Protein AF-0000000072253431 (afdb_homodimer)

Sequence (866 aa):
MSSTIKHPRCLRARIWNARYALALILAALGAVYVQLDAEARAHIALNWWSSAGVFLATLVLIPRFSPLFIKAGLYGRDLNKPPTKQEGADATQEQPLVPEALGLVAAAVYLCGLCFFHLFRGPEATPFYNAALASVTFMILLGFADDVLDLRWRDKMILPSVAALPLLAAYTGSTTVIVPQPVRQWFGWLLTKVASFSYGKEWAKLWKLPVVVPRLVDLGWIYKLYMLLLAVFCSNAINIHAGINGLEVGQAIVIGCAVALHNAAHLRGWFALPVADPERLRANHLFSLDLIVPFLATSAALFVHNWYPSAVFVGDTYCYFAGMCLAMAAILGHYSETLLLFFVPQVFNFLYSLPQLLGIIRCPRHRLPRLNPKTRKLEGVPSHMNLLNLVLLLCGPMTERQLCLVLMILQALCCALAYGLRMYVLRSVAWFAMSSTIKHPRCLRARIWNARYALALILAALGAVYVQLDAEARAHIALNWWSSAGVFLATLVLIPRFSPLFIKAGLYGRDLNKPPTKQEGADATQEQPLVPEALGLVAAAVYLCGLCFFHLFRGPEATPFYNAALASVTFMILLGFADDVLDLRWRDKMILPSVAALPLLAAYTGSTTVIVPQPVRQWFGWLLTKVASFSYGKEWAKLWKLPVVVPRLVDLGWIYKLYMLLLAVFCSNAINIHAGINGLEVGQAIVIGCAVALHNAAHLRGWFALPVADPERLRANHLFSLDLIVPFLATSAALFVHNWYPSAVFVGDTYCYFAGMCLAMAAILGHYSETLLLFFVPQVFNFLYSLPQLLGIIRCPRHRLPRLNPKTRKLEGVPSHMNLLNLVLLLCGPMTERQLCLVLMILQALCCALAYGLRMYVLRSVAWFA

Solvent-accessible surface area (backbone atoms only — not comparable to full-atom values): 44733 Å² total; per-residue (Å²): 141,86,64,84,82,61,68,63,71,61,55,58,64,28,48,56,60,35,46,53,52,49,47,51,53,46,52,57,49,50,66,38,49,74,70,44,56,71,68,58,34,53,52,49,49,51,49,50,53,49,16,50,49,31,19,52,48,28,53,57,45,46,72,69,49,38,61,40,30,46,74,51,66,33,54,43,65,66,80,86,50,79,69,60,80,65,89,82,66,88,64,83,52,73,69,66,76,27,28,35,42,50,18,49,53,35,49,50,40,40,51,52,42,49,53,56,54,52,72,78,50,59,76,86,50,42,47,58,53,19,10,47,43,23,22,38,36,39,30,33,38,50,14,45,48,33,66,58,46,61,63,57,70,67,58,67,55,51,51,41,46,54,29,38,43,43,44,59,68,61,53,80,72,79,43,58,42,78,49,52,64,71,55,31,51,49,48,25,50,52,47,49,52,43,32,65,35,89,65,22,42,57,46,33,60,70,65,60,52,65,69,64,56,56,52,69,40,74,45,53,69,56,42,53,50,49,53,39,50,44,33,39,44,35,18,46,33,40,54,68,58,54,78,56,58,34,34,47,51,45,46,49,44,50,44,46,50,51,50,49,44,53,33,33,40,53,66,64,43,76,63,76,57,95,56,97,50,60,68,58,53,45,51,21,29,53,49,25,44,66,53,46,50,33,48,44,27,19,43,41,29,48,35,37,41,18,30,76,83,50,61,40,37,42,47,50,14,29,24,23,32,52,16,30,50,55,30,50,28,23,55,67,33,70,38,50,70,62,50,54,39,46,37,43,68,42,52,50,28,47,63,58,25,38,50,33,76,74,59,77,35,84,59,66,94,69,69,55,60,44,68,36,80,87,78,61,24,33,34,43,38,85,82,32,51,38,53,72,24,48,50,21,63,74,74,40,66,33,37,67,65,54,46,39,50,52,52,41,50,50,46,46,51,45,31,51,49,36,52,51,50,51,51,49,54,51,47,56,48,54,68,69,98,141,85,62,85,84,60,69,63,71,62,55,56,59,27,47,54,57,35,45,52,52,48,47,52,51,46,51,48,48,50,67,34,49,74,66,43,55,72,68,56,34,54,51,50,49,51,49,50,55,50,17,49,50,31,19,53,50,28,52,57,44,45,71,70,48,40,62,39,30,46,74,51,66,33,53,45,64,66,80,84,51,79,69,62,79,66,90,80,65,87,66,83,51,73,69,66,77,28,28,34,42,51,19,48,54,34,50,51,39,40,52,51,42,51,53,57,53,52,73,78,49,60,77,86,51,42,46,57,52,20,12,48,43,23,22,37,36,37,29,32,38,50,14,45,48,32,64,57,46,62,61,58,72,67,58,67,55,51,51,42,47,55,28,37,44,43,44,61,67,60,53,80,72,78,43,59,42,78,50,52,64,70,56,30,50,48,50,25,49,50,48,50,51,44,30,65,36,90,65,22,42,58,46,33,60,70,65,62,52,64,70,63,57,57,53,70,41,75,45,52,68,56,42,53,49,49,53,39,50,45,32,36,45,35,18,49,34,40,54,67,57,56,79,56,58,34,35,46,50,45,47,49,44,49,45,45,49,51,51,49,40,52,34,32,39,53,66,63,44,77,64,75,57,95,56,96,49,61,66,58,54,44,51,22,30,53,49,24,43,66,54,46,51,33,48,44,26,20,43,43,29,47,36,37,41,17,31,75,81,50,62,37,36,42,47,49,14,28,24,23,30,50,17,30,51,55,33,47,28,22,54,67,33,70,39,49,69,59,48,54,40,46,37,45,67,41,52,50,28,48,63,59,26,38,50,33,75,74,60,79,36,83,59,67,95,69,69,55,59,43,69,36,84,87,79,62,24,33,33,43,36,85,82,31,50,38,54,73,23,47,49,22,64,73,74,41,67,35,38,66,66,54,46,39,50,52,52,41,49,50,47,46,51,45,32,51,48,35,53,51,50,51,50,48,54,50,47,56,47,54,69,69,99

Foldseek 3Di:
DPPDVPPVVLLVVLVVLLVVLVVLLCVLLVVLLPQFDPVLNVLSVVLLVLLLVLLVQLLPVLVVCQVVQVVVVQWDADPLDDQDDDDPDPDSPDGDTFGEQSLLSLLVSLLVSLVVSLVPDDPVCNLLSVLLSQLLVQLLVVQVCCSNVVDDPVCLQPSNLVSCVSLLVSFPDFQKDFDFPVRQVVVLVVLVVQCPPPCSVVVCVVVVPDNGDDRIDRPPVVSSVVLSVQLSLLLVLLVLQDAFFLQSLLLLLLLLSLLSNVLSCVSNCVLVDDDPCSPVLNVLSSVLCSLSSSVSSSSSSCSSQRPVVHNHHNGSSNSNSSSNSLSSSCSSSVNSVLSVQLCVLSVVQCVQCVCCVVPVAPADPHLYFDQDPVVSWTAADPSSRGPLSVCCVVVHTGHSNVSSVVVSVVSNVSSVVSVVVVSVRSVVVVVVD/DPPDVPDVVLLVVLVVVLVVLVVLLCVLLVLLLPQFDPVLNVLSVVLLVLLLVLLVQLLPVLVVCQVVQVVVVQWDADPLDDQDDDDPDPDSPDGDTFGEQSLLSLLVSLLVSLVVSLVPDDPVCNLLSVLLSQLLVQLLVVQVCCSNVVDDPVCLQPSNLVSCVSLLVSFPDFQKDFDFPVRQVVVLVVLVVQCPPPCSVVVCVVVVPDNGDDRIDRPPVVSSVVLSVQLSLLLVLLVLQDAFFLQSLLLLSLLLSLLSNVLSCLSNCVLVDDDPCSPVLNVLSSVLCSLSSSVSSSSSSCSSQRPVVHNHHNGSSNSNSSSNSLSSSCSSSVNSVLSVQLCVLSVVQCVQCVCCVVPVAPADPHLYFDADPVVSWTAADPSSRGPLSVCCVVVHTGHSNVSSVVVSVVSNVSSVVSVVVVSVRSVVVVVVD

InterPro domains:
  IPR000715 Glycosyl transferase, family 4 [PF00953] (132-333)
  IPR033895 UDP-GlcNAc-dolichyl-phosphate GlcNAc phosphotransferase [PTHR10571] (26-426)
  IPR033895 UDP-GlcNAc-dolichyl-phosphate GlcNAc phosphotransferase [cd06855] (62-381)

Radius of gyration: 29.68 Å; Cα contacts (8 Å, |Δi|>4): 1264; chains: 2; bounding box: 79×76×97 Å

Organism: Cyanidioschyzon merolae (strain NIES-3377 / 10D) (NCBI:txid280699)

S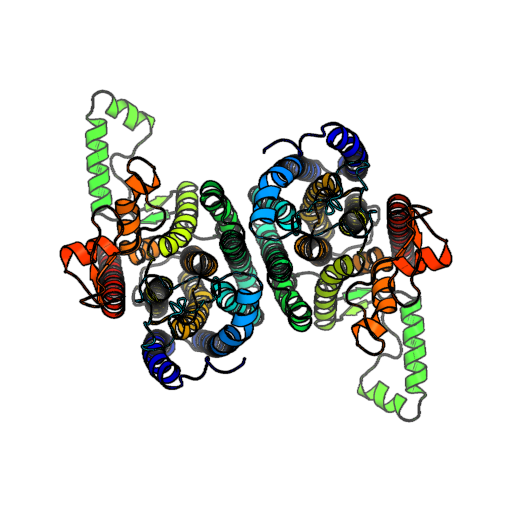econdary structure (DSSP, 8-state):
---TT--THHHHHHHHHHHHHHHHHHHHHHHHHTTS-HHHHHHHHHHHHHHHHHHHHHHHHHHHHHHHHHHTT-EEE-TTS-----SSSSS----PEEE--THHHHHHHHHHHHHHHHTTS-GGGHHHHHHHHHHHHHHHHHHHHHHHH---HHHHHHHHHHHTHHHHHH--S--EEEPPHHHHHHHHHHHHHHHHSTTHHHHHHHTT--SS--SEEE-THHHHHHHHHHHHHHHHHHHHS-SSTTHHHHHHHHHHHHHHHHHHHHHHTTT----S-HHHHHHHHHHHHHHHHHHHHHHHHHHHHHSSSPSS--HHHHHHHHHHHHHHHHHHHT-HHHHHHHTHHHHHHHHHHHHHHTTSS---S--PPEEETTTTEEE--TTS-SHHHHHHHHH--B-HHHHHHHHHHHHHHHHHHHHHHHHHHHHHHHHH-/---TT--THHHHHHHHHHHHHHHHHHHHHHHHHTTS-HHHHHHHHHHHHHHHHHHHHHHHHHHHHHHHHHHTT-EEE-TTS-----SSSSS----PEEE--THHHHHHHHHHHHHHHHTTS-GGGHHHHHHHHHHHHHHHHHHHHHHHH---HHHHHHHHHHHTHHHHHH--S--EEEPPHHHHHHHHHHHHHHHHSTTHHHHHHHTT--SS--SEEE-THHHHHHHHHHHHHHHHHHHHS--STTHHHHHHHHHHHHHHHHHHHHHHTTT----S-HHHHHHHHHHHHHHHHHHHHHHHHHHHHHSSSPSS--HHHHHHHHHHHHHHHHHHHT-HHHHHHHTHHHHHHHHHHHHHHTTSS---S--PPEEETTTTEEE--TTS-SHHHHHHHHH--B-HHHHHHHHHHHHHHHHHHHHHHHHHHHHHHHHH-

Nearest PDB structures (foldseek):
  6bw5-assembly1_B  TM=8.438E-01  e=1.581E-25  Homo sapiens
  5o5e-assembly1_A-2  TM=8.388E-01  e=1.014E-25  Homo sapiens
  6bw6-asse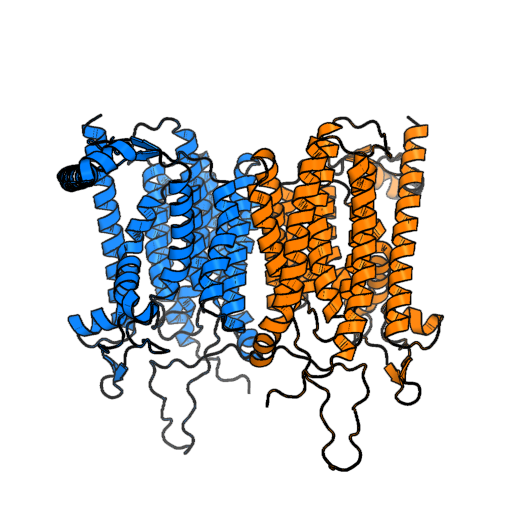mbly1_A  TM=8.463E-01  e=2.815E-25  Homo sapiens
  6bw5-assembly2_C  TM=8.162E-01  e=7.474E-25  Homo sapiens
  6fwz-assembly1_A-2  TM=8.276E-01  e=2.267E-24  Homo sapiens

Structure (mmCIF, N/CA/C/O backbone):
data_AF-0000000072253431-model_v1
#
loop_
_entity.id
_entity.type
_entity.pdbx_description
1 polymer 'UDP-N-acetylglucosamine--dolichyl-phosphate N-acetylglucosaminephosphotransferase'
#
loop_
_atom_site.group_PDB
_atom_site.id
_atom_site.type_symbol
_atom_site.label_atom_id
_atom_site.label_alt_id
_atom_site.label_comp_id
_atom_site.label_asym_id
_atom_site.label_entity_id
_atom_site.label_seq_id
_atom_site.pdbx_PDB_ins_code
_atom_site.Cartn_x
_atom_site.Cartn_y
_atom_site.Cartn_z
_atom_site.occupancy
_atom_site.B_iso_or_equiv
_atom_site.auth_seq_id
_atom_site.auth_comp_id
_atom_site.auth_asym_id
_atom_site.auth_atom_id
_atom_site.pdbx_PDB_model_num
ATOM 1 N N . MET A 1 1 ? -25.594 -13.695 21.172 1 20.53 1 MET A N 1
ATOM 2 C CA . MET A 1 1 ? -25.547 -15.141 20.953 1 20.53 1 MET A CA 1
ATOM 3 C C . MET A 1 1 ? -24.219 -15.547 20.328 1 20.53 1 MET A C 1
ATOM 5 O O . MET A 1 1 ? -23.969 -15.281 19.141 1 20.53 1 MET A O 1
ATOM 9 N N . SER A 1 2 ? -23.109 -15.609 21.125 1 27.05 2 SER A N 1
ATOM 10 C CA . SER A 1 2 ? -21.656 -15.773 21.219 1 27.05 2 SER A CA 1
ATOM 11 C C . SER A 1 2 ? -21.25 -17.188 20.844 1 27.05 2 SER A C 1
ATOM 13 O O . SER A 1 2 ? -20.094 -17.578 21.031 1 27.05 2 SER A O 1
ATOM 15 N N . SER A 1 3 ? -22.25 -18.172 20.688 1 27.58 3 SER A N 1
ATOM 16 C CA . SER A 1 3 ? -21.969 -19.594 20.922 1 27.58 3 SER A CA 1
ATOM 17 C C . SER A 1 3 ? -21.141 -20.188 19.781 1 27.58 3 SER A C 1
ATOM 19 O O . SER A 1 3 ? -20.375 -21.125 20.016 1 27.58 3 SER A O 1
ATOM 21 N N . THR A 1 4 ? -21.469 -20.094 18.531 1 30.2 4 THR A N 1
ATOM 22 C CA . THR A 1 4 ? -21.188 -21.172 17.578 1 30.2 4 THR A CA 1
ATOM 23 C C . THR A 1 4 ? -19.719 -21.141 17.141 1 30.2 4 THR A C 1
ATOM 25 O O . THR A 1 4 ? -19.328 -21.844 16.219 1 30.2 4 THR A O 1
ATOM 28 N N . ILE A 1 5 ? -18.891 -20.219 17.516 1 32.66 5 ILE A N 1
ATOM 29 C CA . ILE A 1 5 ? -17.5 -20.266 17.078 1 32.66 5 ILE A CA 1
ATOM 30 C C . ILE A 1 5 ? -16.766 -21.375 17.828 1 32.66 5 ILE A C 1
ATOM 32 O O . ILE A 1 5 ? -15.531 -21.422 17.812 1 32.66 5 ILE A O 1
ATOM 36 N N . LYS A 1 6 ? -17.469 -22.109 18.734 1 33.31 6 LYS A N 1
ATOM 37 C CA . LYS A 1 6 ? -16.734 -22.859 19.766 1 33.31 6 LYS A CA 1
ATOM 38 C C . LYS A 1 6 ? -16.188 -24.156 19.188 1 33.31 6 LYS A C 1
ATOM 40 O O . LYS A 1 6 ? -15.852 -25.078 19.938 1 33.31 6 LYS A O 1
ATOM 45 N N . HIS A 1 7 ? -16.266 -24.609 17.938 1 32.97 7 HIS A N 1
ATOM 46 C CA . HIS A 1 7 ? -15.852 -26 17.906 1 32.97 7 HIS A CA 1
ATOM 47 C C . HIS A 1 7 ? -14.336 -26.141 17.953 1 32.97 7 HIS A C 1
ATOM 49 O O . HIS A 1 7 ? -13.648 -25.812 16.984 1 32.97 7 HIS A O 1
ATOM 55 N N . PRO A 1 8 ? -13.594 -26.359 19 1 38.25 8 PRO A N 1
ATOM 56 C CA . PRO A 1 8 ? -12.18 -26.609 19.297 1 38.25 8 PRO A CA 1
ATOM 57 C C . PRO A 1 8 ? -11.555 -27.656 18.391 1 38.25 8 PRO A C 1
ATOM 59 O O . PRO A 1 8 ? -10.336 -27.672 18.188 1 38.25 8 PRO A O 1
ATOM 62 N N . ARG A 1 9 ? -12.258 -28.766 18.141 1 39.88 9 ARG A N 1
ATOM 63 C CA . ARG A 1 9 ? -11.68 -29.891 17.406 1 39.88 9 ARG A CA 1
ATOM 64 C C . ARG A 1 9 ? -11.109 -29.438 16.062 1 39.88 9 ARG A C 1
ATOM 66 O O . ARG A 1 9 ? -10.156 -30.047 15.562 1 39.88 9 ARG A O 1
ATOM 73 N N . CYS A 1 10 ? -11.695 -28.484 15.539 1 44.66 10 CYS A N 1
ATOM 74 C CA . CYS A 1 10 ? -11.344 -28.031 14.195 1 44.66 10 CYS A CA 1
ATOM 75 C C . CYS A 1 10 ? -10.016 -27.297 14.195 1 44.66 10 CYS A C 1
ATOM 77 O O . CYS A 1 10 ? -9.219 -27.438 13.258 1 44.66 10 CYS A O 1
ATOM 79 N N . LEU A 1 11 ? -9.672 -26.734 15.344 1 46.16 11 LEU A N 1
ATOM 80 C CA . LEU A 1 11 ? -8.391 -26.047 15.422 1 46.16 11 LEU A CA 1
ATOM 81 C C . LEU A 1 11 ? -7.242 -27.047 15.516 1 46.16 11 LEU A C 1
ATOM 83 O O . LEU A 1 11 ? -6.191 -26.844 14.898 1 46.16 11 LEU A O 1
ATOM 87 N N . ARG A 1 12 ? -7.445 -28.156 16.312 1 43.28 12 ARG A N 1
ATOM 88 C CA . ARG A 1 12 ? -6.375 -29.125 16.531 1 43.28 12 ARG A CA 1
ATOM 89 C C . ARG A 1 12 ? -5.977 -29.781 15.211 1 43.28 12 ARG A C 1
ATOM 91 O O . ARG A 1 12 ? -4.785 -29.969 14.945 1 43.28 12 ARG A O 1
ATOM 98 N N . ALA A 1 13 ? -6.883 -30.297 14.492 1 46.09 13 ALA A N 1
ATOM 99 C CA . ALA A 1 13 ? -6.574 -30.938 13.211 1 46.09 13 ALA A CA 1
ATOM 100 C C . ALA A 1 13 ? -5.93 -29.953 12.242 1 46.09 13 ALA A C 1
ATOM 102 O O . ALA A 1 13 ? -5.047 -30.328 11.469 1 46.09 13 ALA A O 1
ATOM 103 N N . ARG A 1 14 ? -6.195 -28.766 12.359 1 51.44 14 ARG A N 1
ATOM 104 C CA . ARG A 1 14 ? -5.68 -27.703 11.508 1 51.44 14 ARG A CA 1
ATOM 105 C C . ARG A 1 14 ? -4.215 -27.406 11.82 1 51.44 14 ARG A C 1
ATOM 107 O O . ARG A 1 14 ? -3.426 -27.125 10.914 1 51.44 14 ARG A O 1
ATOM 114 N N . ILE A 1 15 ? -3.857 -27.688 13.047 1 49.28 15 ILE A N 1
ATOM 115 C CA . ILE A 1 15 ? -2.48 -27.484 13.484 1 49.28 15 ILE A CA 1
ATOM 116 C C . ILE A 1 15 ? -1.59 -28.578 12.898 1 49.28 15 ILE A C 1
ATOM 118 O O . ILE A 1 15 ? -0.443 -28.328 12.523 1 49.28 15 ILE A O 1
ATOM 122 N N . TRP A 1 16 ? -2.158 -29.734 12.703 1 46.75 16 TRP A N 1
ATOM 123 C CA . TRP A 1 16 ? -1.371 -30.844 12.164 1 46.75 16 TRP A CA 1
ATOM 124 C C . TRP A 1 16 ? -0.908 -30.531 10.742 1 46.75 16 TRP A C 1
ATOM 126 O O . TRP A 1 16 ? 0.245 -30.781 10.391 1 46.75 16 TRP A O 1
ATOM 136 N N . ASN A 1 17 ? -1.67 -30.016 9.977 1 50.41 17 ASN A N 1
ATOM 137 C CA . ASN A 1 17 ? -1.288 -29.672 8.609 1 50.41 17 ASN A CA 1
ATOM 138 C C . ASN A 1 17 ? -0.281 -28.531 8.57 1 50.41 17 ASN A C 1
ATOM 140 O O . ASN A 1 17 ? 0.645 -28.531 7.758 1 50.41 17 ASN A O 1
ATOM 144 N N . ALA A 1 18 ? -0.328 -27.688 9.547 1 52.91 18 ALA A N 1
ATOM 145 C CA . ALA A 1 18 ? 0.642 -26.609 9.672 1 52.91 18 ALA A CA 1
ATOM 146 C C . ALA A 1 18 ? 2.023 -27.141 10.031 1 52.91 18 ALA A C 1
ATOM 148 O O . ALA A 1 18 ? 3.041 -26.609 9.586 1 52.91 18 ALA A O 1
ATOM 149 N N . ARG A 1 19 ? 1.997 -28.266 10.625 1 54.62 19 ARG A N 1
ATOM 150 C CA . ARG A 1 19 ? 3.254 -28.875 11.055 1 54.62 19 ARG A CA 1
ATOM 151 C C . ARG A 1 19 ? 4.055 -29.375 9.859 1 54.62 19 ARG A C 1
ATOM 153 O O . ARG A 1 19 ? 5.277 -29.219 9.812 1 54.62 19 ARG A O 1
ATOM 160 N N . TYR A 1 20 ? 3.297 -29.922 9 1 52.59 20 TYR A N 1
ATOM 161 C CA . TYR A 1 20 ? 4.02 -30.438 7.844 1 52.59 20 TYR A CA 1
ATOM 162 C C . TYR A 1 20 ? 4.566 -29.312 6.984 1 52.59 20 TYR A C 1
ATOM 164 O O . TYR A 1 20 ? 5.699 -29.375 6.5 1 52.59 20 TYR A O 1
ATOM 172 N N . ALA A 1 21 ? 3.748 -28.281 6.887 1 54.81 21 ALA A N 1
ATOM 173 C CA . ALA A 1 21 ? 4.234 -27.141 6.113 1 54.81 21 ALA A CA 1
ATOM 174 C C . ALA A 1 21 ? 5.461 -26.516 6.77 1 54.81 21 ALA A C 1
ATOM 176 O O . ALA A 1 21 ? 6.457 -26.234 6.098 1 54.81 21 ALA A O 1
ATOM 177 N N . LEU A 1 22 ? 5.391 -26.484 8.023 1 57.53 22 LEU A N 1
ATOM 178 C CA . LEU A 1 22 ? 6.504 -25.922 8.789 1 57.53 22 LEU A CA 1
ATOM 179 C C . LEU A 1 22 ? 7.727 -26.828 8.695 1 57.53 22 LEU A C 1
ATOM 181 O O . LEU A 1 22 ? 8.852 -26.344 8.562 1 57.53 22 LEU A O 1
ATOM 185 N N . ALA A 1 23 ? 7.402 -28.062 8.703 1 56.16 23 ALA A N 1
ATOM 186 C CA . ALA A 1 23 ? 8.508 -29.016 8.633 1 56.16 23 ALA A CA 1
ATOM 187 C C . ALA A 1 23 ? 9.219 -28.938 7.285 1 56.16 23 ALA A C 1
ATOM 189 O O . ALA A 1 23 ? 10.445 -29 7.223 1 56.16 23 ALA A O 1
ATOM 190 N N . LEU A 1 24 ? 8.445 -28.766 6.285 1 54.62 24 LEU A N 1
ATOM 191 C CA . LEU A 1 24 ? 9.023 -28.672 4.949 1 54.62 24 LEU A CA 1
ATOM 192 C C . LEU A 1 24 ? 9.836 -27.391 4.801 1 54.62 24 LEU A C 1
ATOM 194 O O . LEU A 1 24 ? 10.922 -27.406 4.223 1 54.62 24 LEU A O 1
ATOM 198 N N . ILE A 1 25 ? 9.32 -26.391 5.363 1 59.69 25 ILE A N 1
ATOM 199 C CA . ILE A 1 25 ? 10.023 -25.109 5.316 1 59.69 25 ILE A CA 1
ATOM 200 C C . ILE A 1 25 ? 11.328 -25.203 6.098 1 59.69 25 ILE A C 1
ATOM 202 O O . ILE A 1 25 ? 12.383 -24.781 5.617 1 59.69 25 ILE A O 1
ATOM 206 N N . LEU A 1 26 ? 11.234 -25.891 7.227 1 60.03 26 LEU A N 1
ATOM 207 C CA . LEU A 1 26 ? 12.398 -26.031 8.094 1 60.03 26 LEU A CA 1
ATOM 208 C C . LEU A 1 26 ? 13.445 -26.953 7.461 1 60.03 26 LEU A C 1
ATOM 210 O O . LEU A 1 26 ? 14.648 -26.688 7.562 1 60.03 26 LEU A O 1
ATOM 214 N N . ALA A 1 27 ? 12.969 -27.953 6.84 1 53.88 27 ALA A N 1
ATOM 215 C CA . ALA A 1 27 ? 13.898 -28.875 6.18 1 53.88 27 ALA A CA 1
ATOM 216 C C . ALA A 1 27 ? 14.633 -28.188 5.031 1 53.88 27 ALA A C 1
ATOM 218 O O . ALA A 1 27 ? 15.844 -28.344 4.883 1 53.88 27 ALA A O 1
ATOM 219 N N . ALA A 1 28 ? 13.914 -27.469 4.289 1 55.34 28 ALA A N 1
ATOM 220 C CA . ALA A 1 28 ? 14.523 -26.75 3.174 1 55.34 28 ALA A CA 1
ATOM 221 C C . ALA A 1 28 ? 15.539 -25.719 3.668 1 55.34 28 ALA A C 1
ATOM 223 O O . ALA A 1 28 ? 16.641 -25.625 3.125 1 55.34 28 ALA A O 1
ATOM 224 N N . LEU A 1 29 ? 15.242 -25.109 4.766 1 60.53 29 LEU A N 1
ATOM 225 C CA . LEU A 1 29 ? 16.094 -24.047 5.312 1 60.53 29 LEU A CA 1
ATOM 226 C C . LEU A 1 29 ? 17.266 -24.641 6.074 1 60.53 29 LEU A C 1
ATOM 228 O O . LEU A 1 29 ? 18.375 -24.094 6.039 1 60.53 29 LEU A O 1
ATOM 232 N N . GLY A 1 30 ? 16.969 -25.781 6.738 1 61.31 30 GLY A N 1
ATOM 233 C CA . GLY A 1 30 ? 18.047 -26.453 7.457 1 61.31 30 GLY A CA 1
ATOM 234 C C . GLY A 1 30 ? 19.172 -26.906 6.555 1 61.31 30 GLY A C 1
ATOM 235 O O . GLY A 1 30 ? 20.344 -26.766 6.902 1 61.31 30 GLY A O 1
ATOM 236 N N . ALA A 1 31 ? 18.844 -27.391 5.48 1 55.41 31 ALA A N 1
ATOM 237 C CA . ALA A 1 31 ? 19.859 -27.875 4.543 1 55.41 31 ALA A CA 1
ATOM 238 C C . ALA A 1 31 ? 20.75 -26.734 4.055 1 55.41 31 ALA A C 1
ATOM 240 O O . ALA A 1 31 ? 21.938 -26.922 3.816 1 55.41 31 ALA A O 1
ATOM 241 N N . VAL A 1 32 ? 20.219 -25.531 4.031 1 58.78 32 VAL A N 1
ATOM 242 C CA . VAL A 1 32 ? 20.953 -24.359 3.57 1 58.78 32 VAL A CA 1
ATOM 243 C C . VAL A 1 32 ? 21.875 -23.844 4.684 1 58.78 32 VAL A C 1
ATOM 245 O O . VAL A 1 32 ? 23 -23.453 4.422 1 58.78 32 VAL A O 1
ATOM 248 N N . TYR A 1 33 ? 21.453 -23.984 5.855 1 62.94 33 TYR A N 1
ATOM 249 C CA . TYR A 1 33 ? 22.094 -23.359 7.008 1 62.94 33 TYR A CA 1
ATOM 250 C C . TYR A 1 33 ? 23.453 -23.984 7.281 1 62.94 33 TYR A C 1
ATOM 252 O O . TYR A 1 33 ? 24.422 -23.281 7.594 1 62.94 33 TYR A O 1
ATOM 260 N N . VAL A 1 34 ? 23.562 -25.219 7.02 1 57.59 34 VAL A N 1
ATOM 261 C CA . VAL A 1 34 ? 24.734 -25.969 7.508 1 57.59 34 VAL A CA 1
ATOM 262 C C . VAL A 1 34 ? 25.953 -25.625 6.664 1 57.59 34 VAL A C 1
ATOM 264 O O . VAL A 1 34 ? 27.078 -25.641 7.16 1 57.59 34 VAL A O 1
ATOM 267 N N . GLN A 1 35 ? 25.859 -25.188 5.523 1 61.16 35 GLN A N 1
ATOM 268 C CA . GLN A 1 35 ? 27.016 -25.047 4.66 1 61.16 35 GLN A CA 1
ATOM 269 C C . GLN A 1 35 ? 27.359 -23.578 4.43 1 61.16 35 GLN A C 1
ATOM 271 O O . GLN A 1 35 ? 28.281 -23.266 3.678 1 61.16 35 GLN A O 1
ATOM 276 N N . LEU A 1 36 ? 26.766 -22.812 5.121 1 72 36 LEU A N 1
ATOM 277 C CA . LEU A 1 36 ? 26.984 -21.391 4.914 1 72 36 LEU A CA 1
ATOM 278 C C . LEU A 1 36 ? 28.047 -20.859 5.883 1 72 36 LEU A C 1
ATOM 280 O O . LEU A 1 36 ? 28.328 -21.484 6.898 1 72 36 LEU A O 1
ATOM 284 N N . ASP A 1 37 ? 28.781 -19.828 5.422 1 75.88 37 ASP A N 1
ATOM 285 C CA . ASP A 1 37 ? 29.734 -19.156 6.305 1 75.88 37 ASP A CA 1
ATOM 286 C C . ASP A 1 37 ? 29.031 -18.516 7.492 1 75.88 37 ASP A C 1
ATOM 288 O O . ASP A 1 37 ? 27.797 -18.469 7.535 1 75.88 37 ASP A O 1
ATOM 292 N N . ALA A 1 38 ? 29.797 -18.078 8.406 1 77.06 38 ALA A N 1
ATOM 293 C CA . ALA A 1 38 ? 29.297 -17.609 9.688 1 77.06 38 ALA A CA 1
ATOM 294 C C . ALA A 1 38 ? 28.391 -16.391 9.508 1 77.06 38 ALA A C 1
ATOM 296 O O . ALA A 1 38 ? 27.359 -16.266 10.164 1 77.06 38 ALA A O 1
ATOM 297 N N . GLU A 1 39 ? 28.734 -15.547 8.625 1 78.06 39 GLU A N 1
ATOM 298 C CA . GLU A 1 39 ? 27.953 -14.328 8.406 1 78.06 39 GLU A CA 1
ATOM 299 C C . GLU A 1 39 ? 26.609 -14.648 7.781 1 78.06 39 GLU A C 1
ATOM 301 O O . GLU A 1 39 ? 25.578 -14.133 8.227 1 78.06 39 GLU A O 1
ATOM 306 N N . ALA A 1 40 ? 26.672 -15.461 6.871 1 80.5 40 ALA A N 1
ATOM 307 C CA . ALA A 1 40 ? 25.438 -15.891 6.211 1 80.5 40 ALA A CA 1
ATOM 308 C C . ALA A 1 40 ? 24.547 -16.688 7.168 1 80.5 40 ALA A C 1
ATOM 310 O O . ALA A 1 40 ? 23.328 -16.562 7.137 1 80.5 40 ALA A O 1
ATOM 311 N N . ARG A 1 41 ? 25.188 -17.359 8.078 1 84.94 41 ARG A N 1
ATOM 312 C CA . ARG A 1 41 ? 24.438 -18.125 9.055 1 84.94 41 ARG A CA 1
ATOM 313 C C . ARG A 1 41 ? 23.703 -17.219 10.031 1 84.94 41 ARG A C 1
ATOM 315 O O . ARG A 1 41 ? 22.547 -17.469 10.375 1 84.94 41 ARG A O 1
ATOM 322 N N . ALA A 1 42 ? 24.422 -16.25 10.469 1 85 42 ALA A N 1
ATOM 323 C CA . ALA A 1 42 ? 23.797 -15.305 11.391 1 85 42 ALA A CA 1
ATOM 324 C C . ALA A 1 42 ? 22.625 -14.586 10.734 1 85 42 ALA A C 1
ATOM 326 O O . ALA A 1 42 ? 21.578 -14.391 11.359 1 85 42 ALA A O 1
ATOM 327 N N . HIS A 1 43 ? 22.844 -14.273 9.516 1 86.75 43 HIS A N 1
ATOM 328 C CA . HIS A 1 43 ? 21.812 -13.609 8.734 1 86.75 43 HIS A CA 1
ATOM 329 C C . HIS A 1 43 ? 20.578 -14.492 8.57 1 86.75 43 HIS A C 1
ATOM 331 O O . HIS A 1 43 ? 19.453 -14.047 8.797 1 86.75 43 HIS A O 1
ATOM 337 N N . ILE A 1 44 ? 20.797 -15.609 8.266 1 86.75 44 ILE A N 1
ATOM 338 C CA . ILE A 1 44 ? 19.719 -16.562 8.023 1 86.75 44 ILE A CA 1
ATOM 339 C C . ILE A 1 44 ? 19.016 -16.891 9.336 1 86.75 44 ILE A C 1
ATOM 341 O O . ILE A 1 44 ? 17.797 -17.031 9.383 1 86.75 44 ILE A O 1
ATOM 345 N N . ALA A 1 45 ? 19.781 -16.984 10.383 1 87.5 45 ALA A N 1
ATOM 346 C CA . ALA A 1 45 ? 19.203 -17.25 11.703 1 87.5 45 ALA A CA 1
ATOM 347 C C . ALA A 1 45 ? 18.25 -16.125 12.125 1 87.5 45 ALA A C 1
ATOM 349 O O . ALA A 1 45 ? 17.172 -16.391 12.648 1 87.5 45 ALA A O 1
ATOM 350 N N . LEU A 1 46 ? 18.672 -14.961 11.906 1 88.88 46 LEU A N 1
ATOM 351 C CA . LEU A 1 46 ? 17.828 -13.812 12.234 1 88.88 46 LEU A CA 1
ATOM 352 C C . LEU A 1 46 ? 16.547 -13.82 11.398 1 88.88 46 LEU A C 1
ATOM 354 O O . LEU A 1 46 ? 15.469 -13.508 11.906 1 88.88 46 LEU A O 1
ATOM 358 N N . ASN A 1 47 ? 16.656 -14.094 10.188 1 91.62 47 ASN A N 1
ATOM 359 C CA . ASN A 1 47 ? 15.5 -14.195 9.305 1 91.62 47 ASN A CA 1
ATOM 360 C C . ASN A 1 47 ? 14.539 -15.281 9.773 1 91.62 47 ASN A C 1
ATOM 362 O O . ASN A 1 47 ? 13.32 -15.078 9.766 1 91.62 47 ASN A O 1
ATOM 366 N N . TRP A 1 48 ? 15.078 -16.359 10.211 1 89.69 48 TRP A N 1
ATOM 367 C CA . TRP A 1 48 ? 14.25 -17.469 10.688 1 89.69 48 TRP A CA 1
ATOM 368 C C . TRP A 1 48 ? 13.5 -17.078 11.961 1 89.69 48 TRP A C 1
ATOM 370 O O . TRP A 1 48 ? 12.312 -17.391 12.109 1 89.69 48 TRP A O 1
ATOM 380 N N . TRP A 1 49 ? 14.188 -16.406 12.812 1 89.19 49 TRP A N 1
ATOM 381 C CA . TRP A 1 49 ? 13.547 -15.977 14.055 1 89.19 49 TRP A CA 1
ATOM 382 C C . TRP A 1 49 ? 12.445 -14.961 13.773 1 89.19 49 TRP A C 1
ATOM 384 O O . TRP A 1 49 ? 11.352 -15.047 14.344 1 89.19 49 TRP A O 1
ATOM 394 N N . SER A 1 50 ? 12.766 -14.07 12.961 1 92.5 50 SER A N 1
ATOM 395 C CA . SER A 1 50 ? 11.766 -13.078 12.578 1 92.5 50 SER A CA 1
ATOM 396 C C . SER A 1 50 ? 10.578 -13.734 11.867 1 92.5 50 SER A C 1
ATOM 398 O O . SER A 1 50 ? 9.43 -13.352 12.094 1 92.5 50 SER A O 1
ATOM 400 N N . SER A 1 51 ? 10.844 -14.672 11.039 1 94.81 51 SER A N 1
ATOM 401 C CA . SER A 1 51 ? 9.789 -15.359 10.297 1 94.81 51 SER A CA 1
ATOM 402 C C . SER A 1 51 ? 8.938 -16.219 11.219 1 94.81 51 SER A C 1
ATOM 404 O O . SER A 1 51 ? 7.738 -16.406 10.984 1 94.81 51 SER A O 1
ATOM 406 N N . ALA A 1 52 ? 9.578 -16.766 12.242 1 92.75 52 ALA A N 1
ATOM 407 C CA . ALA A 1 52 ? 8.797 -17.469 13.258 1 92.75 52 ALA A CA 1
ATOM 408 C C . ALA A 1 52 ? 7.801 -16.531 13.922 1 92.75 52 ALA A C 1
ATOM 410 O O . ALA A 1 52 ? 6.656 -16.906 14.188 1 92.75 52 ALA A O 1
ATOM 411 N N . GLY A 1 53 ? 8.242 -15.344 14.219 1 94.5 53 GLY A N 1
ATOM 412 C CA . GLY A 1 53 ? 7.336 -14.336 14.742 1 94.5 53 GLY A CA 1
ATOM 413 C C . GLY A 1 53 ? 6.215 -13.992 13.781 1 94.5 53 GLY A C 1
ATOM 414 O O . GLY A 1 53 ? 5.059 -13.852 14.195 1 94.5 53 GLY A O 1
ATOM 415 N N . VAL A 1 54 ? 6.551 -13.883 12.547 1 96.56 54 VAL A N 1
ATOM 416 C CA . VAL A 1 54 ? 5.574 -13.594 11.5 1 96.56 54 VAL A CA 1
ATOM 417 C C . VAL A 1 54 ? 4.551 -14.719 11.422 1 96.56 54 VAL A C 1
ATOM 419 O O . VAL A 1 54 ? 3.348 -14.469 11.297 1 96.56 54 VAL A O 1
ATOM 422 N N . PHE A 1 55 ? 5.02 -15.945 11.469 1 95.75 55 PHE A N 1
ATOM 423 C CA . PHE A 1 55 ? 4.133 -17.109 11.453 1 95.75 55 PHE A CA 1
ATOM 424 C C . PHE A 1 55 ? 3.16 -17.062 12.625 1 95.75 55 PHE A C 1
ATOM 426 O O . PHE A 1 55 ? 1.947 -17.172 12.43 1 95.75 55 PHE A O 1
ATOM 433 N N . LEU A 1 56 ? 3.676 -16.859 13.781 1 95.62 56 LEU A N 1
ATOM 434 C CA . LEU A 1 56 ? 2.859 -16.859 14.992 1 95.62 56 LEU A CA 1
ATOM 435 C C . LEU A 1 56 ? 1.876 -15.695 14.984 1 95.62 56 LEU A C 1
ATOM 437 O O . LEU A 1 56 ? 0.705 -15.867 15.328 1 95.62 56 LEU A O 1
ATOM 441 N N . ALA A 1 57 ? 2.328 -14.562 14.586 1 96.38 57 ALA A N 1
ATOM 442 C CA . ALA A 1 57 ? 1.454 -13.398 14.523 1 96.38 57 ALA A CA 1
ATOM 443 C C . ALA A 1 57 ? 0.306 -13.625 13.547 1 96.38 57 ALA A C 1
ATOM 445 O O . ALA A 1 57 ? -0.845 -13.297 13.844 1 96.38 57 ALA A O 1
ATOM 446 N N . THR A 1 58 ? 0.642 -14.164 12.406 1 97.06 58 THR A N 1
ATOM 447 C CA . THR A 1 58 ? -0.385 -14.422 11.398 1 97.06 58 THR A CA 1
ATOM 448 C C . THR A 1 58 ? -1.407 -15.43 11.922 1 97.06 58 THR A C 1
ATOM 450 O O . THR A 1 58 ? -2.613 -15.242 11.742 1 97.06 58 THR A O 1
ATOM 453 N N . LEU A 1 59 ? -0.932 -16.453 12.57 1 94.88 59 LEU A N 1
ATOM 454 C CA . LEU A 1 59 ? -1.789 -17.516 13.109 1 94.88 59 LEU A CA 1
ATOM 455 C C . LEU A 1 59 ? -2.789 -16.938 14.109 1 94.88 59 LEU A C 1
ATOM 457 O O . LEU A 1 59 ? -3.951 -17.344 14.133 1 94.88 59 LEU A O 1
ATOM 461 N N . VAL A 1 60 ? -2.391 -15.969 14.859 1 96.12 60 VAL A N 1
ATOM 462 C CA . VAL A 1 60 ? -3.211 -15.461 15.953 1 96.12 60 VAL A CA 1
ATOM 463 C C . VAL A 1 60 ? -4.078 -14.305 15.453 1 96.12 60 VAL A C 1
ATOM 465 O O . VAL A 1 60 ? -5.223 -14.148 15.883 1 96.12 60 VAL A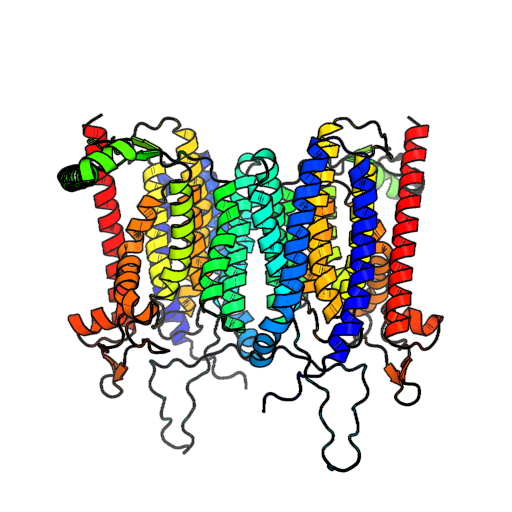 O 1
ATOM 468 N N . LEU A 1 61 ? -3.615 -13.539 14.539 1 96.38 61 LEU A N 1
ATOM 469 C CA . LEU A 1 61 ? -4.301 -12.312 14.148 1 96.38 61 LEU A CA 1
ATOM 470 C C . LEU A 1 61 ? -5.426 -12.609 13.164 1 96.38 61 LEU A C 1
ATOM 472 O O . LEU A 1 61 ? -6.41 -11.867 13.094 1 96.38 61 LEU A O 1
ATOM 476 N N . ILE A 1 62 ? -5.336 -13.656 12.398 1 96.12 62 ILE A N 1
ATOM 477 C CA . ILE A 1 62 ? -6.359 -13.961 11.406 1 96.12 62 ILE A CA 1
ATOM 478 C C . ILE A 1 62 ? -7.707 -14.164 12.102 1 96.12 62 ILE A C 1
ATOM 480 O O . ILE A 1 62 ? -8.688 -13.5 11.766 1 96.12 62 ILE A O 1
ATOM 484 N N . PRO A 1 63 ? -7.824 -15.062 13.102 1 94.81 63 PRO A N 1
ATOM 485 C CA . PRO A 1 63 ? -9.117 -15.195 13.766 1 94.81 63 PRO A CA 1
ATOM 486 C C . PRO A 1 63 ? -9.539 -13.93 14.508 1 94.81 63 PRO A C 1
ATOM 488 O O . PRO A 1 63 ? -10.734 -13.641 14.609 1 94.81 63 PRO A O 1
ATOM 491 N N . ARG A 1 64 ? -8.617 -13.18 14.977 1 94.5 64 ARG A N 1
ATOM 492 C CA . ARG A 1 64 ? -8.922 -11.961 15.719 1 94.5 64 ARG A CA 1
ATOM 493 C C . ARG A 1 64 ? -9.539 -10.906 14.805 1 94.5 64 ARG A C 1
ATOM 495 O O . ARG A 1 64 ? -10.398 -10.133 15.234 1 94.5 64 ARG A O 1
ATOM 502 N N . PHE A 1 65 ? -9.156 -10.852 13.547 1 96.31 65 PHE A N 1
ATOM 503 C CA . PHE A 1 65 ? -9.602 -9.805 12.633 1 96.31 65 PHE A CA 1
ATOM 504 C C . PHE A 1 65 ? -10.781 -10.289 11.797 1 96.31 65 PHE A C 1
ATOM 506 O O . PHE A 1 65 ? -11.469 -9.484 11.156 1 96.31 65 PHE A O 1
ATOM 513 N N . SER A 1 66 ? -11.07 -11.539 11.797 1 95.75 66 SER A N 1
ATOM 514 C CA . SER A 1 66 ? -12.094 -12.141 10.945 1 95.75 66 SER A CA 1
ATOM 515 C C . SER A 1 66 ? -13.453 -11.484 11.164 1 95.75 66 SER A C 1
ATOM 517 O O . SER A 1 66 ? -14.164 -11.195 10.203 1 95.75 66 SER A O 1
ATOM 519 N N . PRO A 1 67 ? -13.859 -11.188 12.414 1 94.62 67 PRO A N 1
ATOM 520 C CA . PRO A 1 67 ? -15.172 -10.57 12.633 1 94.62 67 PRO A CA 1
ATOM 521 C C . PRO A 1 67 ? -15.289 -9.203 11.977 1 94.62 67 PRO A C 1
ATOM 523 O O . PRO A 1 67 ? -16.391 -8.805 11.57 1 94.62 67 PRO A O 1
ATOM 526 N N . LEU A 1 68 ? -14.227 -8.469 11.852 1 95.19 68 LEU A N 1
ATOM 527 C CA . LEU A 1 68 ? -14.25 -7.148 11.227 1 95.19 68 LEU A CA 1
ATOM 528 C C . LEU A 1 68 ? -14.625 -7.258 9.758 1 95.19 68 LEU A C 1
ATOM 530 O O . LEU A 1 68 ? -15.32 -6.383 9.219 1 95.19 68 LEU A O 1
ATOM 534 N N . PHE A 1 69 ? -14.133 -8.289 9.172 1 96.38 69 PHE A N 1
ATOM 535 C CA . PHE A 1 69 ? -14.43 -8.484 7.758 1 96.38 69 PHE A CA 1
ATOM 536 C C . PHE A 1 69 ? -15.898 -8.844 7.555 1 96.38 69 PHE A C 1
ATOM 538 O O . PHE A 1 69 ? -16.531 -8.352 6.621 1 96.38 69 PHE A O 1
ATOM 545 N N . ILE A 1 70 ? -16.438 -9.641 8.383 1 94.19 70 ILE A N 1
ATOM 546 C CA . ILE A 1 70 ? -17.859 -10 8.328 1 94.19 70 ILE A CA 1
ATOM 547 C C . ILE A 1 70 ? -18.703 -8.75 8.531 1 94.19 70 ILE A C 1
ATOM 549 O O . ILE A 1 70 ? -19.672 -8.523 7.789 1 94.19 70 ILE A O 1
ATOM 553 N N . LYS A 1 71 ? -18.344 -7.965 9.445 1 93.5 71 LYS A N 1
ATOM 554 C CA . LYS A 1 71 ? -19.078 -6.73 9.727 1 93.5 71 LYS A CA 1
ATOM 555 C C . LYS A 1 71 ? -19.047 -5.789 8.523 1 93.5 71 LYS A C 1
ATOM 557 O O . LYS A 1 71 ? -20.016 -5.07 8.266 1 93.5 71 LYS A O 1
ATOM 562 N N . ALA A 1 72 ? -18.016 -5.883 7.789 1 94.44 72 ALA A N 1
ATOM 563 C CA . ALA A 1 72 ? -17.828 -5.004 6.637 1 94.44 72 ALA A CA 1
ATOM 564 C C . ALA A 1 72 ? -18.516 -5.566 5.398 1 94.44 72 ALA A C 1
ATOM 566 O O . ALA A 1 72 ? -18.453 -4.969 4.32 1 94.44 72 ALA A O 1
ATOM 567 N N . GLY A 1 73 ? -19.078 -6.742 5.566 1 92.56 73 GLY A N 1
ATOM 568 C CA . GLY A 1 73 ? -19.781 -7.355 4.453 1 92.56 73 GLY A CA 1
ATOM 569 C C . GLY A 1 73 ? -18.875 -8.141 3.529 1 92.56 73 GLY A C 1
ATOM 570 O O . GLY A 1 73 ? -19.25 -8.461 2.402 1 92.56 73 GLY A O 1
ATOM 571 N N . LEU A 1 74 ? -17.703 -8.359 3.951 1 94.12 74 LEU A N 1
ATOM 572 C CA . LEU A 1 74 ? -16.734 -9.133 3.17 1 94.12 74 LEU A CA 1
ATOM 573 C C . LEU A 1 74 ? -16.781 -10.602 3.557 1 94.12 74 LEU A C 1
ATOM 575 O O . LEU A 1 74 ? -15.961 -11.062 4.352 1 94.12 74 LEU A O 1
ATOM 579 N N . TYR A 1 75 ? -17.641 -11.281 2.998 1 90.75 75 TYR A N 1
ATOM 580 C CA . TYR A 1 75 ? -17.797 -12.711 3.262 1 90.75 75 TYR A CA 1
ATOM 581 C C . TYR A 1 75 ? -18.391 -13.422 2.055 1 90.75 75 TYR A C 1
ATOM 583 O O . TYR A 1 75 ? -18.906 -12.773 1.132 1 90.75 75 TYR A O 1
ATOM 591 N N . GLY A 1 76 ? -18.125 -14.695 2.045 1 85.62 76 GLY A N 1
ATOM 592 C CA . GLY A 1 76 ? -18.719 -15.57 1.041 1 85.62 76 GLY A CA 1
ATOM 593 C C . GLY A 1 76 ? -19.234 -16.875 1.614 1 85.62 76 GLY A C 1
ATOM 594 O O . GLY A 1 76 ? -19.188 -17.094 2.828 1 85.62 76 GLY A O 1
ATOM 595 N N . ARG A 1 77 ? -19.891 -17.609 0.741 1 79.44 77 ARG A N 1
ATOM 596 C CA . ARG A 1 77 ? -20.359 -18.938 1.088 1 79.44 77 ARG A CA 1
ATOM 597 C C . ARG A 1 77 ? -19.531 -20.016 0.358 1 79.44 77 ARG A C 1
ATOM 599 O O . ARG A 1 77 ? -19.156 -19.828 -0.801 1 79.44 77 ARG A O 1
ATOM 606 N N . ASP A 1 78 ? -19.234 -21 1.132 1 76.5 78 ASP A N 1
ATOM 607 C CA . ASP A 1 78 ? -18.484 -22.094 0.513 1 76.5 78 ASP A CA 1
ATOM 608 C C . ASP A 1 78 ? -19.391 -22.938 -0.395 1 76.5 78 ASP A C 1
ATOM 610 O O . ASP A 1 78 ? -20.094 -23.812 0.078 1 76.5 78 ASP A O 1
ATOM 614 N N . LEU A 1 79 ? -19.312 -22.797 -1.619 1 69.75 79 LEU A N 1
ATOM 615 C CA . LEU A 1 79 ? -20.234 -23.359 -2.604 1 69.75 79 LEU A CA 1
ATOM 616 C C . LEU A 1 79 ? -19.953 -24.844 -2.826 1 69.75 79 LEU A C 1
ATOM 618 O O . LEU A 1 79 ? -20.781 -25.562 -3.373 1 69.75 79 LEU A O 1
ATOM 622 N N . ASN A 1 80 ? -18.766 -25.281 -2.461 1 70.81 80 ASN A N 1
ATOM 623 C CA . ASN A 1 80 ? -18.391 -26.672 -2.691 1 70.81 80 ASN A CA 1
ATOM 624 C C . ASN A 1 80 ? -18.812 -27.578 -1.531 1 70.81 80 ASN A C 1
ATOM 626 O O . ASN A 1 80 ? -18.391 -28.719 -1.439 1 70.81 80 ASN A O 1
ATOM 630 N N . LYS A 1 81 ? -19.641 -27.047 -0.565 1 68.31 81 LYS A N 1
ATOM 631 C CA . LYS A 1 81 ? -20.125 -27.828 0.563 1 68.31 81 LYS A CA 1
ATOM 632 C C . LYS A 1 81 ? -21.656 -27.891 0.569 1 68.31 81 LYS A C 1
ATOM 634 O O . LYS A 1 81 ? -22.312 -26.922 0.202 1 68.31 81 LYS A O 1
ATOM 639 N N . PRO A 1 82 ? -22.125 -29.219 0.74 1 62.28 82 PRO A N 1
ATOM 640 C CA . PRO A 1 82 ? -23.578 -29.344 0.759 1 62.28 82 PRO A CA 1
ATOM 641 C C . PRO A 1 82 ? -24.219 -28.5 1.86 1 62.28 82 PRO A C 1
ATOM 643 O O . PRO A 1 82 ? -23.578 -28.203 2.875 1 62.28 82 PRO A O 1
ATOM 646 N N . PRO A 1 83 ? -25.453 -28.031 1.521 1 59.81 83 PRO A N 1
ATOM 647 C CA . PRO A 1 83 ? -26.188 -27.359 2.59 1 59.81 83 PRO A CA 1
ATOM 648 C C . PRO A 1 83 ? -26.453 -28.25 3.791 1 59.81 83 PRO A C 1
ATOM 650 O O . PRO A 1 83 ? -26.656 -29.469 3.629 1 59.81 83 PRO A O 1
ATOM 653 N N . THR A 1 84 ? -25.984 -28.188 4.895 1 46.72 84 THR A N 1
ATOM 654 C CA . THR A 1 84 ? -26.25 -29 6.078 1 46.72 84 THR A CA 1
ATOM 655 C C . THR A 1 84 ? -27.734 -28.953 6.438 1 46.72 84 THR A C 1
ATOM 657 O O . THR A 1 84 ? -28.297 -27.875 6.598 1 46.72 84 THR A O 1
ATOM 660 N N . LYS A 1 85 ? -28.594 -30.078 6.062 1 44.31 85 LYS A N 1
ATOM 661 C CA . LYS A 1 85 ? -29.969 -30.219 6.551 1 44.31 85 LYS A CA 1
ATOM 662 C C . LYS A 1 85 ? -29.984 -30.438 8.062 1 44.31 85 LYS A C 1
ATOM 664 O O . LYS A 1 85 ? -29.328 -31.359 8.578 1 44.31 85 LYS A O 1
ATOM 669 N N . GLN A 1 86 ? -30.125 -29.484 8.953 1 37.75 86 GLN A N 1
ATOM 670 C CA . GLN A 1 86 ? -30.547 -30 10.258 1 37.75 86 GLN A CA 1
ATOM 671 C C . GLN A 1 86 ? -31.922 -30.656 10.18 1 37.75 86 GLN A C 1
ATOM 673 O O . GLN A 1 86 ? -32.812 -30.141 9.5 1 37.75 86 GLN A O 1
ATOM 678 N N . GLU A 1 87 ? -32.312 -31.938 10.664 1 36.75 87 GLU A N 1
ATOM 679 C CA . GLU A 1 87 ? -33.531 -32.719 10.68 1 36.75 87 GLU A CA 1
ATOM 680 C C . GLU A 1 87 ? -34.75 -31.844 10.938 1 36.75 87 GLU A C 1
ATOM 682 O O . GLU A 1 87 ? -35.812 -32.031 10.328 1 36.75 87 GLU A O 1
ATOM 687 N N . GLY A 1 88 ? -35.312 -31.438 12.266 1 33.94 88 GLY A N 1
ATOM 688 C CA . GLY A 1 88 ? -36.562 -30.875 12.797 1 33.94 88 GLY A CA 1
ATOM 689 C C . GLY A 1 88 ? -36.875 -29.516 12.203 1 33.94 88 GLY A C 1
ATOM 690 O O . GLY A 1 88 ? -37.969 -28.984 12.438 1 33.94 88 GLY A O 1
ATOM 691 N N . ALA A 1 89 ? -36.094 -28.359 12.688 1 35.94 89 ALA A N 1
ATOM 692 C CA . ALA A 1 89 ? -36.625 -27.047 12.375 1 35.94 89 ALA A CA 1
ATOM 693 C C . ALA A 1 89 ? -36.75 -26.844 10.867 1 35.94 89 ALA A C 1
ATOM 695 O O . ALA A 1 89 ? -35.938 -27.359 10.102 1 35.94 89 ALA A O 1
ATOM 696 N N . ASP A 1 90 ? -37.844 -26.656 10.266 1 36.47 90 ASP A N 1
ATOM 697 C CA . ASP A 1 90 ? -38.25 -26.359 8.891 1 36.47 90 ASP A CA 1
ATOM 698 C C . ASP A 1 90 ? -37.125 -25.656 8.133 1 36.47 90 ASP A C 1
ATOM 700 O O . ASP A 1 90 ? -37.312 -25.25 6.98 1 36.47 90 ASP A O 1
ATOM 704 N N . ALA A 1 91 ? -36.312 -24.703 8.828 1 36.25 91 ALA A N 1
ATOM 705 C CA . ALA A 1 91 ? -35.594 -23.609 8.18 1 36.25 91 ALA A CA 1
ATOM 706 C C . ALA A 1 91 ? -34.344 -24.141 7.461 1 36.25 91 ALA A C 1
ATOM 708 O O . ALA A 1 91 ? -33.594 -24.938 8.023 1 36.25 91 ALA A O 1
ATOM 709 N N . THR A 1 92 ? -34.156 -24.359 6.176 1 38.91 92 THR A N 1
ATOM 710 C CA . THR A 1 92 ? -32.969 -24.391 5.301 1 38.91 92 THR A CA 1
ATOM 711 C C . THR A 1 92 ? -31.781 -23.703 5.961 1 38.91 92 THR A C 1
ATOM 713 O O . THR A 1 92 ? -31.812 -22.5 6.211 1 38.91 92 THR A O 1
ATOM 716 N N . GLN A 1 93 ? -31.109 -24.172 6.918 1 43.31 93 GLN A N 1
ATOM 717 C CA . GLN A 1 93 ? -30.016 -23.469 7.578 1 43.31 93 GLN A CA 1
ATOM 718 C C . GLN A 1 93 ? -28.984 -23 6.566 1 43.31 93 GLN A C 1
ATOM 720 O O . GLN A 1 93 ? -28.5 -23.781 5.75 1 43.31 93 GLN A O 1
ATOM 725 N N . GLU A 1 94 ? -28.781 -21.828 6.168 1 52.56 94 GLU A N 1
ATOM 726 C CA . GLU A 1 94 ? -27.906 -20.984 5.352 1 52.56 94 GLU A CA 1
ATOM 727 C C . GLU A 1 94 ? -26.438 -21.312 5.594 1 52.56 94 GLU A C 1
ATOM 729 O O . GLU A 1 94 ? -26.047 -21.656 6.711 1 52.56 94 GLU A O 1
ATOM 734 N N . GLN A 1 95 ? -25.625 -21.922 4.652 1 63.12 95 GLN A N 1
ATOM 735 C CA . GLN A 1 95 ? -24.188 -22.094 4.711 1 63.12 95 GLN A CA 1
ATOM 736 C C . GLN A 1 95 ? -23.531 -21 5.547 1 63.12 95 GLN A C 1
ATOM 738 O O . GLN A 1 95 ? -23.953 -19.844 5.516 1 63.12 95 GLN A O 1
ATOM 743 N N . PRO A 1 96 ? -22.656 -21.469 6.516 1 72.06 96 PRO A N 1
ATOM 744 C CA . PRO A 1 96 ? -21.969 -20.453 7.328 1 72.06 96 PRO A CA 1
ATOM 745 C C . PRO A 1 96 ? -21.219 -19.422 6.48 1 72.06 96 PRO A C 1
ATOM 747 O O . PRO A 1 96 ? -20.719 -19.75 5.406 1 72.06 96 PRO A O 1
ATOM 750 N N . LEU A 1 97 ? -21.297 -18.234 6.883 1 85.62 97 LEU A N 1
ATOM 751 C CA . LEU A 1 97 ? -20.547 -17.156 6.258 1 85.62 97 LEU A CA 1
ATOM 752 C C . LEU A 1 97 ? -19.062 -17.297 6.543 1 85.62 97 LEU A C 1
ATOM 754 O O . LEU A 1 97 ? -18.656 -17.531 7.684 1 85.62 97 LEU A O 1
ATOM 758 N N . VAL A 1 98 ? -18.312 -17.391 5.488 1 91.81 98 VAL A N 1
ATOM 759 C CA . VAL A 1 98 ? -16.859 -17.453 5.613 1 91.81 98 VAL A CA 1
ATOM 760 C C . VAL A 1 98 ? -16.266 -16.094 5.273 1 91.81 98 VAL A C 1
ATOM 762 O O . VAL A 1 98 ? -16.5 -15.547 4.191 1 91.81 98 VAL A O 1
ATOM 765 N N . PRO A 1 99 ? -15.547 -15.516 6.277 1 94.69 99 PRO A N 1
ATOM 766 C CA . PRO A 1 99 ? -14.938 -14.219 5.969 1 94.69 99 PRO A CA 1
ATOM 767 C C . PRO A 1 99 ? -13.984 -14.281 4.777 1 94.69 99 PRO A C 1
ATOM 769 O O . PRO A 1 99 ? -13.266 -15.273 4.613 1 94.69 99 PRO A O 1
ATOM 772 N N . GLU A 1 100 ? -14.031 -13.25 4.004 1 93.88 100 GLU A N 1
ATOM 773 C CA . GLU A 1 100 ? -13.242 -13.18 2.779 1 93.88 100 GLU A CA 1
ATOM 774 C C . GLU A 1 100 ? -12.188 -12.078 2.861 1 93.88 100 GLU A C 1
ATOM 776 O O . GLU A 1 100 ? -12.305 -11.164 3.684 1 93.88 100 GLU A O 1
ATOM 781 N N . ALA A 1 101 ? -11.156 -12.188 2.111 1 96.44 101 ALA A N 1
ATOM 782 C CA . ALA A 1 101 ? -10.07 -11.227 1.957 1 96.44 101 ALA A CA 1
ATOM 783 C C . ALA A 1 101 ? -9.172 -11.211 3.191 1 96.44 101 ALA A C 1
ATOM 785 O O . ALA A 1 101 ? -8.617 -10.172 3.553 1 96.44 101 ALA A O 1
ATOM 786 N N . LEU A 1 102 ? -9.023 -12.312 3.799 1 96.56 102 LEU A N 1
ATOM 787 C CA . LEU A 1 102 ? -8.172 -12.367 4.984 1 96.56 102 LEU A CA 1
ATOM 788 C C . LEU A 1 102 ? -6.703 -12.438 4.598 1 96.56 102 LEU A C 1
ATOM 790 O O . LEU A 1 102 ? -5.824 -12.336 5.457 1 96.56 102 LEU A O 1
ATOM 794 N N . GLY A 1 103 ? -6.457 -12.57 3.322 1 98.38 103 GLY A N 1
ATOM 795 C CA . GLY A 1 103 ? -5.102 -12.375 2.834 1 98.38 103 GLY A CA 1
ATOM 796 C C . GLY A 1 103 ? -4.5 -11.047 3.264 1 98.38 103 GLY A C 1
ATOM 797 O O . GLY A 1 103 ? -3.277 -10.906 3.334 1 98.38 103 GLY A O 1
ATOM 798 N N . LEU A 1 104 ? -5.363 -10.094 3.564 1 98.62 104 LEU A N 1
ATOM 799 C CA . LEU A 1 104 ? -4.902 -8.781 3.998 1 98.62 104 LEU A CA 1
ATOM 800 C C . LEU A 1 104 ? -4.141 -8.883 5.316 1 98.62 104 LEU A C 1
ATOM 802 O O . LEU A 1 104 ? -3.115 -8.219 5.496 1 98.62 104 LEU A O 1
ATOM 806 N N . VAL A 1 105 ? -4.664 -9.68 6.238 1 98.31 105 VAL A N 1
ATOM 807 C CA . VAL A 1 105 ? -4.023 -9.844 7.539 1 98.31 105 VAL A CA 1
ATOM 808 C C . VAL A 1 105 ? -2.65 -10.484 7.367 1 98.31 105 VAL A C 1
ATOM 810 O O . VAL A 1 105 ? -1.658 -10 7.914 1 98.31 105 VAL A O 1
ATOM 813 N N . ALA A 1 106 ? -2.615 -11.531 6.578 1 98.38 106 ALA A N 1
ATOM 814 C CA . ALA A 1 106 ? -1.351 -12.211 6.297 1 98.38 106 ALA A CA 1
ATOM 815 C C . ALA A 1 106 ? -0.353 -11.258 5.645 1 98.38 106 ALA A C 1
ATOM 817 O O . ALA A 1 106 ? 0.805 -11.18 6.062 1 98.38 106 ALA A O 1
ATOM 818 N N . ALA A 1 107 ? -0.815 -10.547 4.672 1 98.69 107 ALA A N 1
ATOM 819 C CA . ALA A 1 107 ? 0.045 -9.625 3.938 1 98.69 107 ALA A CA 1
ATOM 820 C C . ALA A 1 107 ? 0.55 -8.508 4.848 1 98.69 107 ALA A C 1
ATOM 822 O O . ALA A 1 107 ? 1.71 -8.094 4.75 1 98.69 107 ALA A O 1
ATOM 823 N N . ALA A 1 108 ? -0.304 -7.973 5.699 1 98.31 108 ALA A N 1
ATOM 824 C CA . ALA A 1 108 ? 0.083 -6.906 6.617 1 98.31 108 ALA A CA 1
ATOM 825 C C . ALA A 1 108 ? 1.159 -7.383 7.59 1 98.31 108 ALA A C 1
ATOM 827 O O . ALA A 1 108 ? 2.111 -6.652 7.875 1 98.31 108 ALA A O 1
ATOM 828 N N . VAL A 1 109 ? 0.997 -8.547 8.07 1 98.25 109 VAL A N 1
ATOM 829 C CA . VAL A 1 109 ? 1.987 -9.109 8.984 1 98.25 109 VAL A CA 1
ATOM 830 C C . VAL A 1 109 ? 3.32 -9.281 8.258 1 98.25 109 VAL A C 1
ATOM 832 O O . VAL A 1 109 ? 4.383 -9 8.82 1 98.25 109 VAL A O 1
ATOM 835 N N . TYR A 1 110 ? 3.295 -9.789 7.047 1 98.5 110 TYR A N 1
ATOM 836 C CA . TYR A 1 110 ? 4.492 -9.914 6.223 1 98.5 110 TYR A CA 1
ATOM 837 C C . TYR A 1 110 ? 5.199 -8.57 6.082 1 98.5 110 TYR A C 1
ATOM 839 O O . TYR A 1 110 ? 6.418 -8.484 6.25 1 98.5 110 TYR A O 1
ATOM 847 N N . LEU A 1 111 ? 4.402 -7.504 5.781 1 98.5 111 LEU A N 1
ATOM 848 C CA . LEU A 1 111 ? 4.973 -6.168 5.629 1 98.5 111 LEU A CA 1
ATOM 849 C C . LEU A 1 111 ? 5.66 -5.723 6.914 1 98.5 111 LEU A C 1
ATOM 851 O O . LEU A 1 111 ? 6.773 -5.191 6.875 1 98.5 111 LEU A O 1
ATOM 855 N N . CYS A 1 112 ? 5.016 -5.934 8.023 1 97.5 112 CYS A N 1
ATOM 856 C CA . CYS A 1 112 ? 5.598 -5.57 9.312 1 97.5 112 CYS A CA 1
ATOM 857 C C . CYS A 1 112 ? 6.895 -6.332 9.555 1 97.5 112 CYS A C 1
ATOM 859 O O . CYS A 1 112 ? 7.895 -5.746 9.969 1 97.5 112 CYS A O 1
ATOM 861 N N . GLY A 1 113 ? 6.836 -7.629 9.281 1 96.69 113 GLY A N 1
ATOM 862 C CA . GLY A 1 113 ? 8.031 -8.445 9.445 1 96.69 113 GLY A CA 1
ATOM 863 C C . GLY A 1 113 ? 9.18 -8 8.57 1 96.69 113 GLY A C 1
ATOM 864 O O . GLY A 1 113 ? 10.32 -7.914 9.031 1 96.69 113 GLY A O 1
ATOM 865 N N . LEU A 1 114 ? 8.883 -7.727 7.324 1 96.94 114 LEU A N 1
ATOM 866 C CA . LEU A 1 114 ? 9.922 -7.312 6.387 1 96.94 114 LEU A CA 1
ATOM 867 C C . LEU A 1 114 ? 10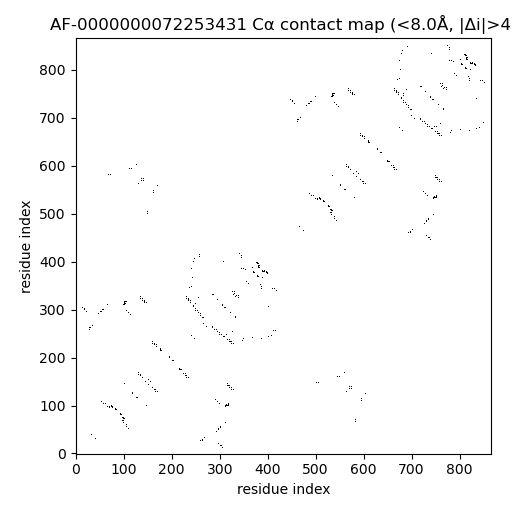.516 -5.969 6.793 1 96.94 114 LEU A C 1
ATOM 869 O O . LEU A 1 114 ? 11.727 -5.773 6.719 1 96.94 114 LEU A O 1
ATOM 873 N N . CYS A 1 115 ? 9.703 -4.992 7.215 1 95.62 115 CYS A N 1
ATOM 874 C CA . CYS A 1 115 ? 10.18 -3.697 7.684 1 95.62 115 CYS A CA 1
ATOM 875 C C . CYS A 1 115 ? 11.07 -3.857 8.914 1 95.62 115 CYS A C 1
ATOM 877 O O . CYS A 1 115 ? 12.094 -3.189 9.031 1 95.62 115 CYS A O 1
ATOM 879 N N . PHE A 1 116 ? 10.664 -4.719 9.758 1 91.56 116 PHE A N 1
ATOM 880 C CA . PHE A 1 116 ? 11.453 -4.953 10.961 1 91.56 116 PHE A CA 1
ATOM 881 C C . PHE A 1 116 ? 12.805 -5.574 10.609 1 91.56 116 PHE A C 1
ATOM 883 O O . PHE A 1 116 ? 13.836 -5.16 11.141 1 91.56 116 PHE A O 1
ATOM 890 N N . PHE A 1 117 ? 12.781 -6.555 9.734 1 91.75 117 PHE A N 1
ATOM 891 C CA . PHE A 1 117 ? 14.023 -7.199 9.312 1 91.75 117 PHE A CA 1
ATOM 892 C C . PHE A 1 117 ? 14.938 -6.199 8.617 1 91.75 117 PHE A C 1
ATOM 894 O O . PHE A 1 117 ? 16.156 -6.277 8.742 1 91.75 117 PHE A O 1
ATOM 901 N N . HIS A 1 118 ? 14.328 -5.324 7.863 1 91.25 118 HIS A N 1
ATOM 902 C CA . HIS A 1 118 ? 15.055 -4.289 7.145 1 91.25 118 HIS A CA 1
ATOM 903 C C . HIS A 1 118 ? 15.906 -3.455 8.094 1 91.25 118 HIS A C 1
ATOM 905 O O . HIS A 1 118 ? 17 -3.004 7.723 1 91.25 118 HIS A O 1
ATOM 911 N N . LEU A 1 119 ? 15.578 -3.287 9.375 1 87.44 119 LEU A N 1
ATOM 912 C CA . LEU A 1 119 ? 16.297 -2.484 10.359 1 87.44 119 LEU A CA 1
ATOM 913 C C . LEU A 1 119 ? 17.641 -3.105 10.688 1 87.44 119 LEU A C 1
ATOM 915 O O . LEU A 1 119 ? 18.547 -2.416 11.164 1 87.44 119 LEU A O 1
ATOM 919 N N . PHE A 1 120 ? 17.781 -4.352 10.414 1 87.75 120 PHE A N 1
ATOM 920 C CA . PHE A 1 120 ? 19 -5.051 10.797 1 87.75 120 PHE A CA 1
ATOM 921 C C . PHE A 1 120 ? 19.906 -5.262 9.586 1 87.75 120 PHE A C 1
ATOM 923 O O . PHE A 1 120 ? 20.922 -5.938 9.688 1 87.75 120 PHE A O 1
ATOM 930 N N . ARG A 1 121 ? 19.484 -4.66 8.562 1 87.56 121 ARG A N 1
ATOM 931 C CA . ARG A 1 121 ? 20.281 -4.824 7.352 1 87.56 121 ARG A CA 1
ATOM 932 C C . ARG A 1 121 ? 21.109 -3.578 7.07 1 87.56 121 ARG A C 1
ATOM 934 O O . ARG A 1 121 ? 20.781 -2.488 7.543 1 87.56 121 ARG A O 1
ATOM 941 N N . GLY A 1 122 ? 22.234 -3.68 6.48 1 82.44 122 GLY A N 1
ATOM 942 C CA . GLY A 1 122 ? 23.125 -2.572 6.168 1 82.44 122 GLY A CA 1
ATOM 943 C C . GLY A 1 122 ? 22.562 -1.644 5.102 1 82.44 122 GLY A C 1
ATOM 944 O O . GLY A 1 122 ? 21.594 -1.983 4.414 1 82.44 122 GLY A O 1
ATOM 945 N N . PRO A 1 123 ? 23.094 -0.492 4.992 1 86.12 123 PRO A N 1
ATOM 946 C CA . PRO A 1 123 ? 22.625 0.527 4.047 1 86.12 123 PRO A CA 1
ATOM 947 C C . PRO A 1 123 ? 22.688 0.055 2.594 1 86.12 123 PRO A C 1
ATOM 949 O O . PRO A 1 123 ? 21.906 0.514 1.761 1 86.12 123 PRO A O 1
ATOM 952 N N . GLU A 1 124 ? 23.531 -0.916 2.352 1 86.88 124 GLU A N 1
ATOM 953 C CA . GLU A 1 124 ? 23.703 -1.386 0.979 1 86.88 124 GLU A CA 1
ATOM 954 C C . GLU A 1 124 ? 22.453 -2.127 0.494 1 86.88 124 GLU A C 1
ATOM 956 O O . GLU A 1 124 ? 22.188 -2.184 -0.708 1 86.88 124 GLU A O 1
ATOM 961 N N . ALA A 1 125 ? 21.672 -2.648 1.415 1 91 125 ALA A N 1
ATOM 962 C CA . ALA A 1 125 ? 20.5 -3.447 1.063 1 91 125 ALA A CA 1
ATOM 963 C C . ALA A 1 125 ? 19.234 -2.582 1.01 1 91 125 ALA A C 1
ATOM 965 O O . ALA A 1 125 ? 18.203 -3.01 0.486 1 91 125 ALA A O 1
ATOM 966 N N . THR A 1 126 ? 19.297 -1.356 1.472 1 92.19 126 THR A N 1
ATOM 967 C CA . THR A 1 126 ? 18.141 -0.496 1.692 1 92.19 126 THR A CA 1
ATOM 968 C C . THR A 1 126 ? 17.406 -0.231 0.382 1 92.19 126 THR A C 1
ATOM 970 O O . THR A 1 126 ? 16.172 -0.342 0.319 1 92.19 126 THR A O 1
ATOM 973 N N . PRO A 1 127 ? 18.172 -0.015 -0.718 1 92.25 127 PRO A N 1
ATOM 974 C CA . PRO A 1 127 ? 17.453 0.252 -1.967 1 92.25 127 PRO A CA 1
ATOM 975 C C . PRO A 1 127 ? 16.625 -0.942 -2.441 1 92.25 127 PRO A C 1
ATOM 977 O O . PRO A 1 127 ? 15.539 -0.766 -2.992 1 92.25 127 PRO A O 1
ATOM 980 N N . PHE A 1 128 ? 17.094 -2.107 -2.174 1 94.62 128 PHE A N 1
ATOM 981 C CA . PHE A 1 128 ? 16.391 -3.311 -2.613 1 94.62 128 PHE A CA 1
ATOM 982 C C . PHE A 1 128 ? 15.18 -3.584 -1.733 1 94.62 128 PHE A C 1
ATOM 984 O O . PHE A 1 128 ? 14.102 -3.928 -2.236 1 94.62 128 PHE A O 1
ATOM 991 N N . TYR A 1 129 ? 15.352 -3.377 -0.436 1 96.38 129 TYR A N 1
ATOM 992 C CA . TYR A 1 129 ? 14.227 -3.545 0.479 1 96.38 129 TYR A CA 1
ATOM 993 C C . TYR A 1 129 ? 13.109 -2.568 0.151 1 96.38 129 TYR A C 1
ATOM 995 O O . TYR A 1 129 ? 11.938 -2.955 0.094 1 96.38 129 TYR A O 1
ATOM 1003 N N . ASN A 1 130 ? 13.484 -1.364 -0.118 1 96.94 130 ASN A N 1
ATOM 1004 C CA . ASN A 1 130 ? 12.477 -0.346 -0.376 1 96.94 130 ASN A CA 1
ATOM 1005 C C . ASN A 1 130 ? 11.766 -0.583 -1.708 1 96.94 130 ASN A C 1
ATOM 1007 O O . ASN A 1 130 ? 10.57 -0.32 -1.835 1 96.94 130 ASN A O 1
ATOM 1011 N N . ALA A 1 131 ? 12.516 -1.039 -2.691 1 97.31 131 ALA A N 1
ATOM 1012 C CA . ALA A 1 131 ? 11.891 -1.393 -3.965 1 97.31 131 ALA A CA 1
ATOM 1013 C C . ALA A 1 131 ? 10.883 -2.525 -3.785 1 97.31 131 ALA A C 1
ATOM 1015 O O . ALA A 1 131 ? 9.766 -2.457 -4.301 1 97.31 131 ALA A O 1
ATOM 1016 N N . ALA A 1 132 ? 11.266 -3.521 -3.053 1 98.25 132 ALA A N 1
ATOM 1017 C CA . ALA A 1 132 ? 10.398 -4.66 -2.777 1 98.25 132 ALA A CA 1
ATOM 1018 C C . ALA A 1 132 ? 9.156 -4.227 -2.002 1 98.25 132 ALA A C 1
ATOM 1020 O O . ALA A 1 132 ? 8.031 -4.586 -2.363 1 98.25 132 ALA A O 1
ATOM 1021 N N . LEU A 1 133 ? 9.375 -3.406 -1.017 1 98.44 133 LEU A N 1
ATOM 1022 C CA . LEU A 1 133 ? 8.281 -2.941 -0.175 1 98.44 133 LEU A CA 1
ATOM 1023 C C . LEU A 1 133 ? 7.301 -2.086 -0.977 1 98.44 133 LEU A C 1
ATOM 1025 O O . LEU A 1 133 ? 6.086 -2.215 -0.822 1 98.44 133 LEU A O 1
ATOM 1029 N N . ALA A 1 134 ? 7.82 -1.261 -1.809 1 98.25 134 ALA A N 1
ATOM 1030 C CA . ALA A 1 134 ? 6.961 -0.411 -2.633 1 98.25 134 ALA A CA 1
ATOM 1031 C C . ALA A 1 134 ? 6.07 -1.249 -3.543 1 98.25 134 ALA A C 1
ATOM 1033 O O . ALA A 1 134 ? 4.855 -1.038 -3.598 1 98.25 134 ALA A O 1
ATOM 1034 N N . SER A 1 135 ? 6.609 -2.229 -4.148 1 98.38 135 SER A N 1
ATOM 1035 C CA . SER A 1 135 ? 5.895 -3.027 -5.137 1 98.38 135 SER A CA 1
ATOM 1036 C C . SER A 1 135 ? 4.879 -3.953 -4.473 1 98.38 135 SER A C 1
ATOM 1038 O O . SER A 1 135 ? 3.727 -4.027 -4.902 1 98.38 135 SER A O 1
ATOM 1040 N N . VAL A 1 136 ? 5.328 -4.605 -3.453 1 98.69 136 VAL A N 1
ATOM 1041 C CA . VAL A 1 136 ? 4.438 -5.586 -2.842 1 98.69 136 VAL A CA 1
ATOM 1042 C C . VAL A 1 136 ? 3.293 -4.867 -2.129 1 98.69 136 VAL A C 1
ATOM 1044 O O . VAL A 1 136 ? 2.154 -5.34 -2.137 1 98.69 136 VAL A O 1
ATOM 1047 N N . THR A 1 137 ? 3.547 -3.746 -1.515 1 98.69 137 THR A N 1
ATOM 1048 C CA . THR A 1 137 ? 2.484 -2.996 -0.852 1 98.69 137 THR A CA 1
ATOM 1049 C C . THR A 1 137 ? 1.469 -2.484 -1.869 1 98.69 137 THR A C 1
ATOM 1051 O O . THR A 1 137 ? 0.264 -2.49 -1.607 1 98.69 137 THR A O 1
ATOM 1054 N N . PHE A 1 138 ? 1.983 -2.016 -2.977 1 98.5 138 PHE A N 1
ATOM 1055 C CA . PHE A 1 138 ? 1.095 -1.564 -4.043 1 98.5 138 PHE A CA 1
ATOM 1056 C C . PHE A 1 138 ? 0.185 -2.697 -4.504 1 98.5 138 PHE A C 1
ATOM 1058 O O . PHE A 1 138 ? -1.015 -2.494 -4.703 1 98.5 138 PHE A O 1
ATOM 1065 N N . MET A 1 139 ? 0.71 -3.852 -4.605 1 98.38 139 MET A N 1
ATOM 1066 C CA . MET A 1 139 ? -0.084 -4.984 -5.07 1 98.38 139 MET A CA 1
ATOM 1067 C C . MET A 1 139 ? -1.08 -5.426 -4.004 1 98.38 139 MET A C 1
ATOM 1069 O O . MET A 1 139 ? -2.184 -5.871 -4.324 1 98.38 139 MET A O 1
ATOM 1073 N N . ILE A 1 140 ? -0.682 -5.383 -2.742 1 98.69 140 ILE A N 1
ATOM 1074 C CA . ILE A 1 140 ? -1.614 -5.668 -1.658 1 98.69 140 ILE A CA 1
ATOM 1075 C C . ILE A 1 140 ? -2.77 -4.672 -1.691 1 98.69 140 ILE A C 1
ATOM 1077 O O . ILE A 1 140 ? -3.934 -5.055 -1.545 1 98.69 140 ILE A O 1
ATOM 1081 N N . LEU A 1 141 ? -2.418 -3.396 -1.927 1 98.56 141 LEU A N 1
ATOM 1082 C CA . LEU A 1 141 ? -3.438 -2.359 -2.049 1 98.56 141 LEU A CA 1
ATOM 1083 C C . LEU A 1 141 ? -4.387 -2.666 -3.201 1 98.56 141 LEU A C 1
ATOM 1085 O O . LEU A 1 141 ? -5.609 -2.582 -3.043 1 98.56 141 LEU A O 1
ATOM 1089 N N . LEU A 1 142 ? -3.83 -3.023 -4.312 1 97.81 142 LEU A N 1
ATOM 1090 C CA . LEU A 1 142 ? -4.648 -3.355 -5.469 1 97.81 142 LEU A CA 1
ATOM 1091 C C . LEU A 1 142 ? -5.551 -4.551 -5.176 1 97.81 142 LEU A C 1
ATOM 1093 O O . LEU A 1 142 ? -6.738 -4.531 -5.496 1 97.81 142 LEU A O 1
ATOM 1097 N N . GLY A 1 143 ? -4.977 -5.602 -4.59 1 97.75 143 GLY A N 1
ATOM 1098 C CA . GLY A 1 143 ? -5.758 -6.777 -4.254 1 97.75 143 GLY A CA 1
ATOM 1099 C C . GLY A 1 143 ? -6.91 -6.48 -3.311 1 97.75 143 GLY A C 1
ATOM 1100 O O . GLY A 1 143 ? -8.031 -6.957 -3.52 1 97.75 143 GLY A O 1
ATOM 1101 N N . PHE A 1 144 ? -6.652 -5.672 -2.324 1 98.44 144 PHE A N 1
ATOM 1102 C CA . PHE A 1 144 ? -7.691 -5.344 -1.356 1 98.44 144 PHE A CA 1
ATOM 1103 C C . PHE A 1 144 ? -8.758 -4.465 -1.991 1 98.44 144 PHE A C 1
ATOM 1105 O O . PHE A 1 144 ? -9.953 -4.648 -1.74 1 98.44 144 PHE A O 1
ATOM 1112 N N . ALA A 1 145 ? -8.336 -3.498 -2.738 1 97.88 145 ALA A N 1
ATOM 1113 C CA . ALA A 1 145 ? -9.297 -2.676 -3.469 1 97.88 145 ALA A CA 1
ATOM 1114 C C . ALA A 1 145 ? -10.18 -3.535 -4.375 1 97.88 145 ALA A C 1
ATOM 1116 O O . ALA A 1 145 ? -11.383 -3.287 -4.496 1 97.88 145 ALA A O 1
ATOM 1117 N N . ASP A 1 146 ? -9.609 -4.539 -4.988 1 96.25 146 ASP A N 1
ATOM 1118 C CA . ASP A 1 146 ? -10.352 -5.445 -5.855 1 96.25 146 ASP A CA 1
ATOM 1119 C C . ASP A 1 146 ? -11.367 -6.266 -5.059 1 96.25 146 ASP A C 1
ATOM 1121 O O . ASP A 1 146 ? -12.508 -6.441 -5.484 1 96.25 146 ASP A O 1
ATOM 1125 N N . ASP A 1 147 ? -10.977 -6.773 -3.922 1 97 147 ASP A N 1
ATOM 1126 C CA . ASP A 1 147 ? -11.875 -7.547 -3.068 1 97 147 ASP A CA 1
ATOM 1127 C C . ASP A 1 147 ? -13.07 -6.707 -2.629 1 97 147 ASP A C 1
ATOM 1129 O O . ASP A 1 147 ? -14.18 -7.227 -2.486 1 97 147 ASP A O 1
ATOM 1133 N N . VAL A 1 148 ? -12.836 -5.418 -2.453 1 97.44 148 VAL A N 1
ATOM 1134 C CA . VAL A 1 148 ? -13.859 -4.551 -1.885 1 97.44 148 VAL A CA 1
ATOM 1135 C C . VAL A 1 148 ? -14.727 -3.971 -3.002 1 97.44 148 VAL A C 1
ATOM 1137 O O . VAL A 1 148 ? -15.953 -3.941 -2.893 1 97.44 148 VAL A O 1
ATOM 1140 N N . LEU A 1 149 ? -14.086 -3.518 -4.125 1 96.38 149 LEU A N 1
ATOM 1141 C CA . LEU A 1 149 ? -14.781 -2.699 -5.117 1 96.38 149 LEU A CA 1
ATOM 1142 C C . LEU A 1 149 ? -15.094 -3.512 -6.367 1 96.38 149 LEU A C 1
ATOM 1144 O O . LEU A 1 149 ? -15.82 -3.049 -7.246 1 96.38 149 LEU A O 1
ATOM 1148 N N . ASP A 1 150 ? -14.523 -4.699 -6.465 1 92.56 150 ASP A N 1
ATOM 1149 C CA . ASP A 1 150 ? -14.719 -5.527 -7.652 1 92.56 150 ASP A CA 1
ATOM 1150 C C . ASP A 1 150 ? -14.328 -4.773 -8.922 1 92.56 150 ASP A C 1
ATOM 1152 O O . ASP A 1 150 ? -15.156 -4.574 -9.812 1 92.56 150 ASP A O 1
ATOM 1156 N N . LEU A 1 151 ? -13.07 -4.5 -8.969 1 92.5 151 LEU A N 1
ATOM 1157 C CA . LEU A 1 151 ? -12.516 -3.68 -10.039 1 92.5 151 LEU A CA 1
ATOM 1158 C C . LEU A 1 151 ? -12.656 -4.383 -11.391 1 92.5 151 LEU A C 1
ATOM 1160 O O . LEU A 1 151 ? -12.773 -5.605 -11.445 1 92.5 151 LEU A O 1
ATOM 1164 N N . ARG A 1 152 ? -12.602 -3.572 -12.414 1 86.62 152 ARG A N 1
ATOM 1165 C CA . ARG A 1 152 ? -12.688 -4.105 -13.773 1 86.62 152 ARG A CA 1
ATOM 1166 C C . ARG A 1 152 ? -11.375 -4.754 -14.188 1 86.62 152 ARG A C 1
ATOM 1168 O O . ARG A 1 152 ? -10.32 -4.457 -13.617 1 86.62 152 ARG A O 1
ATOM 1175 N N . TRP A 1 153 ? -11.414 -5.543 -15.195 1 77.31 153 TRP A N 1
ATOM 1176 C CA . TRP A 1 153 ? -10.273 -6.316 -15.656 1 77.31 153 TRP A CA 1
ATOM 1177 C C . TRP A 1 153 ? -9.148 -5.402 -16.141 1 77.31 153 TRP A C 1
ATOM 1179 O O . TRP A 1 153 ? -7.969 -5.703 -15.953 1 77.31 153 TRP A O 1
ATOM 1189 N N . ARG A 1 154 ? -9.484 -4.316 -16.703 1 81.56 154 ARG A N 1
ATOM 1190 C CA . ARG A 1 154 ? -8.469 -3.402 -17.234 1 81.56 154 ARG A CA 1
ATOM 1191 C C . ARG A 1 154 ? -7.617 -2.834 -16.109 1 81.56 154 ARG A C 1
ATOM 1193 O O . ARG A 1 154 ? -6.398 -2.697 -16.25 1 81.56 154 ARG A O 1
ATOM 1200 N N . ASP A 1 155 ? -8.258 -2.545 -15.016 1 84.62 155 ASP A N 1
ATOM 1201 C CA . ASP A 1 155 ? -7.535 -2.025 -13.859 1 84.62 155 ASP A CA 1
ATOM 1202 C C . ASP A 1 155 ? -6.562 -3.066 -13.305 1 84.62 155 ASP A C 1
ATOM 1204 O O . ASP A 1 155 ? -5.477 -2.723 -12.836 1 84.62 155 ASP A O 1
ATOM 1208 N N . LYS A 1 156 ? -6.836 -4.32 -13.516 1 85.31 156 LYS A N 1
ATOM 1209 C CA . LYS A 1 156 ? -6.062 -5.434 -12.977 1 85.31 156 LYS A CA 1
ATOM 1210 C C . LYS A 1 156 ? -4.855 -5.746 -13.852 1 85.31 156 LYS A C 1
ATOM 1212 O O . LYS A 1 156 ? -3.947 -6.469 -13.438 1 85.31 156 LYS A O 1
ATOM 1217 N N . MET A 1 157 ? -4.855 -5.129 -14.992 1 84.56 157 MET A N 1
ATOM 1218 C CA . MET A 1 157 ? -3.701 -5.297 -15.875 1 84.56 157 MET A CA 1
ATOM 1219 C C . MET A 1 157 ? -2.777 -4.086 -15.797 1 84.56 157 MET A C 1
ATOM 1221 O O . MET A 1 157 ? -1.556 -4.238 -15.734 1 84.56 157 MET A O 1
ATOM 1225 N N . ILE A 1 158 ? -3.297 -2.963 -15.672 1 89.81 158 ILE A N 1
ATOM 1226 C CA . ILE A 1 158 ? -2.52 -1.731 -15.734 1 89.81 158 ILE A CA 1
ATOM 1227 C C . ILE A 1 158 ? -1.816 -1.496 -14.398 1 89.81 158 ILE A C 1
ATOM 1229 O O . ILE A 1 158 ? -0.617 -1.213 -14.359 1 89.81 158 ILE A O 1
ATOM 1233 N N . LEU A 1 159 ? -2.479 -1.665 -13.328 1 92.56 159 LEU A N 1
ATOM 1234 C CA . LEU A 1 159 ? -1.969 -1.261 -12.016 1 92.56 159 LEU A CA 1
ATOM 1235 C C . LEU A 1 159 ? -0.83 -2.172 -11.578 1 92.56 159 LEU A C 1
ATOM 1237 O O . LEU A 1 159 ? 0.16 -1.703 -11.008 1 92.56 159 LEU A O 1
ATOM 1241 N N . PRO A 1 160 ? -0.882 -3.463 -11.945 1 94.12 160 PRO A N 1
ATOM 1242 C CA . PRO A 1 160 ? 0.277 -4.301 -11.633 1 94.12 160 PRO A CA 1
ATOM 1243 C C . PRO A 1 160 ? 1.529 -3.891 -12.398 1 94.12 160 PRO A C 1
ATOM 1245 O O . PRO A 1 160 ? 2.645 -4.027 -11.891 1 94.12 160 PRO A O 1
ATOM 1248 N N . SER A 1 161 ? 1.302 -3.424 -13.586 1 95.44 161 SER A N 1
ATOM 1249 C CA . SER A 1 161 ? 2.436 -2.92 -14.359 1 95.44 161 SER A CA 1
ATOM 1250 C C . SER A 1 161 ? 3.094 -1.735 -13.664 1 95.44 161 SER A C 1
ATOM 1252 O O . SER A 1 161 ? 4.32 -1.655 -13.586 1 95.44 161 SER A O 1
ATOM 1254 N N . VAL A 1 162 ? 2.305 -0.865 -13.133 1 96.25 162 VAL A N 1
ATOM 1255 C CA . VAL A 1 162 ? 2.824 0.292 -12.414 1 96.25 162 VAL A CA 1
ATOM 1256 C C . VAL A 1 162 ? 3.5 -0.165 -11.117 1 96.25 162 VAL A C 1
ATOM 1258 O O . VAL A 1 162 ? 4.57 0.337 -10.758 1 96.25 162 VAL A O 1
ATOM 1261 N N . ALA A 1 163 ? 2.914 -1.145 -10.477 1 96.62 163 ALA A N 1
ATOM 1262 C CA . ALA A 1 163 ? 3.42 -1.66 -9.211 1 96.62 163 ALA A CA 1
ATOM 1263 C C . ALA A 1 163 ? 4.797 -2.293 -9.383 1 96.62 163 ALA A C 1
ATOM 1265 O O . ALA A 1 163 ? 5.566 -2.4 -8.43 1 96.62 163 ALA A O 1
ATOM 1266 N N . ALA A 1 164 ? 5.125 -2.674 -10.609 1 96.94 164 ALA A N 1
ATOM 1267 C CA . ALA A 1 164 ? 6.383 -3.369 -10.867 1 96.94 164 ALA A CA 1
ATOM 1268 C C . ALA A 1 164 ? 7.504 -2.379 -11.164 1 96.94 164 ALA A C 1
ATOM 1270 O O . ALA A 1 164 ? 8.68 -2.746 -11.172 1 96.94 164 ALA A O 1
ATOM 1271 N N . LEU A 1 165 ? 7.219 -1.171 -11.352 1 96.38 165 LEU A N 1
ATOM 1272 C CA . LEU A 1 165 ? 8.195 -0.192 -11.82 1 96.38 165 LEU A CA 1
ATOM 1273 C C . LEU A 1 165 ? 9.273 0.048 -10.766 1 96.38 165 LEU A C 1
ATOM 1275 O O . LEU A 1 165 ? 10.453 0.149 -11.094 1 96.38 165 LEU A O 1
ATOM 1279 N N . PRO A 1 166 ? 8.938 0.132 -9.484 1 96.38 166 PRO A N 1
ATOM 1280 C CA . PRO A 1 166 ? 10 0.297 -8.484 1 96.38 166 PRO A CA 1
ATOM 1281 C C . PRO A 1 166 ? 11.039 -0.822 -8.539 1 96.38 166 PRO A C 1
ATOM 1283 O O . PRO A 1 166 ? 12.227 -0.574 -8.328 1 96.38 166 PRO A O 1
ATOM 1286 N N . LEU A 1 167 ? 10.586 -2.023 -8.844 1 95.75 167 LEU A N 1
ATOM 1287 C CA . LEU A 1 167 ? 11.5 -3.154 -8.969 1 95.75 167 LEU A CA 1
ATOM 1288 C C . LEU A 1 167 ? 12.438 -2.975 -10.156 1 95.75 167 LEU A C 1
ATOM 1290 O O . LEU A 1 167 ? 13.648 -3.193 -10.031 1 95.75 167 LEU A O 1
ATOM 1294 N N . LEU A 1 168 ? 11.852 -2.568 -11.242 1 94.19 168 LEU A N 1
ATOM 1295 C CA . LEU A 1 168 ? 12.641 -2.406 -12.461 1 94.19 168 LEU A CA 1
ATOM 1296 C C . LEU A 1 168 ? 13.656 -1.281 -12.305 1 94.19 168 LEU A C 1
ATOM 1298 O O . LEU A 1 168 ? 14.773 -1.379 -12.812 1 94.19 168 LEU A O 1
ATOM 1302 N N . ALA A 1 169 ? 13.266 -0.26 -11.578 1 92.75 169 ALA A N 1
ATOM 1303 C CA . ALA A 1 169 ? 14.172 0.866 -11.352 1 92.75 169 ALA A CA 1
ATOM 1304 C C . ALA A 1 169 ? 15.344 0.457 -10.469 1 92.75 169 ALA A C 1
ATOM 1306 O O . ALA A 1 169 ? 16.438 0.998 -10.602 1 92.75 169 ALA A O 1
ATOM 1307 N N . ALA A 1 170 ? 15.109 -0.497 -9.625 1 91.94 170 ALA A N 1
ATOM 1308 C CA . ALA A 1 170 ? 16.141 -0.921 -8.68 1 91.94 170 ALA A CA 1
ATOM 1309 C C . ALA A 1 170 ? 16.984 -2.061 -9.258 1 91.94 170 ALA A C 1
ATOM 1311 O O . ALA A 1 170 ? 18 -2.445 -8.68 1 91.94 170 ALA A O 1
ATOM 1312 N N . TYR A 1 171 ? 16.547 -2.615 -10.375 1 90.88 171 TYR A N 1
ATOM 1313 C CA . TYR A 1 171 ? 17.234 -3.762 -10.969 1 90.88 171 TYR A CA 1
ATOM 1314 C C . TYR A 1 171 ? 18.609 -3.375 -11.469 1 90.88 171 TYR A C 1
ATOM 1316 O O . TYR A 1 171 ? 18.75 -2.457 -12.281 1 90.88 171 TYR A O 1
ATOM 1324 N N . THR A 1 172 ? 19.672 -4.031 -11.016 1 83.38 172 THR A N 1
ATOM 1325 C CA . THR A 1 172 ? 21.062 -3.709 -11.359 1 83.38 172 THR A CA 1
ATOM 1326 C C . THR A 1 172 ? 21.703 -4.855 -12.141 1 83.38 172 THR A C 1
ATOM 1328 O O . THR A 1 172 ? 22.891 -4.82 -12.422 1 83.38 172 THR A O 1
ATOM 1331 N N . GLY A 1 173 ? 20.969 -5.891 -12.422 1 82.38 173 GLY A N 1
ATOM 1332 C CA . GLY A 1 173 ? 21.547 -7.051 -13.086 1 82.38 173 GLY A CA 1
ATOM 1333 C C . GLY A 1 173 ? 21.719 -6.859 -14.586 1 82.38 173 GLY A C 1
ATOM 1334 O O . GLY A 1 173 ? 21.312 -5.832 -15.133 1 82.38 173 GLY A O 1
ATOM 1335 N N . SER A 1 174 ? 22.406 -7.812 -15.133 1 81.75 174 SER A N 1
ATOM 1336 C CA . SER A 1 174 ? 22.594 -7.824 -16.578 1 81.75 174 SER A CA 1
ATOM 1337 C C . SER A 1 174 ? 21.297 -8.141 -17.312 1 81.75 174 SER A C 1
ATOM 1339 O O . SER A 1 174 ? 20.406 -8.773 -16.75 1 81.75 174 SER A O 1
ATOM 1341 N N . THR A 1 175 ? 21.172 -7.594 -18.406 1 84.12 175 THR A N 1
ATOM 1342 C CA . THR A 1 175 ? 20.031 -7.914 -19.266 1 84.12 175 THR A CA 1
ATOM 1343 C C . THR A 1 175 ? 20.453 -8.922 -20.344 1 84.12 175 THR A C 1
ATOM 1345 O O . THR A 1 175 ? 19.703 -9.133 -21.312 1 84.12 175 THR A O 1
ATOM 1348 N N . THR A 1 176 ? 21.641 -9.453 -20.094 1 79.12 176 THR A N 1
ATOM 1349 C CA . THR A 1 176 ? 22.125 -10.477 -21 1 79.12 176 THR A CA 1
ATOM 1350 C C . THR A 1 176 ? 21.625 -11.859 -20.594 1 79.12 176 THR A C 1
ATOM 1352 O O . THR A 1 176 ? 21.703 -12.227 -19.422 1 79.12 176 THR A O 1
ATOM 1355 N N . VAL A 1 177 ? 21.031 -12.523 -21.531 1 76.5 177 VAL A N 1
ATOM 1356 C CA . VAL A 1 177 ? 20.469 -13.836 -21.234 1 76.5 177 VAL A CA 1
ATOM 1357 C C . VAL A 1 177 ? 21.25 -14.914 -21.984 1 76.5 177 VAL A C 1
ATOM 1359 O O . VAL A 1 177 ? 21.719 -14.68 -23.094 1 76.5 177 VAL A O 1
ATOM 1362 N N . ILE A 1 178 ? 21.406 -16 -21.391 1 71.69 178 ILE A N 1
ATOM 1363 C CA . ILE A 1 178 ? 21.969 -17.172 -22.047 1 71.69 178 ILE A CA 1
ATOM 1364 C C . ILE A 1 178 ? 20.859 -17.922 -22.781 1 71.69 178 ILE A C 1
ATOM 1366 O O . ILE A 1 178 ? 19.891 -18.359 -22.172 1 71.69 178 ILE A O 1
ATOM 1370 N N . VAL A 1 179 ? 21.016 -18.016 -24.094 1 73.81 179 VAL A N 1
ATOM 1371 C CA . VAL A 1 179 ? 20.031 -18.734 -24.906 1 73.81 179 VAL A CA 1
ATOM 1372 C C . VAL A 1 179 ? 20.422 -20.203 -25.016 1 73.81 179 VAL A C 1
ATOM 1374 O O . VAL A 1 179 ? 21.5 -20.516 -25.531 1 73.81 179 VAL A O 1
ATOM 1377 N N . PRO A 1 180 ? 19.516 -21 -24.516 1 72 180 PRO A N 1
ATOM 1378 C CA . PRO A 1 180 ? 19.828 -22.438 -24.609 1 72 180 PRO A CA 1
ATOM 1379 C C . PRO A 1 180 ? 19.984 -22.922 -26.047 1 72 180 PRO A C 1
ATOM 1381 O O . PRO A 1 180 ? 19.359 -22.359 -26.953 1 72 180 PRO A O 1
ATOM 1384 N N . GLN A 1 181 ? 20.688 -23.984 -26.203 1 72.44 181 GLN A N 1
ATOM 1385 C CA . GLN A 1 181 ? 21.062 -24.5 -27.516 1 72.44 181 GLN A CA 1
ATOM 1386 C C . GLN A 1 181 ? 19.828 -24.891 -28.312 1 72.44 181 GLN A C 1
ATOM 1388 O O . GLN A 1 181 ? 19.703 -24.531 -29.5 1 72.44 181 GLN A O 1
ATOM 1393 N N . PRO A 1 182 ? 18.891 -25.609 -27.719 1 72.62 182 PRO A N 1
ATOM 1394 C CA . PRO A 1 182 ? 17.719 -25.984 -28.516 1 72.62 182 PRO A CA 1
ATOM 1395 C C . PRO A 1 182 ? 16.953 -24.766 -29.016 1 72.62 182 PRO A C 1
ATOM 1397 O O . PRO A 1 182 ? 16.406 -24.781 -30.125 1 72.62 182 PRO A O 1
ATOM 1400 N N . VAL A 1 183 ? 16.938 -23.781 -28.203 1 76.12 183 VAL A N 1
ATOM 1401 C CA . VAL A 1 183 ? 16.234 -22.578 -28.594 1 76.12 183 VAL A CA 1
ATOM 1402 C C . VAL A 1 183 ? 17 -21.859 -29.703 1 76.12 183 VAL A C 1
ATOM 1404 O O . VAL A 1 183 ? 16.391 -21.344 -30.656 1 76.12 183 VAL A O 1
ATOM 1407 N N . ARG A 1 184 ? 18.25 -21.875 -29.531 1 76.44 184 ARG A N 1
ATOM 1408 C CA . ARG A 1 184 ? 19.094 -21.25 -30.562 1 76.44 184 ARG A CA 1
ATOM 1409 C C . ARG A 1 184 ? 18.922 -21.953 -31.906 1 76.44 184 ARG A C 1
ATOM 1411 O O . ARG A 1 184 ? 18.812 -21.281 -32.938 1 76.44 184 ARG A O 1
ATOM 1418 N N . GLN A 1 185 ? 18.875 -23.188 -31.781 1 75.69 185 GLN A N 1
ATOM 1419 C CA . GLN A 1 185 ? 18.719 -23.984 -33 1 75.69 185 GLN A CA 1
ATOM 1420 C C . GLN A 1 185 ? 17.344 -23.75 -33.625 1 75.69 185 GLN A C 1
ATOM 1422 O O . GLN A 1 185 ? 17.25 -23.594 -34.844 1 75.69 185 GLN A O 1
ATOM 1427 N N . TRP A 1 186 ? 16.438 -23.75 -32.75 1 78.31 186 TRP A N 1
ATOM 1428 C CA . TRP A 1 186 ? 15.086 -23.562 -33.281 1 78.31 186 TRP A CA 1
ATOM 1429 C C . TRP A 1 186 ? 14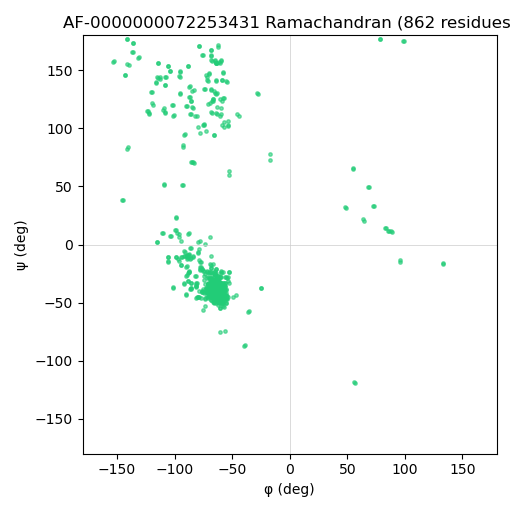.93 -22.172 -33.875 1 78.31 186 TRP A C 1
ATOM 1431 O O . TRP A 1 186 ? 14.352 -22.016 -34.938 1 78.31 186 TRP A O 1
ATOM 1441 N N . PHE A 1 187 ? 15.359 -21.234 -33.219 1 78.06 187 PHE A N 1
ATOM 1442 C CA . PHE A 1 187 ? 15.258 -19.859 -33.719 1 78.06 187 PHE A CA 1
ATOM 1443 C C . PHE A 1 187 ? 16.078 -19.688 -34.969 1 78.06 187 PHE A C 1
ATOM 1445 O O . PHE A 1 187 ? 15.68 -18.969 -35.906 1 78.06 187 PHE A O 1
ATOM 1452 N N . GLY A 1 188 ? 17.25 -20.234 -34.938 1 71.06 188 GLY A N 1
ATOM 1453 C CA . GLY A 1 188 ? 18.047 -20.219 -36.156 1 71.06 188 GLY A CA 1
ATOM 1454 C C . GLY A 1 188 ? 17.328 -20.828 -37.344 1 71.06 188 GLY A C 1
ATOM 1455 O O . GLY A 1 188 ? 17.359 -20.25 -38.438 1 71.06 188 GLY A O 1
ATOM 1456 N N . TRP A 1 189 ? 16.75 -21.891 -37.031 1 74.75 189 TRP A N 1
ATOM 1457 C CA . TRP A 1 189 ? 15.969 -22.562 -38.094 1 74.75 189 TRP A CA 1
ATOM 1458 C C . TRP A 1 189 ? 14.828 -21.672 -38.562 1 74.75 189 TRP A C 1
ATOM 1460 O O . TRP A 1 189 ? 14.602 -21.547 -39.781 1 74.75 189 TRP A O 1
ATOM 1470 N N . LEU A 1 190 ? 14.117 -21.109 -37.656 1 76.69 190 LEU A N 1
ATOM 1471 C CA . LEU A 1 190 ? 12.992 -20.25 -37.969 1 76.69 190 LEU A CA 1
ATOM 1472 C C . LEU A 1 190 ? 13.445 -19.047 -38.812 1 76.69 190 LEU A C 1
ATOM 1474 O O . LEU A 1 190 ? 12.773 -18.672 -39.781 1 76.69 190 LEU A O 1
ATOM 1478 N N . LEU A 1 191 ? 14.492 -18.516 -38.406 1 73 191 LEU A N 1
ATOM 1479 C CA . LEU A 1 191 ? 15.023 -17.359 -39.125 1 73 191 LEU A CA 1
ATOM 1480 C C . LEU A 1 191 ? 15.453 -17.734 -40.531 1 73 191 LEU A C 1
ATOM 1482 O O . LEU A 1 191 ? 15.273 -16.953 -41.469 1 73 191 LEU A O 1
ATOM 1486 N N . THR A 1 192 ? 16.031 -18.844 -40.656 1 71.94 192 THR A N 1
ATOM 1487 C CA . THR A 1 192 ? 16.438 -19.328 -41.969 1 71.94 192 THR A CA 1
ATOM 1488 C C . THR A 1 192 ? 15.211 -19.547 -42.844 1 71.94 192 THR A C 1
ATOM 1490 O O . THR A 1 192 ? 15.242 -19.25 -44.062 1 71.94 192 THR A O 1
ATOM 1493 N N . LYS A 1 193 ? 14.203 -20.047 -42.25 1 75.31 193 LYS A N 1
ATOM 1494 C CA . LYS A 1 193 ? 12.977 -20.297 -43 1 75.31 193 LYS A CA 1
ATOM 1495 C C . LYS A 1 193 ? 12.312 -18.984 -43.406 1 75.31 193 LYS A C 1
ATOM 1497 O O . LYS A 1 193 ? 11.812 -18.859 -44.531 1 75.31 193 LYS A O 1
ATOM 1502 N N . VAL A 1 194 ? 12.273 -18.156 -42.531 1 71.56 194 VAL A N 1
ATOM 1503 C CA . VAL A 1 194 ? 11.68 -16.859 -42.812 1 71.56 194 VAL A CA 1
ATOM 1504 C C . VAL A 1 194 ? 12.484 -16.156 -43.906 1 71.56 194 VAL A C 1
ATOM 1506 O O . VAL A 1 194 ? 11.922 -15.508 -44.781 1 71.56 194 VAL A O 1
ATOM 1509 N N . ALA A 1 195 ? 13.797 -16.266 -43.75 1 65.31 195 ALA A N 1
ATOM 1510 C CA . ALA A 1 195 ? 14.688 -15.648 -44.719 1 65.31 195 ALA A CA 1
ATOM 1511 C C . ALA A 1 195 ? 14.531 -16.297 -46.094 1 65.31 195 ALA A C 1
ATOM 1513 O O . ALA A 1 195 ? 14.852 -15.68 -47.125 1 65.31 195 ALA A O 1
ATOM 1514 N N . SER A 1 196 ? 14.078 -17.562 -46.031 1 64.5 196 SER A N 1
ATOM 1515 C CA . SER A 1 196 ? 13.906 -18.266 -47.281 1 64.5 196 SER A CA 1
ATOM 1516 C C . SER A 1 196 ? 12.656 -17.797 -48 1 64.5 196 SER A C 1
ATOM 1518 O O . SER A 1 196 ? 12.492 -18.062 -49.219 1 64.5 196 SER A O 1
ATOM 1520 N N . PHE A 1 197 ? 11.875 -17.25 -47.156 1 64.81 197 PHE A N 1
ATOM 1521 C CA . PHE A 1 197 ? 10.695 -16.719 -47.844 1 64.81 197 PHE A CA 1
ATOM 1522 C C . PHE A 1 197 ? 11.047 -15.484 -48.656 1 64.81 197 PHE A C 1
ATOM 1524 O O . PHE A 1 197 ? 12.023 -14.789 -48.375 1 64.81 197 PHE A O 1
ATOM 1531 N N . SER A 1 198 ? 10.367 -15.367 -49.844 1 60.28 198 SER A N 1
ATOM 1532 C CA . SER A 1 198 ? 10.688 -14.383 -50.875 1 60.28 198 SER A CA 1
ATOM 1533 C C . SER A 1 198 ? 11.148 -13.07 -50.25 1 60.28 198 SER A C 1
ATOM 1535 O O . SER A 1 198 ? 12.18 -12.516 -50.625 1 60.28 198 SER A O 1
ATOM 1537 N N . TYR A 1 199 ? 10.359 -12.461 -49.406 1 58.62 199 TYR A N 1
ATOM 1538 C CA . TYR A 1 199 ? 10.695 -11.148 -48.844 1 58.62 199 TYR A CA 1
ATOM 1539 C C . TYR A 1 199 ? 11.398 -11.289 -47.5 1 58.62 199 TYR A C 1
ATOM 1541 O O . TYR A 1 199 ? 11.758 -10.289 -46.875 1 58.62 199 TYR A O 1
ATOM 1549 N N . GLY A 1 200 ? 11.633 -12.398 -47.125 1 59.06 200 GLY A N 1
ATOM 1550 C CA . GLY A 1 200 ? 12.188 -12.703 -45.812 1 59.06 200 GLY A CA 1
ATOM 1551 C C . GLY A 1 200 ? 13.641 -12.312 -45.656 1 59.06 200 GLY A C 1
ATOM 1552 O O . GLY A 1 200 ? 14.055 -11.789 -44.625 1 59.06 200 GLY A O 1
ATOM 1553 N N . LYS A 1 201 ? 14.352 -12.609 -46.812 1 61.56 201 LYS A N 1
ATOM 1554 C CA . LYS A 1 201 ? 15.758 -12.242 -46.844 1 61.56 201 LYS A CA 1
ATOM 1555 C C . LYS A 1 201 ? 15.945 -10.742 -46.625 1 61.56 201 LYS A C 1
ATOM 1557 O O . LYS A 1 201 ? 16.828 -10.312 -45.906 1 61.56 201 LYS A O 1
ATOM 1562 N N . GLU A 1 202 ? 15.031 -10.07 -47.312 1 62.16 202 GLU A N 1
ATOM 1563 C CA . GLU A 1 202 ? 15.117 -8.617 -47.219 1 62.16 202 GLU A CA 1
ATOM 1564 C C . GLU A 1 202 ? 14.766 -8.141 -45.812 1 62.16 202 GLU A C 1
ATOM 1566 O O . GLU A 1 202 ? 15.414 -7.234 -45.281 1 62.16 202 GLU A O 1
ATOM 1571 N N . TRP A 1 203 ? 13.805 -8.805 -45.25 1 61.28 203 TRP A N 1
ATOM 1572 C CA . TRP A 1 203 ? 13.391 -8.43 -43.906 1 61.28 203 TRP A CA 1
ATOM 1573 C C . TRP A 1 203 ? 14.453 -8.797 -42.875 1 61.28 203 TRP A C 1
ATOM 1575 O O . TRP A 1 203 ? 14.719 -8.039 -41.938 1 61.28 203 TRP A O 1
ATOM 1585 N N . ALA A 1 204 ? 14.992 -9.93 -43.094 1 60.38 204 ALA A N 1
ATOM 1586 C CA . ALA A 1 204 ? 16.047 -10.383 -42.188 1 60.38 204 ALA A CA 1
ATOM 1587 C C . ALA A 1 204 ? 17.25 -9.438 -42.219 1 60.38 204 ALA A C 1
ATOM 1589 O O . ALA A 1 204 ? 17.859 -9.156 -41.188 1 60.38 204 ALA A O 1
ATOM 1590 N N . LYS A 1 205 ? 17.562 -9.031 -43.438 1 60.56 205 LYS A N 1
ATOM 1591 C CA . LYS A 1 205 ? 18.625 -8.047 -43.625 1 60.56 205 LYS A CA 1
ATOM 1592 C C . LYS A 1 205 ? 18.266 -6.711 -43 1 60.56 205 LYS A C 1
ATOM 1594 O O . LYS A 1 205 ? 19.094 -6.074 -42.344 1 60.56 205 LYS A O 1
ATOM 1599 N N . LEU A 1 206 ? 17.031 -6.453 -43.188 1 59.28 206 LEU A N 1
ATOM 1600 C CA . LEU A 1 206 ? 16.547 -5.156 -42.719 1 59.28 206 LEU A CA 1
ATOM 1601 C C . LEU A 1 206 ? 16.547 -5.098 -41.188 1 59.28 206 LEU A C 1
ATOM 1603 O O . LEU A 1 206 ? 16.906 -4.07 -40.594 1 59.28 206 LEU A O 1
ATOM 1607 N N . TRP A 1 207 ? 16.203 -6.215 -40.688 1 58.5 207 TRP A N 1
ATOM 1608 C CA . TRP A 1 207 ? 16.078 -6.195 -39.219 1 58.5 207 TRP A CA 1
ATOM 1609 C C . TRP A 1 207 ? 17.344 -6.738 -38.562 1 58.5 207 TRP A C 1
ATOM 1611 O O . TRP A 1 207 ? 17.391 -6.926 -37.344 1 58.5 207 TRP A O 1
ATOM 1621 N N . LYS A 1 208 ? 18.422 -6.934 -39.438 1 56.72 208 LYS A N 1
ATOM 1622 C CA . LYS A 1 208 ? 19.719 -7.418 -39 1 56.72 208 LYS A CA 1
ATOM 1623 C C . LYS A 1 208 ? 19.578 -8.648 -38.094 1 56.72 208 LYS A C 1
ATOM 1625 O O . LYS A 1 208 ? 20.172 -8.711 -37.031 1 56.72 208 LYS A O 1
ATOM 1630 N N . LEU A 1 209 ? 18.562 -9.312 -38.469 1 58.25 209 LEU A N 1
ATOM 1631 C CA . LEU A 1 209 ? 18.328 -10.523 -37.688 1 58.25 209 LEU A CA 1
ATOM 1632 C C . LEU A 1 209 ? 19.484 -11.508 -37.875 1 58.25 209 LEU A C 1
ATOM 1634 O O . LEU A 1 209 ? 19.891 -11.805 -39 1 58.25 209 LEU A O 1
ATOM 1638 N N . PRO A 1 210 ? 20.219 -11.727 -36.781 1 56.69 210 PRO A N 1
ATOM 1639 C CA . PRO A 1 210 ? 21.359 -12.641 -36.938 1 56.69 210 PRO A CA 1
ATOM 1640 C C . PRO A 1 210 ? 20.938 -14.039 -37.375 1 56.69 210 PRO A C 1
ATOM 1642 O O . PRO A 1 210 ? 19.906 -14.555 -36.906 1 56.69 210 PRO A O 1
ATOM 1645 N N . VAL A 1 211 ? 21.438 -14.578 -38.406 1 57.28 211 VAL A N 1
ATOM 1646 C CA . VAL A 1 211 ? 21.234 -15.945 -38.906 1 57.28 211 VAL A CA 1
ATOM 1647 C C . VAL A 1 211 ? 21.578 -16.938 -37.781 1 57.28 211 VAL A C 1
ATOM 1649 O O . VAL A 1 211 ? 20.969 -17.984 -37.688 1 57.28 211 VAL A O 1
ATOM 1652 N N . VAL A 1 212 ? 22.547 -16.547 -36.812 1 62.12 212 VAL A N 1
ATOM 1653 C CA . VAL A 1 212 ? 22.953 -17.391 -35.719 1 62.12 212 VAL A CA 1
ATOM 1654 C C . VAL A 1 212 ? 22.688 -16.656 -34.375 1 62.12 212 VAL A C 1
ATOM 1656 O O . VAL A 1 212 ? 23.172 -15.547 -34.188 1 62.12 212 VAL A O 1
ATOM 1659 N N . VAL A 1 213 ? 21.781 -17.188 -33.688 1 67 213 VAL A N 1
ATOM 1660 C CA . VAL A 1 213 ? 21.5 -16.594 -32.375 1 67 213 VAL A CA 1
ATOM 1661 C C . VAL A 1 213 ? 22.688 -16.828 -31.438 1 67 213 VAL A C 1
ATOM 1663 O O . VAL A 1 213 ? 23.078 -17.969 -31.203 1 67 213 VAL A O 1
ATOM 1666 N N . PRO A 1 214 ? 23.281 -15.75 -31.125 1 75.75 214 PRO A N 1
ATOM 1667 C CA . PRO A 1 214 ? 24.406 -15.922 -30.188 1 75.75 214 PRO A CA 1
ATOM 1668 C C . PRO A 1 214 ? 23.969 -16.547 -28.859 1 75.75 214 PRO A C 1
ATOM 1670 O O . PRO A 1 214 ? 22.781 -16.547 -28.531 1 75.75 214 PRO A O 1
ATOM 1673 N N . ARG A 1 215 ? 24.906 -17.078 -28.25 1 74.75 215 ARG A N 1
ATOM 1674 C CA . ARG A 1 215 ? 24.688 -17.703 -26.953 1 74.75 215 ARG A CA 1
ATOM 1675 C C . ARG A 1 215 ? 24.266 -16.672 -25.906 1 74.75 215 ARG A C 1
ATOM 1677 O O . ARG A 1 215 ? 23.406 -16.938 -25.062 1 74.75 215 ARG A O 1
ATOM 1684 N N . LEU A 1 216 ? 24.969 -15.484 -26.016 1 79 216 LEU A N 1
ATOM 1685 C CA . LEU A 1 216 ? 24.656 -14.375 -25.125 1 79 216 LEU A CA 1
ATOM 1686 C C . LEU A 1 216 ? 23.953 -13.242 -25.891 1 79 216 LEU A C 1
ATOM 1688 O O . LEU A 1 216 ? 24.469 -12.773 -26.906 1 79 216 LEU A O 1
ATOM 1692 N N . VAL A 1 217 ? 22.844 -13.039 -25.5 1 80.44 217 VAL A N 1
ATOM 1693 C CA . VAL A 1 217 ? 22.094 -11.977 -26.156 1 80.44 217 VAL A CA 1
ATOM 1694 C C . VAL A 1 217 ? 21.719 -10.898 -25.141 1 80.44 217 VAL A C 1
ATOM 1696 O O . VAL A 1 217 ? 21.125 -11.195 -24.109 1 80.44 217 VAL A O 1
ATOM 1699 N N . ASP A 1 218 ? 22.141 -9.68 -25.375 1 86.12 218 ASP A N 1
ATOM 1700 C CA . ASP A 1 218 ? 21.719 -8.547 -24.547 1 86.12 218 ASP A CA 1
ATOM 1701 C C . ASP A 1 218 ? 20.359 -8.023 -24.984 1 86.12 218 ASP A C 1
ATOM 1703 O O . ASP A 1 218 ? 20.234 -7.371 -26.031 1 86.12 218 ASP A O 1
ATOM 1707 N N . LEU A 1 219 ? 19.453 -8.211 -24.234 1 87.5 219 LEU A N 1
ATOM 1708 C CA . LEU A 1 219 ? 18.078 -7.883 -24.578 1 87.5 219 LEU A CA 1
ATOM 1709 C C . LEU A 1 219 ? 17.75 -6.445 -24.188 1 87.5 219 LEU A C 1
ATOM 1711 O O . LEU A 1 219 ? 16.766 -5.871 -24.688 1 87.5 219 LEU A O 1
ATOM 1715 N N . GLY A 1 220 ? 18.516 -5.848 -23.312 1 90.56 220 GLY A N 1
ATOM 1716 C CA . GLY A 1 220 ? 18.297 -4.469 -22.906 1 90.56 220 GLY A CA 1
ATOM 1717 C C . GLY A 1 220 ? 16.906 -4.219 -22.375 1 90.56 220 GLY A C 1
ATOM 1718 O O . GLY A 1 220 ? 16.453 -4.922 -21.469 1 90.56 220 GLY A O 1
ATOM 1719 N N . TRP A 1 221 ? 16.141 -3.336 -23.062 1 89.06 221 TRP A N 1
ATOM 1720 C CA . TRP A 1 221 ? 14.828 -2.928 -22.578 1 89.06 221 TRP A CA 1
ATOM 1721 C C . TRP A 1 221 ? 13.82 -4.059 -22.734 1 89.06 221 TRP A C 1
ATOM 1723 O O . TRP A 1 221 ? 12.836 -4.129 -21.984 1 89.06 221 TRP A O 1
ATOM 1733 N N . ILE A 1 222 ? 14 -4.961 -23.562 1 92.19 222 ILE A N 1
ATOM 1734 C CA . ILE A 1 222 ? 13.102 -6.098 -23.766 1 92.19 222 ILE A CA 1
ATOM 1735 C C . ILE A 1 222 ? 13.117 -6.992 -22.531 1 92.19 222 ILE A C 1
ATOM 1737 O O . ILE A 1 222 ? 12.086 -7.551 -22.156 1 92.19 222 ILE A O 1
ATOM 1741 N N . TYR A 1 223 ? 14.258 -7.105 -21.938 1 92.38 223 TYR A N 1
ATOM 1742 C CA . TYR A 1 223 ? 14.352 -7.898 -20.719 1 92.38 223 TYR A CA 1
ATOM 1743 C C . TYR A 1 223 ? 13.586 -7.242 -19.578 1 92.38 223 TYR A C 1
ATOM 1745 O O . TYR A 1 223 ? 12.953 -7.93 -18.781 1 92.38 223 TYR A O 1
ATOM 1753 N N . LYS A 1 224 ? 13.633 -5.938 -19.578 1 93.19 224 LYS A N 1
ATOM 1754 C CA . LYS A 1 224 ? 12.867 -5.215 -18.562 1 93.19 224 LYS A CA 1
ATOM 1755 C C . LYS A 1 224 ? 11.367 -5.379 -18.781 1 93.19 224 LYS A C 1
ATOM 1757 O O . LYS A 1 224 ? 10.602 -5.52 -17.828 1 93.19 224 LYS A O 1
ATOM 1762 N N . LEU A 1 225 ? 11.008 -5.359 -20.031 1 95 225 LEU A N 1
ATOM 1763 C CA . LEU A 1 225 ? 9.609 -5.609 -20.359 1 95 225 LEU A CA 1
ATOM 1764 C C . LEU A 1 225 ? 9.195 -7.016 -19.938 1 95 225 LEU A C 1
ATOM 1766 O O . LEU A 1 225 ? 8.102 -7.211 -19.391 1 95 225 LEU A O 1
ATOM 1770 N N . TYR A 1 226 ? 10.047 -7.961 -20.219 1 94.69 226 TYR A N 1
ATOM 1771 C CA . TYR A 1 226 ? 9.797 -9.336 -19.781 1 94.69 226 TYR A CA 1
ATOM 1772 C C . TYR A 1 226 ? 9.586 -9.406 -18.281 1 94.69 226 TYR A C 1
ATOM 1774 O O . TYR A 1 226 ? 8.641 -10.039 -17.812 1 94.69 226 TYR A O 1
ATOM 1782 N N . MET A 1 227 ? 10.477 -8.742 -17.516 1 95.44 227 MET A N 1
ATOM 1783 C CA . MET A 1 227 ? 10.352 -8.766 -16.047 1 95.44 227 MET A CA 1
ATOM 1784 C C . MET A 1 227 ? 9.047 -8.109 -15.609 1 95.44 227 MET A C 1
ATOM 1786 O O . MET A 1 227 ? 8.406 -8.578 -14.664 1 95.44 227 MET A O 1
ATOM 1790 N N . LEU A 1 228 ? 8.711 -7.059 -16.312 1 96.25 228 LEU A N 1
ATOM 1791 C CA . LEU A 1 228 ? 7.445 -6.391 -16.031 1 96.25 228 LEU A CA 1
ATOM 1792 C C . LEU A 1 228 ? 6.27 -7.336 -16.25 1 96.25 228 LEU A C 1
ATOM 1794 O O . LEU A 1 228 ? 5.387 -7.445 -15.398 1 96.25 228 LEU A O 1
ATOM 1798 N N . LEU A 1 229 ? 6.262 -7.992 -17.328 1 96.12 229 LEU A N 1
ATOM 1799 C CA . LEU A 1 229 ? 5.188 -8.914 -17.672 1 96.12 229 LEU A CA 1
ATOM 1800 C C . LEU A 1 229 ? 5.16 -10.102 -16.719 1 96.12 229 LEU A C 1
ATOM 1802 O O . LEU A 1 229 ? 4.09 -10.625 -16.406 1 96.12 229 LEU A O 1
ATOM 1806 N N . LEU A 1 230 ? 6.336 -10.508 -16.344 1 96.19 230 LEU A N 1
ATOM 1807 C CA . LEU A 1 230 ? 6.422 -11.594 -15.367 1 96.19 230 LEU A CA 1
ATOM 1808 C C . LEU A 1 230 ? 5.742 -11.219 -14.062 1 96.19 230 LEU A C 1
ATOM 1810 O O . LEU A 1 230 ? 5.004 -12.016 -13.477 1 96.19 230 LEU A O 1
ATOM 1814 N N . ALA A 1 231 ? 6.004 -10 -13.594 1 96.38 231 ALA A N 1
ATOM 1815 C CA . ALA A 1 231 ? 5.387 -9.523 -12.359 1 96.38 231 ALA A CA 1
ATOM 1816 C C . ALA A 1 231 ? 3.863 -9.5 -12.484 1 96.38 231 ALA A C 1
ATOM 1818 O O . ALA A 1 231 ? 3.156 -9.93 -11.57 1 96.38 231 ALA A O 1
ATOM 1819 N N . VAL A 1 232 ? 3.395 -9.039 -13.594 1 95.44 232 VAL A N 1
ATOM 1820 C CA . VAL A 1 232 ? 1.96 -8.984 -13.852 1 95.44 232 VAL A CA 1
ATOM 1821 C C . VAL A 1 232 ? 1.396 -10.406 -13.914 1 95.44 232 VAL A C 1
ATOM 1823 O O . VAL A 1 232 ? 0.356 -10.695 -13.312 1 95.44 232 VAL A O 1
ATOM 1826 N N . PHE A 1 233 ? 2.078 -11.234 -14.602 1 95.69 233 PHE A N 1
ATOM 1827 C CA . PHE A 1 233 ? 1.638 -12.617 -14.797 1 95.69 233 PHE A CA 1
ATOM 1828 C C . PHE A 1 233 ? 1.552 -13.344 -13.461 1 95.69 233 PHE A C 1
ATOM 1830 O O . PHE A 1 233 ? 0.543 -13.992 -13.164 1 95.69 233 PHE A O 1
ATOM 1837 N N . CYS A 1 234 ? 2.609 -13.273 -12.633 1 96.06 234 CYS A N 1
ATOM 1838 C CA . CYS A 1 234 ? 2.656 -14.016 -11.383 1 96.06 234 CYS A CA 1
ATOM 1839 C C . CYS A 1 234 ? 1.517 -13.602 -10.461 1 96.06 234 CYS A C 1
ATOM 1841 O O . CYS A 1 234 ? 0.909 -14.445 -9.797 1 96.06 234 CYS A O 1
ATOM 1843 N N . SER A 1 235 ? 1.231 -12.336 -10.414 1 92.06 235 SER A N 1
ATOM 1844 C CA . SER A 1 235 ? 0.172 -11.836 -9.547 1 92.06 235 SER A CA 1
ATOM 1845 C C . SER A 1 235 ? -1.194 -12.352 -9.984 1 92.06 235 SER A C 1
ATOM 1847 O O . SER A 1 235 ? -2.025 -12.719 -9.156 1 92.06 235 SER A O 1
ATOM 1849 N N . ASN A 1 236 ? -1.407 -12.508 -11.258 1 92.19 236 ASN A N 1
ATOM 1850 C CA . ASN A 1 236 ? -2.699 -12.945 -11.781 1 92.19 236 ASN A CA 1
ATOM 1851 C C . ASN A 1 236 ? -2.779 -14.461 -11.883 1 92.19 236 ASN A C 1
ATOM 1853 O O . ASN A 1 236 ? -3.869 -15.039 -11.828 1 92.19 236 ASN A O 1
ATOM 1857 N N . ALA A 1 237 ? -1.651 -15.062 -12.039 1 95.31 237 ALA A N 1
ATOM 1858 C CA . ALA A 1 237 ? -1.605 -16.5 -12.273 1 95.31 237 ALA A CA 1
ATOM 1859 C C . ALA A 1 237 ? -2.119 -17.281 -11.062 1 95.31 237 ALA A C 1
ATOM 1861 O O . ALA A 1 237 ? -2.869 -18.25 -11.203 1 95.31 237 ALA A O 1
ATOM 1862 N N . ILE A 1 238 ? -1.73 -16.859 -9.891 1 95.31 238 ILE A N 1
ATOM 1863 C CA . ILE A 1 238 ? -2.189 -17.516 -8.664 1 95.31 238 ILE A CA 1
ATOM 1864 C C . ILE A 1 238 ? -3.695 -17.312 -8.508 1 95.31 238 ILE A C 1
ATOM 1866 O O . ILE A 1 238 ? -4.41 -18.234 -8.094 1 95.31 238 ILE A O 1
ATOM 1870 N N . ASN A 1 239 ? -4.188 -16.172 -8.93 1 91.44 239 ASN A N 1
ATOM 1871 C CA . ASN A 1 239 ? -5.594 -15.812 -8.812 1 91.44 239 ASN A CA 1
ATOM 1872 C C . ASN A 1 239 ? -6.465 -16.625 -9.766 1 91.44 239 ASN A C 1
ATOM 1874 O O . ASN A 1 239 ? -7.613 -16.938 -9.453 1 91.44 239 ASN A O 1
ATOM 1878 N N . ILE A 1 240 ? -5.941 -16.938 -10.898 1 90.44 240 ILE A N 1
ATOM 1879 C CA . ILE A 1 240 ? -6.715 -17.641 -11.914 1 90.44 240 ILE A CA 1
ATOM 1880 C C . ILE A 1 240 ? -6.73 -19.141 -11.602 1 90.44 240 ILE A C 1
ATOM 1882 O O . ILE A 1 240 ? -7.688 -19.844 -11.938 1 90.44 240 ILE A O 1
ATOM 1886 N N . HIS A 1 241 ? -5.68 -19.625 -11.055 1 93.81 241 HIS A N 1
ATOM 1887 C CA . HIS A 1 241 ? -5.617 -21.016 -10.625 1 93.81 241 HIS A CA 1
ATOM 1888 C C . HIS A 1 241 ? -6.195 -21.188 -9.227 1 93.81 241 HIS A C 1
ATOM 1890 O O . HIS A 1 241 ? -5.461 -21.484 -8.281 1 93.81 241 HIS A O 1
ATOM 1896 N N . ALA A 1 242 ? -7.516 -21.062 -9.141 1 91.56 242 ALA A N 1
ATOM 1897 C CA . ALA A 1 242 ? -8.258 -21.016 -7.891 1 91.56 242 ALA A CA 1
ATOM 1898 C C . ALA A 1 242 ? -9.578 -21.781 -8.008 1 91.56 242 ALA A C 1
ATOM 1900 O O . ALA A 1 242 ? -9.875 -22.359 -9.055 1 91.56 242 ALA A O 1
ATOM 1901 N N . GLY A 1 243 ? -10.305 -21.844 -6.828 1 89.75 243 GLY A N 1
ATOM 1902 C CA . GLY A 1 243 ? -11.641 -22.406 -6.906 1 89.75 243 GLY A CA 1
ATOM 1903 C C . GLY A 1 243 ? -11.922 -23.422 -5.816 1 89.75 243 GLY A C 1
ATOM 1904 O O . GLY A 1 243 ? -13.078 -23.797 -5.59 1 89.75 243 GLY A O 1
ATOM 1905 N N . ILE A 1 244 ? -10.906 -23.844 -5.25 1 92.62 244 ILE A N 1
ATOM 1906 C CA . ILE A 1 244 ? -11.117 -24.766 -4.145 1 92.62 244 ILE A CA 1
ATOM 1907 C C . ILE A 1 244 ? -10.297 -24.328 -2.934 1 92.62 244 ILE A C 1
ATOM 1909 O O . ILE A 1 244 ? -9.305 -23.609 -3.078 1 92.62 244 ILE A O 1
ATOM 1913 N N . ASN A 1 245 ? -10.664 -24.812 -1.762 1 93 245 ASN A N 1
ATOM 1914 C CA . ASN A 1 245 ? -10.039 -24.406 -0.514 1 93 245 ASN A CA 1
ATOM 1915 C C . ASN A 1 245 ? -8.578 -24.859 -0.443 1 93 245 ASN A C 1
ATOM 1917 O O . ASN A 1 245 ? -8.281 -26.031 -0.701 1 93 245 ASN A O 1
ATOM 1921 N N . GLY A 1 246 ? -7.719 -23.906 -0.212 1 94.62 246 GLY A N 1
ATOM 1922 C CA . GLY A 1 246 ? -6.332 -24.25 0.073 1 94.62 246 GLY A CA 1
ATOM 1923 C C . GLY A 1 246 ? -5.438 -24.188 -1.149 1 94.62 246 GLY A C 1
ATOM 1924 O O . GLY A 1 246 ? -4.211 -24.141 -1.025 1 94.62 246 GLY A O 1
ATOM 1925 N N . LEU A 1 247 ? -5.992 -24.141 -2.303 1 95.94 247 LEU A N 1
ATOM 1926 C CA . LEU A 1 247 ? -5.195 -24.266 -3.516 1 95.94 247 LEU A CA 1
ATOM 1927 C C . LEU A 1 247 ? -4.344 -23.031 -3.748 1 95.94 247 LEU A C 1
ATOM 1929 O O . LEU A 1 247 ? -3.156 -23.141 -4.062 1 95.94 247 LEU A O 1
ATOM 1933 N N . GLU A 1 248 ? -4.934 -21.859 -3.6 1 97.25 248 GLU A N 1
ATOM 1934 C CA . GLU A 1 248 ? -4.199 -20.609 -3.855 1 97.25 248 GLU A CA 1
ATOM 1935 C C . GLU A 1 248 ? -2.99 -20.484 -2.932 1 97.25 248 GLU A C 1
ATOM 1937 O O . GLU A 1 248 ? -1.879 -20.219 -3.391 1 97.25 248 GLU A O 1
ATOM 1942 N N . VAL A 1 249 ? -3.197 -20.766 -1.697 1 97.44 249 VAL A N 1
ATOM 1943 C CA . VAL A 1 249 ? -2.111 -20.656 -0.729 1 97.44 249 VAL A CA 1
ATOM 1944 C C . VAL A 1 249 ? -1.144 -21.828 -0.904 1 97.44 249 VAL A C 1
ATOM 1946 O O . VAL A 1 249 ? 0.075 -21.641 -0.858 1 97.44 249 VAL A O 1
ATOM 1949 N N . GLY A 1 250 ? -1.717 -22.984 -1.119 1 95.75 250 GLY A N 1
ATOM 1950 C CA . GLY A 1 250 ? -0.901 -24.172 -1.267 1 95.75 250 GLY A CA 1
ATOM 1951 C C . GLY A 1 250 ? 0.054 -24.094 -2.443 1 95.75 250 GLY A C 1
ATOM 1952 O O . GLY A 1 250 ? 1.239 -24.406 -2.307 1 95.75 250 GLY A O 1
ATOM 1953 N N . GLN A 1 251 ? -0.455 -23.75 -3.59 1 96.56 251 GLN A N 1
ATOM 1954 C CA . GLN A 1 251 ? 0.414 -23.656 -4.758 1 96.56 251 GLN A CA 1
ATOM 1955 C C . GLN A 1 251 ? 1.53 -22.641 -4.535 1 96.56 251 GLN A C 1
ATOM 1957 O O . GLN A 1 251 ? 2.666 -22.859 -4.961 1 96.56 251 GLN A O 1
ATOM 1962 N N . ALA A 1 252 ? 1.207 -21.531 -3.887 1 97.44 252 ALA A N 1
ATOM 1963 C CA . ALA A 1 252 ? 2.197 -20.5 -3.605 1 97.44 252 ALA A CA 1
ATOM 1964 C C . ALA A 1 252 ? 3.279 -21.016 -2.662 1 97.44 252 ALA A C 1
ATOM 1966 O O . ALA A 1 252 ? 4.457 -20.688 -2.818 1 97.44 252 ALA A O 1
ATOM 1967 N N . ILE A 1 253 ? 2.883 -21.781 -1.68 1 95.69 253 ILE A N 1
ATOM 1968 C CA . ILE A 1 253 ? 3.834 -22.375 -0.74 1 95.69 253 ILE A CA 1
ATOM 1969 C C . ILE A 1 253 ? 4.781 -23.312 -1.481 1 95.69 253 ILE A C 1
ATOM 1971 O O . ILE A 1 253 ? 5.996 -23.266 -1.274 1 95.69 253 ILE A O 1
ATOM 1975 N N . VAL A 1 254 ? 4.227 -24.109 -2.328 1 95.19 254 VAL A N 1
ATOM 1976 C CA . VAL A 1 254 ? 5.055 -25.047 -3.07 1 95.19 254 VAL A CA 1
ATOM 1977 C C . VAL A 1 254 ? 6.059 -24.297 -3.934 1 95.19 254 VAL A C 1
ATOM 1979 O O . VAL A 1 254 ? 7.254 -24.609 -3.92 1 95.19 254 VAL A O 1
ATOM 1982 N N . ILE A 1 255 ? 5.605 -23.328 -4.633 1 96.56 255 ILE A N 1
ATOM 1983 C CA . ILE A 1 255 ? 6.492 -22.531 -5.469 1 96.56 255 ILE A CA 1
ATOM 1984 C C . ILE A 1 255 ? 7.52 -21.812 -4.594 1 96.56 255 ILE A C 1
ATOM 1986 O O . ILE A 1 255 ? 8.703 -21.766 -4.93 1 96.56 255 ILE A O 1
ATOM 1990 N N . GLY A 1 256 ? 7.051 -21.25 -3.494 1 95.94 256 GLY A N 1
ATOM 1991 C CA . GLY A 1 256 ? 7.957 -20.594 -2.562 1 95.94 256 GLY A CA 1
ATOM 1992 C C . GLY A 1 256 ? 9.047 -21.516 -2.045 1 95.94 256 GLY A C 1
ATOM 1993 O O . GLY A 1 256 ? 10.195 -21.094 -1.892 1 95.94 256 GLY A O 1
ATOM 1994 N N . CYS A 1 257 ? 8.695 -22.703 -1.775 1 93 257 CYS A N 1
ATOM 1995 C CA . CYS A 1 257 ? 9.68 -23.688 -1.337 1 93 257 CYS A CA 1
ATOM 1996 C C . CYS A 1 257 ? 10.688 -23.969 -2.439 1 93 257 CYS A C 1
ATOM 1998 O O . CYS A 1 257 ? 11.883 -24.109 -2.172 1 93 257 CYS A O 1
ATOM 2000 N N . ALA A 1 258 ? 10.195 -24.125 -3.604 1 93.12 258 ALA A N 1
ATOM 2001 C CA . ALA A 1 258 ? 11.102 -24.328 -4.73 1 93.12 258 ALA A CA 1
ATOM 2002 C C . ALA A 1 258 ? 12.078 -23.156 -4.867 1 93.12 258 ALA A C 1
ATOM 2004 O O . ALA A 1 258 ? 13.273 -23.359 -5.113 1 93.12 258 ALA A O 1
ATOM 2005 N N . VAL A 1 259 ? 11.602 -21.938 -4.684 1 93.88 259 VAL A N 1
ATOM 2006 C CA . VAL A 1 259 ? 12.422 -20.734 -4.75 1 93.88 259 VAL A CA 1
ATOM 2007 C C . VAL A 1 259 ? 13.453 -20.75 -3.625 1 93.88 259 VAL A C 1
ATOM 2009 O O . VAL A 1 259 ? 14.625 -20.453 -3.848 1 93.88 259 VAL A O 1
ATOM 2012 N N . ALA A 1 260 ? 12.977 -21.078 -2.449 1 92.12 260 ALA A N 1
ATOM 2013 C CA . ALA A 1 260 ? 13.891 -21.156 -1.312 1 92.12 260 ALA A CA 1
ATOM 2014 C C . ALA A 1 260 ? 14.992 -22.172 -1.57 1 92.12 260 ALA A C 1
ATOM 2016 O O . ALA A 1 260 ? 16.172 -21.922 -1.287 1 92.12 260 ALA A O 1
ATOM 2017 N N . LEU A 1 261 ? 14.641 -23.297 -2.139 1 88.69 261 LEU A N 1
ATOM 2018 C CA . LEU A 1 261 ? 15.617 -24.328 -2.449 1 88.69 261 LEU A CA 1
ATOM 2019 C C . LEU A 1 261 ? 16.578 -23.875 -3.537 1 88.69 261 LEU A C 1
ATOM 2021 O O . LEU A 1 261 ? 17.781 -24.172 -3.477 1 88.69 261 LEU A O 1
ATOM 2025 N N . HIS A 1 262 ? 16.078 -23.219 -4.484 1 88.5 262 HIS A N 1
ATOM 2026 C CA . HIS A 1 262 ? 16.906 -22.656 -5.543 1 88.5 262 HIS A CA 1
ATOM 2027 C C . HIS A 1 262 ? 17.969 -21.719 -4.969 1 88.5 262 HIS A C 1
ATOM 2029 O O . HIS A 1 262 ? 19.141 -21.781 -5.344 1 88.5 262 HIS A O 1
ATOM 2035 N N . ASN A 1 263 ? 17.531 -20.828 -4.125 1 89.62 263 ASN A N 1
ATOM 2036 C CA . ASN A 1 263 ? 18.453 -19.891 -3.49 1 89.62 263 ASN A CA 1
ATOM 2037 C C . ASN A 1 263 ? 19.484 -20.609 -2.627 1 89.62 263 ASN A C 1
ATOM 2039 O O . ASN A 1 263 ? 20.672 -20.281 -2.66 1 89.62 263 ASN A O 1
ATOM 2043 N N . ALA A 1 264 ? 19.031 -21.578 -1.933 1 85 264 ALA A N 1
ATOM 2044 C CA . ALA A 1 264 ? 19.938 -22.359 -1.083 1 85 264 ALA A CA 1
ATOM 2045 C C . ALA A 1 264 ? 20.969 -23.094 -1.917 1 85 264 ALA A C 1
ATOM 2047 O O . ALA A 1 264 ? 22.141 -23.156 -1.541 1 85 264 ALA A O 1
ATOM 2048 N N . ALA A 1 265 ? 20.578 -23.641 -2.967 1 83.62 265 ALA A N 1
ATOM 2049 C CA . ALA A 1 265 ? 21.484 -24.375 -3.846 1 83.62 265 ALA A CA 1
ATOM 2050 C C . ALA A 1 265 ? 22.562 -23.453 -4.398 1 83.62 265 ALA A C 1
ATOM 2052 O O . ALA A 1 265 ? 23.734 -23.859 -4.496 1 83.62 265 ALA A O 1
ATOM 2053 N N . HIS A 1 266 ? 22.234 -22.297 -4.715 1 83.88 266 HIS A N 1
ATOM 2054 C CA . HIS A 1 266 ? 23.203 -21.344 -5.227 1 83.88 266 HIS A CA 1
ATOM 2055 C C . HIS A 1 266 ? 24.156 -20.891 -4.125 1 83.88 266 HIS A C 1
ATOM 2057 O O . HIS A 1 266 ? 25.359 -20.703 -4.371 1 83.88 266 HIS A O 1
ATOM 2063 N N . LEU A 1 267 ? 23.641 -20.703 -3 1 83.75 267 LEU A N 1
ATOM 2064 C CA . LEU A 1 267 ? 24.469 -20.266 -1.884 1 83.75 267 LEU A CA 1
ATOM 2065 C C . LEU A 1 267 ? 25.469 -21.359 -1.489 1 83.75 267 LEU A C 1
ATOM 2067 O O . LEU A 1 267 ? 26.562 -21.062 -1.009 1 83.75 267 LEU A O 1
ATOM 2071 N N . ARG A 1 268 ? 25.125 -22.594 -1.807 1 79.12 268 ARG A N 1
ATOM 2072 C CA . ARG A 1 268 ? 25.984 -23.719 -1.502 1 79.12 268 ARG A CA 1
ATOM 2073 C C . ARG A 1 268 ? 27.031 -23.938 -2.604 1 79.12 268 ARG A C 1
ATOM 2075 O O . ARG A 1 268 ? 28.016 -24.656 -2.406 1 79.12 268 ARG A O 1
ATOM 2082 N N . GLY A 1 269 ? 26.828 -23.297 -3.645 1 74.44 269 GLY A N 1
ATOM 2083 C CA . GLY A 1 269 ? 27.766 -23.438 -4.746 1 74.44 269 GLY A CA 1
ATOM 2084 C C . GLY A 1 269 ? 27.5 -24.656 -5.609 1 74.44 269 GLY A C 1
ATOM 2085 O O . GLY A 1 269 ? 28.406 -25.172 -6.266 1 74.44 269 GLY A O 1
ATOM 2086 N N . TRP A 1 270 ? 26.375 -25.203 -5.445 1 68.19 270 TRP A N 1
ATOM 2087 C CA . TRP A 1 270 ? 26.062 -26.391 -6.242 1 68.19 270 TRP A CA 1
ATOM 2088 C C . TRP A 1 270 ? 26.109 -26.078 -7.73 1 68.19 270 TRP A C 1
ATOM 2090 O O . TRP A 1 270 ? 26.359 -26.953 -8.555 1 68.19 270 TRP A O 1
ATOM 2100 N N . PHE A 1 271 ? 25.906 -24.766 -7.934 1 63.44 271 PHE A N 1
ATOM 2101 C CA . PHE A 1 271 ? 25.922 -24.344 -9.328 1 63.44 271 PHE A CA 1
ATOM 2102 C C . PHE A 1 271 ? 27.172 -23.516 -9.633 1 63.44 271 PHE A C 1
ATOM 2104 O O . PHE A 1 271 ? 27.078 -22.297 -9.773 1 63.44 271 PHE A O 1
ATOM 2111 N N . ALA A 1 272 ? 28.297 -23.984 -9.312 1 56.84 272 ALA A N 1
ATOM 2112 C CA . ALA A 1 272 ? 29.578 -23.297 -9.484 1 56.84 272 ALA A CA 1
ATOM 2113 C C . ALA A 1 272 ? 29.75 -22.828 -10.922 1 56.84 272 ALA A C 1
ATOM 2115 O O . ALA A 1 272 ? 30.156 -23.594 -11.797 1 56.84 272 ALA A O 1
ATOM 2116 N N . LEU A 1 273 ? 28.875 -21.953 -11.32 1 57.47 273 LEU A N 1
ATOM 2117 C CA . LEU A 1 273 ? 29.109 -21.344 -12.633 1 57.47 273 LEU A CA 1
ATOM 2118 C C . LEU A 1 273 ? 30.047 -20.156 -12.516 1 57.47 273 LEU A C 1
ATOM 2120 O O . LEU A 1 273 ? 30.062 -19.469 -11.492 1 57.47 273 LEU A O 1
ATOM 2124 N N . PRO A 1 274 ? 31 -20.219 -13.414 1 59.75 274 PRO A N 1
ATOM 2125 C CA . PRO A 1 274 ? 31.844 -19.016 -13.422 1 59.75 274 PRO A CA 1
ATOM 2126 C C . PRO A 1 274 ? 31.031 -17.734 -13.57 1 59.75 274 PRO A C 1
ATOM 2128 O O . PRO A 1 274 ? 30.25 -17.594 -14.508 1 59.75 274 PRO A O 1
ATOM 2131 N N . VAL A 1 275 ? 30.891 -17.125 -12.5 1 67.62 275 VAL A N 1
ATOM 2132 C CA . VAL A 1 275 ? 30.172 -15.859 -12.562 1 67.62 275 VAL A CA 1
ATOM 2133 C C . VAL A 1 275 ? 31.141 -14.703 -12.359 1 67.62 275 VAL A C 1
ATOM 2135 O O . VAL A 1 275 ? 32.188 -14.867 -11.727 1 67.62 275 VAL A O 1
ATOM 2138 N N . ALA A 1 276 ? 30.922 -13.641 -13.016 1 67.12 276 ALA A N 1
ATOM 2139 C CA . ALA A 1 276 ? 31.781 -12.453 -12.992 1 67.12 276 ALA A CA 1
ATOM 2140 C C . ALA A 1 276 ? 31.891 -11.891 -11.578 1 67.12 276 ALA A C 1
ATOM 2142 O O . ALA A 1 276 ? 32.969 -11.445 -11.172 1 67.12 276 ALA A O 1
ATOM 2143 N N . ASP A 1 277 ? 30.844 -11.992 -10.781 1 81.94 277 ASP A N 1
ATOM 2144 C CA . ASP A 1 277 ? 30.844 -11.414 -9.438 1 81.94 277 ASP A CA 1
ATOM 2145 C C . ASP A 1 277 ? 30.141 -12.344 -8.445 1 81.94 277 ASP A C 1
ATOM 2147 O O . ASP A 1 277 ? 28.969 -12.148 -8.117 1 81.94 277 ASP A O 1
ATOM 2151 N N . PRO A 1 278 ? 30.906 -13.281 -7.969 1 81.19 278 PRO A N 1
ATOM 2152 C CA . PRO A 1 278 ? 30.328 -14.281 -7.07 1 81.19 278 PRO A CA 1
ATOM 2153 C C . PRO A 1 278 ? 29.75 -13.68 -5.797 1 81.19 278 PRO A C 1
ATOM 2155 O O . PRO A 1 278 ? 28.766 -14.188 -5.258 1 81.19 278 PRO A O 1
ATOM 2158 N N . GLU A 1 279 ? 30.375 -12.617 -5.344 1 83.56 279 GLU A N 1
ATOM 2159 C CA . GLU A 1 279 ? 29.906 -11.984 -4.121 1 83.56 279 GLU A CA 1
ATOM 2160 C C . GLU A 1 279 ? 28.531 -11.336 -4.328 1 83.56 279 GLU A C 1
ATOM 2162 O O . GLU A 1 279 ? 27.672 -11.398 -3.457 1 83.56 279 GLU A O 1
ATOM 2167 N N . ARG A 1 280 ? 28.422 -10.75 -5.438 1 85.69 280 ARG A N 1
ATOM 2168 C CA . ARG A 1 280 ? 27.141 -10.117 -5.758 1 85.69 280 ARG A CA 1
ATOM 2169 C C . ARG A 1 280 ? 26.047 -11.164 -5.941 1 85.69 280 ARG A C 1
ATOM 2171 O O . ARG A 1 280 ? 24.906 -10.961 -5.516 1 85.69 280 ARG A O 1
ATOM 2178 N N . LEU A 1 281 ? 26.422 -12.219 -6.574 1 85.75 281 LEU A N 1
ATOM 2179 C CA . LEU A 1 281 ? 25.484 -13.312 -6.762 1 85.75 281 LEU A CA 1
ATOM 2180 C C . LEU A 1 281 ? 25.016 -13.867 -5.422 1 85.75 281 LEU A C 1
ATOM 2182 O O . LEU A 1 281 ? 23.812 -14.117 -5.234 1 85.75 281 LEU A O 1
ATOM 2186 N N . ARG A 1 282 ? 25.906 -14.008 -4.59 1 86.44 282 ARG A N 1
ATOM 2187 C CA . ARG A 1 282 ? 25.594 -14.492 -3.246 1 86.44 282 ARG A CA 1
ATOM 2188 C C . ARG A 1 282 ? 24.672 -13.523 -2.52 1 86.44 282 ARG A C 1
ATOM 2190 O O . ARG A 1 282 ? 23.703 -13.945 -1.896 1 86.44 282 ARG A O 1
ATOM 2197 N N . ALA A 1 283 ? 24.984 -12.273 -2.629 1 89.25 283 ALA A N 1
ATOM 2198 C CA . ALA A 1 283 ? 24.188 -11.242 -1.977 1 89.25 283 ALA A CA 1
ATOM 2199 C C . ALA A 1 283 ? 22.75 -11.234 -2.52 1 89.25 283 ALA A C 1
ATOM 2201 O O . ALA A 1 283 ? 21.797 -11.047 -1.766 1 89.25 283 ALA A O 1
ATOM 2202 N N . ASN A 1 284 ? 22.641 -11.484 -3.793 1 91.5 284 ASN A N 1
ATOM 2203 C CA . ASN A 1 284 ? 21.312 -11.508 -4.426 1 91.5 284 ASN A CA 1
ATOM 2204 C C . ASN A 1 284 ? 20.469 -12.672 -3.918 1 91.5 284 ASN A C 1
ATOM 2206 O O . ASN A 1 284 ? 19.297 -12.492 -3.609 1 91.5 284 ASN A O 1
ATOM 2210 N N . HIS A 1 285 ? 21.062 -13.773 -3.844 1 90.75 285 HIS A N 1
ATOM 2211 C CA . HIS A 1 285 ? 20.344 -14.953 -3.393 1 90.75 285 HIS A CA 1
ATOM 2212 C C . HIS A 1 285 ? 20 -14.859 -1.908 1 90.75 285 HIS A C 1
ATOM 2214 O O . HIS A 1 285 ? 18.938 -15.328 -1.477 1 90.75 285 HIS A O 1
ATOM 2220 N N . LEU A 1 286 ? 20.906 -14.297 -1.146 1 90.88 286 LEU A N 1
ATOM 2221 C CA . LEU A 1 286 ? 20.609 -14.07 0.264 1 90.88 286 LEU A CA 1
ATOM 2222 C C . LEU A 1 286 ? 19.438 -13.109 0.424 1 90.88 286 LEU A C 1
ATOM 2224 O O . LEU A 1 286 ? 18.578 -13.32 1.276 1 90.88 286 LEU A O 1
ATOM 2228 N N . PHE A 1 287 ? 19.422 -12.117 -0.379 1 94.06 287 PHE A N 1
ATOM 2229 C CA . PHE A 1 287 ? 18.328 -11.156 -0.328 1 94.06 287 PHE A CA 1
ATOM 2230 C C . PHE A 1 287 ? 17 -11.812 -0.72 1 94.06 287 PHE A C 1
ATOM 2232 O O . PHE A 1 287 ? 15.969 -11.539 -0.117 1 94.06 287 PHE A O 1
ATOM 2239 N N . SER A 1 288 ? 17.062 -12.609 -1.745 1 95.38 288 SER A N 1
ATOM 2240 C CA . SER A 1 288 ? 15.875 -13.352 -2.143 1 95.38 288 SER A CA 1
ATOM 2241 C C . SER A 1 288 ? 15.32 -14.18 -0.984 1 95.38 288 SER A C 1
ATOM 2243 O O . SER A 1 288 ? 14.109 -14.25 -0.786 1 95.38 288 SER A O 1
ATOM 2245 N N . LEU A 1 289 ? 16.172 -14.742 -0.225 1 93.44 289 LEU A N 1
ATOM 2246 C CA . LEU A 1 289 ? 15.75 -15.516 0.935 1 93.44 289 LEU A CA 1
ATOM 2247 C C . LEU A 1 289 ? 15.133 -14.609 1.994 1 93.44 289 LEU A C 1
ATOM 2249 O O . LEU A 1 289 ? 14.203 -15.016 2.701 1 93.44 289 LEU A O 1
ATOM 2253 N N . ASP A 1 290 ? 15.641 -13.406 2.133 1 95.12 290 ASP A N 1
ATOM 2254 C CA . ASP A 1 290 ? 15.055 -12.445 3.061 1 95.12 290 ASP A CA 1
ATOM 2255 C C . ASP A 1 290 ? 13.578 -12.219 2.76 1 95.12 290 ASP A C 1
ATOM 2257 O O . ASP A 1 290 ? 12.789 -11.953 3.67 1 95.12 290 ASP A O 1
ATOM 2261 N N . LEU A 1 291 ? 13.266 -12.297 1.525 1 97.56 291 LEU A N 1
ATOM 2262 C CA . LEU A 1 291 ? 11.898 -12.023 1.097 1 97.56 291 LEU A CA 1
ATOM 2263 C C . LEU A 1 291 ? 11.031 -13.273 1.203 1 97.56 291 LEU A C 1
ATOM 2265 O O . LEU A 1 291 ? 9.875 -13.195 1.63 1 97.56 291 LEU A O 1
ATOM 2269 N N . ILE A 1 292 ? 11.578 -14.414 0.874 1 96.81 292 ILE A N 1
ATOM 2270 C CA . ILE A 1 292 ? 10.773 -15.602 0.627 1 96.81 292 ILE A CA 1
ATOM 2271 C C . ILE A 1 292 ? 10.5 -16.328 1.945 1 96.81 292 ILE A C 1
ATOM 2273 O O . ILE A 1 292 ? 9.422 -16.891 2.141 1 96.81 292 ILE A O 1
ATOM 2277 N N . VAL A 1 293 ? 11.422 -16.281 2.863 1 94.5 293 VAL A N 1
ATOM 2278 C CA . VAL A 1 293 ? 11.258 -17.047 4.102 1 94.5 293 VAL A CA 1
ATOM 2279 C C . VAL A 1 293 ? 10.094 -16.469 4.906 1 94.5 293 VAL A C 1
ATOM 2281 O O . VAL A 1 293 ? 9.188 -17.219 5.305 1 94.5 293 VAL A O 1
ATOM 2284 N N . PRO A 1 294 ? 10.031 -15.195 5.129 1 96.31 294 PRO A N 1
ATOM 2285 C CA . PRO A 1 294 ? 8.844 -14.688 5.82 1 96.31 294 PRO A CA 1
ATOM 2286 C C . PRO A 1 294 ? 7.562 -14.875 5.012 1 96.31 294 PRO A C 1
ATOM 2288 O O . PRO A 1 294 ? 6.488 -15.055 5.59 1 96.31 294 PRO A O 1
ATOM 2291 N N . PHE A 1 295 ? 7.645 -14.836 3.723 1 97.75 295 PHE A N 1
ATOM 2292 C CA . PHE A 1 295 ? 6.488 -15.117 2.877 1 97.75 295 PHE A CA 1
ATOM 2293 C C . PHE A 1 295 ? 5.961 -16.531 3.127 1 97.75 295 PHE A C 1
ATOM 2295 O O . PHE A 1 295 ? 4.758 -16.719 3.281 1 97.75 295 PHE A O 1
ATOM 2302 N N . LEU A 1 296 ? 6.883 -17.453 3.146 1 96.5 296 LEU A N 1
ATOM 2303 C CA . LEU A 1 296 ? 6.508 -18.828 3.424 1 96.5 296 LEU A CA 1
ATOM 2304 C C . LEU A 1 296 ? 5.906 -18.969 4.82 1 96.5 296 LEU A C 1
ATOM 2306 O O . LEU A 1 296 ? 4.918 -19.672 5.008 1 96.5 296 LEU A O 1
ATOM 2310 N N . ALA A 1 297 ? 6.496 -18.281 5.754 1 94.75 297 ALA A N 1
ATOM 2311 C CA . ALA A 1 297 ? 5.996 -18.328 7.125 1 94.75 297 ALA A CA 1
ATOM 2312 C C . ALA A 1 297 ? 4.562 -17.797 7.207 1 94.75 297 ALA A C 1
ATOM 2314 O O . ALA A 1 297 ? 3.691 -18.453 7.793 1 94.75 297 ALA A O 1
ATOM 2315 N N . THR A 1 298 ? 4.352 -16.688 6.621 1 97.06 298 THR A N 1
ATOM 2316 C CA . THR A 1 298 ? 3.027 -16.078 6.664 1 97.06 298 THR A CA 1
ATOM 2317 C C . THR A 1 298 ? 2.018 -16.922 5.891 1 97.06 298 THR A C 1
ATOM 2319 O O . THR A 1 298 ? 0.877 -17.094 6.328 1 97.06 298 THR A O 1
ATOM 2322 N N . SER A 1 299 ? 2.391 -17.453 4.754 1 97.25 299 SER A N 1
ATOM 2323 C CA . SER A 1 299 ? 1.513 -18.281 3.936 1 97.25 299 SER A CA 1
ATOM 2324 C C . SER A 1 299 ? 1.181 -19.594 4.637 1 97.25 299 SER A C 1
ATOM 2326 O O . SER A 1 299 ? 0.054 -20.078 4.543 1 97.25 299 SER A O 1
ATOM 2328 N N . ALA A 1 300 ? 2.18 -20.141 5.293 1 94.62 300 ALA A N 1
ATOM 2329 C CA . ALA A 1 300 ? 1.933 -21.359 6.043 1 94.62 300 ALA A CA 1
ATOM 2330 C C . ALA A 1 300 ? 0.894 -21.141 7.137 1 94.62 300 ALA A C 1
ATOM 2332 O O . ALA A 1 300 ? -0.002 -21.969 7.332 1 94.62 300 ALA A O 1
ATOM 2333 N N . ALA A 1 301 ? 1.012 -20.078 7.82 1 95.06 301 ALA A N 1
ATOM 2334 C CA . ALA A 1 301 ? 0.04 -19.75 8.859 1 95.06 301 ALA A CA 1
ATOM 2335 C C . ALA A 1 301 ? -1.353 -19.547 8.266 1 95.06 301 ALA A C 1
ATOM 2337 O O . ALA A 1 301 ? -2.344 -20.047 8.82 1 95.06 301 ALA A O 1
ATOM 2338 N N . LEU A 1 302 ? -1.418 -18.812 7.207 1 97 302 LEU A N 1
ATOM 2339 C CA . LEU A 1 302 ? -2.689 -18.609 6.52 1 97 302 LEU A CA 1
ATOM 2340 C C . LEU A 1 302 ? -3.268 -19.938 6.043 1 97 302 LEU A C 1
ATOM 2342 O O . LEU A 1 302 ? -4.484 -20.141 6.082 1 97 302 LEU A O 1
ATOM 2346 N N . PHE A 1 303 ? -2.404 -20.797 5.594 1 95.38 303 PHE A N 1
ATOM 2347 C CA . PHE A 1 303 ? -2.807 -22.109 5.074 1 95.38 303 PHE A CA 1
ATOM 2348 C C . PHE A 1 303 ? -3.504 -22.922 6.156 1 95.38 303 PHE A C 1
ATOM 2350 O O . PHE A 1 303 ? -4.445 -23.672 5.867 1 95.38 303 PHE A O 1
ATOM 2357 N N . VAL A 1 304 ? -3.123 -22.781 7.367 1 92.75 304 VAL A N 1
ATOM 2358 C CA . VAL A 1 304 ? -3.748 -23.469 8.492 1 92.75 304 VAL A CA 1
ATOM 2359 C C . VAL A 1 304 ? -5.23 -23.125 8.555 1 92.75 304 VAL A C 1
ATOM 2361 O O . VAL A 1 304 ? -6.074 -23.984 8.805 1 92.75 304 VAL A O 1
ATOM 2364 N N . HIS A 1 305 ? -5.551 -21.906 8.289 1 93.25 305 HIS A N 1
ATOM 2365 C CA . HIS A 1 305 ? -6.926 -21.438 8.367 1 93.25 305 HIS A CA 1
ATOM 2366 C C . HIS A 1 305 ? -7.668 -21.672 7.059 1 93.25 305 HIS A C 1
ATOM 2368 O O . HIS A 1 305 ? -8.898 -21.734 7.039 1 93.25 305 HIS A O 1
ATOM 2374 N N . ASN A 1 306 ? -6.887 -21.781 6 1 95.06 306 ASN A N 1
ATOM 2375 C CA . ASN A 1 306 ? -7.484 -21.812 4.672 1 95.06 306 ASN A CA 1
ATOM 2376 C C . ASN A 1 306 ? -7.602 -23.234 4.148 1 95.06 306 ASN A C 1
ATOM 2378 O O . ASN A 1 306 ? -8.32 -23.5 3.182 1 95.06 306 ASN A O 1
ATOM 2382 N N . TRP A 1 307 ? -6.992 -24.141 4.82 1 91 307 TRP A N 1
ATOM 2383 C CA . TRP A 1 307 ? -7.082 -25.547 4.422 1 91 307 TRP A CA 1
ATOM 2384 C C . TRP A 1 307 ? -8.516 -26.047 4.531 1 91 307 TRP A C 1
ATOM 2386 O O . TRP A 1 307 ? -9.305 -25.516 5.32 1 91 307 TRP A O 1
ATOM 2396 N N . TYR A 1 308 ? -8.859 -27.094 3.777 1 83.81 308 TYR A N 1
ATOM 2397 C CA . TYR A 1 308 ? -10.195 -27.688 3.717 1 83.81 308 TYR A CA 1
ATOM 2398 C C . TYR A 1 308 ? -10.586 -28.312 5.051 1 83.81 308 TYR A C 1
ATOM 2400 O O . TYR A 1 308 ? -9.836 -29.125 5.602 1 83.81 308 TYR A O 1
ATOM 2408 N N . PRO A 1 309 ? -11.844 -27.969 5.578 1 87.5 309 PRO A N 1
ATOM 2409 C CA . PRO A 1 309 ? -12.75 -26.891 5.164 1 87.5 309 PRO A CA 1
ATOM 2410 C C . PRO A 1 309 ? -12.266 -25.516 5.617 1 87.5 309 PRO A C 1
ATOM 2412 O O . PRO A 1 309 ? -11.883 -25.344 6.777 1 87.5 309 PRO A O 1
ATOM 2415 N N . SER A 1 310 ? -12.305 -24.594 4.734 1 90.88 310 SER A N 1
ATOM 2416 C CA . SER A 1 310 ? -11.688 -23.297 4.973 1 90.88 310 SER A CA 1
ATOM 2417 C C . SER A 1 310 ? -12.438 -22.516 6.051 1 90.88 310 SER A C 1
ATOM 2419 O O . SER A 1 310 ? -13.664 -22.422 6.02 1 90.88 310 SER A O 1
ATOM 2421 N N . ALA A 1 311 ? -11.672 -21.984 6.922 1 92 311 ALA A N 1
ATOM 2422 C CA . ALA A 1 311 ? -12.219 -21.062 7.914 1 92 311 ALA A CA 1
ATOM 2423 C C . ALA A 1 311 ? -12.227 -19.625 7.387 1 92 311 ALA A C 1
ATOM 2425 O O . ALA A 1 311 ? -13.008 -18.797 7.844 1 92 311 ALA A O 1
ATOM 2426 N N . VAL A 1 312 ? -11.359 -19.375 6.469 1 95.25 312 VAL A N 1
ATOM 2427 C CA . VAL A 1 312 ? -11.258 -18.031 5.883 1 95.25 312 VAL A CA 1
ATOM 2428 C C . VAL A 1 312 ? -10.945 -18.141 4.391 1 95.25 312 VAL A C 1
ATOM 2430 O O . VAL A 1 312 ? -10.266 -19.078 3.963 1 95.25 312 VAL A O 1
ATOM 2433 N N . PHE A 1 313 ? -11.453 -17.266 3.637 1 95.94 313 PHE A N 1
ATOM 2434 C CA . PHE A 1 313 ? -11.062 -17.125 2.238 1 95.94 313 PHE A CA 1
ATOM 2435 C C . PHE A 1 313 ? -9.984 -16.062 2.082 1 95.94 313 PHE A C 1
ATOM 2437 O O . PHE A 1 313 ? -10 -15.055 2.779 1 95.94 313 PHE A O 1
ATOM 2444 N N . VAL A 1 314 ? -9.094 -16.266 1.196 1 97.12 314 VAL A N 1
ATOM 2445 C CA . VAL A 1 314 ? -7.871 -15.469 1.148 1 97.12 314 VAL A CA 1
ATOM 2446 C C . VAL A 1 314 ? -8.094 -14.227 0.292 1 97.12 314 VAL A C 1
ATOM 2448 O O . VAL A 1 314 ? -7.473 -13.188 0.521 1 97.12 314 VAL A O 1
ATOM 2451 N N . GLY A 1 315 ? -8.953 -14.289 -0.739 1 96.19 315 GLY A N 1
ATOM 2452 C CA . GLY A 1 315 ? -9.297 -13.164 -1.598 1 96.19 315 GLY A CA 1
ATOM 2453 C C . GLY A 1 315 ? -8.234 -12.875 -2.643 1 96.19 315 GLY A C 1
ATOM 2454 O O . GLY A 1 315 ? -7.172 -13.492 -2.646 1 96.19 315 GLY A O 1
ATOM 2455 N N . ASP A 1 316 ? -8.531 -11.891 -3.494 1 96.31 316 ASP A N 1
ATOM 2456 C CA . ASP A 1 316 ? -7.57 -11.391 -4.469 1 96.31 316 ASP A CA 1
ATOM 2457 C C . ASP A 1 316 ? -6.352 -10.789 -3.779 1 96.31 316 ASP A C 1
ATOM 2459 O O . ASP A 1 316 ? -5.242 -10.828 -4.316 1 96.31 316 ASP A O 1
ATOM 2463 N N . THR A 1 317 ? -6.559 -10.312 -2.598 1 98.25 317 THR A N 1
ATOM 2464 C CA . THR A 1 317 ? -5.496 -9.688 -1.817 1 98.25 317 THR A CA 1
ATOM 2465 C C . THR A 1 317 ? -4.309 -10.633 -1.663 1 98.25 317 THR A C 1
ATOM 2467 O O . THR A 1 317 ? -3.174 -10.266 -1.976 1 98.25 317 THR A O 1
ATOM 2470 N N . TYR A 1 318 ? -4.59 -11.844 -1.255 1 98.5 318 TYR A N 1
ATOM 2471 C CA . TYR A 1 318 ? -3.492 -12.781 -1.061 1 98.5 318 TYR A CA 1
ATOM 2472 C C . TYR A 1 318 ? -2.848 -13.148 -2.391 1 98.5 318 TYR A C 1
ATOM 2474 O O . TYR A 1 318 ? -1.622 -13.258 -2.484 1 98.5 318 TYR A O 1
ATOM 2482 N N . CYS A 1 319 ? -3.676 -13.398 -3.393 1 98.06 319 CYS A N 1
ATOM 2483 C CA . CYS A 1 319 ? -3.154 -13.859 -4.672 1 98.06 319 CYS A CA 1
ATOM 2484 C C . CYS A 1 319 ? -2.217 -12.828 -5.285 1 98.06 319 CYS A C 1
ATOM 2486 O O . CYS A 1 319 ? -1.128 -13.172 -5.75 1 98.06 319 CYS A O 1
ATOM 2488 N N . TYR A 1 320 ? -2.602 -11.555 -5.238 1 98 320 TYR A N 1
ATOM 2489 C CA . TYR A 1 320 ? -1.751 -10.484 -5.75 1 98 320 TYR A CA 1
ATOM 2490 C C . TYR A 1 320 ? -0.492 -10.344 -4.902 1 98 320 TYR A C 1
ATOM 2492 O O . TYR A 1 320 ? 0.605 -10.164 -5.434 1 98 320 TYR A O 1
ATOM 2500 N N . PHE A 1 321 ? -0.656 -10.469 -3.588 1 98.69 321 PHE A N 1
ATOM 2501 C CA . PHE A 1 321 ? 0.454 -10.438 -2.645 1 98.69 321 PHE A CA 1
ATOM 2502 C C . PHE A 1 321 ? 1.44 -11.562 -2.926 1 98.69 321 PHE A C 1
ATOM 2504 O O . PHE A 1 321 ? 2.641 -11.32 -3.064 1 98.69 321 PHE A O 1
ATOM 2511 N N . ALA A 1 322 ? 0.953 -12.75 -3.076 1 98.75 322 ALA A N 1
ATOM 2512 C CA . ALA A 1 322 ? 1.794 -13.93 -3.271 1 98.75 322 ALA A CA 1
ATOM 2513 C C . ALA A 1 322 ? 2.537 -13.859 -4.602 1 98.75 322 ALA A C 1
ATOM 2515 O O . ALA A 1 322 ? 3.752 -14.07 -4.652 1 98.75 322 ALA A O 1
ATOM 2516 N N . GLY A 1 323 ? 1.768 -13.57 -5.609 1 98.44 323 GLY A N 1
ATOM 2517 C CA . GLY A 1 323 ? 2.4 -13.461 -6.914 1 98.44 323 GLY A CA 1
ATOM 2518 C C . GLY A 1 323 ? 3.521 -12.438 -6.949 1 98.44 323 GLY A C 1
ATOM 2519 O O . GLY A 1 323 ? 4.594 -12.703 -7.496 1 98.44 323 GLY A O 1
ATOM 2520 N N . MET A 1 324 ? 3.299 -11.281 -6.336 1 98.44 324 MET A N 1
ATOM 2521 C CA . MET A 1 324 ? 4.312 -10.227 -6.348 1 98.44 324 MET A CA 1
ATOM 2522 C C . MET A 1 324 ? 5.512 -10.625 -5.496 1 98.44 324 MET A C 1
ATOM 2524 O O . MET A 1 324 ? 6.652 -10.305 -5.84 1 98.44 324 MET A O 1
ATOM 2528 N N . CYS A 1 325 ? 5.266 -11.273 -4.367 1 98.69 325 CYS A N 1
ATOM 2529 C CA . CYS A 1 325 ? 6.371 -11.711 -3.521 1 98.69 325 CYS A CA 1
ATOM 2530 C C . CYS A 1 325 ? 7.305 -12.641 -4.285 1 98.69 325 CYS A C 1
ATOM 2532 O O . CYS A 1 325 ? 8.523 -12.492 -4.223 1 98.69 325 CYS A O 1
ATOM 2534 N N . LEU A 1 326 ? 6.738 -13.531 -5.016 1 98.62 326 LEU A N 1
ATOM 2535 C CA . LEU A 1 326 ? 7.543 -14.469 -5.785 1 98.62 326 LEU A CA 1
ATOM 2536 C C . LEU A 1 326 ? 8.258 -13.766 -6.93 1 98.62 326 LEU A C 1
ATOM 2538 O O . LEU A 1 326 ? 9.445 -14 -7.172 1 98.62 326 LEU A O 1
ATOM 2542 N N . ALA A 1 327 ? 7.57 -12.859 -7.543 1 98.5 327 ALA A N 1
ATOM 2543 C CA . ALA A 1 327 ? 8.156 -12.125 -8.664 1 98.5 327 ALA A CA 1
ATOM 2544 C C . ALA A 1 327 ? 9.289 -11.219 -8.188 1 98.5 327 ALA A C 1
ATOM 2546 O O . ALA A 1 327 ? 10.359 -11.18 -8.805 1 98.5 327 ALA A O 1
ATOM 2547 N N . MET A 1 328 ? 9.047 -10.484 -7.102 1 98.38 328 MET A N 1
ATOM 2548 C CA . MET A 1 328 ? 10.07 -9.531 -6.66 1 98.38 328 MET A CA 1
ATOM 2549 C C . MET A 1 328 ? 11.32 -10.266 -6.176 1 98.38 328 MET A C 1
ATOM 2551 O O . MET A 1 328 ? 12.438 -9.781 -6.363 1 98.38 328 MET A O 1
ATOM 2555 N N . ALA A 1 329 ? 11.148 -11.445 -5.543 1 98 329 ALA A N 1
ATOM 2556 C CA . ALA A 1 329 ? 12.297 -12.258 -5.141 1 98 329 ALA A CA 1
ATOM 2557 C C . ALA A 1 329 ? 13.125 -12.68 -6.352 1 98 329 ALA A C 1
ATOM 2559 O O . ALA A 1 329 ? 14.352 -12.602 -6.332 1 98 329 ALA A O 1
ATOM 2560 N N . ALA A 1 330 ? 12.477 -13.086 -7.395 1 97.19 330 ALA A N 1
ATOM 2561 C CA . ALA A 1 330 ? 13.156 -13.578 -8.594 1 97.19 330 ALA A CA 1
ATOM 2562 C C . ALA A 1 330 ? 13.836 -12.438 -9.352 1 97.19 330 ALA A C 1
ATOM 2564 O O . ALA A 1 330 ? 14.953 -12.586 -9.836 1 97.19 330 ALA A O 1
ATOM 2565 N N . ILE A 1 331 ? 13.164 -11.344 -9.438 1 96.44 331 ILE A N 1
ATOM 2566 C CA . ILE A 1 331 ? 13.68 -10.203 -10.195 1 96.44 331 ILE A CA 1
ATOM 2567 C C . ILE A 1 331 ? 14.898 -9.617 -9.484 1 96.44 331 ILE A C 1
ATOM 2569 O O . ILE A 1 331 ? 15.953 -9.422 -10.102 1 96.44 331 ILE A O 1
ATOM 2573 N N . LEU A 1 332 ? 14.812 -9.398 -8.195 1 95.81 332 LEU A N 1
ATOM 2574 C CA . LEU A 1 332 ? 15.922 -8.812 -7.441 1 95.81 332 LEU A CA 1
ATOM 2575 C C . LEU A 1 332 ? 17 -9.852 -7.156 1 95.81 332 LEU A C 1
ATOM 2577 O O . LEU A 1 332 ? 18.156 -9.5 -6.891 1 95.81 332 LEU A O 1
ATOM 2581 N N . GLY A 1 333 ? 16.609 -11.141 -7.207 1 94.44 333 GLY A N 1
ATOM 2582 C CA . GLY A 1 333 ? 17.562 -12.227 -7.074 1 94.44 333 GLY A CA 1
ATOM 2583 C C . GLY A 1 333 ? 18.188 -12.641 -8.391 1 94.44 333 GLY A C 1
ATOM 2584 O O . GLY A 1 333 ? 19.094 -13.477 -8.422 1 94.44 333 GLY A O 1
ATOM 2585 N N . HIS A 1 334 ? 17.75 -12.156 -9.477 1 91.88 334 HIS A N 1
ATOM 2586 C CA . HIS A 1 334 ? 18.281 -12.336 -10.828 1 91.88 334 HIS A CA 1
ATOM 2587 C C . HIS A 1 334 ? 18.094 -13.773 -11.305 1 91.88 334 HIS A C 1
ATOM 2589 O O . HIS A 1 334 ? 19.031 -14.391 -11.82 1 91.88 334 HIS A O 1
ATOM 2595 N N . TYR A 1 335 ? 16.922 -14.289 -11.18 1 90.94 335 TYR A N 1
ATOM 2596 C CA . TYR A 1 335 ? 16.594 -15.609 -11.695 1 90.94 335 TYR A CA 1
ATOM 2597 C C . TYR A 1 335 ? 15.156 -15.656 -12.195 1 90.94 335 TYR A C 1
ATOM 2599 O O . TYR A 1 335 ? 14.453 -16.641 -11.977 1 90.94 335 TYR A O 1
ATOM 2607 N N . SER A 1 336 ? 14.664 -14.625 -12.812 1 93.69 336 SER A N 1
ATOM 2608 C CA . SER A 1 336 ? 13.297 -14.484 -13.297 1 93.69 336 SER A CA 1
ATOM 2609 C C . SER A 1 336 ? 12.93 -15.602 -14.266 1 93.69 336 SER A C 1
ATOM 2611 O O . SER A 1 336 ? 11.781 -16.047 -14.297 1 93.69 336 SER A O 1
ATOM 2613 N N . GLU A 1 337 ? 13.867 -16.078 -15.078 1 89.44 337 GLU A N 1
ATOM 2614 C CA . GLU A 1 337 ? 13.594 -17.172 -16.016 1 89.44 337 GLU A CA 1
ATOM 2615 C C . GLU A 1 337 ? 13.273 -18.469 -15.281 1 89.44 337 GLU A C 1
ATOM 2617 O O . GLU A 1 337 ? 12.383 -19.219 -15.68 1 89.44 337 GLU A O 1
ATOM 2622 N N . THR A 1 338 ? 14.094 -18.703 -14.242 1 91.62 338 THR A N 1
ATOM 2623 C CA . THR A 1 338 ? 13.859 -19.891 -13.438 1 91.62 338 THR A CA 1
ATOM 2624 C C . THR A 1 338 ? 12.484 -19.844 -12.773 1 91.62 338 THR A C 1
ATOM 2626 O O . THR A 1 338 ? 11.789 -20.844 -12.688 1 91.62 338 THR A O 1
ATOM 2629 N N . LEU A 1 339 ? 12.078 -18.703 -12.328 1 96.06 339 LEU A N 1
ATOM 2630 C CA . LEU A 1 339 ? 10.773 -18.562 -11.695 1 96.06 339 LEU A CA 1
ATOM 2631 C C . LEU A 1 339 ? 9.656 -18.922 -12.672 1 96.06 339 LEU A C 1
ATOM 2633 O O . LEU A 1 339 ? 8.688 -19.594 -12.297 1 96.06 339 LEU A O 1
ATOM 2637 N N . LEU A 1 340 ? 9.828 -18.438 -13.875 1 94.88 340 LEU A N 1
ATOM 2638 C CA . LEU A 1 340 ? 8.805 -18.734 -14.875 1 94.88 340 LEU A CA 1
ATOM 2639 C C . LEU A 1 340 ? 8.617 -20.234 -15.023 1 94.88 340 LEU A C 1
ATOM 2641 O O . LEU A 1 340 ? 7.492 -20.719 -15.203 1 94.88 340 LEU A O 1
ATOM 2645 N N . LEU A 1 341 ? 9.688 -20.984 -14.914 1 93.75 341 LEU A N 1
ATOM 2646 C CA . LEU A 1 341 ? 9.609 -22.438 -15.008 1 93.75 341 LEU A CA 1
ATOM 2647 C C . LEU A 1 341 ? 8.859 -23.031 -13.82 1 93.75 341 LEU A C 1
ATOM 2649 O O . LEU A 1 341 ? 8.164 -24.047 -13.953 1 93.75 341 LEU A O 1
ATOM 2653 N N . PHE A 1 342 ? 9.031 -22.406 -12.672 1 97 342 PHE A N 1
ATOM 2654 C CA . PHE A 1 342 ? 8.32 -22.891 -11.492 1 97 342 PHE A CA 1
ATOM 2655 C C . PHE A 1 342 ? 6.824 -22.641 -11.625 1 97 342 PHE A C 1
ATOM 2657 O O . PHE A 1 342 ? 6.027 -23.266 -10.922 1 97 342 PHE A O 1
ATOM 2664 N N . PHE A 1 343 ? 6.438 -21.734 -12.555 1 98 343 PHE A N 1
ATOM 2665 C CA . PHE A 1 343 ? 5.043 -21.375 -12.75 1 98 343 PHE A CA 1
ATOM 2666 C C . PHE A 1 343 ? 4.445 -22.141 -13.938 1 98 343 PHE A C 1
ATOM 2668 O O . PHE A 1 343 ? 3.422 -21.734 -14.484 1 98 343 PHE A O 1
ATOM 2675 N N . VAL A 1 344 ? 4.965 -23.234 -14.32 1 96.38 344 VAL A N 1
ATOM 2676 C CA . VAL A 1 344 ? 4.559 -23.969 -15.508 1 96.38 344 VAL A CA 1
ATOM 2677 C C . VAL A 1 344 ? 3.084 -24.344 -15.406 1 96.38 344 VAL A C 1
ATOM 2679 O O . VAL A 1 344 ? 2.318 -24.156 -16.359 1 96.38 344 VAL A O 1
ATOM 2682 N N . PRO A 1 345 ? 2.582 -24.922 -14.273 1 97.56 345 PRO A N 1
ATOM 2683 C CA . PRO A 1 345 ? 1.151 -25.234 -14.203 1 97.56 345 PRO A CA 1
ATOM 2684 C C . PRO A 1 345 ? 0.277 -24 -14.406 1 97.56 345 PRO A C 1
ATOM 2686 O O . PRO A 1 345 ? -0.766 -24.078 -15.062 1 97.56 345 PRO A O 1
ATOM 2689 N N . GLN A 1 346 ? 0.695 -22.906 -13.883 1 97.81 346 GLN A N 1
ATOM 2690 C CA . GLN A 1 346 ? -0.06 -21.656 -14.016 1 97.81 346 GLN A CA 1
ATOM 2691 C C . GLN A 1 346 ? -0.021 -21.141 -15.445 1 97.81 346 GLN A C 1
ATOM 2693 O O . GLN A 1 346 ? -0.999 -20.562 -15.93 1 97.81 346 GLN A O 1
ATOM 2698 N N . VAL A 1 347 ? 1.145 -21.266 -16.094 1 96.5 347 VAL A N 1
ATOM 2699 C CA . VAL A 1 347 ? 1.252 -20.891 -17.5 1 96.5 347 VAL A CA 1
ATOM 2700 C C . VAL A 1 347 ? 0.285 -21.719 -18.328 1 96.5 347 VAL A C 1
ATOM 2702 O O . VAL A 1 347 ? -0.45 -21.188 -19.156 1 96.5 347 VAL A O 1
ATOM 2705 N N . PHE A 1 348 ? 0.29 -22.984 -18.078 1 96.69 348 PHE A N 1
ATOM 2706 C CA . PHE A 1 348 ? -0.622 -23.875 -18.781 1 96.69 348 PHE A CA 1
ATOM 2707 C C . PHE A 1 348 ? -2.072 -23.5 -18.516 1 96.69 348 PHE A C 1
ATOM 2709 O O . PHE A 1 348 ? -2.883 -23.422 -19.438 1 96.69 348 PHE A O 1
ATOM 2716 N N . ASN A 1 349 ? -2.393 -23.328 -17.266 1 96.81 349 ASN A N 1
ATOM 2717 C CA . ASN A 1 349 ? -3.746 -22.922 -16.891 1 96.81 349 ASN A CA 1
ATOM 2718 C C . ASN A 1 349 ? -4.168 -21.656 -17.609 1 96.81 349 ASN A C 1
ATOM 2720 O O . ASN A 1 349 ? -5.309 -21.531 -18.062 1 96.81 349 ASN A O 1
ATOM 2724 N N . PHE A 1 350 ? -3.256 -20.703 -17.656 1 94.75 350 PHE A N 1
ATOM 2725 C CA . PHE A 1 350 ? -3.523 -19.438 -18.312 1 94.75 350 PHE A CA 1
ATOM 2726 C C . PHE A 1 350 ? -3.791 -19.641 -19.797 1 94.75 350 PHE A C 1
ATOM 2728 O O . PHE A 1 350 ? -4.777 -19.125 -20.344 1 94.75 350 PHE A O 1
ATOM 2735 N N . LEU A 1 351 ? -2.941 -20.375 -20.453 1 95 351 LEU A N 1
ATOM 2736 C CA . LEU A 1 351 ? -3.084 -20.625 -21.875 1 95 351 LEU A CA 1
ATOM 2737 C C . LEU A 1 351 ? -4.375 -21.391 -22.172 1 95 351 LEU A C 1
ATOM 2739 O O . LEU A 1 351 ? -5.07 -21.078 -23.141 1 95 351 LEU A O 1
ATOM 2743 N N . TYR A 1 352 ? -4.676 -22.328 -21.297 1 94.81 352 TYR A N 1
ATOM 2744 C CA . TYR A 1 352 ? -5.898 -23.109 -21.438 1 94.81 352 TYR A CA 1
ATOM 2745 C C . TYR A 1 352 ? -7.129 -22.234 -21.25 1 94.81 352 TYR A C 1
ATOM 2747 O O . TYR A 1 352 ? -8.156 -22.438 -21.906 1 94.81 352 TYR A O 1
ATOM 2755 N N . SER A 1 353 ? -6.996 -21.234 -20.422 1 93.5 353 SER A N 1
ATOM 2756 C CA . SER A 1 353 ? -8.109 -20.359 -20.078 1 93.5 353 SER A CA 1
ATOM 2757 C C . SER A 1 353 ? -8.203 -19.188 -21.062 1 93.5 353 SER A C 1
ATOM 2759 O O . SER A 1 353 ? -9.211 -18.469 -21.094 1 93.5 353 SER A O 1
ATOM 2761 N N . LEU A 1 354 ? -7.234 -18.984 -21.875 1 90.88 354 LEU A N 1
ATOM 2762 C CA . LEU A 1 354 ? -7.047 -17.766 -22.672 1 90.88 354 LEU A CA 1
ATOM 2763 C C . LEU A 1 354 ? -8.242 -17.516 -23.578 1 90.88 354 LEU A C 1
ATOM 2765 O O . LEU A 1 354 ? -8.734 -16.391 -23.672 1 90.88 354 LEU A O 1
ATOM 2769 N N . PRO A 1 355 ? -8.812 -18.516 -24.281 1 91.12 355 PRO A N 1
ATOM 2770 C CA . PRO A 1 355 ? -9.977 -18.266 -25.125 1 91.12 355 PRO A CA 1
ATOM 2771 C C . PRO A 1 355 ? -11.156 -17.688 -24.359 1 91.12 355 PRO A C 1
ATOM 2773 O O . PRO A 1 355 ? -11.906 -16.875 -24.906 1 91.12 355 PRO A O 1
ATOM 2776 N N . GLN A 1 356 ? -11.305 -18.047 -23.172 1 89.62 356 GLN A N 1
ATOM 2777 C CA . GLN A 1 356 ? -12.398 -17.531 -22.344 1 89.62 356 GLN A CA 1
ATOM 2778 C C . GLN A 1 356 ? -12.062 -16.156 -21.766 1 89.62 356 GLN A C 1
ATOM 2780 O O . GLN A 1 356 ? -12.93 -15.281 -21.719 1 89.62 356 GLN A O 1
ATOM 2785 N N . LEU A 1 357 ? -10.844 -16.016 -21.453 1 82.69 357 LEU A N 1
ATOM 2786 C CA . LEU A 1 357 ? -10.422 -14.75 -20.875 1 82.69 357 LEU A CA 1
ATOM 2787 C C . LEU A 1 357 ? -10.453 -13.633 -21.906 1 82.69 357 LEU A C 1
ATOM 2789 O O . LEU A 1 357 ? -10.688 -12.469 -21.562 1 82.69 357 LEU A O 1
ATOM 2793 N N . LEU A 1 358 ? -10.258 -13.977 -23.203 1 84.12 358 LEU A N 1
ATOM 2794 C CA . LEU A 1 358 ? -10.266 -12.992 -24.281 1 84.12 358 LEU A CA 1
ATOM 2795 C C . LEU A 1 358 ? -11.672 -12.797 -24.828 1 84.12 358 LEU A C 1
ATOM 2797 O O . LEU A 1 358 ? -11.898 -11.945 -25.688 1 84.12 358 LEU A O 1
ATOM 2801 N N . GLY A 1 359 ? -12.594 -13.609 -24.422 1 83.81 359 GLY A N 1
ATOM 2802 C CA . GLY A 1 359 ? -13.984 -13.469 -24.828 1 83.81 359 GLY A CA 1
ATOM 2803 C C . GLY A 1 359 ? -14.312 -14.203 -26.109 1 83.81 359 GLY A C 1
ATOM 2804 O O . GLY A 1 359 ? -15.367 -13.977 -26.703 1 83.81 359 GLY A O 1
ATOM 2805 N N . ILE A 1 360 ? -13.414 -15.008 -26.547 1 88.5 360 ILE A N 1
ATOM 2806 C CA . ILE A 1 360 ? -13.68 -15.805 -27.734 1 88.5 360 ILE A CA 1
ATOM 2807 C C . ILE A 1 360 ? -14.742 -16.859 -27.422 1 88.5 360 ILE A C 1
ATOM 2809 O O . ILE A 1 360 ? -15.641 -17.094 -28.234 1 88.5 360 ILE A O 1
ATOM 2813 N N . ILE A 1 361 ? -14.602 -17.422 -26.234 1 89.12 361 ILE A N 1
ATOM 2814 C CA . ILE A 1 361 ? -15.594 -18.328 -25.656 1 89.12 361 ILE A CA 1
ATOM 2815 C C . ILE A 1 361 ? -16.203 -17.688 -24.422 1 89.12 361 ILE A C 1
ATOM 2817 O O . ILE A 1 361 ? -15.531 -16.953 -23.688 1 89.12 361 ILE A O 1
ATOM 2821 N N . ARG A 1 362 ? -17.438 -17.922 -24.25 1 86.69 362 ARG A N 1
ATOM 2822 C CA . ARG A 1 362 ? -18.125 -17.375 -23.094 1 86.69 362 ARG A CA 1
ATOM 2823 C C . ARG A 1 362 ? -17.453 -17.812 -21.797 1 86.69 362 ARG A C 1
ATOM 2825 O O . ARG A 1 362 ? -17.141 -19 -21.609 1 86.69 362 ARG A O 1
ATOM 2832 N N . CYS A 1 363 ? -17.109 -16.859 -20.984 1 82.88 363 CYS A N 1
ATOM 2833 C CA . CYS A 1 363 ? -16.469 -17.125 -19.703 1 82.88 363 CYS A CA 1
ATOM 2834 C C . CYS A 1 363 ? -17.469 -17.031 -18.562 1 82.88 363 CYS A C 1
ATOM 2836 O O . CYS A 1 363 ? -17.969 -15.945 -18.266 1 82.88 363 CYS A O 1
ATOM 2838 N N . PRO A 1 364 ? -17.75 -18.109 -17.969 1 78.5 364 PRO A N 1
ATOM 2839 C CA . PRO A 1 364 ? -18.641 -18.031 -16.812 1 78.5 364 PRO A CA 1
ATOM 2840 C C . PRO A 1 364 ? -18.047 -17.234 -15.656 1 78.5 364 PRO A C 1
ATOM 2842 O O . PRO A 1 364 ? -16.828 -17.078 -15.578 1 78.5 364 PRO A O 1
ATOM 2845 N N . ARG A 1 365 ? -18.875 -16.703 -14.805 1 72.25 365 ARG A N 1
ATOM 2846 C CA . ARG A 1 365 ? -18.438 -15.898 -13.664 1 72.25 365 ARG A CA 1
ATOM 2847 C C . ARG A 1 365 ? -17.578 -16.719 -12.719 1 72.25 365 ARG A C 1
ATOM 2849 O O . ARG A 1 365 ? -16.562 -16.234 -12.195 1 72.25 365 ARG A O 1
ATOM 2856 N N . HIS A 1 366 ? -18.141 -17.953 -12.562 1 76.69 366 HIS A N 1
ATOM 2857 C CA . HIS A 1 366 ? -17.391 -18.875 -11.695 1 76.69 366 HIS A CA 1
ATOM 2858 C C . HIS A 1 366 ? -17.062 -20.172 -12.422 1 76.69 366 HIS A C 1
ATOM 2860 O O . HIS A 1 366 ? -17.953 -20.875 -12.906 1 76.69 366 HIS A O 1
ATOM 2866 N N . ARG A 1 367 ? -15.852 -20.406 -12.625 1 86.25 367 ARG A N 1
ATOM 2867 C CA . ARG A 1 367 ? -15.414 -21.609 -13.328 1 86.25 367 ARG A CA 1
ATOM 2868 C C . ARG A 1 367 ? -15.094 -22.734 -12.344 1 86.25 367 ARG A C 1
ATOM 2870 O O . ARG A 1 367 ? -14.039 -23.359 -12.422 1 86.25 367 ARG A O 1
ATOM 2877 N N . LEU A 1 368 ? -16.062 -22.969 -11.477 1 89.38 368 LEU A N 1
ATOM 2878 C CA . LEU A 1 368 ? -15.914 -23.969 -10.438 1 89.38 368 LEU A CA 1
ATOM 2879 C C . LEU A 1 368 ? -16.359 -25.344 -10.945 1 89.38 368 LEU A C 1
ATOM 2881 O O . LEU A 1 368 ? -17.141 -25.438 -11.891 1 89.38 368 LEU A O 1
ATOM 2885 N N . PRO A 1 369 ? -15.805 -26.406 -10.367 1 93.06 369 PRO A N 1
ATOM 2886 C CA . PRO A 1 369 ? -16.359 -27.734 -10.641 1 93.06 369 PRO A CA 1
ATOM 2887 C C . PRO A 1 369 ? -17.75 -27.922 -10.039 1 93.06 369 PRO A C 1
ATOM 2889 O O . PRO A 1 369 ? -18.234 -27.078 -9.281 1 93.06 369 PRO A O 1
ATOM 2892 N N . ARG A 1 370 ? -18.359 -28.953 -10.469 1 91.56 370 ARG A N 1
ATOM 2893 C CA . ARG A 1 370 ? -19.703 -29.25 -9.969 1 91.56 370 ARG A CA 1
ATOM 2894 C C . ARG A 1 370 ? -19.641 -30.25 -8.812 1 91.56 370 ARG A C 1
ATOM 2896 O O . ARG A 1 370 ? -18.984 -31.297 -8.922 1 91.56 370 ARG A O 1
ATOM 2903 N N . LEU A 1 371 ? -20.312 -29.891 -7.777 1 90.69 371 LEU A N 1
ATOM 2904 C CA . LEU A 1 371 ? -20.406 -30.797 -6.637 1 90.69 371 LEU A CA 1
ATOM 2905 C C . LEU A 1 371 ? -21.547 -31.766 -6.816 1 90.69 371 LEU A C 1
ATOM 2907 O O . LEU A 1 371 ? -22.688 -31.359 -7.059 1 90.69 371 LEU A O 1
ATOM 2911 N N . ASN A 1 372 ? -21.266 -33 -6.762 1 91.75 372 ASN A N 1
ATOM 2912 C CA . ASN A 1 372 ? -22.297 -34.031 -6.715 1 91.75 372 ASN A CA 1
ATOM 2913 C C . ASN A 1 372 ? -22.766 -34.281 -5.289 1 91.75 372 ASN A C 1
ATOM 2915 O O . ASN A 1 372 ? -22.031 -34.844 -4.48 1 91.75 372 ASN A O 1
ATOM 2919 N N . PRO A 1 373 ? -23.922 -33.938 -5.039 1 87.44 373 PRO A N 1
ATOM 2920 C CA . PRO A 1 373 ? -24.391 -34.062 -3.658 1 87.44 373 PRO A CA 1
ATOM 2921 C C . PRO A 1 373 ? -24.453 -35.531 -3.191 1 87.44 373 PRO A C 1
ATOM 2923 O O . PRO A 1 373 ? -24.359 -35.781 -1.992 1 87.44 373 PRO A O 1
ATOM 2926 N N . LYS A 1 374 ? -24.594 -36.469 -4.059 1 88.75 374 LYS A N 1
ATOM 2927 C CA . LYS A 1 374 ? -24.719 -37.875 -3.695 1 88.75 374 LYS A CA 1
ATOM 2928 C C . LYS A 1 374 ? -23.359 -38.469 -3.326 1 88.75 374 LYS A C 1
ATOM 2930 O O . LYS A 1 374 ? -23.219 -39.125 -2.303 1 88.75 374 LYS A O 1
ATOM 2935 N N . THR A 1 375 ? -22.391 -38.188 -4.121 1 91.38 375 THR A N 1
ATOM 2936 C CA . THR A 1 375 ? -21.078 -38.781 -3.908 1 91.38 375 THR A CA 1
ATOM 2937 C C . THR A 1 375 ? -20.188 -37.844 -3.082 1 91.38 375 THR A C 1
ATOM 2939 O O . THR A 1 375 ? -19.156 -38.25 -2.568 1 91.38 375 THR A O 1
ATOM 2942 N N . ARG A 1 376 ? -20.625 -36.562 -3.035 1 88.56 376 ARG A N 1
ATOM 2943 C CA . ARG A 1 376 ? -19.859 -35.5 -2.357 1 88.56 376 ARG A CA 1
ATOM 2944 C C . ARG A 1 376 ? -18.516 -35.281 -3.037 1 88.56 376 ARG A C 1
ATOM 2946 O O . ARG A 1 376 ? -17.531 -34.938 -2.377 1 88.56 376 ARG A O 1
ATOM 2953 N N . LYS A 1 377 ? -18.453 -35.688 -4.262 1 94.19 377 LYS A N 1
ATOM 2954 C CA . LYS A 1 377 ? -17.25 -35.5 -5.059 1 94.19 377 LYS A CA 1
ATOM 2955 C C . LYS A 1 377 ? -17.453 -34.375 -6.09 1 94.19 377 LYS A C 1
ATOM 2957 O O . LYS A 1 377 ? -18.578 -34.062 -6.449 1 94.19 377 LYS A O 1
ATOM 2962 N N . LEU A 1 378 ? -16.375 -33.781 -6.461 1 95.12 378 LEU A N 1
ATOM 2963 C CA . LEU A 1 378 ? -16.375 -32.75 -7.5 1 95.12 378 LEU A CA 1
ATOM 2964 C C . LEU A 1 378 ? -16.234 -33.375 -8.883 1 95.12 378 LEU A C 1
ATOM 2966 O O . LEU A 1 378 ? -15.438 -34.312 -9.062 1 95.12 378 LEU A O 1
ATOM 2970 N N . GLU A 1 379 ? -17.047 -32.875 -9.766 1 96.25 379 GLU A N 1
ATOM 2971 C CA . GLU A 1 379 ? -17.016 -33.344 -11.148 1 96.25 379 GLU A CA 1
ATOM 2972 C C . GLU A 1 379 ? -16.609 -32.219 -12.094 1 96.25 379 GLU A C 1
ATOM 2974 O O . GLU A 1 379 ? -17 -31.062 -11.898 1 96.25 379 GLU A O 1
ATOM 2979 N N . GLY A 1 380 ? -15.789 -32.562 -13.055 1 95.31 380 GLY A N 1
ATOM 2980 C CA . GLY A 1 380 ? -15.305 -31.562 -14 1 95.31 380 GLY A CA 1
ATOM 2981 C C . GLY A 1 380 ? -16.375 -31.078 -14.953 1 95.31 380 GLY A C 1
ATOM 2982 O O . GLY A 1 380 ? -17.234 -31.859 -15.383 1 95.31 380 GLY A O 1
ATOM 2983 N N . VAL A 1 381 ? -16.328 -29.828 -15.211 1 94.62 381 VAL A N 1
ATOM 2984 C CA . VAL A 1 381 ? -17.203 -29.203 -16.188 1 94.62 381 VAL A CA 1
ATOM 2985 C C . VAL A 1 381 ? -16.422 -28.812 -17.438 1 94.62 381 VAL A C 1
ATOM 2987 O O . VAL A 1 381 ? -15.602 -27.875 -17.391 1 94.62 381 VAL A O 1
ATOM 2990 N N . PRO A 1 382 ? -16.641 -29.391 -18.531 1 92.12 382 PRO A N 1
ATOM 2991 C CA . PRO A 1 382 ? -15.836 -29.172 -19.719 1 92.12 382 PRO A CA 1
ATOM 2992 C C . PRO A 1 382 ? -15.844 -27.719 -20.188 1 92.12 382 PRO A C 1
ATOM 2994 O O . PRO A 1 382 ? -14.852 -27.234 -20.75 1 92.12 382 PRO A O 1
ATOM 2997 N N . SER A 1 383 ? -16.891 -27 -19.906 1 92.12 383 SER A N 1
ATOM 2998 C CA . SER A 1 383 ? -17 -25.625 -20.375 1 92.12 383 SER A CA 1
ATOM 2999 C C . SER A 1 383 ? -16.156 -24.688 -19.516 1 92.12 383 SER A C 1
ATOM 3001 O O . SER A 1 383 ? -15.938 -23.531 -19.891 1 92.12 383 SER A O 1
ATOM 3003 N N . HIS A 1 384 ? -15.758 -25.172 -18.406 1 93.56 384 HIS A N 1
ATOM 3004 C CA . HIS A 1 384 ? -14.875 -24.391 -17.547 1 93.56 384 HIS A CA 1
ATOM 3005 C C . HIS A 1 384 ? -13.406 -24.688 -17.859 1 93.56 384 HIS A C 1
ATOM 3007 O O . HIS A 1 384 ? -12.828 -25.625 -17.297 1 93.56 384 HIS A O 1
ATOM 3013 N N . MET A 1 385 ? -12.836 -23.938 -18.641 1 93.31 385 MET A N 1
ATOM 3014 C CA . MET A 1 385 ? -11.508 -24.203 -19.203 1 93.31 385 MET A CA 1
ATOM 3015 C C . MET A 1 385 ? -10.414 -23.75 -18.25 1 93.31 385 MET A C 1
ATOM 3017 O O . MET A 1 385 ? -9.672 -22.812 -18.547 1 93.31 385 MET A O 1
ATOM 3021 N N . ASN A 1 386 ? -10.219 -24.422 -17.172 1 94.75 386 ASN A N 1
ATOM 3022 C CA . ASN A 1 386 ? -9.109 -24.219 -16.266 1 94.75 386 ASN A CA 1
ATOM 3023 C C . ASN A 1 386 ? -8.508 -25.531 -15.805 1 94.75 386 ASN A C 1
ATOM 3025 O O . ASN A 1 386 ? -9.062 -26.609 -16.078 1 94.75 386 ASN A O 1
ATOM 3029 N N . LEU A 1 387 ? -7.434 -25.484 -15.273 1 96.25 387 LEU A N 1
ATOM 3030 C CA . LEU A 1 387 ? -6.641 -26.672 -14.93 1 96.25 387 LEU A CA 1
ATOM 3031 C C . LEU A 1 387 ? -7.383 -27.547 -13.93 1 96.25 387 LEU A C 1
ATOM 3033 O O . LEU A 1 387 ? -7.305 -28.781 -14 1 96.25 387 LEU A O 1
ATOM 3037 N N . LEU A 1 388 ? -8.117 -26.953 -12.992 1 95.25 388 LEU A N 1
ATOM 3038 C CA . LEU A 1 388 ? -8.891 -27.672 -11.992 1 95.25 388 LEU A CA 1
ATOM 3039 C C . LEU A 1 388 ? -9.883 -28.625 -12.648 1 95.25 388 LEU A C 1
ATOM 3041 O O . LEU A 1 388 ? -9.914 -29.812 -12.328 1 95.25 388 LEU A O 1
ATOM 3045 N N . ASN A 1 389 ? -10.688 -28.141 -13.516 1 96 389 ASN A N 1
ATOM 3046 C CA . ASN A 1 389 ? -11.688 -28.938 -14.227 1 96 389 ASN A CA 1
ATOM 3047 C C . ASN A 1 389 ? -11.031 -29.938 -15.156 1 96 389 ASN A C 1
ATOM 3049 O O . ASN A 1 389 ? -11.531 -31.062 -15.312 1 96 389 ASN A O 1
ATOM 3053 N N . LEU A 1 390 ? -9.945 -29.562 -15.773 1 96.88 390 LEU A N 1
ATOM 3054 C CA . LEU A 1 390 ? -9.25 -30.469 -16.672 1 96.88 390 LEU A CA 1
ATOM 3055 C C . LEU A 1 390 ? -8.758 -31.703 -15.938 1 96.88 390 LEU A C 1
ATOM 3057 O O . LEU A 1 390 ? -8.875 -32.812 -16.438 1 96.88 390 LEU A O 1
ATOM 3061 N N . VAL A 1 391 ? -8.211 -31.547 -14.789 1 97.19 391 VAL A N 1
ATOM 3062 C CA . VAL A 1 391 ? -7.715 -32.656 -13.984 1 97.19 391 VAL A CA 1
ATOM 3063 C C . VAL A 1 391 ? -8.867 -33.594 -13.617 1 97.19 391 VAL A C 1
ATOM 3065 O O . VAL A 1 391 ? -8.727 -34.812 -13.664 1 97.19 391 VAL A O 1
ATOM 3068 N N . LEU A 1 392 ? -10.023 -33 -13.266 1 97 392 LEU A N 1
ATOM 3069 C CA . LEU A 1 392 ? -11.203 -33.812 -12.922 1 97 392 LEU A CA 1
ATOM 3070 C C . LEU A 1 392 ? -11.719 -34.562 -14.141 1 97 392 LEU A C 1
ATOM 3072 O O . LEU A 1 392 ? -12.172 -35.719 -14.016 1 97 392 LEU A O 1
ATOM 3076 N N . LEU A 1 393 ? -11.625 -33.969 -15.273 1 96.88 393 LEU A N 1
ATOM 3077 C CA . LEU A 1 393 ? -12.078 -34.594 -16.5 1 96.88 393 LEU A CA 1
ATOM 3078 C C . LEU A 1 393 ? -11.156 -35.75 -16.906 1 96.88 393 LEU A C 1
ATOM 3080 O O . LEU A 1 393 ? -11.617 -36.75 -17.438 1 96.88 393 LEU A O 1
ATOM 3084 N N . LEU A 1 394 ? -9.898 -35.625 -16.641 1 96.81 394 LEU A N 1
ATOM 3085 C CA . LEU A 1 394 ? -8.906 -36.625 -17.031 1 96.81 394 LEU A CA 1
ATOM 3086 C C . LEU A 1 394 ? -8.812 -37.719 -15.992 1 96.81 394 LEU A C 1
ATOM 3088 O O . LEU A 1 394 ? -8.633 -38.906 -16.344 1 96.81 394 LEU A O 1
ATOM 3092 N N . CYS A 1 395 ? -8.922 -37.375 -14.703 1 96.94 395 CYS A N 1
ATOM 3093 C CA . CYS A 1 395 ? -8.633 -38.312 -13.641 1 96.94 395 CYS A CA 1
ATOM 3094 C C . CYS A 1 395 ? -9.922 -38.812 -12.984 1 96.94 395 CYS A C 1
ATOM 3096 O O . CYS A 1 395 ? -9.906 -39.781 -12.227 1 96.94 395 CYS A O 1
ATOM 3098 N N . GLY A 1 396 ? -11.055 -38.156 -13.219 1 96.06 396 GLY A N 1
ATOM 3099 C CA . GLY A 1 396 ? -12.32 -38.531 -12.617 1 96.06 396 GLY A CA 1
ATOM 3100 C C . GLY A 1 396 ? -12.68 -37.719 -11.398 1 96.06 396 GLY A C 1
ATOM 3101 O O . GLY A 1 396 ? -11.891 -36.875 -10.945 1 96.06 396 GLY A O 1
ATOM 3102 N N . PRO A 1 397 ? -13.836 -37.938 -10.883 1 96.62 397 PRO A N 1
ATOM 3103 C CA . PRO A 1 397 ? -14.32 -37.156 -9.727 1 96.62 397 PRO A CA 1
ATOM 3104 C C . PRO A 1 397 ? -13.469 -37.375 -8.477 1 96.62 397 PRO A C 1
ATOM 3106 O O . PRO A 1 397 ? -13.008 -38.5 -8.234 1 96.62 397 PRO A O 1
ATO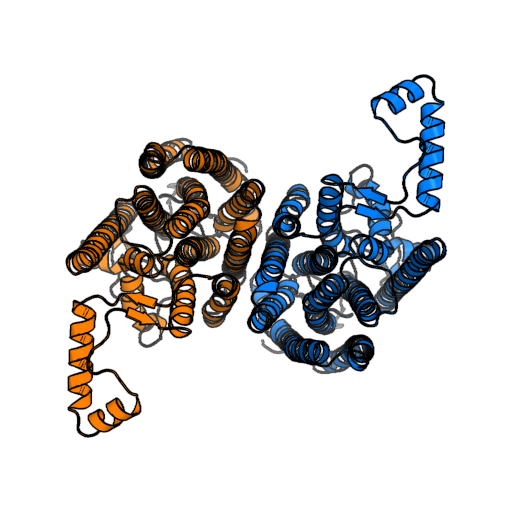M 3109 N N . MET A 1 398 ? -13.242 -36.375 -7.75 1 96.25 398 MET A N 1
ATOM 3110 C CA . MET A 1 398 ? -12.453 -36.375 -6.527 1 96.25 398 MET A CA 1
ATOM 3111 C C . MET A 1 398 ? -13.094 -35.5 -5.457 1 96.25 398 MET A C 1
ATOM 3113 O O . MET A 1 398 ? -13.891 -34.625 -5.773 1 96.25 398 MET A O 1
ATOM 3117 N N . THR A 1 399 ? -12.781 -35.844 -4.211 1 93.81 399 THR A N 1
ATOM 3118 C CA . THR A 1 399 ? -13.141 -34.906 -3.158 1 93.81 399 THR A CA 1
ATOM 3119 C C . THR A 1 399 ? -12.32 -33.625 -3.279 1 93.81 399 THR A C 1
ATOM 3121 O O . THR A 1 399 ? -11.273 -33.594 -3.928 1 93.81 399 THR A O 1
ATOM 3124 N N . GLU A 1 400 ? -12.797 -32.625 -2.74 1 93 400 GLU A N 1
ATOM 3125 C CA . GLU A 1 400 ? -12.102 -31.328 -2.781 1 93 400 GLU A CA 1
ATOM 3126 C C . GLU A 1 400 ? -10.688 -31.453 -2.223 1 93 400 GLU A C 1
ATOM 3128 O O . GLU A 1 400 ? -9.734 -30.922 -2.801 1 93 400 GLU A O 1
ATOM 3133 N N . ARG A 1 401 ? -10.562 -32.094 -1.128 1 91.69 401 ARG A N 1
ATOM 3134 C CA . ARG A 1 401 ? -9.266 -32.312 -0.489 1 91.69 401 ARG A CA 1
ATOM 3135 C C . ARG A 1 401 ? -8.32 -33.062 -1.404 1 91.69 401 ARG A C 1
ATOM 3137 O O . ARG A 1 401 ? -7.148 -32.719 -1.533 1 91.69 401 ARG A O 1
ATOM 3144 N N . GLN A 1 402 ? -8.805 -34.125 -1.998 1 94 402 GLN A N 1
ATOM 3145 C CA . GLN A 1 402 ? -8 -34.938 -2.9 1 94 402 GLN A CA 1
ATOM 3146 C C . GLN A 1 402 ? -7.539 -34.125 -4.113 1 94 402 GLN A C 1
ATOM 3148 O O . GLN A 1 402 ? -6.383 -34.219 -4.523 1 94 402 GLN A O 1
ATOM 3153 N N . LEU A 1 403 ? -8.469 -33.438 -4.633 1 95.44 403 LEU A N 1
ATOM 3154 C CA . LEU A 1 403 ? -8.148 -32.625 -5.797 1 95.44 403 LEU A CA 1
ATOM 3155 C C . LEU A 1 403 ? -7.062 -31.609 -5.465 1 95.44 403 LEU A C 1
ATOM 3157 O O . LEU A 1 403 ? -6.129 -31.406 -6.25 1 95.44 403 LEU A O 1
ATOM 3161 N N . CYS A 1 404 ? -7.203 -30.953 -4.348 1 94.62 404 CYS A N 1
ATOM 3162 C CA . CYS A 1 404 ? -6.211 -29.969 -3.904 1 94.62 404 CYS A CA 1
ATOM 3163 C C . CYS A 1 404 ? -4.832 -30.609 -3.795 1 94.62 404 CYS A C 1
ATOM 3165 O O . CYS A 1 404 ? -3.842 -30.047 -4.258 1 94.62 404 CYS A O 1
ATOM 3167 N N . LEU A 1 405 ? -4.75 -31.766 -3.23 1 93.94 405 LEU A N 1
ATOM 3168 C CA . LEU A 1 405 ? -3.486 -32.469 -3.059 1 93.94 405 LEU A CA 1
ATOM 3169 C C . LEU A 1 405 ? -2.889 -32.875 -4.41 1 93.94 405 LEU A C 1
ATOM 3171 O O . LEU A 1 405 ? -1.679 -32.75 -4.613 1 93.94 405 LEU A O 1
ATOM 3175 N N . VAL A 1 406 ? -3.727 -33.344 -5.277 1 96.06 406 VAL A N 1
ATOM 3176 C CA . VAL A 1 406 ? -3.268 -33.75 -6.602 1 96.06 406 VAL A CA 1
ATOM 3177 C C . VAL A 1 406 ? -2.662 -32.562 -7.324 1 96.06 406 VAL A C 1
ATOM 3179 O O . VAL A 1 406 ? -1.598 -32.656 -7.938 1 96.06 406 VAL A O 1
ATOM 3182 N N . LEU A 1 407 ? -3.281 -31.469 -7.23 1 96.69 407 LEU A N 1
ATOM 3183 C CA . LEU A 1 407 ? -2.809 -30.266 -7.91 1 96.69 407 LEU A CA 1
ATOM 3184 C C . LEU A 1 407 ? -1.521 -29.766 -7.277 1 96.69 407 LEU A C 1
ATOM 3186 O O . LEU A 1 407 ? -0.63 -29.266 -7.977 1 96.69 407 LEU A O 1
ATOM 3190 N N . MET A 1 408 ? -1.379 -29.859 -5.977 1 95.06 408 MET A N 1
ATOM 3191 C CA . MET A 1 408 ? -0.157 -29.438 -5.297 1 95.06 408 MET A CA 1
ATOM 3192 C C . MET A 1 408 ? 1.004 -30.359 -5.648 1 95.06 408 MET A C 1
ATOM 3194 O O . MET A 1 408 ? 2.141 -29.906 -5.797 1 95.06 408 MET A O 1
ATOM 3198 N N . ILE A 1 409 ? 0.68 -31.625 -5.738 1 95.25 409 ILE A N 1
ATOM 3199 C CA . ILE A 1 409 ? 1.698 -32.594 -6.145 1 95.25 409 ILE A CA 1
ATOM 3200 C C . ILE A 1 409 ? 2.143 -32.312 -7.574 1 95.25 409 ILE A C 1
ATOM 3202 O O . ILE A 1 409 ? 3.336 -32.344 -7.883 1 95.25 409 ILE A O 1
ATOM 3206 N N . LEU A 1 410 ? 1.158 -32.031 -8.391 1 96.69 410 LEU A N 1
ATOM 3207 C CA . LEU A 1 410 ? 1.49 -31.656 -9.758 1 96.69 410 LEU A CA 1
ATOM 3208 C C . LEU A 1 410 ? 2.402 -30.438 -9.773 1 96.69 410 LEU A C 1
ATOM 3210 O O . LEU A 1 410 ? 3.381 -30.391 -10.523 1 96.69 410 LEU A O 1
ATOM 3214 N N . GLN A 1 411 ? 2.115 -29.406 -8.969 1 96.75 411 GLN A N 1
ATOM 3215 C CA . GLN A 1 411 ? 2.945 -28.203 -8.836 1 96.75 411 GLN A CA 1
ATOM 3216 C C . GLN A 1 411 ? 4.359 -28.562 -8.391 1 96.75 411 GLN A C 1
ATOM 3218 O O . GLN A 1 411 ? 5.336 -28.062 -8.938 1 96.75 411 GLN A O 1
ATOM 3223 N N . ALA A 1 412 ? 4.473 -29.469 -7.43 1 95 412 ALA A N 1
ATOM 3224 C CA . ALA A 1 412 ? 5.77 -29.875 -6.902 1 95 412 ALA A CA 1
ATOM 3225 C C . ALA A 1 412 ? 6.586 -30.609 -7.961 1 95 412 ALA A C 1
ATOM 3227 O O . ALA A 1 412 ? 7.789 -30.391 -8.094 1 95 412 ALA A O 1
ATOM 3228 N N . LEU A 1 413 ? 5.945 -31.469 -8.688 1 95.94 413 LEU A N 1
ATOM 3229 C CA . LEU A 1 413 ? 6.617 -32.219 -9.734 1 95.94 413 LEU A CA 1
ATOM 3230 C C . LEU A 1 413 ? 7.117 -31.297 -10.836 1 95.94 413 LEU A C 1
ATOM 3232 O O . LEU A 1 413 ? 8.234 -31.469 -11.336 1 95.94 413 LEU A O 1
ATOM 3236 N N . CYS A 1 414 ? 6.281 -30.391 -11.172 1 96.12 414 CYS A N 1
ATOM 3237 C CA . CYS A 1 414 ? 6.691 -29.453 -12.203 1 96.12 414 CYS A CA 1
ATOM 3238 C C . CYS A 1 414 ? 7.867 -28.609 -11.727 1 96.12 414 CYS A C 1
ATOM 3240 O O . CYS A 1 414 ? 8.773 -28.297 -12.508 1 96.12 414 CYS A O 1
ATOM 3242 N N . CYS A 1 415 ? 7.863 -28.156 -10.484 1 95 415 CYS A N 1
ATOM 3243 C CA . CYS A 1 415 ? 8.992 -27.406 -9.93 1 95 415 CYS A CA 1
ATOM 3244 C C . CYS A 1 415 ? 10.258 -28.234 -9.945 1 95 415 CYS A C 1
ATOM 3246 O O . CYS A 1 415 ? 11.336 -27.734 -10.289 1 95 415 CYS A O 1
ATOM 3248 N N . ALA A 1 416 ? 10.125 -29.531 -9.625 1 92.06 416 ALA A N 1
ATOM 3249 C CA . ALA A 1 416 ? 11.273 -30.438 -9.633 1 92.06 416 ALA A CA 1
ATOM 3250 C C . ALA A 1 416 ? 11.82 -30.625 -11.039 1 92.06 416 ALA A C 1
ATOM 3252 O O . ALA A 1 416 ? 13.039 -30.594 -11.25 1 92.06 416 ALA A O 1
ATOM 3253 N N . LEU A 1 417 ? 10.945 -30.797 -11.945 1 91.56 417 LEU A N 1
ATOM 3254 C CA . LEU A 1 417 ? 11.352 -30.953 -13.336 1 91.56 417 LEU A CA 1
ATOM 3255 C C . LEU A 1 417 ? 12.023 -29.703 -13.867 1 91.56 417 LEU A C 1
ATOM 3257 O O . LEU A 1 417 ? 13 -29.781 -14.609 1 91.56 417 LEU A O 1
ATOM 3261 N N . ALA A 1 418 ? 11.43 -28.578 -13.477 1 88.69 418 ALA A N 1
ATOM 3262 C CA . ALA A 1 418 ? 12.008 -27.297 -13.883 1 88.69 418 ALA A CA 1
ATOM 3263 C C . ALA A 1 418 ? 13.43 -27.141 -13.359 1 88.69 418 ALA A C 1
ATOM 3265 O O . ALA A 1 418 ? 14.32 -26.688 -14.078 1 88.69 418 ALA A O 1
ATOM 3266 N N . TYR A 1 419 ? 13.602 -27.469 -12.18 1 82.94 419 TYR A N 1
ATOM 3267 C CA . TYR A 1 419 ? 14.922 -27.391 -11.57 1 82.94 419 TYR A CA 1
ATOM 3268 C C . TYR A 1 419 ? 15.906 -28.328 -12.258 1 82.94 419 TYR A C 1
ATOM 3270 O O . TYR A 1 419 ? 17.062 -27.984 -12.484 1 82.94 419 TYR A O 1
ATOM 3278 N N . GLY A 1 420 ? 15.484 -29.562 -12.602 1 80.69 420 GLY A N 1
ATOM 3279 C CA . GLY A 1 420 ? 16.297 -30.516 -13.344 1 80.69 420 GLY A CA 1
ATOM 3280 C C . GLY A 1 420 ? 16.688 -30.016 -14.727 1 80.69 420 GLY A C 1
ATOM 3281 O O . GLY A 1 420 ? 17.844 -30.141 -15.141 1 80.69 420 GLY A O 1
ATOM 3282 N N . LEU A 1 421 ? 15.703 -29.438 -15.328 1 80.5 421 LEU A N 1
ATOM 3283 C CA . LEU A 1 421 ? 15.961 -28.891 -16.656 1 80.5 421 LEU A CA 1
ATOM 3284 C C . LEU A 1 421 ? 16.969 -27.75 -16.594 1 80.5 421 LEU A C 1
ATOM 3286 O O . LEU A 1 421 ? 17.828 -27.625 -17.453 1 80.5 421 LEU A O 1
ATOM 3290 N N . ARG A 1 422 ? 16.875 -26.875 -15.633 1 77.88 422 ARG A N 1
ATOM 3291 C CA . ARG A 1 422 ? 17.812 -25.75 -15.461 1 77.88 422 ARG A CA 1
ATOM 3292 C C . ARG A 1 422 ? 19.234 -26.266 -15.219 1 77.88 422 ARG A C 1
ATOM 3294 O O . ARG A 1 422 ? 20.188 -25.734 -15.797 1 77.88 422 ARG A O 1
ATOM 3301 N N . MET A 1 423 ? 19.328 -27.25 -14.43 1 73.44 423 MET A N 1
ATOM 3302 C CA . MET A 1 423 ? 20.641 -27.812 -14.141 1 73.44 423 MET A CA 1
ATOM 3303 C C . MET A 1 423 ? 21.234 -28.484 -15.375 1 73.44 423 MET A C 1
ATOM 3305 O O . MET A 1 423 ? 22.453 -28.406 -15.609 1 73.44 423 MET A O 1
ATOM 3309 N N . TYR A 1 424 ? 20.359 -29.031 -16.078 1 71.44 424 TYR A N 1
ATOM 3310 C CA . TYR A 1 424 ? 20.812 -29.688 -17.312 1 71.44 424 TYR A CA 1
ATOM 3311 C C . TYR A 1 424 ? 21.328 -28.656 -18.312 1 71.44 424 TYR A C 1
ATOM 3313 O O . TYR A 1 424 ? 22.391 -28.844 -18.922 1 71.44 424 TYR A O 1
ATOM 3321 N N . VAL A 1 425 ? 20.578 -27.625 -18.438 1 68.06 425 VAL A N 1
ATOM 3322 C CA . VAL A 1 425 ? 20.953 -26.594 -19.391 1 68.06 425 VAL A CA 1
ATOM 3323 C C . VAL A 1 425 ? 22.25 -25.906 -18.938 1 68.06 425 VAL A C 1
ATOM 3325 O O . VAL A 1 425 ? 23.141 -25.656 -19.734 1 68.06 425 VAL A O 1
ATOM 3328 N N . LEU A 1 426 ? 22.375 -25.609 -17.688 1 65 426 LEU A N 1
ATOM 3329 C CA . LEU A 1 426 ? 23.562 -24.953 -17.156 1 65 426 LEU A CA 1
ATOM 3330 C C . LEU A 1 426 ? 24.797 -25.859 -17.281 1 65 426 LEU A C 1
ATOM 3332 O O . LEU A 1 426 ? 25.875 -25.375 -17.625 1 65 426 LEU A O 1
ATOM 3336 N N . ARG A 1 427 ? 24.609 -27.094 -17.047 1 62 427 ARG A N 1
ATOM 3337 C CA . ARG A 1 427 ? 25.703 -28.031 -17.156 1 62 427 ARG A CA 1
ATOM 3338 C C . ARG A 1 427 ? 26.109 -28.219 -18.625 1 62 427 ARG A C 1
ATOM 3340 O O . ARG A 1 427 ? 27.297 -28.406 -18.922 1 62 427 ARG A O 1
ATOM 3347 N N . SER A 1 428 ? 25.109 -28.203 -19.328 1 57.41 428 SER A N 1
ATOM 3348 C CA . SER A 1 428 ? 25.422 -28.344 -20.75 1 57.41 428 SER A CA 1
ATOM 3349 C C . SER A 1 428 ? 26.203 -27.141 -21.266 1 57.41 428 SER A C 1
ATOM 3351 O O . SER A 1 428 ? 27 -27.266 -22.203 1 57.41 428 SER A O 1
ATOM 3353 N N . VAL A 1 429 ? 25.953 -26.031 -20.594 1 52.75 429 VAL A N 1
ATOM 3354 C CA . VAL A 1 429 ? 26.672 -24.828 -20.969 1 52.75 429 VAL A CA 1
ATOM 3355 C C . VAL A 1 429 ? 28.078 -24.844 -20.344 1 52.75 429 VAL A C 1
ATOM 3357 O O . VAL A 1 429 ? 29.047 -24.422 -20.984 1 52.75 429 VAL A O 1
ATOM 3360 N N . ALA A 1 430 ? 28.188 -25.203 -19.062 1 45.75 430 ALA A N 1
ATOM 3361 C CA . ALA A 1 430 ? 29.5 -25.312 -18.422 1 45.75 430 ALA A CA 1
ATOM 3362 C C . ALA A 1 430 ? 30.391 -26.312 -19.172 1 45.75 430 ALA A C 1
ATOM 3364 O O . ALA A 1 430 ? 31.594 -26.125 -19.25 1 45.75 430 ALA A O 1
ATOM 3365 N N . TRP A 1 431 ? 29.797 -27.359 -19.578 1 38.38 431 TRP A N 1
ATOM 3366 C CA . TRP A 1 431 ? 30.594 -28.312 -20.328 1 38.38 431 TRP A CA 1
ATOM 3367 C C . TRP A 1 431 ? 31.125 -27.688 -21.609 1 38.38 431 TRP A C 1
ATOM 3369 O O . TRP A 1 431 ? 32.188 -28.094 -22.094 1 38.38 431 TRP A O 1
ATOM 3379 N N . PHE A 1 432 ? 30.422 -26.859 -22.078 1 35.28 432 PHE A N 1
ATOM 3380 C CA . PHE A 1 432 ? 30.969 -26.297 -23.312 1 35.28 432 PHE A CA 1
ATOM 3381 C C . PHE A 1 432 ? 31.812 -25.062 -23.031 1 35.28 432 PHE A C 1
ATOM 3383 O O . PHE A 1 432 ? 32.344 -24.453 -23.953 1 35.28 432 PHE A O 1
ATOM 3390 N N . ALA A 1 433 ? 31.906 -24.531 -21.828 1 32.75 433 ALA A N 1
ATOM 3391 C CA . ALA A 1 433 ? 32.969 -23.562 -21.609 1 32.75 433 ALA A CA 1
ATOM 3392 C C . ALA A 1 433 ? 34.312 -24.266 -21.281 1 32.75 433 ALA A C 1
ATOM 3394 O O . ALA A 1 433 ? 34.312 -25.312 -20.641 1 32.75 433 ALA A O 1
ATOM 3395 N N . MET B 1 1 ? -32.375 4.223 -13.617 1 21.45 1 MET B N 1
ATOM 3396 C CA . MET B 1 1 ? -32.719 5.457 -12.922 1 21.45 1 MET B CA 1
ATOM 3397 C C . MET B 1 1 ? -31.516 6.371 -12.781 1 21.45 1 MET B C 1
ATOM 3399 O O . MET B 1 1 ? -30.734 6.227 -11.844 1 21.45 1 MET B O 1
ATOM 3403 N N . SER B 1 2 ? -30.953 6.875 -13.914 1 27.61 2 SER B N 1
ATOM 3404 C CA . SER B 1 2 ? -29.859 7.633 -14.508 1 27.61 2 SER B CA 1
ATOM 3405 C C . SER B 1 2 ? -29.891 9.094 -14.07 1 27.61 2 SER B C 1
ATOM 3407 O O . SER B 1 2 ? -29.094 9.906 -14.539 1 27.61 2 SER B O 1
ATOM 3409 N N . SER B 1 3 ? -31.062 9.633 -13.5 1 28.53 3 SER B N 1
ATOM 3410 C CA . SER B 1 3 ? -31.438 11.023 -13.68 1 28.53 3 SER B CA 1
ATOM 3411 C C . SER B 1 3 ? -30.578 11.945 -12.812 1 28.53 3 SER B C 1
ATOM 3413 O O . SER B 1 3 ? -30.297 13.086 -13.195 1 28.53 3 SER B O 1
ATOM 3415 N N . THR B 1 4 ? -30.484 11.812 -11.5 1 30.64 4 THR B N 1
ATOM 3416 C CA . THR B 1 4 ? -30.328 12.961 -10.625 1 30.64 4 THR B CA 1
ATOM 3417 C C . THR B 1 4 ? -28.875 13.461 -10.641 1 30.64 4 THR B C 1
ATOM 3419 O O . THR B 1 4 ? -28.484 14.273 -9.805 1 30.64 4 THR B O 1
ATOM 3422 N N . ILE B 1 5 ? -27.969 12.938 -11.391 1 33.69 5 ILE B N 1
ATOM 3423 C CA . ILE B 1 5 ? -26.641 13.531 -11.43 1 33.69 5 ILE B CA 1
ATOM 3424 C C . ILE B 1 5 ? -26.703 14.891 -12.133 1 33.69 5 ILE B C 1
ATOM 3426 O O . ILE B 1 5 ? -25.734 15.297 -12.797 1 33.69 5 ILE B O 1
ATOM 3430 N N . LYS B 1 6 ? -27.938 15.438 -12.508 1 33.09 6 LYS B N 1
ATOM 3431 C CA . LYS B 1 6 ? -28.078 16.422 -13.586 1 33.09 6 LYS B CA 1
ATOM 3432 C C . LYS B 1 6 ? -27.641 17.797 -13.117 1 33.09 6 LYS B C 1
ATOM 3434 O O . LYS B 1 6 ? -27.891 18.797 -13.805 1 33.09 6 LYS B O 1
ATOM 3439 N N . HIS B 1 7 ? -27.453 18.203 -11.805 1 35.09 7 HIS B N 1
ATOM 3440 C CA . HIS B 1 7 ? -27.5 19.656 -11.797 1 35.09 7 HIS B CA 1
ATOM 3441 C C . HIS B 1 7 ? -26.172 20.266 -12.266 1 35.09 7 HIS B C 1
ATOM 3443 O O . HIS B 1 7 ? -25.141 20.094 -11.609 1 35.09 7 HIS B O 1
ATOM 3449 N N . PRO B 1 8 ? -25.891 20.766 -13.453 1 40.22 8 PRO B N 1
ATOM 3450 C CA . PRO B 1 8 ? -24.781 21.406 -14.133 1 40.22 8 PRO B CA 1
ATOM 3451 C C . PRO B 1 8 ? -24.172 22.562 -13.32 1 40.22 8 PRO B C 1
ATOM 3453 O O . PRO B 1 8 ? -23.016 22.922 -13.523 1 40.22 8 PRO B O 1
ATOM 3456 N N . ARG B 1 9 ? -25.062 23.391 -12.766 1 39.59 9 ARG B N 1
ATOM 3457 C CA . ARG B 1 9 ? -24.594 24.594 -12.07 1 39.59 9 ARG B CA 1
ATOM 3458 C C . ARG B 1 9 ? -23.547 24.234 -11.023 1 39.59 9 ARG B C 1
ATOM 3460 O O . ARG B 1 9 ? -22.656 25.047 -10.727 1 39.59 9 ARG B O 1
ATOM 3467 N N . CYS B 1 10 ? -23.625 23.141 -10.422 1 45.81 10 CYS B N 1
ATOM 3468 C CA . CYS B 1 10 ? -22.797 22.719 -9.312 1 45.81 10 CYS B CA 1
ATOM 3469 C C . CYS B 1 10 ? -21.375 22.406 -9.781 1 45.81 10 CYS B C 1
ATOM 3471 O O . CYS B 1 10 ? -20.406 22.719 -9.086 1 45.81 10 CYS B O 1
ATOM 3473 N N . LEU B 1 11 ? -21.266 21.984 -11.062 1 47.94 11 LEU B N 1
ATOM 3474 C CA . LEU B 1 11 ? -19.938 21.688 -11.586 1 47.94 11 LEU B CA 1
ATOM 3475 C C . LEU B 1 11 ? -19.172 22.969 -11.883 1 47.94 11 LEU B C 1
ATOM 3477 O O . LEU B 1 11 ? -17.969 23.062 -11.609 1 47.94 11 LEU B O 1
ATOM 3481 N N . ARG B 1 12 ? -19.906 24.031 -12.422 1 45.22 12 ARG B N 1
ATOM 3482 C CA . ARG B 1 12 ? -19.25 25.281 -12.797 1 45.22 12 ARG B CA 1
ATOM 3483 C C . ARG B 1 12 ? -18.656 25.969 -11.578 1 45.22 12 ARG B C 1
ATOM 3485 O O . ARG B 1 12 ? -17.531 26.469 -11.641 1 45.22 12 ARG B O 1
ATOM 3492 N N . ALA B 1 13 ? -19.391 26.125 -10.594 1 48.47 13 ALA B N 1
ATOM 3493 C CA . ALA B 1 13 ? -18.891 26.797 -9.391 1 48.47 13 ALA B CA 1
ATOM 3494 C C . ALA B 1 13 ? -17.734 26.016 -8.773 1 48.47 13 ALA B C 1
ATOM 3496 O O . ALA B 1 13 ? -16.797 26.594 -8.258 1 48.47 13 ALA B O 1
ATOM 3497 N N . ARG B 1 14 ? -17.766 24.781 -8.945 1 53.06 14 ARG B N 1
ATOM 3498 C CA . ARG B 1 14 ? -16.734 23.891 -8.438 1 53.06 14 ARG B CA 1
ATOM 3499 C C . ARG B 1 14 ? -15.414 24.094 -9.188 1 53.06 14 ARG B C 1
ATOM 3501 O O . ARG B 1 14 ? -14.344 24.078 -8.586 1 53.06 14 ARG B O 1
ATOM 3508 N N . ILE B 1 15 ? -15.602 24.453 -10.391 1 52.09 15 ILE B N 1
ATOM 3509 C CA . ILE B 1 15 ? -14.445 24.703 -11.25 1 52.09 15 ILE B CA 1
ATOM 3510 C C . ILE B 1 15 ? -13.781 26.016 -10.859 1 52.09 15 ILE B C 1
ATOM 3512 O O . ILE B 1 15 ? -12.547 26.109 -10.836 1 52.09 15 ILE B O 1
ATOM 3516 N N . TRP B 1 16 ? -14.57 26.938 -10.445 1 48.81 16 TRP B N 1
ATOM 3517 C CA . TRP B 1 16 ? -14.016 28.234 -10.062 1 48.81 16 TRP B CA 1
ATOM 3518 C C . TRP B 1 16 ? -13.109 28.094 -8.844 1 48.81 16 TRP B C 1
ATOM 3520 O O . TRP B 1 16 ? -12.016 28.672 -8.805 1 48.81 16 TRP B O 1
ATOM 3530 N N . ASN B 1 17 ? -13.477 27.406 -7.906 1 53.56 17 ASN B N 1
ATOM 3531 C CA . ASN B 1 17 ? -12.656 27.234 -6.707 1 53.56 17 ASN B CA 1
ATOM 3532 C C . ASN B 1 17 ? -11.406 26.422 -6.996 1 53.56 17 ASN B C 1
ATOM 3534 O O . ASN B 1 17 ? -10.328 26.719 -6.469 1 53.56 17 ASN B O 1
ATOM 3538 N N . ALA B 1 18 ? -11.5 25.547 -7.918 1 56.22 18 ALA B N 1
ATOM 3539 C CA . ALA B 1 18 ? -10.336 24.797 -8.352 1 56.22 18 ALA B CA 1
ATOM 3540 C C . ALA B 1 18 ? -9.328 25.688 -9.07 1 56.22 18 ALA B C 1
ATOM 3542 O O . ALA B 1 18 ? -8.117 25.484 -8.961 1 56.22 18 ALA B O 1
ATOM 3543 N N . ARG B 1 19 ? -9.875 26.734 -9.555 1 56.72 19 ARG B N 1
ATOM 3544 C CA . ARG B 1 19 ? -9.023 27.656 -10.289 1 56.72 19 ARG B CA 1
ATOM 3545 C C . ARG B 1 19 ? -8.102 28.422 -9.336 1 56.72 19 ARG B C 1
ATOM 3547 O O . ARG B 1 19 ? -6.93 28.641 -9.648 1 56.72 19 ARG B O 1
ATOM 3554 N N . TYR B 1 20 ? -8.703 28.703 -8.242 1 55.09 20 TYR B N 1
ATOM 3555 C CA . TYR B 1 20 ? -7.867 29.438 -7.305 1 55.09 20 TYR B CA 1
ATOM 3556 C C . TYR B 1 20 ? -6.77 28.547 -6.738 1 55.09 20 TYR B C 1
ATOM 3558 O O . TYR B 1 20 ? -5.621 28.969 -6.609 1 55.09 20 TYR B O 1
ATOM 3566 N N . ALA B 1 21 ? -7.176 27.344 -6.449 1 57.25 21 ALA B N 1
ATOM 3567 C CA . ALA B 1 21 ? -6.164 26.422 -5.957 1 57.25 21 ALA B CA 1
ATOM 3568 C C . ALA B 1 21 ? -5.078 26.188 -7.004 1 57.25 21 ALA B C 1
ATOM 3570 O O . ALA B 1 21 ? -3.887 26.203 -6.684 1 57.25 21 ALA B O 1
ATOM 3571 N N . LEU B 1 22 ? -5.504 26.125 -8.172 1 60.72 22 LEU B N 1
ATOM 3572 C CA . LEU B 1 22 ? -4.566 25.922 -9.273 1 60.72 22 LEU B CA 1
ATOM 3573 C C . LEU B 1 22 ? -3.684 27.156 -9.469 1 60.72 22 LEU B C 1
ATOM 3575 O O . LEU B 1 22 ? -2.48 27.031 -9.711 1 60.72 22 LEU B O 1
ATOM 3579 N N . ALA B 1 23 ? -4.328 28.234 -9.297 1 58.75 23 ALA B N 1
ATOM 3580 C CA . ALA B 1 23 ? -3.568 29.469 -9.453 1 58.75 23 ALA B CA 1
ATOM 3581 C C . ALA B 1 23 ? -2.496 29.594 -8.375 1 58.75 23 ALA B C 1
ATOM 3583 O O . ALA B 1 23 ? -1.369 30 -8.656 1 58.75 23 ALA B O 1
ATOM 3584 N N . LEU B 1 24 ? -2.861 29.219 -7.207 1 56.38 24 LEU B N 1
ATOM 3585 C CA . LEU B 1 24 ? -1.905 29.281 -6.105 1 56.38 24 LEU B CA 1
ATOM 3586 C C . LEU B 1 24 ? -0.757 28.297 -6.328 1 56.38 24 LEU B C 1
ATOM 3588 O O . LEU B 1 24 ? 0.406 28.625 -6.094 1 56.38 24 LEU B O 1
ATOM 3592 N N . ILE B 1 25 ? -1.125 27.234 -6.793 1 62.59 25 ILE B N 1
ATOM 3593 C CA . ILE B 1 25 ? -0.122 26.203 -7.078 1 62.59 25 ILE B CA 1
ATOM 3594 C C . ILE B 1 25 ? 0.805 26.688 -8.188 1 62.59 25 ILE B C 1
ATOM 3596 O O . ILE B 1 25 ? 2.029 26.609 -8.07 1 62.59 25 ILE B O 1
ATOM 3600 N N . LEU B 1 26 ? 0.185 27.266 -9.18 1 62.19 26 LEU B N 1
ATOM 3601 C CA . LEU B 1 26 ? 0.954 27.75 -10.328 1 62.19 26 LEU B CA 1
ATOM 3602 C C . LEU B 1 26 ? 1.839 28.922 -9.938 1 62.19 26 LEU B C 1
ATOM 3604 O O . LEU B 1 26 ? 2.975 29.031 -10.406 1 62.19 26 LEU B O 1
ATOM 3608 N N . ALA B 1 27 ? 1.278 29.766 -9.164 1 56.47 27 ALA B N 1
ATOM 3609 C CA . ALA B 1 27 ? 2.066 30.906 -8.703 1 56.47 27 ALA B CA 1
ATOM 3610 C C . ALA B 1 27 ? 3.27 30.438 -7.883 1 56.47 27 ALA B C 1
ATOM 3612 O O . ALA B 1 27 ? 4.383 30.938 -8.07 1 56.47 27 ALA B O 1
ATOM 3613 N N . ALA B 1 28 ? 3.029 29.578 -7.066 1 57.91 28 ALA B N 1
ATOM 3614 C CA . ALA B 1 28 ? 4.117 29.047 -6.25 1 57.91 28 ALA B CA 1
ATOM 3615 C C . ALA B 1 28 ? 5.176 28.359 -7.117 1 57.91 28 ALA B C 1
ATOM 3617 O O . ALA B 1 28 ? 6.375 28.609 -6.945 1 57.91 28 ALA B O 1
ATOM 3618 N N . LEU B 1 29 ? 4.738 27.703 -8.125 1 63.19 29 LEU B N 1
ATOM 3619 C CA . LEU B 1 29 ? 5.633 26.953 -9.008 1 63.19 29 LEU B 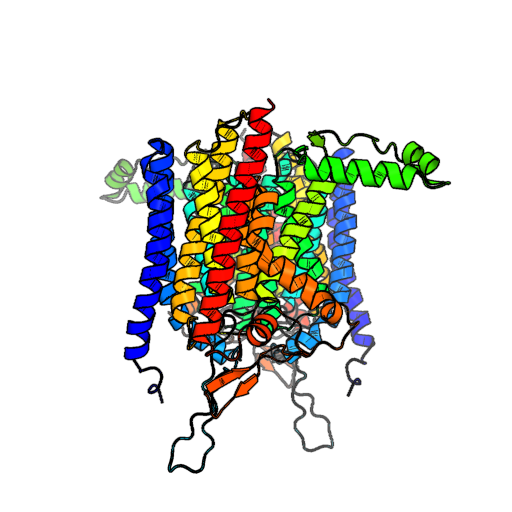CA 1
ATOM 3620 C C . LEU B 1 29 ? 6.332 27.891 -9.984 1 63.19 29 LEU B C 1
ATOM 3622 O O . LEU B 1 29 ? 7.512 27.703 -10.297 1 63.19 29 LEU B O 1
ATOM 3626 N N . GLY B 1 30 ? 5.543 28.844 -10.445 1 62.34 30 GLY B N 1
ATOM 3627 C CA . GLY B 1 30 ? 6.117 29.828 -11.352 1 62.34 30 GLY B CA 1
ATOM 3628 C C . GLY B 1 30 ? 7.266 30.609 -10.742 1 62.34 30 GLY B C 1
ATOM 3629 O O . GLY B 1 30 ? 8.289 30.828 -11.391 1 62.34 30 GLY B O 1
ATOM 3630 N N . ALA B 1 31 ? 7.141 30.969 -9.586 1 56.81 31 ALA B N 1
ATOM 3631 C CA . ALA B 1 31 ? 8.18 31.719 -8.891 1 56.81 31 ALA B CA 1
ATOM 3632 C C . ALA B 1 31 ? 9.461 30.891 -8.758 1 56.81 31 ALA B C 1
ATOM 3634 O O . ALA B 1 31 ? 10.562 31.422 -8.828 1 56.81 31 ALA B O 1
ATOM 3635 N N . VAL B 1 32 ? 9.297 29.625 -8.688 1 59.56 32 VAL B N 1
ATOM 3636 C CA . VAL B 1 32 ? 10.414 28.688 -8.562 1 59.56 32 VAL B CA 1
ATOM 3637 C C . VAL B 1 32 ? 11.125 28.547 -9.906 1 59.56 32 VAL B C 1
ATOM 3639 O O . VAL B 1 32 ? 12.359 28.562 -9.977 1 59.56 32 VAL B O 1
ATOM 3642 N N . TYR B 1 33 ? 10.398 28.5 -10.914 1 63.5 33 TYR B N 1
ATOM 3643 C CA . TYR B 1 33 ? 10.867 28.125 -12.25 1 63.5 33 TYR B CA 1
ATOM 3644 C C . TYR B 1 33 ? 11.828 29.172 -12.805 1 63.5 33 TYR B C 1
ATOM 3646 O O . TYR B 1 33 ? 12.844 28.828 -13.414 1 63.5 33 TYR B O 1
ATOM 3654 N N . VAL B 1 34 ? 11.617 30.375 -12.492 1 57.84 34 VAL B N 1
ATOM 3655 C CA . VAL B 1 34 ? 12.312 31.469 -13.18 1 57.84 34 VAL B CA 1
ATOM 3656 C C . VAL B 1 34 ? 13.758 31.531 -12.703 1 57.84 34 VAL B C 1
ATOM 3658 O O . VAL B 1 34 ? 14.648 31.938 -13.453 1 57.84 34 VAL B O 1
ATOM 3661 N N . GLN B 1 35 ? 14.102 31.062 -11.617 1 59.94 35 GLN B N 1
ATOM 3662 C CA . GLN B 1 35 ? 15.438 31.312 -11.086 1 59.94 35 GLN B CA 1
ATOM 3663 C C . GLN B 1 35 ? 16.281 30.047 -11.086 1 59.94 35 GLN B C 1
ATOM 3665 O O . GLN B 1 35 ? 17.422 30.047 -10.625 1 59.94 35 GLN B O 1
ATOM 3670 N N . LEU B 1 36 ? 15.797 29.125 -11.672 1 70.25 36 LEU B N 1
ATOM 3671 C CA . LEU B 1 36 ? 16.5 27.844 -11.656 1 70.25 36 LEU B CA 1
ATOM 3672 C C . LEU B 1 36 ? 17.375 27.688 -12.898 1 70.25 36 LEU B C 1
ATOM 3674 O O . LEU B 1 36 ? 17.172 28.375 -13.898 1 70.25 36 LEU B O 1
ATOM 3678 N N . ASP B 1 37 ? 18.5 26.969 -12.711 1 74.31 37 ASP B N 1
ATOM 3679 C CA . ASP B 1 37 ? 19.328 26.641 -13.859 1 74.31 37 ASP B CA 1
ATOM 3680 C C . ASP B 1 37 ? 18.578 25.766 -14.852 1 74.31 37 ASP B C 1
ATOM 3682 O O . ASP B 1 37 ? 17.453 25.328 -14.57 1 74.31 37 ASP B O 1
ATOM 3686 N N . ALA B 1 38 ? 19.188 25.578 -15.969 1 75.56 38 ALA B N 1
ATOM 3687 C CA . ALA B 1 38 ? 18.531 24.938 -17.094 1 75.56 38 ALA B CA 1
ATOM 3688 C C . ALA B 1 38 ? 18.125 23.5 -16.75 1 75.56 38 ALA B C 1
ATOM 3690 O O . ALA B 1 38 ? 17.047 23.047 -17.109 1 75.56 38 ALA B O 1
ATOM 3691 N N . GLU B 1 39 ? 18.938 22.844 -16.031 1 76.38 39 GLU B N 1
ATOM 3692 C CA . GLU B 1 39 ? 18.656 21.453 -15.68 1 76.38 39 GLU B CA 1
ATOM 3693 C C . GLU B 1 39 ? 17.5 21.344 -14.695 1 76.38 39 GLU B C 1
ATOM 3695 O O . GLU B 1 39 ? 16.594 20.531 -14.867 1 76.38 39 GLU B O 1
ATOM 3700 N N . ALA B 1 40 ? 17.562 22.188 -13.812 1 79.25 40 ALA B N 1
ATOM 3701 C CA . ALA B 1 40 ? 16.484 22.234 -12.828 1 79.25 40 ALA B CA 1
ATOM 3702 C C . ALA B 1 40 ? 15.172 22.672 -13.469 1 79.25 40 ALA B C 1
ATOM 3704 O O . ALA B 1 40 ? 14.102 22.172 -13.109 1 79.25 40 ALA B O 1
ATOM 3705 N N . ARG B 1 41 ? 15.312 23.453 -14.484 1 84.19 41 ARG B N 1
ATOM 3706 C CA . ARG B 1 41 ? 14.117 23.938 -15.172 1 84.19 41 ARG B CA 1
ATOM 3707 C C . ARG B 1 41 ? 13.461 22.812 -15.969 1 84.19 41 ARG B C 1
ATOM 3709 O O . ARG B 1 41 ? 12.234 22.672 -15.977 1 84.19 41 ARG B O 1
ATOM 3716 N N . ALA B 1 42 ? 14.297 22.078 -16.625 1 84 42 ALA B N 1
ATOM 3717 C CA . ALA B 1 42 ? 13.758 20.953 -17.391 1 84 42 ALA B CA 1
ATOM 3718 C C . ALA B 1 42 ? 13.094 19.938 -16.469 1 84 42 ALA B C 1
ATOM 3720 O O . ALA B 1 42 ? 12.031 19.406 -16.797 1 84 42 ALA B O 1
ATOM 3721 N N . HIS B 1 43 ? 13.711 19.766 -15.375 1 86.06 43 HIS B N 1
ATOM 3722 C CA . HIS B 1 43 ? 13.18 18.844 -14.375 1 86.06 43 HIS B CA 1
ATOM 3723 C C . HIS B 1 43 ? 11.828 19.328 -13.852 1 86.06 43 HIS B C 1
ATOM 3725 O O . HIS B 1 43 ? 10.875 18.547 -13.781 1 86.06 43 HIS B O 1
ATOM 3731 N N . ILE B 1 44 ? 11.773 20.469 -13.555 1 86.56 44 ILE B N 1
ATOM 3732 C CA . ILE B 1 44 ? 10.562 21.047 -12.984 1 86.56 44 ILE B CA 1
ATOM 3733 C C . ILE B 1 44 ? 9.461 21.094 -14.047 1 86.56 44 ILE B C 1
ATOM 3735 O O . ILE B 1 44 ? 8.297 20.844 -13.75 1 86.56 44 ILE B O 1
ATOM 3739 N N . ALA B 1 45 ? 9.844 21.375 -15.25 1 87.19 45 ALA B N 1
ATOM 3740 C CA . ALA B 1 45 ? 8.875 21.391 -16.344 1 87.19 45 ALA B CA 1
ATOM 3741 C C . ALA B 1 45 ? 8.25 20.016 -16.547 1 87.19 45 ALA B C 1
ATOM 3743 O O . ALA B 1 45 ? 7.039 19.906 -16.75 1 87.19 45 ALA B O 1
ATOM 3744 N N . LEU B 1 46 ? 9.047 19.047 -16.5 1 88.44 46 LEU B N 1
ATOM 3745 C CA . LEU B 1 46 ? 8.547 17.672 -16.641 1 88.44 46 LEU B CA 1
ATOM 3746 C C . LEU B 1 46 ? 7.613 17.312 -15.492 1 88.44 46 LEU B C 1
ATOM 3748 O O . LEU B 1 46 ? 6.594 16.656 -15.695 1 88.44 46 LEU B O 1
ATOM 3752 N N . ASN B 1 47 ? 7.961 17.672 -14.352 1 91.56 47 ASN B N 1
ATOM 3753 C CA . ASN B 1 47 ? 7.117 17.453 -13.188 1 91.56 47 ASN B CA 1
ATOM 3754 C C . ASN B 1 47 ? 5.77 18.156 -13.32 1 91.56 47 ASN B C 1
ATOM 3756 O O . ASN B 1 47 ? 4.73 17.578 -12.992 1 91.56 47 ASN B O 1
ATOM 3760 N N . TRP B 1 48 ? 5.805 19.328 -13.852 1 89.62 48 TRP B N 1
ATOM 3761 C CA . TRP B 1 48 ? 4.574 20.094 -14.031 1 89.62 48 TRP B CA 1
ATOM 3762 C C . TRP B 1 48 ? 3.672 19.438 -15.062 1 89.62 48 TRP B C 1
ATOM 3764 O O . TRP B 1 48 ? 2.455 19.359 -14.883 1 89.62 48 TRP B O 1
ATOM 3774 N N . TRP B 1 49 ? 4.273 18.969 -16.109 1 89.06 49 TRP B N 1
ATOM 3775 C CA . TRP B 1 49 ? 3.496 18.297 -17.141 1 89.06 49 TRP B CA 1
ATOM 3776 C C . TRP B 1 49 ? 2.887 17 -16.609 1 89.06 49 TRP B C 1
ATOM 3778 O O . TRP B 1 49 ? 1.713 16.719 -16.859 1 89.06 49 TRP B O 1
ATOM 3788 N N . SER B 1 50 ? 3.68 16.297 -15.961 1 92.5 50 SER B N 1
ATOM 3789 C CA . SER B 1 50 ? 3.188 15.055 -15.367 1 92.5 50 SER B CA 1
ATOM 3790 C C . SER B 1 50 ? 2.096 15.336 -14.344 1 92.5 50 SER B C 1
ATOM 3792 O O . SER B 1 50 ? 1.105 14.602 -14.266 1 92.5 50 SER B O 1
ATOM 3794 N N . SER B 1 51 ? 2.262 16.344 -13.578 1 95 51 SER B N 1
ATOM 3795 C CA . SER B 1 51 ? 1.288 16.703 -12.547 1 95 51 SER B CA 1
ATOM 3796 C C . SER B 1 51 ? -0.009 17.203 -13.164 1 95 51 SER B C 1
ATOM 3798 O O . SER B 1 51 ? -1.089 17.016 -12.602 1 95 51 SER B O 1
ATOM 3800 N N . ALA B 1 52 ? 0.122 17.875 -14.289 1 92.75 52 ALA B N 1
ATOM 3801 C CA . ALA B 1 52 ? -1.083 18.25 -15.023 1 92.75 52 ALA B CA 1
ATOM 3802 C C . ALA B 1 52 ? -1.881 17.016 -15.438 1 92.75 52 ALA B C 1
ATOM 3804 O O . ALA B 1 52 ? -3.111 17.016 -15.359 1 92.75 52 ALA B O 1
ATOM 3805 N N . GLY B 1 53 ? -1.176 16.016 -15.891 1 94.44 53 GLY B N 1
ATOM 3806 C CA . GLY B 1 53 ? -1.824 14.75 -16.188 1 94.44 53 GLY B CA 1
ATOM 3807 C C . GLY B 1 53 ? -2.479 14.109 -14.984 1 94.44 53 GLY B C 1
ATOM 3808 O O . GLY B 1 53 ? -3.598 13.602 -15.07 1 94.44 53 GLY B O 1
ATOM 3809 N N . VAL B 1 54 ? -1.808 14.18 -13.891 1 96.62 54 VAL B N 1
ATOM 3810 C CA . VAL B 1 54 ? -2.318 13.641 -12.633 1 96.62 54 VAL B CA 1
ATOM 3811 C C . VAL B 1 54 ? -3.588 14.391 -12.234 1 96.62 54 VAL B C 1
ATOM 3813 O O . VAL B 1 54 ? -4.566 13.773 -11.805 1 96.62 54 VAL B O 1
ATOM 3816 N N . PHE B 1 55 ? -3.559 15.695 -12.359 1 95.69 55 PHE B N 1
ATOM 3817 C CA . PHE B 1 55 ? -4.727 16.516 -12.055 1 95.69 55 PHE B CA 1
ATOM 3818 C C . PHE B 1 55 ? -5.914 16.109 -12.914 1 95.69 55 PHE B C 1
ATOM 3820 O O . PHE B 1 55 ? -7 15.844 -12.406 1 95.69 55 PHE B O 1
ATOM 3827 N N . LEU B 1 56 ? -5.699 16.031 -14.18 1 95.56 56 LEU B N 1
ATOM 3828 C CA . LEU B 1 56 ? -6.77 15.719 -15.125 1 95.56 56 LEU B CA 1
ATOM 3829 C C . LEU B 1 56 ? -7.293 14.305 -14.898 1 95.56 56 LEU B C 1
ATOM 3831 O O . LEU B 1 56 ? -8.508 14.078 -14.906 1 95.56 56 LEU B O 1
ATOM 3835 N N . ALA B 1 57 ? -6.414 13.391 -14.688 1 96.38 57 ALA B N 1
ATOM 3836 C CA . ALA B 1 57 ? -6.824 12.008 -14.438 1 96.38 57 ALA B CA 1
ATOM 3837 C C . ALA B 1 57 ? -7.676 11.906 -13.18 1 96.38 57 ALA B C 1
ATOM 3839 O O . ALA B 1 57 ? -8.695 11.219 -13.164 1 96.38 57 ALA B O 1
ATOM 3840 N N . THR B 1 58 ? -7.23 12.578 -12.148 1 97.12 58 THR B N 1
ATOM 3841 C CA . THR B 1 58 ? -7.977 12.539 -10.898 1 97.12 58 THR B CA 1
ATOM 3842 C C . THR B 1 58 ? -9.367 13.148 -11.078 1 97.12 58 THR B C 1
ATOM 3844 O O . THR B 1 58 ? -10.359 12.594 -10.594 1 97.12 58 THR B O 1
ATOM 3847 N N . LEU B 1 59 ? -9.43 14.242 -11.789 1 95 59 LEU B N 1
ATOM 3848 C CA . LEU B 1 59 ? -10.688 14.945 -12.031 1 95 59 LEU B CA 1
ATOM 3849 C C . LEU B 1 59 ? -11.688 14.047 -12.75 1 95 59 LEU B C 1
ATOM 3851 O O . LEU B 1 59 ? -12.883 14.062 -12.445 1 95 59 LEU B O 1
ATOM 3855 N N . VAL B 1 60 ? -11.219 13.211 -13.617 1 96.12 60 VAL B N 1
ATOM 3856 C CA . VAL B 1 60 ? -12.094 12.422 -14.477 1 96.12 60 VAL B CA 1
ATOM 3857 C C . VAL B 1 60 ? -12.391 11.078 -13.805 1 96.12 60 VAL B C 1
ATOM 3859 O O . VAL B 1 60 ? -13.5 10.547 -13.922 1 96.12 60 VAL B O 1
ATOM 3862 N N . LEU B 1 61 ? -11.492 10.531 -13.094 1 96.38 61 LEU B N 1
ATOM 3863 C CA . LEU B 1 61 ? -11.625 9.172 -12.586 1 96.38 61 LEU B CA 1
ATOM 3864 C C . LEU B 1 61 ? -12.477 9.148 -11.32 1 96.38 61 LEU B C 1
ATOM 3866 O O . LEU B 1 61 ? -13.117 8.133 -11.023 1 96.38 61 LEU B O 1
ATOM 3870 N N . ILE B 1 62 ? -12.516 10.203 -10.57 1 96.25 62 ILE B N 1
ATOM 3871 C CA . ILE B 1 62 ? -13.273 10.219 -9.328 1 96.25 62 ILE B CA 1
ATOM 3872 C C . ILE B 1 62 ? -14.75 9.953 -9.617 1 96.25 62 ILE B C 1
ATOM 3874 O O . ILE B 1 62 ? -15.344 9.023 -9.07 1 96.25 62 ILE B O 1
ATOM 3878 N N . PRO B 1 63 ? -15.406 10.719 -10.516 1 94.81 63 PRO B N 1
ATOM 3879 C CA . PRO B 1 63 ? -16.812 10.406 -10.805 1 94.81 63 PRO B CA 1
ATOM 3880 C C . PRO B 1 63 ? -16.984 9.039 -11.453 1 94.81 63 PRO B C 1
ATOM 3882 O O . PRO B 1 63 ? -18.016 8.383 -11.242 1 94.81 63 PRO B O 1
ATOM 3885 N N . ARG B 1 64 ? -16.031 8.594 -12.195 1 94.38 64 ARG B N 1
ATOM 3886 C CA . ARG B 1 64 ? -16.125 7.309 -12.875 1 94.38 64 ARG B CA 1
ATOM 3887 C C . ARG B 1 64 ? -16.109 6.156 -11.875 1 94.38 64 ARG B C 1
ATOM 3889 O O . ARG B 1 64 ? -16.766 5.137 -12.094 1 94.38 64 ARG B O 1
ATOM 3896 N N . PHE B 1 65 ? -15.406 6.277 -10.781 1 96.25 65 PHE B N 1
ATOM 3897 C CA . PHE B 1 65 ? -15.242 5.188 -9.82 1 96.25 65 PHE B CA 1
ATOM 3898 C C . PHE B 1 65 ? -16.25 5.309 -8.688 1 96.25 65 PHE B C 1
ATOM 3900 O O . PHE B 1 65 ? -16.438 4.363 -7.918 1 96.25 65 PHE B O 1
ATOM 3907 N N . SER B 1 66 ? -16.891 6.414 -8.547 1 95.88 66 SER B N 1
ATOM 3908 C CA . SER B 1 66 ? -17.781 6.707 -7.43 1 95.88 66 SER B CA 1
ATOM 3909 C C . SER B 1 66 ? -18.875 5.645 -7.301 1 95.88 66 SER B C 1
ATOM 3911 O O . SER B 1 66 ? -19.172 5.188 -6.199 1 95.88 66 SER B O 1
ATOM 3913 N N . PRO B 1 67 ? -19.484 5.164 -8.398 1 94.56 67 PRO B N 1
ATOM 3914 C CA . PRO B 1 67 ? -20.547 4.156 -8.281 1 94.56 67 PRO B CA 1
ATOM 3915 C C . PRO B 1 67 ? -20.047 2.846 -7.676 1 94.56 67 PRO B C 1
ATOM 3917 O O . PRO B 1 67 ? -20.812 2.145 -7 1 94.56 67 PRO B O 1
ATOM 3920 N N . LEU B 1 68 ? -18.812 2.496 -7.883 1 95.19 68 LEU B N 1
ATOM 3921 C CA . LEU B 1 68 ? -18.25 1.271 -7.328 1 95.19 68 LEU B CA 1
ATOM 3922 C C . LEU B 1 68 ? -18.234 1.321 -5.805 1 95.19 68 LEU B C 1
ATOM 3924 O O . LEU B 1 68 ? -18.438 0.301 -5.145 1 95.19 68 LEU B O 1
ATOM 3928 N N . PHE B 1 69 ? -17.969 2.479 -5.328 1 96.31 69 PHE B N 1
ATOM 3929 C CA . PHE B 1 69 ? -17.906 2.641 -3.881 1 96.31 69 PHE B CA 1
ATOM 3930 C C . PHE B 1 69 ? -19.312 2.521 -3.275 1 96.31 69 PHE B C 1
ATOM 3932 O O . PHE B 1 69 ? -19.484 1.897 -2.229 1 96.31 69 PHE B O 1
ATOM 3939 N N . ILE B 1 70 ? -20.266 3.072 -3.895 1 94.12 70 ILE B N 1
ATOM 3940 C CA . ILE B 1 70 ? -21.641 2.969 -3.445 1 94.12 70 ILE B CA 1
ATOM 3941 C C . ILE B 1 70 ? -22.094 1.507 -3.467 1 94.12 70 ILE B C 1
ATOM 3943 O O . ILE B 1 70 ? -22.688 1.019 -2.508 1 94.12 70 ILE B O 1
ATOM 3947 N N . LYS B 1 71 ? -21.75 0.833 -4.473 1 93.5 71 LYS B N 1
ATOM 3948 C CA . LYS B 1 71 ? -22.094 -0.579 -4.602 1 93.5 71 LYS B CA 1
ATOM 3949 C C . LYS B 1 71 ? -21.453 -1.408 -3.496 1 93.5 71 LYS B C 1
ATOM 3951 O O . LYS B 1 71 ? -22.047 -2.381 -3.02 1 93.5 71 LYS B O 1
ATOM 3956 N N . ALA B 1 72 ? -20.359 -0.957 -3.059 1 94.5 72 ALA B N 1
ATOM 3957 C CA . ALA B 1 72 ? -19.609 -1.685 -2.041 1 94.5 72 ALA B CA 1
ATOM 3958 C C . ALA B 1 72 ? -20.078 -1.317 -0.638 1 94.5 72 ALA B C 1
ATOM 3960 O O . ALA B 1 72 ? -19.547 -1.815 0.356 1 94.5 72 ALA B O 1
ATOM 3961 N N . GLY B 1 73 ? -21 -0.381 -0.604 1 92.62 73 GLY B N 1
ATOM 3962 C CA . GLY B 1 73 ? -21.531 0.024 0.686 1 92.62 73 GLY B CA 1
ATOM 3963 C C . GLY B 1 73 ? -20.703 1.1 1.364 1 92.62 73 GLY B C 1
ATOM 3964 O O . GLY B 1 73 ? -20.844 1.334 2.566 1 92.62 73 GLY B O 1
ATOM 3965 N N . LEU B 1 74 ? -19.812 1.659 0.653 1 94.19 74 LEU B N 1
ATOM 3966 C CA . LEU B 1 74 ? -18.984 2.729 1.184 1 94.19 74 LEU B CA 1
ATOM 3967 C C . LEU B 1 74 ? -19.594 4.094 0.886 1 94.19 74 LEU B C 1
ATOM 3969 O O . LEU B 1 74 ? -19.188 4.762 -0.074 1 94.19 74 LEU B O 1
ATOM 3973 N N . TYR B 1 75 ? -20.422 4.496 1.686 1 90.88 75 TYR B N 1
ATOM 3974 C CA . TYR B 1 75 ? -21.094 5.781 1.539 1 90.88 75 TYR B CA 1
ATOM 3975 C C . TYR B 1 75 ? -21.547 6.324 2.893 1 90.88 75 TYR B C 1
ATOM 3977 O O . TYR B 1 75 ? -21.547 5.598 3.889 1 90.88 75 TYR B O 1
ATOM 3985 N N . GLY B 1 76 ? -21.703 7.625 2.885 1 85.69 76 GLY B N 1
ATOM 3986 C CA . GLY B 1 76 ? -22.25 8.305 4.051 1 85.69 76 GLY B CA 1
ATOM 3987 C C . GLY B 1 76 ? -23.281 9.359 3.699 1 85.69 76 GLY B C 1
ATOM 3988 O O . GLY B 1 76 ? -23.641 9.516 2.531 1 85.69 76 GLY B O 1
ATOM 3989 N N . ARG B 1 77 ? -23.875 9.883 4.758 1 79.25 77 ARG B N 1
ATOM 3990 C CA . ARG B 1 77 ? -24.797 10.992 4.613 1 79.25 77 ARG B CA 1
ATOM 3991 C C . ARG B 1 77 ? -24.203 12.289 5.137 1 79.25 77 ARG B C 1
ATOM 3993 O O . ARG B 1 77 ? -23.469 12.289 6.133 1 79.25 77 ARG B O 1
ATOM 4000 N N . ASP B 1 78 ? -24.453 13.297 4.352 1 76.56 78 ASP B N 1
ATOM 4001 C CA . ASP B 1 78 ? -23.953 14.594 4.789 1 76.56 78 ASP B CA 1
ATOM 4002 C C . ASP B 1 78 ? -24.781 15.156 5.941 1 76.56 78 ASP B C 1
ATOM 4004 O O . ASP B 1 78 ? -25.844 15.75 5.719 1 76.56 78 ASP B O 1
ATOM 4008 N N . LEU B 1 79 ? -24.359 15.109 7.09 1 69.75 79 LEU B N 1
ATOM 4009 C CA . LEU B 1 79 ? -25.094 15.398 8.312 1 69.75 79 LEU B CA 1
ATOM 4010 C C . LEU B 1 79 ? -25.25 16.906 8.516 1 69.75 79 LEU B C 1
ATOM 4012 O O . LEU B 1 79 ? -26.078 17.359 9.305 1 69.75 79 LEU B O 1
ATOM 4016 N N . ASN B 1 80 ? -24.422 17.656 7.859 1 70.81 80 ASN B N 1
ATOM 4017 C CA . ASN B 1 80 ? -24.453 19.109 8.039 1 70.81 80 ASN B CA 1
ATOM 4018 C C . ASN B 1 80 ? -25.438 19.766 7.082 1 70.81 80 ASN B C 1
ATOM 4020 O O . ASN B 1 80 ? -25.422 21 6.926 1 70.81 80 ASN B O 1
ATOM 4024 N N . LYS B 1 81 ? -26.266 18.969 6.363 1 68.44 81 LYS B N 1
ATOM 4025 C CA . LYS B 1 81 ? -27.281 19.5 5.445 1 68.44 81 LYS B CA 1
ATOM 4026 C C . LYS B 1 81 ? -28.688 19.078 5.859 1 68.44 81 LYS B C 1
ATOM 4028 O O . LYS B 1 81 ? -28.875 17.953 6.344 1 68.44 81 LYS B O 1
ATOM 4033 N N . PRO B 1 82 ? -29.578 20.188 5.887 1 62.25 82 PRO B N 1
ATOM 4034 C CA . PRO B 1 82 ? -30.953 19.828 6.277 1 62.25 82 PRO B CA 1
ATOM 4035 C C . PRO B 1 82 ? -31.562 18.781 5.355 1 62.25 82 PRO B C 1
ATOM 4037 O O . PRO B 1 82 ? -31.172 18.656 4.195 1 62.25 82 PRO B O 1
ATOM 4040 N N . PRO B 1 83 ? -32.438 17.969 6.004 1 59.59 83 PRO B N 1
ATOM 4041 C CA . PRO B 1 83 ? -33.188 17.047 5.148 1 59.59 83 PRO B CA 1
ATOM 4042 C C . PRO B 1 83 ? -34.031 17.766 4.105 1 59.59 83 PRO B C 1
ATOM 4044 O O . PRO B 1 83 ? -34.562 18.844 4.375 1 59.59 83 PRO B O 1
ATOM 4047 N N . THR B 1 84 ? -33.875 17.766 2.932 1 46.72 84 THR B N 1
ATOM 4048 C CA . THR B 1 84 ? -34.719 18.406 1.907 1 46.72 84 THR B CA 1
ATOM 4049 C C . THR B 1 84 ? -36.156 17.875 1.974 1 46.72 84 THR B C 1
ATOM 4051 O O . THR B 1 84 ? -36.375 16.672 1.933 1 46.72 84 THR B O 1
ATOM 4054 N N . LYS B 1 85 ? -37.156 18.734 2.605 1 42.78 85 LYS B N 1
ATOM 4055 C CA . LYS B 1 85 ? -38.594 18.422 2.539 1 42.78 85 LYS B CA 1
ATOM 4056 C C . LYS B 1 85 ? -39.094 18.516 1.106 1 42.78 85 LYS B C 1
ATOM 4058 O O . LYS B 1 85 ? -38.938 19.547 0.449 1 42.78 85 LYS B O 1
ATOM 4063 N N . GLN B 1 86 ? -39.188 17.562 0.283 1 37.03 86 GLN B N 1
ATOM 4064 C CA . GLN B 1 86 ? -40.094 17.844 -0.825 1 37.03 86 GLN B CA 1
ATOM 4065 C C . GLN B 1 86 ? -41.5 18.031 -0.329 1 37.03 86 GLN B C 1
ATOM 4067 O O . GLN B 1 86 ? -41.969 17.297 0.542 1 37.03 86 GLN B O 1
ATOM 4072 N N . GLU B 1 87 ? -42.375 19.125 -0.636 1 36.75 87 GLU B N 1
ATOM 4073 C CA . GLU B 1 87 ? -43.719 19.5 -0.26 1 36.75 87 GLU B CA 1
ATOM 4074 C C . GLU B 1 87 ? -44.625 18.281 -0.203 1 36.75 87 GLU B C 1
ATOM 4076 O O . GLU B 1 87 ? -45.5 18.172 0.678 1 36.75 87 GLU B O 1
ATOM 4081 N N . GLY B 1 88 ? -45.406 17.656 -1.312 1 33.34 88 GLY B N 1
ATOM 4082 C CA . GLY B 1 88 ? -46.469 16.703 -1.504 1 33.34 88 GLY B CA 1
ATOM 4083 C C . GLY B 1 88 ? -46.188 15.352 -0.897 1 33.34 88 GLY B C 1
ATOM 4084 O O . GLY B 1 88 ? -47.094 14.516 -0.774 1 33.34 88 GLY B O 1
ATOM 4085 N N . ALA B 1 89 ? -45.219 14.5 -1.591 1 33.94 89 ALA B N 1
ATOM 4086 C CA . ALA B 1 89 ? -45.25 13.094 -1.204 1 33.94 89 ALA B CA 1
ATOM 4087 C C . ALA B 1 89 ? -44.875 12.922 0.267 1 33.94 89 ALA B C 1
ATOM 4089 O O . ALA B 1 89 ? -44.031 13.664 0.794 1 33.94 89 ALA B O 1
ATOM 4090 N N . ASP B 1 90 ? -45.656 12.414 1.182 1 33.78 90 ASP B N 1
ATOM 4091 C CA . ASP B 1 90 ? -45.5 12 2.574 1 33.78 90 ASP B CA 1
ATOM 4092 C C . ASP B 1 90 ? -44.062 11.625 2.902 1 33.78 90 ASP B C 1
ATOM 4094 O O . ASP B 1 90 ? -43.781 11.219 4.023 1 33.78 90 ASP B O 1
ATOM 4098 N N . ALA B 1 91 ? -43.281 10.93 1.908 1 35.28 91 ALA B N 1
ATOM 4099 C CA . ALA B 1 91 ? -42.094 10.156 2.246 1 35.28 91 ALA B CA 1
ATOM 4100 C C . ALA B 1 91 ? -40.906 11.062 2.607 1 35.28 91 ALA B C 1
ATOM 4102 O O . ALA B 1 91 ? -40.594 12.008 1.876 1 35.28 91 ALA B O 1
ATOM 4103 N N . THR B 1 92 ? -40.5 11.398 3.775 1 37.53 92 THR B N 1
ATOM 4104 C CA . THR B 1 92 ? -39.25 11.891 4.301 1 37.53 92 THR B CA 1
ATOM 4105 C C . THR B 1 92 ? -38.125 11.633 3.312 1 37.53 92 THR B C 1
ATOM 4107 O O . THR B 1 92 ? -37.781 10.477 3.041 1 37.53 92 THR B O 1
ATOM 4110 N N . GLN B 1 93 ? -37.875 12.281 2.268 1 43.28 93 GLN B N 1
ATOM 4111 C CA . GLN B 1 93 ? -36.844 11.969 1.288 1 43.28 93 GLN B CA 1
ATOM 4112 C C . GLN B 1 93 ? -35.469 11.914 1.943 1 43.28 93 GLN B C 1
ATOM 4114 O O . GLN B 1 93 ? -35.062 12.852 2.635 1 43.28 93 GLN B O 1
ATOM 4119 N N . GLU B 1 94 ? -34.812 10.867 2.199 1 52.25 94 GLU B N 1
ATOM 4120 C CA . GLU B 1 94 ? -33.531 10.391 2.711 1 52.25 94 GLU B CA 1
ATOM 4121 C C . GLU B 1 94 ? -32.344 11.148 2.082 1 52.25 94 GLU B C 1
ATOM 4123 O O . GLU B 1 94 ? -32.406 11.547 0.917 1 52.25 94 GLU B O 1
ATOM 4128 N N . GLN B 1 95 ? -31.531 11.992 2.773 1 62.03 95 GLN B N 1
ATOM 4129 C CA . GLN B 1 95 ? -30.281 12.617 2.334 1 62.03 95 GLN B CA 1
ATOM 4130 C C . GLN B 1 95 ? -29.578 11.75 1.295 1 62.03 95 GLN B C 1
ATOM 4132 O O . GLN B 1 95 ? -29.594 10.523 1.381 1 62.03 95 GLN B O 1
ATOM 4137 N N . PRO B 1 96 ? -29.172 12.422 0.15 1 71.62 96 PRO B N 1
ATOM 4138 C CA . PRO B 1 96 ? -28.453 11.648 -0.869 1 71.62 96 PRO B CA 1
ATOM 4139 C C . PRO B 1 96 ? -27.219 10.938 -0.311 1 71.62 96 PRO B C 1
ATOM 4141 O O . PRO B 1 96 ? -26.562 11.445 0.608 1 71.62 96 PRO B O 1
ATOM 4144 N N . LEU B 1 97 ? -27 9.773 -0.744 1 85.38 97 LEU B N 1
ATOM 4145 C CA . LEU B 1 97 ? -25.812 9.008 -0.396 1 85.38 97 LEU B CA 1
ATOM 4146 C C . LEU B 1 97 ? -24.578 9.594 -1.067 1 85.38 97 LEU B C 1
ATOM 4148 O O . LEU B 1 97 ? -24.609 9.914 -2.26 1 85.38 97 LEU B O 1
ATOM 4152 N N . VAL B 1 98 ? -23.641 9.977 -0.254 1 91.75 98 VAL B N 1
ATOM 4153 C CA . VAL B 1 98 ? -22.375 10.477 -0.762 1 91.75 98 VAL B CA 1
ATOM 4154 C C . VAL B 1 98 ? -21.312 9.391 -0.658 1 91.75 98 VAL B C 1
ATOM 4156 O O . VAL B 1 98 ? -21.062 8.852 0.424 1 91.75 98 VAL B O 1
ATOM 4159 N N . PRO B 1 99 ? -20.75 9.023 -1.839 1 94.69 99 PRO B N 1
ATOM 4160 C CA . PRO B 1 99 ? -19.703 8 -1.761 1 94.69 99 PRO B CA 1
ATOM 4161 C C . PRO B 1 99 ? -18.531 8.414 -0.871 1 94.69 99 PRO B C 1
ATOM 4163 O O . PRO B 1 99 ? -18.141 9.586 -0.864 1 94.69 99 PRO B O 1
ATOM 4166 N N . GLU B 1 100 ? -18.031 7.453 -0.157 1 93.81 100 GLU B N 1
ATOM 4167 C CA . GLU B 1 100 ? -16.969 7.691 0.806 1 93.81 100 GLU B CA 1
ATOM 4168 C C . GLU B 1 100 ? -15.688 6.977 0.394 1 93.81 100 GLU B C 1
ATOM 4170 O O . GLU B 1 100 ? -15.719 6.043 -0.409 1 93.81 100 GLU B O 1
ATOM 4175 N N . ALA B 1 101 ? -14.586 7.441 0.849 1 96.44 101 ALA B N 1
ATOM 4176 C CA . ALA B 1 101 ? -13.25 6.883 0.66 1 96.44 101 ALA B CA 1
ATOM 4177 C C . ALA B 1 101 ? -12.758 7.098 -0.77 1 96.44 101 ALA B C 1
ATOM 4179 O O . ALA B 1 101 ? -12.031 6.262 -1.315 1 96.44 101 ALA B O 1
ATOM 4180 N N . LEU B 1 102 ? -13.133 8.164 -1.348 1 96.56 102 LEU B N 1
ATOM 4181 C CA . LEU B 1 102 ? -12.695 8.43 -2.715 1 96.56 102 LEU B CA 1
ATOM 4182 C C . LEU B 1 102 ? -11.273 8.969 -2.736 1 96.56 102 LEU B C 1
ATOM 4184 O O . LEU B 1 102 ? -10.672 9.109 -3.805 1 96.56 102 LEU B O 1
ATOM 4188 N N . GLY B 1 103 ? -10.758 9.234 -1.567 1 98.44 103 GLY B N 1
ATOM 4189 C CA . GLY B 1 103 ? -9.328 9.492 -1.472 1 98.44 103 GLY B CA 1
ATOM 4190 C C . GLY B 1 103 ? -8.477 8.406 -2.104 1 98.44 103 GLY B C 1
ATOM 4191 O O . GLY B 1 103 ? -7.34 8.656 -2.506 1 98.44 103 GLY B O 1
ATOM 4192 N N . LEU B 1 104 ? -9.039 7.215 -2.205 1 98.69 104 LEU B N 1
ATOM 4193 C CA . LEU B 1 104 ? -8.32 6.098 -2.805 1 98.69 104 LEU B CA 1
ATOM 4194 C C . LEU B 1 104 ? -8.016 6.371 -4.273 1 98.69 104 LEU B C 1
ATOM 4196 O O . LEU B 1 104 ? -6.922 6.062 -4.75 1 98.69 104 LEU B O 1
ATOM 4200 N N . VAL B 1 105 ? -8.992 6.926 -4.988 1 98.31 105 VAL B N 1
ATOM 4201 C CA . VAL B 1 105 ? -8.812 7.219 -6.406 1 98.31 105 VAL B CA 1
ATOM 4202 C C . VAL B 1 105 ? -7.715 8.266 -6.578 1 98.31 105 VAL B C 1
ATOM 4204 O O . VAL B 1 105 ? -6.809 8.102 -7.398 1 98.31 105 VAL B O 1
ATOM 4207 N N . ALA B 1 106 ? -7.797 9.312 -5.781 1 98.44 106 ALA B N 1
ATOM 4208 C CA . ALA B 1 106 ? -6.785 10.359 -5.82 1 98.44 106 ALA B CA 1
ATOM 4209 C C . ALA B 1 106 ? -5.402 9.805 -5.504 1 98.44 106 ALA B C 1
ATOM 4211 O O . ALA B 1 106 ? -4.434 10.078 -6.219 1 98.44 106 ALA B O 1
ATOM 4212 N N . ALA B 1 107 ? -5.332 9.031 -4.473 1 98.69 107 ALA B N 1
ATOM 4213 C CA . ALA B 1 107 ? -4.062 8.453 -4.039 1 98.69 107 ALA B CA 1
ATOM 4214 C C . ALA B 1 107 ? -3.494 7.512 -5.098 1 98.69 107 ALA B C 1
ATOM 4216 O O . ALA B 1 107 ? -2.285 7.496 -5.336 1 98.69 107 ALA B O 1
ATOM 4217 N N . ALA B 1 108 ? -4.336 6.711 -5.719 1 98.31 108 ALA B N 1
ATOM 4218 C CA . ALA B 1 108 ? -3.895 5.781 -6.754 1 98.31 108 ALA B CA 1
ATOM 4219 C C . ALA B 1 108 ? -3.326 6.527 -7.957 1 98.31 108 ALA B C 1
ATOM 4221 O O . ALA B 1 108 ? -2.305 6.125 -8.516 1 98.31 108 ALA B O 1
ATOM 4222 N N . VAL B 1 109 ? -3.969 7.566 -8.328 1 98.19 109 VAL B N 1
ATOM 4223 C CA . VAL B 1 109 ? -3.488 8.367 -9.445 1 98.19 109 VAL B CA 1
ATOM 4224 C C . VAL B 1 109 ? -2.139 8.984 -9.102 1 98.19 109 VAL B C 1
ATOM 4226 O O . VAL B 1 109 ? -1.234 9.031 -9.938 1 98.19 109 VAL B O 1
ATOM 4229 N N . TYR B 1 110 ? -1.991 9.5 -7.898 1 98.5 110 TYR B N 1
ATOM 4230 C CA . TYR B 1 110 ? -0.72 10.039 -7.422 1 98.5 110 TYR B CA 1
ATOM 4231 C C . TYR B 1 110 ? 0.386 8.992 -7.535 1 98.5 110 TYR B C 1
ATOM 4233 O O . TYR B 1 110 ? 1.479 9.289 -8.023 1 98.5 110 TYR B O 1
ATOM 4241 N N . LEU B 1 111 ? 0.076 7.75 -7.082 1 98.5 111 LEU B N 1
ATOM 4242 C CA . LEU B 1 111 ? 1.059 6.672 -7.148 1 98.5 111 LEU B CA 1
ATOM 4243 C C . LEU B 1 111 ? 1.478 6.41 -8.594 1 98.5 111 LEU B C 1
ATOM 4245 O O . LEU B 1 111 ? 2.668 6.258 -8.875 1 98.5 111 LEU B O 1
ATOM 4249 N N . CYS B 1 112 ? 0.523 6.352 -9.477 1 97.38 112 CYS B N 1
ATOM 4250 C CA . CYS B 1 112 ? 0.821 6.133 -10.883 1 97.38 112 CYS B CA 1
ATOM 4251 C C . CYS B 1 112 ? 1.691 7.258 -11.438 1 97.38 112 CYS B C 1
ATOM 4253 O O . CYS B 1 112 ? 2.68 7 -12.133 1 97.38 112 CYS B O 1
ATOM 4255 N N . GLY B 1 113 ? 1.306 8.477 -11.109 1 96.56 113 GLY B N 1
ATOM 4256 C CA . GLY B 1 113 ? 2.086 9.625 -11.547 1 96.56 113 GLY B CA 1
ATOM 4257 C C . GLY B 1 113 ? 3.514 9.609 -11.031 1 96.56 113 GLY B C 1
ATOM 4258 O O . GLY B 1 113 ? 4.453 9.875 -11.789 1 96.56 113 GLY B O 1
ATOM 4259 N N . LEU B 1 114 ? 3.664 9.305 -9.773 1 96.88 114 LEU B N 1
ATOM 4260 C CA . LEU B 1 114 ? 4.992 9.281 -9.172 1 96.88 114 LEU B CA 1
ATOM 4261 C C . LEU B 1 114 ? 5.848 8.172 -9.773 1 96.88 114 LEU B C 1
ATOM 4263 O O . LEU B 1 114 ? 7.035 8.375 -10.047 1 96.88 114 LEU B O 1
ATOM 4267 N N . CYS B 1 115 ? 5.301 6.98 -10 1 95.56 115 CYS B N 1
ATOM 4268 C CA . CYS B 1 115 ? 6.02 5.879 -10.633 1 95.56 115 CYS B CA 1
ATOM 4269 C C . CYS B 1 115 ? 6.449 6.25 -12.047 1 95.56 115 CYS B C 1
ATOM 4271 O O . CYS B 1 115 ? 7.566 5.941 -12.469 1 95.56 115 CYS B O 1
ATOM 4273 N N . PHE B 1 116 ? 5.582 6.902 -12.727 1 91.38 116 PHE B N 1
ATOM 4274 C CA . PHE B 1 116 ? 5.902 7.316 -14.086 1 91.38 116 PHE B CA 1
ATOM 4275 C C . PHE B 1 116 ? 7.023 8.352 -14.086 1 91.38 116 PHE B C 1
ATOM 4277 O O . PHE B 1 116 ? 7.957 8.258 -14.883 1 91.38 116 PHE B O 1
ATOM 4284 N N . PHE B 1 117 ? 6.938 9.305 -13.203 1 91.56 117 PHE B N 1
ATOM 4285 C CA . PHE B 1 117 ? 7.969 10.328 -13.109 1 91.56 117 PHE B CA 1
ATOM 4286 C C . PHE B 1 117 ? 9.305 9.719 -12.719 1 91.56 117 PHE B C 1
ATOM 4288 O O . PHE B 1 117 ? 10.359 10.172 -13.164 1 91.56 117 PHE B O 1
ATOM 4295 N N . HIS B 1 118 ? 9.227 8.734 -11.859 1 91.31 118 HIS B N 1
ATOM 4296 C CA . HIS B 1 118 ? 10.414 8.023 -11.406 1 91.31 118 HIS B CA 1
ATOM 4297 C C . HIS B 1 118 ? 11.211 7.453 -12.578 1 91.31 118 HIS B C 1
ATOM 4299 O O . HIS B 1 118 ? 12.438 7.387 -12.523 1 91.31 118 HIS B O 1
ATOM 4305 N N . LEU B 1 119 ? 10.617 7.121 -13.727 1 87.12 119 LEU B N 1
ATOM 4306 C CA . LEU B 1 119 ? 11.266 6.535 -14.898 1 87.12 119 LEU B CA 1
ATOM 4307 C C . LEU B 1 119 ? 12.211 7.535 -15.555 1 87.12 119 LEU B C 1
ATOM 4309 O O . LEU B 1 119 ? 13.125 7.145 -16.281 1 87.12 119 LEU B O 1
ATOM 4313 N N . PHE B 1 120 ? 12.008 8.781 -15.273 1 87.38 120 PHE B N 1
ATOM 4314 C CA . PHE B 1 120 ? 12.797 9.805 -15.938 1 87.38 120 PHE B CA 1
ATOM 4315 C C . PHE B 1 120 ? 13.883 10.344 -15.008 1 87.38 120 PHE B C 1
ATOM 4317 O O . PHE B 1 120 ? 14.586 11.297 -15.352 1 87.38 120 PHE B O 1
ATOM 4324 N N . ARG B 1 121 ? 13.961 9.688 -13.938 1 87.38 121 ARG B N 1
ATOM 4325 C CA . ARG B 1 121 ? 14.961 10.148 -12.977 1 87.38 121 ARG B CA 1
ATOM 4326 C C . ARG B 1 121 ? 16.188 9.242 -12.984 1 87.38 121 ARG B C 1
ATOM 4328 O O . ARG B 1 121 ? 16.109 8.086 -13.406 1 87.38 121 ARG B O 1
ATOM 4335 N N . GLY B 1 122 ? 17.328 9.727 -12.711 1 82.44 122 GLY B N 1
ATOM 4336 C CA . GLY B 1 122 ? 18.578 8.969 -12.703 1 82.44 122 GLY B CA 1
ATOM 4337 C C . GLY B 1 122 ? 18.641 7.957 -11.57 1 82.44 122 GLY B C 1
ATOM 4338 O O . GLY B 1 122 ? 17.844 8.008 -10.641 1 82.44 122 GLY B O 1
ATOM 4339 N N . PRO B 1 123 ? 19.5 7.031 -11.664 1 85.94 123 PRO B N 1
ATOM 4340 C CA . PRO B 1 123 ? 19.656 5.957 -10.68 1 85.94 123 PRO B CA 1
ATOM 4341 C C . PRO B 1 123 ? 19.953 6.48 -9.273 1 85.94 123 PRO B C 1
ATOM 4343 O O . PRO B 1 123 ? 19.609 5.836 -8.281 1 85.94 123 PRO B O 1
ATOM 4346 N N . GLU B 1 124 ? 20.484 7.676 -9.219 1 86.75 124 GLU B N 1
ATOM 4347 C CA . GLU B 1 124 ? 20.859 8.234 -7.926 1 86.75 124 GLU B CA 1
ATOM 4348 C C . GLU B 1 124 ? 19.625 8.562 -7.09 1 86.75 124 GLU B C 1
ATOM 4350 O O . GLU B 1 124 ? 19.688 8.578 -5.859 1 86.75 124 GLU B O 1
ATOM 4355 N N . ALA B 1 125 ? 18.5 8.773 -7.734 1 90.88 125 ALA B N 1
ATOM 4356 C CA . ALA B 1 125 ? 17.281 9.18 -7.043 1 90.88 125 ALA B CA 1
ATOM 4357 C C . ALA B 1 125 ? 16.406 7.973 -6.695 1 90.88 125 ALA B C 1
ATOM 4359 O O . ALA B 1 125 ? 15.477 8.078 -5.895 1 90.88 125 ALA B O 1
ATOM 4360 N N . THR B 1 126 ? 16.719 6.812 -7.215 1 92.19 126 THR B N 1
ATOM 4361 C CA . THR B 1 126 ? 15.875 5.625 -7.156 1 92.19 126 THR B CA 1
ATOM 4362 C C . THR B 1 126 ? 15.641 5.195 -5.711 1 92.19 126 THR B C 1
ATOM 4364 O O . THR B 1 126 ? 14.508 4.922 -5.32 1 92.19 126 THR B O 1
ATOM 4367 N N . PRO B 1 127 ? 16.703 5.27 -4.871 1 92.19 127 PRO B N 1
ATOM 4368 C CA . PRO B 1 127 ? 16.469 4.844 -3.488 1 92.19 127 PRO B CA 1
ATOM 4369 C C . PRO B 1 127 ? 15.477 5.742 -2.758 1 92.19 127 PRO B C 1
ATOM 4371 O O . PRO B 1 127 ? 14.68 5.258 -1.944 1 92.19 127 PRO B O 1
ATOM 4374 N N . PHE B 1 128 ? 15.453 6.977 -3.082 1 94.56 128 PHE B N 1
ATOM 4375 C CA . PHE B 1 128 ? 14.562 7.922 -2.418 1 94.56 128 PHE B CA 1
ATOM 4376 C C . PHE B 1 128 ? 13.133 7.762 -2.924 1 94.56 128 PHE B C 1
ATOM 4378 O O . PHE B 1 128 ? 12.18 7.773 -2.137 1 94.56 128 PHE B O 1
ATOM 4385 N N . TYR B 1 129 ? 13.008 7.562 -4.223 1 96.38 129 TYR B N 1
ATOM 4386 C CA . TYR B 1 129 ? 11.688 7.332 -4.793 1 96.38 129 TYR B CA 1
ATOM 4387 C C . TYR B 1 129 ? 11.062 6.066 -4.219 1 96.38 129 TYR B C 1
ATOM 4389 O O . TYR B 1 129 ? 9.891 6.062 -3.834 1 96.38 129 TYR B O 1
ATOM 4397 N N . ASN B 1 130 ? 11.859 5.055 -4.117 1 96.94 130 ASN B N 1
ATOM 4398 C CA . ASN B 1 130 ? 11.328 3.781 -3.643 1 96.94 130 ASN B CA 1
ATOM 4399 C C . ASN B 1 130 ? 10.969 3.842 -2.16 1 96.94 130 ASN B C 1
ATOM 4401 O O . ASN B 1 130 ? 9.992 3.225 -1.729 1 96.94 130 ASN B O 1
ATOM 4405 N N . ALA B 1 131 ? 11.773 4.551 -1.395 1 97.31 131 ALA B N 1
ATOM 4406 C CA . ALA B 1 131 ? 11.438 4.746 0.013 1 97.31 131 ALA B CA 1
ATOM 4407 C C . ALA B 1 131 ? 10.109 5.492 0.162 1 97.31 131 ALA B C 1
ATOM 4409 O O . ALA B 1 131 ? 9.258 5.102 0.956 1 97.31 131 ALA B O 1
ATOM 4410 N N . ALA B 1 132 ? 9.961 6.531 -0.602 1 98.25 132 ALA B N 1
ATOM 4411 C CA . ALA B 1 132 ? 8.734 7.324 -0.58 1 98.25 132 ALA B CA 1
ATOM 4412 C C . ALA B 1 132 ? 7.527 6.488 -1.009 1 98.25 132 ALA B C 1
ATOM 4414 O O . ALA B 1 132 ? 6.492 6.496 -0.343 1 98.25 132 ALA B O 1
ATOM 4415 N N . LEU B 1 133 ? 7.715 5.738 -2.047 1 98.44 133 LEU B N 1
ATOM 4416 C CA . LEU B 1 133 ? 6.637 4.914 -2.58 1 98.44 133 LEU B CA 1
ATOM 4417 C C . LEU B 1 133 ? 6.234 3.832 -1.584 1 98.44 133 LEU B C 1
ATOM 4419 O O . LEU B 1 133 ? 5.043 3.566 -1.397 1 98.44 133 LEU B O 1
ATOM 4423 N N . ALA B 1 134 ? 7.191 3.24 -0.962 1 98.25 134 ALA B N 1
ATOM 4424 C CA . ALA B 1 134 ? 6.898 2.201 0.022 1 98.25 134 ALA B CA 1
ATOM 4425 C C . ALA B 1 134 ? 6.07 2.756 1.176 1 98.25 134 ALA B C 1
ATOM 4427 O O . ALA B 1 134 ? 5.047 2.178 1.548 1 98.25 134 ALA B O 1
ATOM 4428 N N . SER B 1 135 ? 6.414 3.881 1.658 1 98.38 135 SER B N 1
ATOM 4429 C CA . SER B 1 135 ? 5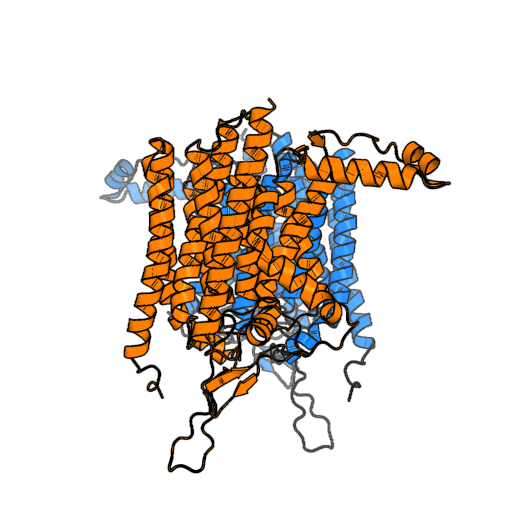.773 4.457 2.838 1 98.38 135 SER B CA 1
ATOM 4430 C C . SER B 1 135 ? 4.383 4.984 2.512 1 98.38 135 SER B C 1
ATOM 4432 O O . SER B 1 135 ? 3.424 4.715 3.24 1 98.38 135 SER B O 1
ATOM 4434 N N . VAL B 1 136 ? 4.312 5.695 1.434 1 98.69 136 VAL B N 1
ATOM 4435 C CA . VAL B 1 136 ? 3.029 6.316 1.129 1 98.69 136 VAL B CA 1
ATOM 4436 C C . VAL B 1 136 ? 2.023 5.242 0.717 1 98.69 136 VAL B C 1
ATOM 4438 O O . VAL B 1 136 ? 0.839 5.332 1.053 1 98.69 136 VAL B O 1
ATOM 4441 N N . THR B 1 137 ? 2.443 4.234 0.015 1 98.69 137 THR B N 1
ATOM 4442 C CA . THR B 1 137 ? 1.535 3.158 -0.37 1 98.69 137 THR B CA 1
ATOM 4443 C C . THR B 1 137 ? 1.044 2.398 0.859 1 98.69 137 THR B C 1
ATOM 4445 O O . THR B 1 137 ? -0.124 2.012 0.931 1 98.69 137 THR B O 1
ATOM 4448 N N . PHE B 1 138 ? 1.956 2.164 1.758 1 98.5 138 PHE B N 1
ATOM 4449 C CA . PHE B 1 138 ? 1.574 1.504 3.002 1 98.5 138 PHE B CA 1
ATOM 4450 C C . PHE B 1 138 ? 0.514 2.312 3.74 1 98.5 138 PHE B C 1
ATOM 4452 O O . PHE B 1 138 ? -0.46 1.752 4.246 1 98.5 138 PHE B O 1
ATOM 4459 N N . MET B 1 139 ? 0.66 3.572 3.752 1 98.38 139 MET B N 1
ATOM 4460 C CA . MET B 1 139 ? -0.294 4.418 4.465 1 98.38 139 MET B CA 1
ATOM 4461 C C . MET B 1 139 ? -1.627 4.477 3.725 1 98.38 139 MET B C 1
ATOM 4463 O O . MET B 1 139 ? -2.686 4.562 4.352 1 98.38 139 MET B O 1
ATOM 4467 N N . ILE B 1 140 ? -1.592 4.508 2.398 1 98.69 140 ILE B N 1
ATOM 4468 C CA . ILE B 1 140 ? -2.824 4.438 1.619 1 98.69 140 ILE B CA 1
ATOM 4469 C C . ILE B 1 140 ? -3.549 3.129 1.918 1 98.69 140 ILE B C 1
ATOM 4471 O O . ILE B 1 140 ? -4.77 3.117 2.107 1 98.69 140 ILE B O 1
ATOM 4475 N N . LEU B 1 141 ? -2.771 2.041 1.997 1 98.62 141 LEU B N 1
ATOM 4476 C CA . LEU B 1 141 ? -3.338 0.743 2.344 1 98.62 141 LEU B CA 1
ATOM 4477 C C . LEU B 1 141 ? -3.99 0.785 3.723 1 98.62 141 LEU B C 1
ATOM 4479 O O . LEU B 1 141 ? -5.113 0.312 3.896 1 98.62 141 LEU B O 1
ATOM 4483 N N . LEU B 1 142 ? -3.297 1.349 4.652 1 97.88 142 LEU B N 1
ATOM 4484 C CA . LEU B 1 142 ? -3.838 1.459 6 1 97.88 142 LEU B CA 1
ATOM 4485 C C . LEU B 1 142 ? -5.113 2.293 6.008 1 97.88 142 LEU B C 1
ATOM 4487 O O . LEU B 1 142 ? -6.105 1.913 6.641 1 97.88 142 LEU B O 1
ATOM 4491 N N . GLY B 1 143 ? -5.07 3.443 5.344 1 97.75 143 GLY B N 1
ATOM 4492 C CA . GLY B 1 143 ? -6.246 4.297 5.281 1 97.75 143 GLY B CA 1
ATOM 4493 C C . GLY B 1 143 ? -7.453 3.609 4.672 1 97.75 143 GLY B C 1
ATOM 4494 O O . GLY B 1 143 ? -8.562 3.717 5.199 1 97.75 143 GLY B O 1
ATOM 4495 N N . PHE B 1 144 ? -7.234 2.887 3.609 1 98.44 144 PHE B N 1
ATOM 4496 C CA . PHE B 1 144 ? -8.336 2.203 2.943 1 98.44 144 PHE B CA 1
ATOM 4497 C C . PHE B 1 144 ? -8.859 1.06 3.801 1 98.44 144 PHE B C 1
ATOM 4499 O O . PHE B 1 144 ? -10.07 0.849 3.889 1 98.44 144 PHE B O 1
ATOM 4506 N N . ALA B 1 145 ? -7.973 0.304 4.371 1 97.94 145 ALA B N 1
ATOM 4507 C CA . ALA B 1 145 ? -8.391 -0.746 5.297 1 97.94 145 ALA B CA 1
ATOM 4508 C C . ALA B 1 145 ? -9.219 -0.169 6.441 1 97.94 145 ALA B C 1
ATOM 4510 O O . ALA B 1 145 ? -10.211 -0.774 6.871 1 97.94 145 ALA B O 1
ATOM 4511 N N . ASP B 1 146 ? -8.852 0.986 6.922 1 96.25 146 ASP B N 1
ATOM 4512 C CA . ASP B 1 146 ? -9.586 1.651 7.996 1 96.25 146 ASP B CA 1
ATOM 4513 C C . ASP B 1 146 ? -10.977 2.076 7.531 1 96.25 146 ASP B C 1
ATOM 4515 O O . ASP B 1 146 ? -11.953 1.903 8.258 1 96.25 146 ASP B O 1
ATOM 4519 N N . ASP B 1 147 ? -11.086 2.621 6.359 1 97 147 ASP B N 1
ATOM 4520 C CA . ASP B 1 147 ? -12.375 3.035 5.812 1 97 147 ASP B CA 1
ATOM 4521 C C . ASP B 1 147 ? -13.32 1.845 5.676 1 97 147 ASP B C 1
ATOM 4523 O O . ASP B 1 147 ? -14.531 1.984 5.859 1 97 147 ASP B O 1
ATOM 4527 N N . VAL B 1 148 ? -12.75 0.688 5.387 1 97.38 148 VAL B N 1
ATOM 4528 C CA . VAL B 1 148 ? -13.562 -0.482 5.074 1 97.38 148 VAL B CA 1
ATOM 4529 C C . VAL B 1 148 ? -13.867 -1.255 6.355 1 97.38 148 VAL B C 1
ATOM 4531 O O . VAL B 1 148 ? -15.008 -1.677 6.578 1 97.38 148 VAL B O 1
ATOM 4534 N N . LEU B 1 149 ? -12.844 -1.426 7.246 1 96.5 149 LEU B N 1
ATOM 4535 C CA . LEU B 1 149 ? -12.945 -2.375 8.352 1 96.5 149 LEU B CA 1
ATOM 4536 C C . LEU B 1 149 ? -13.148 -1.648 9.68 1 96.5 149 LEU B C 1
ATOM 4538 O O . LEU B 1 149 ? -13.422 -2.279 10.703 1 96.5 149 LEU B O 1
ATOM 4542 N N . ASP B 1 150 ? -12.977 -0.34 9.648 1 92.69 150 ASP B N 1
ATOM 4543 C CA . ASP B 1 150 ? -13.094 0.433 10.883 1 92.69 150 ASP B CA 1
ATOM 4544 C C . ASP B 1 150 ? -12.156 -0.108 11.961 1 92.69 150 ASP B C 1
ATOM 4546 O O . ASP B 1 150 ? -12.609 -0.521 13.031 1 92.69 150 ASP B O 1
ATOM 4550 N N . LEU B 1 151 ? -10.914 0.032 11.664 1 92.88 151 LEU B N 1
ATOM 4551 C CA . LEU B 1 151 ? -9.867 -0.524 12.508 1 92.88 151 LEU B CA 1
ATOM 4552 C C . LEU B 1 151 ? -9.852 0.157 13.875 1 92.88 151 LEU B C 1
ATOM 4554 O O . LEU B 1 151 ? -10.32 1.288 14.016 1 92.88 151 LEU B O 1
ATOM 4558 N N . ARG B 1 152 ? -9.281 -0.562 14.82 1 87.06 152 ARG B N 1
ATOM 4559 C CA . ARG B 1 152 ? -9.164 -0.025 16.172 1 87.06 152 ARG B CA 1
ATOM 4560 C C . ARG B 1 152 ? -8.062 1.026 16.25 1 87.06 152 ARG B C 1
ATOM 4562 O O . ARG B 1 152 ? -7.156 1.046 15.406 1 87.06 152 ARG B O 1
ATOM 4569 N N . TRP B 1 153 ? -8.062 1.822 17.266 1 78 153 TRP B N 1
ATOM 4570 C CA . TRP B 1 153 ? -7.137 2.939 17.422 1 78 153 TRP B CA 1
ATOM 4571 C C . TRP B 1 153 ? -5.699 2.445 17.547 1 78 153 TRP B C 1
ATOM 4573 O O . TRP B 1 153 ? -4.77 3.094 17.047 1 78 153 TRP B O 1
ATOM 4583 N N . ARG B 1 154 ? -5.488 1.34 18.141 1 82.31 154 ARG B N 1
ATOM 4584 C CA . ARG B 1 154 ? -4.141 0.813 18.328 1 82.31 154 ARG B CA 1
ATOM 4585 C C . ARG B 1 154 ? -3.49 0.5 16.984 1 82.31 154 ARG B C 1
ATOM 4587 O O . ARG B 1 154 ? -2.303 0.768 16.781 1 82.31 154 ARG B O 1
ATOM 4594 N N . ASP B 1 155 ? -4.273 -0.033 16.078 1 85.19 155 ASP B N 1
ATOM 4595 C CA . ASP B 1 155 ? -3.762 -0.337 14.75 1 85.19 155 ASP B CA 1
ATOM 4596 C C . ASP B 1 155 ? -3.355 0.938 14.016 1 85.19 155 ASP B C 1
ATOM 4598 O O . ASP B 1 155 ? -2.387 0.938 13.258 1 85.19 155 ASP B O 1
ATOM 4602 N N . LYS B 1 156 ? -3.959 2.049 14.352 1 85.62 156 LYS B N 1
ATOM 4603 C CA . LYS B 1 156 ? -3.754 3.324 13.672 1 85.62 156 LYS B CA 1
ATOM 4604 C C . LYS B 1 156 ? -2.52 4.043 14.219 1 85.62 156 LYS B C 1
ATOM 4606 O O . LYS B 1 156 ? -2.031 4.996 13.602 1 85.62 156 LYS B O 1
ATOM 4611 N N . MET B 1 157 ? -2.012 3.518 15.281 1 85.06 157 MET B N 1
ATOM 4612 C CA . MET B 1 157 ? -0.777 4.078 15.82 1 85.06 157 MET B CA 1
ATOM 4613 C C . MET B 1 157 ? 0.424 3.221 15.445 1 85.06 157 MET B C 1
ATOM 4615 O O . MET B 1 157 ? 1.473 3.744 15.062 1 85.06 157 MET B O 1
ATOM 4619 N N . ILE B 1 158 ? 0.282 1.981 15.422 1 90.06 158 ILE B N 1
ATOM 4620 C CA . ILE B 1 158 ? 1.394 1.06 15.219 1 90.06 158 ILE B CA 1
ATOM 4621 C C . ILE B 1 158 ? 1.748 1 13.734 1 90.06 158 ILE B C 1
ATOM 4623 O O . ILE B 1 158 ? 2.92 1.105 13.359 1 90.06 158 ILE B O 1
ATOM 4627 N N . LEU B 1 159 ? 0.796 0.901 12.891 1 92.75 159 LEU B N 1
ATOM 4628 C CA . LEU B 1 159 ? 1.038 0.621 11.477 1 92.75 159 LEU B CA 1
ATOM 4629 C C . LEU B 1 159 ? 1.668 1.824 10.781 1 92.75 159 LEU B C 1
ATOM 4631 O O . LEU B 1 159 ? 2.562 1.668 9.953 1 92.75 159 LEU B O 1
ATOM 4635 N N . PRO B 1 160 ? 1.305 3.045 11.219 1 94.31 160 PRO B N 1
ATOM 4636 C CA . PRO B 1 160 ? 2.01 4.191 10.641 1 94.31 160 PRO B CA 1
ATOM 4637 C C . PRO B 1 160 ? 3.488 4.23 11.031 1 94.31 160 PRO B C 1
ATOM 4639 O O . PRO B 1 160 ? 4.324 4.691 10.242 1 94.31 160 PRO B O 1
ATOM 4642 N N . SER B 1 161 ? 3.752 3.771 12.211 1 95.5 161 SER B N 1
ATOM 4643 C CA . SER B 1 161 ? 5.148 3.684 12.625 1 95.5 161 SER B CA 1
ATOM 4644 C C . SER B 1 161 ? 5.934 2.736 11.719 1 95.5 161 SER B C 1
ATOM 4646 O O . SER B 1 161 ? 7.059 3.041 11.32 1 95.5 161 SER B O 1
ATOM 4648 N N . VAL B 1 162 ? 5.344 1.639 11.391 1 96.44 162 VAL B N 1
ATOM 4649 C CA . VAL B 1 162 ? 5.988 0.673 10.508 1 96.44 162 VAL B CA 1
ATOM 4650 C C . VAL B 1 162 ? 6.109 1.262 9.102 1 96.44 162 VAL B C 1
ATOM 4652 O O . VAL B 1 162 ? 7.141 1.104 8.445 1 96.44 162 VAL B O 1
ATOM 4655 N N . ALA B 1 163 ? 5.094 1.972 8.688 1 96.75 163 ALA B N 1
ATOM 4656 C CA . ALA B 1 163 ? 5.051 2.564 7.352 1 96.75 163 ALA B CA 1
ATOM 4657 C C . ALA B 1 163 ? 6.152 3.605 7.18 1 96.75 163 ALA B C 1
ATOM 4659 O O . ALA B 1 163 ? 6.559 3.908 6.055 1 96.75 163 ALA B O 1
ATOM 4660 N N . ALA B 1 164 ? 6.664 4.133 8.289 1 96.94 164 ALA B N 1
ATOM 4661 C CA . ALA B 1 164 ? 7.66 5.199 8.227 1 96.94 164 ALA B CA 1
ATOM 4662 C C . ALA B 1 164 ? 9.07 4.625 8.172 1 96.94 164 ALA B C 1
ATOM 4664 O O . ALA B 1 164 ? 10.031 5.344 7.871 1 96.94 164 ALA B O 1
ATOM 4665 N N . LEU B 1 165 ? 9.242 3.393 8.367 1 96.44 165 LEU B N 1
ATOM 4666 C CA . LEU B 1 165 ? 10.562 2.793 8.508 1 96.44 165 LEU B CA 1
ATOM 4667 C C . LEU B 1 165 ? 11.336 2.857 7.199 1 96.44 165 LEU B C 1
ATOM 4669 O O . LEU B 1 165 ? 12.539 3.145 7.191 1 96.44 165 LEU B O 1
ATOM 4673 N N . PRO B 1 166 ? 10.719 2.617 6.047 1 96.44 166 PRO B N 1
ATOM 4674 C CA . PRO B 1 166 ? 11.469 2.752 4.793 1 96.44 166 PRO B CA 1
ATOM 4675 C C . PRO B 1 166 ? 12.07 4.141 4.617 1 96.44 166 PRO B C 1
ATOM 4677 O O . PRO B 1 166 ? 13.18 4.273 4.086 1 96.44 166 PRO B O 1
ATOM 4680 N N . LEU B 1 167 ? 11.375 5.16 5.09 1 95.81 167 LEU B N 1
ATOM 4681 C CA . LEU B 1 167 ? 11.883 6.527 5.012 1 95.81 167 LEU B CA 1
ATOM 4682 C C . LEU B 1 167 ? 13.109 6.703 5.895 1 95.81 167 LEU B C 1
ATOM 4684 O O . LEU B 1 167 ? 14.109 7.285 5.465 1 95.81 167 LEU B O 1
ATOM 4688 N N . LEU B 1 168 ? 12.992 6.184 7.07 1 94.25 168 LEU B N 1
ATOM 4689 C CA . LEU B 1 168 ? 14.086 6.332 8.023 1 94.25 168 LEU B CA 1
ATOM 4690 C C . LEU B 1 168 ? 15.32 5.578 7.551 1 94.25 168 LEU B C 1
ATOM 4692 O O . LEU B 1 168 ? 16.453 6.043 7.734 1 94.25 168 LEU B O 1
ATOM 4696 N N . ALA B 1 169 ? 15.102 4.449 6.914 1 92.94 169 ALA B N 1
ATOM 4697 C CA . ALA B 1 169 ? 16.203 3.656 6.398 1 92.94 169 ALA B CA 1
ATOM 4698 C C . ALA B 1 169 ? 16.906 4.375 5.25 1 92.94 169 ALA B C 1
ATOM 4700 O O . ALA B 1 169 ? 18.109 4.215 5.051 1 92.94 169 ALA B O 1
ATOM 4701 N N . ALA B 1 170 ? 16.172 5.172 4.543 1 92.06 170 ALA B N 1
ATOM 4702 C CA . ALA B 1 170 ? 16.719 5.855 3.375 1 92.06 170 ALA B CA 1
ATOM 4703 C C . ALA B 1 170 ? 17.281 7.227 3.756 1 92.06 170 ALA B C 1
ATOM 4705 O O . ALA B 1 170 ? 17.938 7.883 2.943 1 92.06 170 ALA B O 1
ATOM 4706 N N . TYR B 1 171 ? 17.016 7.66 4.977 1 90.81 171 TYR B N 1
ATOM 4707 C CA . TYR B 1 171 ? 17.438 8.992 5.406 1 90.81 171 TYR B CA 1
ATOM 4708 C C . TYR B 1 171 ? 18.953 9.078 5.504 1 90.81 171 TYR B C 1
ATOM 4710 O O . TYR B 1 171 ? 19.578 8.289 6.211 1 90.81 171 TYR B O 1
ATOM 4718 N N . THR B 1 172 ? 19.594 10.008 4.809 1 82.94 172 THR B N 1
ATOM 4719 C CA . THR B 1 172 ? 21.047 10.156 4.758 1 82.94 172 THR B CA 1
ATOM 4720 C C . THR B 1 172 ? 21.469 11.477 5.383 1 82.94 172 THR B C 1
ATOM 4722 O O . THR B 1 172 ? 22.656 11.828 5.348 1 82.94 172 THR B O 1
ATOM 4725 N N . GLY B 1 173 ? 20.562 12.242 5.895 1 82 173 GLY B N 1
ATOM 4726 C CA . GLY B 1 173 ? 20.891 13.555 6.43 1 82 173 GLY B CA 1
ATOM 4727 C C . GLY B 1 173 ? 21.516 13.484 7.816 1 82 173 GLY B C 1
ATOM 4728 O O . GLY B 1 173 ? 21.625 12.406 8.406 1 82 173 GLY B O 1
ATOM 4729 N N . SER B 1 174 ? 21.984 14.641 8.203 1 81.31 174 SER B N 1
ATOM 4730 C CA . SER B 1 174 ? 22.547 14.781 9.539 1 81.31 174 SER B CA 1
ATOM 4731 C C . SER B 1 174 ? 21.453 14.703 10.609 1 81.31 174 SER B C 1
ATOM 4733 O O . SER B 1 174 ? 20.297 15 10.336 1 81.31 174 SER B O 1
ATOM 4735 N N . THR B 1 175 ? 21.812 14.18 11.672 1 83.62 175 THR B N 1
ATOM 4736 C CA . THR B 1 175 ? 20.906 14.164 12.812 1 83.62 175 THR B CA 1
ATOM 4737 C C . THR B 1 175 ? 21.25 15.297 13.789 1 83.62 175 THR B C 1
ATOM 4739 O O . THR B 1 175 ? 20.766 15.312 14.922 1 83.62 175 THR B O 1
ATOM 4742 N N . THR B 1 176 ? 22.094 16.172 13.25 1 78.12 176 THR B N 1
ATOM 4743 C CA . THR B 1 176 ? 22.469 17.344 14.047 1 78.12 176 THR B CA 1
ATOM 4744 C C . THR B 1 176 ? 21.469 18.469 13.844 1 78.12 176 THR B C 1
ATOM 4746 O O . THR B 1 176 ? 21.109 18.797 12.711 1 78.12 176 THR B O 1
ATOM 4749 N N . VAL B 1 177 ? 20.969 18.953 14.93 1 76 177 VAL B N 1
ATOM 4750 C CA . VAL B 1 177 ? 19.969 20.016 14.867 1 76 177 VAL B CA 1
ATOM 4751 C C . VAL B 1 177 ? 20.531 21.312 15.422 1 76 177 VAL B C 1
ATOM 4753 O O . VAL B 1 177 ? 21.344 21.281 16.344 1 76 177 VAL B O 1
ATOM 4756 N N . ILE B 1 178 ? 20.188 22.359 14.844 1 70.88 178 ILE B N 1
ATOM 4757 C CA . ILE B 1 178 ? 20.5 23.672 15.375 1 70.88 178 ILE B CA 1
ATOM 4758 C C . ILE B 1 178 ? 19.453 24.078 16.406 1 70.88 178 ILE B C 1
ATOM 4760 O O . ILE B 1 178 ? 18.266 24.172 16.109 1 70.88 178 ILE B O 1
ATOM 4764 N N . VAL B 1 179 ? 19.906 24.266 17.641 1 73 179 VAL B N 1
ATOM 4765 C CA . VAL B 1 179 ? 19 24.672 18.703 1 73 179 VAL B CA 1
ATOM 4766 C C . VAL B 1 179 ? 18.922 26.188 18.781 1 73 179 VAL B C 1
ATOM 4768 O O . VAL B 1 179 ? 19.938 26.859 18.984 1 73 179 VAL B O 1
ATOM 4771 N N . PRO B 1 180 ? 17.703 26.641 18.578 1 71.19 180 PRO B N 1
ATOM 4772 C CA . PRO B 1 180 ? 17.562 28.094 18.641 1 71.19 180 PRO B CA 1
ATOM 4773 C C . PRO B 1 180 ? 17.938 28.672 20 1 71.19 180 PRO B C 1
ATOM 4775 O O . PRO B 1 180 ? 17.797 27.984 21.031 1 71.19 180 PRO B O 1
ATOM 4778 N N . GLN B 1 181 ? 18.281 29.922 20 1 71.81 181 GLN B N 1
ATOM 4779 C CA . GLN B 1 181 ? 18.812 30.578 21.172 1 71.81 181 GLN B CA 1
ATOM 4780 C C . GLN B 1 181 ? 17.781 30.609 22.312 1 71.81 181 GLN B C 1
ATOM 4782 O O . GLN B 1 181 ? 18.109 30.281 23.453 1 71.81 181 GLN B O 1
ATOM 4787 N N . PRO B 1 182 ? 16.547 30.969 22.016 1 71.94 182 PRO B N 1
ATOM 4788 C CA . PRO B 1 182 ? 15.586 31 23.125 1 71.94 182 PRO B CA 1
ATOM 4789 C C . PRO B 1 182 ? 15.398 29.625 23.766 1 71.94 182 PRO B C 1
ATOM 4791 O O . PRO B 1 182 ? 15.211 29.516 24.984 1 71.94 182 PRO B O 1
ATOM 4794 N N . VAL B 1 183 ? 15.484 28.641 22.938 1 75.81 183 VAL B N 1
ATOM 4795 C CA . VAL B 1 183 ? 15.328 27.297 23.469 1 75.81 183 VAL B CA 1
ATOM 4796 C C . VAL B 1 183 ? 16.547 26.906 24.297 1 75.81 183 VAL B C 1
ATOM 4798 O O . VAL B 1 183 ? 16.422 26.281 25.344 1 75.81 183 VAL B O 1
ATOM 4801 N N . ARG B 1 184 ? 17.625 27.312 23.781 1 75.81 184 ARG B N 1
ATOM 4802 C CA . ARG B 1 184 ? 18.875 27.047 24.516 1 75.81 184 ARG B CA 1
ATOM 4803 C C . ARG B 1 184 ? 18.859 27.703 25.875 1 75.81 184 ARG B C 1
ATOM 4805 O O . ARG B 1 184 ? 19.266 27.094 26.875 1 75.81 184 ARG B O 1
ATOM 4812 N N . GLN B 1 185 ? 18.391 28.859 25.828 1 75.06 185 GLN B N 1
ATOM 4813 C CA . GLN B 1 185 ? 18.328 29.625 27.078 1 75.06 185 GLN B CA 1
ATOM 4814 C C . GLN B 1 185 ? 17.344 29 28.062 1 75.06 185 GLN B C 1
ATOM 4816 O O . GLN B 1 185 ? 17.641 28.875 29.25 1 75.06 185 GLN B O 1
ATOM 4821 N N . TRP B 1 186 ? 16.266 28.672 27.453 1 78 186 TRP B N 1
ATOM 4822 C CA . TRP B 1 186 ? 15.234 28.078 28.312 1 78 186 TRP B CA 1
ATOM 4823 C C . TRP B 1 186 ? 15.688 26.734 28.875 1 78 186 TRP B C 1
ATOM 4825 O O . TRP B 1 186 ? 15.508 26.469 30.062 1 78 186 TRP B O 1
ATOM 4835 N N . PHE B 1 187 ? 16.203 25.969 28.062 1 77.75 187 PHE B N 1
ATOM 4836 C CA . PHE B 1 187 ? 16.672 24.672 28.516 1 77.75 187 PHE B CA 1
ATOM 4837 C C . PHE B 1 187 ? 17.812 24.812 29.5 1 77.75 187 PHE B C 1
ATOM 4839 O O . PHE B 1 187 ? 17.922 24.047 30.469 1 77.75 187 PHE B O 1
ATOM 4846 N N . GLY B 1 188 ? 18.703 25.703 29.188 1 70.12 188 GLY B N 1
ATOM 4847 C CA . GLY B 1 188 ? 19.766 26 30.125 1 70.12 188 GLY B CA 1
ATOM 4848 C C . GLY B 1 188 ? 19.25 26.406 31.5 1 70.12 188 GLY B C 1
ATOM 4849 O O . GLY B 1 188 ? 19.734 25.922 32.531 1 70.12 188 GLY B O 1
ATOM 4850 N N . TRP B 1 189 ? 18.281 27.219 31.391 1 74.25 189 TRP B N 1
ATOM 4851 C CA . TRP B 1 189 ? 17.656 27.656 32.625 1 74.25 189 TRP B CA 1
ATOM 4852 C C . TRP B 1 189 ? 17.016 26.469 33.375 1 74.25 189 TRP B C 1
ATOM 4854 O O . TRP B 1 189 ? 17.188 26.328 34.594 1 74.25 189 TRP B O 1
ATOM 4864 N N . LEU B 1 190 ? 16.297 25.672 32.656 1 76.38 190 LEU B N 1
ATOM 4865 C CA . LEU B 1 190 ? 15.633 24.516 33.25 1 76.38 190 LEU B CA 1
ATOM 4866 C C . LEU B 1 190 ? 16.656 23.562 33.875 1 76.38 190 LEU B C 1
ATOM 4868 O O . LEU B 1 190 ? 16.422 23.031 34.969 1 76.38 190 LEU B O 1
ATOM 4872 N N . LEU B 1 191 ? 17.656 23.375 33.188 1 72.62 191 LEU B N 1
ATOM 4873 C CA . LEU B 1 191 ? 18.703 22.469 33.656 1 72.62 191 LEU B CA 1
ATOM 4874 C C . LEU B 1 191 ? 19.359 23.016 34.938 1 72.62 191 LEU B C 1
ATOM 4876 O O . LEU B 1 191 ? 19.688 22.266 35.844 1 72.62 191 LEU B O 1
ATOM 4880 N N . THR B 1 192 ? 19.562 24.266 34.938 1 71.62 192 THR B N 1
ATOM 4881 C CA . THR B 1 192 ? 20.125 24.906 36.125 1 71.62 192 THR B CA 1
ATOM 4882 C C . THR B 1 192 ? 19.188 24.781 37.312 1 71.62 192 THR B C 1
ATOM 4884 O O . THR B 1 192 ? 19.625 24.562 38.438 1 71.62 192 THR B O 1
ATOM 4887 N N . LYS B 1 193 ? 17.953 24.906 37 1 75 193 LYS B N 1
ATOM 4888 C CA . LYS B 1 193 ? 16.969 24.781 38.062 1 75 193 LYS B CA 1
ATOM 4889 C C . LYS B 1 193 ? 16.875 23.359 38.594 1 75 193 LYS B C 1
ATOM 4891 O O . LYS B 1 193 ? 16.766 23.125 39.781 1 75 193 LYS B O 1
ATOM 4896 N N . VAL B 1 194 ? 16.859 22.531 37.719 1 71.31 194 VAL B N 1
ATOM 4897 C CA . VAL B 1 194 ? 16.797 21.125 38.094 1 71.31 194 VAL B CA 1
ATOM 4898 C C . VAL B 1 194 ? 18.047 20.75 38.906 1 71.31 194 VAL B C 1
ATOM 4900 O O . VAL B 1 194 ? 17.969 20 39.875 1 71.31 194 VAL B O 1
ATOM 4903 N N . ALA B 1 195 ? 19.156 21.266 38.375 1 65 195 ALA B N 1
ATOM 4904 C CA . ALA B 1 195 ? 20.422 21 39.062 1 65 195 ALA B CA 1
ATOM 4905 C C . ALA B 1 195 ? 20.453 21.625 40.438 1 65 195 ALA B C 1
ATOM 4907 O O . ALA B 1 195 ? 21.203 21.188 41.312 1 65 195 ALA B O 1
ATOM 4908 N N . SER B 1 196 ? 19.625 22.688 40.562 1 64.31 196 SER B N 1
ATOM 4909 C CA . SER B 1 196 ? 19.578 23.375 41.844 1 64.31 196 SER B CA 1
ATOM 4910 C C . SER B 1 196 ? 18.781 22.578 42.875 1 64.31 196 SER B C 1
ATOM 4912 O O . SER B 1 196 ? 18.875 22.828 44.062 1 64.31 196 SER B O 1
ATOM 4914 N N . PHE B 1 197 ? 18.016 21.766 42.25 1 64.62 197 PHE B N 1
ATOM 4915 C CA . PHE B 1 197 ? 17.281 20.938 43.219 1 64.62 197 PHE B CA 1
ATOM 4916 C C . PHE B 1 197 ? 18.219 19.922 43.844 1 64.62 197 PHE B C 1
ATOM 4918 O O . PHE B 1 197 ? 19.25 19.562 43.281 1 64.62 197 PHE B O 1
ATOM 4925 N N . SER B 1 198 ? 17.922 19.641 45.156 1 60.09 198 SER B N 1
ATOM 4926 C CA . SER B 1 198 ? 18.797 18.859 46.031 1 60.09 198 SER B CA 1
ATOM 4927 C C . SER B 1 198 ? 19.484 17.75 45.25 1 60.09 198 SER B C 1
ATOM 4929 O O . SER B 1 198 ? 20.703 17.578 45.375 1 60.09 198 SER B O 1
ATOM 4931 N N . TYR B 1 199 ? 18.734 16.875 44.625 1 58.59 199 TYR B N 1
ATOM 4932 C CA . TYR B 1 199 ? 19.344 15.727 43.969 1 58.59 199 TYR B CA 1
ATOM 4933 C C . TYR B 1 199 ? 19.562 16.016 42.469 1 58.59 199 TYR B C 1
ATOM 4935 O O . TYR B 1 199 ? 20.062 15.156 41.75 1 58.59 199 TYR B O 1
ATOM 4943 N N . GLY B 1 200 ? 19.328 17.125 42.094 1 58.94 200 GLY B N 1
ATOM 4944 C CA . GLY B 1 200 ? 19.391 17.531 40.688 1 58.94 200 GLY B CA 1
ATOM 4945 C C . GLY B 1 200 ? 20.797 17.609 40.156 1 58.94 200 GLY B C 1
ATOM 4946 O O . GLY B 1 200 ? 21.062 17.188 39.031 1 58.94 200 GLY B O 1
ATOM 4947 N N . LYS B 1 201 ? 21.625 18.172 41.094 1 61.53 201 LYS B N 1
ATOM 4948 C CA . LYS B 1 201 ? 23.047 18.281 40.719 1 61.53 201 LYS B CA 1
ATOM 4949 C C . LYS B 1 201 ? 23.641 16.906 40.406 1 61.53 201 LYS B C 1
ATOM 4951 O O . LYS B 1 201 ? 24.391 16.75 39.438 1 61.53 201 LYS B O 1
ATOM 4956 N N . GLU B 1 202 ? 23.234 16.016 41.281 1 61.94 202 GLU B N 1
ATOM 4957 C CA . GLU B 1 202 ? 23.75 14.656 41.125 1 61.94 202 GLU B CA 1
ATOM 4958 C C . GLU B 1 202 ? 23.203 14.023 39.844 1 61.94 202 GLU B C 1
ATOM 4960 O O . GLU B 1 202 ? 23.953 13.344 39.125 1 61.94 202 GLU B O 1
ATOM 4965 N N . TRP B 1 203 ? 21.969 14.312 39.594 1 61.16 203 TRP B N 1
ATOM 4966 C CA . TRP B 1 203 ? 21.359 13.758 38.375 1 61.16 203 TRP B CA 1
ATOM 4967 C C . TRP B 1 203 ? 21.922 14.398 37.125 1 61.16 203 TRP B C 1
ATOM 4969 O O . TRP B 1 203 ? 22.172 13.711 36.125 1 61.16 203 TRP B O 1
ATOM 4979 N N . ALA B 1 204 ? 22.094 15.648 37.219 1 60.28 204 ALA B N 1
ATOM 4980 C CA . ALA B 1 204 ? 22.672 16.375 36.094 1 60.28 204 ALA B CA 1
ATOM 4981 C C . ALA B 1 204 ? 24.078 15.867 35.75 1 60.28 204 ALA B C 1
ATOM 4983 O O . ALA B 1 204 ? 24.453 15.742 34.594 1 60.28 204 ALA B O 1
ATOM 4984 N N . LYS B 1 205 ? 24.828 15.656 36.844 1 60.94 205 LYS B N 1
ATOM 4985 C CA . LYS B 1 205 ? 26.172 15.07 36.688 1 60.94 205 LYS B CA 1
ATOM 4986 C C . LYS B 1 205 ? 26.094 13.656 36.125 1 60.94 205 LYS B C 1
ATOM 4988 O O . LYS B 1 205 ? 26.891 13.289 35.25 1 60.94 205 LYS B O 1
ATOM 4993 N N . LEU B 1 206 ? 25.125 13.016 36.625 1 59 206 LEU B N 1
ATOM 4994 C CA . LEU B 1 206 ? 24.984 11.617 36.25 1 59 206 LEU B CA 1
ATOM 4995 C C . LEU B 1 206 ? 24.594 11.484 34.781 1 59 206 LEU B C 1
ATOM 4997 O O . LEU B 1 206 ? 25.109 10.602 34.094 1 59 206 LEU B O 1
ATOM 5001 N N . TRP B 1 207 ? 23.766 12.398 34.438 1 58.66 207 TRP B N 1
ATOM 5002 C CA . TRP B 1 207 ? 23.281 12.273 33.062 1 58.66 207 TRP B CA 1
ATOM 5003 C C . TRP B 1 207 ? 24.078 13.156 32.094 1 58.66 207 TRP B C 1
ATOM 5005 O O . TRP B 1 207 ? 23.734 13.297 30.938 1 58.66 207 TRP B O 1
ATOM 5015 N N . LYS B 1 208 ? 25.219 13.742 32.656 1 56.56 208 LYS B N 1
ATOM 5016 C CA . LYS B 1 208 ? 26.125 14.594 31.906 1 56.56 208 LYS B CA 1
ATOM 5017 C C . LYS B 1 208 ? 25.359 15.672 31.141 1 56.56 208 LYS B C 1
ATOM 5019 O O . LYS B 1 208 ? 25.609 15.875 29.953 1 56.56 208 LYS B O 1
ATOM 5024 N N . LEU B 1 209 ? 24.328 15.977 31.797 1 58.41 209 LEU B N 1
ATOM 5025 C CA . LEU B 1 209 ? 23.516 17.016 31.156 1 58.41 209 LEU B CA 1
ATOM 5026 C C . LEU B 1 209 ? 24.297 18.312 31.047 1 58.41 209 LEU B C 1
ATOM 5028 O O . LEU B 1 209 ? 24.891 18.781 32.031 1 58.41 209 LEU B O 1
ATOM 5032 N N . PRO B 1 210 ? 24.625 18.703 29.828 1 56.38 210 PRO B N 1
ATOM 5033 C CA . PRO B 1 210 ? 25.406 19.938 29.688 1 56.38 210 PRO B CA 1
ATOM 5034 C C . PRO B 1 210 ? 24.703 21.156 30.281 1 56.38 210 PRO B C 1
ATOM 5036 O O . PRO B 1 210 ? 23.484 21.281 30.141 1 56.38 210 PRO B O 1
ATOM 5039 N N . VAL B 1 211 ? 25.25 21.875 31.172 1 57.06 211 VAL B N 1
ATOM 5040 C CA . VAL B 1 211 ? 24.766 23.125 31.734 1 57.06 211 VAL B CA 1
ATOM 5041 C C . VAL B 1 211 ? 24.469 24.109 30.609 1 57.06 211 VAL B C 1
ATOM 5043 O O . VAL B 1 211 ? 23.547 24.922 30.703 1 57.06 211 VAL B O 1
ATOM 5046 N N . VAL B 1 212 ? 25.203 23.984 29.406 1 61.97 212 VAL B N 1
ATOM 5047 C CA . VAL B 1 212 ? 25 24.859 28.25 1 61.97 212 VAL B CA 1
ATOM 5048 C C . VAL B 1 212 ? 24.625 24.016 27.031 1 61.97 212 VAL B C 1
ATOM 5050 O O . VAL B 1 212 ? 25.359 23.094 26.656 1 61.97 212 VAL B O 1
ATOM 5053 N N . VAL B 1 213 ? 23.453 24.203 26.625 1 66.69 213 VAL B N 1
ATOM 5054 C CA . VAL B 1 213 ? 23.031 23.484 25.422 1 66.69 213 VAL B CA 1
ATOM 5055 C C . VAL B 1 213 ? 23.781 24.016 24.203 1 66.69 213 VAL B C 1
ATOM 5057 O O . VAL B 1 213 ? 23.719 25.219 23.906 1 66.69 213 VAL B O 1
ATOM 5060 N N . PRO B 1 214 ? 24.562 23.156 23.703 1 75.25 214 PRO B N 1
ATOM 5061 C CA . PRO B 1 214 ? 25.281 23.625 22.5 1 75.25 214 PRO B CA 1
ATOM 5062 C C . PRO B 1 214 ? 24.344 24.016 21.375 1 75.25 214 PRO B C 1
ATOM 5064 O O . PRO B 1 214 ? 23.172 23.641 21.375 1 75.25 214 PRO B O 1
ATOM 5067 N N . ARG B 1 215 ? 24.875 24.797 20.547 1 74 215 ARG B N 1
ATOM 5068 C CA . ARG B 1 215 ? 24.125 25.266 19.375 1 74 215 ARG B CA 1
ATOM 5069 C C . ARG B 1 215 ? 23.797 24.094 18.453 1 74 215 ARG B C 1
ATOM 5071 O O . ARG B 1 215 ? 22.688 24.047 17.891 1 74 215 ARG B O 1
ATOM 5078 N N . LEU B 1 216 ? 24.828 23.188 18.328 1 78.19 216 LEU B N 1
ATOM 5079 C CA . LEU B 1 216 ? 24.656 22 17.5 1 78.19 216 LEU B CA 1
ATOM 5080 C C . LEU B 1 216 ? 24.578 20.734 18.375 1 78.19 216 LEU B C 1
ATOM 5082 O O . LEU B 1 216 ? 25.453 20.5 19.188 1 78.19 216 LEU B O 1
ATOM 5086 N N . VAL B 1 217 ? 23.516 20.188 18.297 1 80 217 VAL B N 1
ATOM 5087 C CA . VAL B 1 217 ? 23.344 18.969 19.094 1 80 217 VAL B CA 1
ATOM 5088 C C . VAL B 1 217 ? 23.062 17.781 18.172 1 80 217 VAL B C 1
ATOM 5090 O O . VAL B 1 217 ? 22.156 17.828 17.344 1 80 217 VAL B O 1
ATOM 5093 N N . ASP B 1 218 ? 23.906 16.781 18.219 1 85.88 218 ASP B N 1
ATOM 5094 C CA . ASP B 1 218 ? 23.656 15.531 17.484 1 85.88 218 ASP B CA 1
ATOM 5095 C C . ASP B 1 218 ? 22.688 14.625 18.25 1 85.88 218 ASP B C 1
ATOM 5097 O O . ASP B 1 218 ? 23.062 14.016 19.266 1 85.88 218 ASP B O 1
ATOM 5101 N N . LEU B 1 219 ? 21.609 14.484 17.766 1 87.19 219 LEU B N 1
ATOM 5102 C CA . LEU B 1 219 ? 20.547 13.758 18.469 1 87.19 219 LEU B CA 1
ATOM 5103 C C . LEU B 1 219 ? 20.594 12.273 18.125 1 87.19 219 LEU B C 1
ATOM 5105 O O . LEU B 1 219 ? 20.016 11.453 18.828 1 87.19 219 LEU B O 1
ATOM 5109 N N . GLY B 1 220 ? 21.25 11.922 17.031 1 90.38 220 GLY B N 1
ATOM 5110 C CA . GLY B 1 220 ? 21.375 10.523 16.656 1 90.38 220 GLY B CA 1
ATOM 5111 C C . GLY B 1 220 ? 20.047 9.828 16.5 1 90.38 220 GLY B C 1
ATOM 5112 O O . GLY B 1 220 ? 19.172 10.297 15.766 1 90.38 220 GLY B O 1
ATOM 5113 N N . TRP B 1 221 ? 19.828 8.781 17.328 1 88.88 221 TRP B N 1
ATOM 5114 C CA . TRP B 1 221 ? 18.625 7.961 17.203 1 88.88 221 TRP B CA 1
ATOM 5115 C C . TRP B 1 221 ? 17.391 8.719 17.672 1 88.88 221 TRP B C 1
ATOM 5117 O O . TRP B 1 221 ? 16.281 8.445 17.219 1 88.88 221 TRP B O 1
ATOM 5127 N N . ILE B 1 222 ? 17.484 9.672 18.469 1 92.06 222 ILE B N 1
ATOM 5128 C CA . ILE B 1 222 ? 16.359 10.469 18.953 1 92.06 222 ILE B CA 1
ATOM 5129 C C . ILE B 1 222 ? 15.766 11.266 17.797 1 92.06 222 ILE B C 1
ATOM 5131 O O . ILE B 1 222 ? 14.547 11.461 17.75 1 92.06 222 ILE B O 1
ATOM 5135 N N . TYR B 1 223 ? 16.609 11.719 16.922 1 92.19 223 TYR B N 1
ATOM 5136 C CA . TYR B 1 223 ? 16.125 12.438 15.758 1 92.19 223 TYR B CA 1
ATOM 5137 C C . TYR B 1 223 ? 15.32 11.523 14.844 1 92.19 223 TYR B C 1
ATOM 5139 O O . TYR B 1 223 ? 14.312 11.938 14.266 1 92.19 223 TYR B O 1
ATOM 5147 N N . LYS B 1 224 ? 15.789 10.305 14.766 1 93.12 224 LYS B N 1
ATOM 5148 C CA . LYS B 1 224 ? 15.047 9.328 13.969 1 93.12 224 LYS B CA 1
ATOM 5149 C C . LYS B 1 224 ? 13.688 9.023 14.594 1 93.12 224 LYS B C 1
ATOM 5151 O O . LYS B 1 224 ? 12.695 8.875 13.883 1 93.12 224 LYS B O 1
ATOM 5156 N N . LEU B 1 225 ? 13.703 8.945 15.883 1 95.06 225 LEU B N 1
ATOM 5157 C CA . LEU B 1 225 ? 12.438 8.766 16.594 1 95.06 225 LEU B CA 1
ATOM 5158 C C . LEU B 1 225 ? 11.508 9.945 16.359 1 95.06 225 LEU B C 1
ATOM 5160 O O . LEU B 1 225 ? 10.305 9.766 16.141 1 95.06 225 LEU B O 1
ATOM 5164 N N . TYR B 1 226 ? 12.055 11.125 16.422 1 94.56 226 TYR B N 1
ATOM 5165 C CA . TYR B 1 226 ? 11.281 12.328 16.141 1 94.56 226 TYR B CA 1
ATOM 5166 C C . TYR B 1 226 ? 10.664 12.258 14.75 1 94.56 226 TYR B C 1
ATOM 5168 O O . TYR B 1 226 ? 9.477 12.539 14.578 1 94.56 226 TYR B O 1
ATOM 5176 N N . MET B 1 227 ? 11.477 11.867 13.75 1 95.38 227 MET B N 1
ATOM 5177 C CA . MET B 1 227 ? 10.969 11.781 12.383 1 95.38 227 MET B CA 1
ATOM 5178 C C . MET B 1 227 ? 9.867 10.734 12.273 1 95.38 227 MET B C 1
ATOM 5180 O O . MET B 1 227 ? 8.883 10.938 11.562 1 95.38 227 MET B O 1
ATOM 5184 N N . LEU B 1 228 ? 10.078 9.664 12.992 1 96.25 228 LEU B N 1
ATOM 5185 C CA . LEU B 1 228 ? 9.055 8.617 13.031 1 96.25 228 LEU B CA 1
ATOM 5186 C C . LEU B 1 228 ? 7.75 9.156 13.609 1 96.25 228 LEU B C 1
ATOM 5188 O O . LEU B 1 228 ? 6.68 8.945 13.031 1 96.25 228 LEU B O 1
ATOM 5192 N N . LEU B 1 229 ? 7.824 9.82 14.672 1 96.12 229 LEU B N 1
ATOM 5193 C CA . LEU B 1 229 ? 6.652 10.375 15.336 1 96.12 229 LEU B CA 1
ATOM 5194 C C . LEU B 1 229 ? 5.992 11.445 14.477 1 96.12 229 LEU B C 1
ATOM 5196 O O . LEU B 1 229 ? 4.77 11.594 14.484 1 96.12 229 LEU B O 1
ATOM 5200 N N . LEU B 1 230 ? 6.832 12.188 13.812 1 96.12 230 LEU B N 1
ATOM 5201 C CA . LEU B 1 230 ? 6.309 13.203 12.906 1 96.12 230 LEU B CA 1
ATOM 5202 C C . LEU B 1 230 ? 5.457 12.57 11.812 1 96.12 230 LEU B C 1
ATOM 5204 O O . LEU B 1 230 ? 4.379 13.078 11.484 1 96.12 230 LEU B O 1
ATOM 5208 N N . ALA B 1 231 ? 5.957 11.477 11.242 1 96.44 231 ALA B N 1
ATOM 5209 C CA . ALA B 1 231 ? 5.207 10.781 10.203 1 96.44 231 ALA B CA 1
ATOM 5210 C C . ALA B 1 231 ? 3.863 10.289 10.727 1 96.44 231 ALA B C 1
ATOM 5212 O O . ALA B 1 231 ? 2.838 10.43 10.055 1 96.44 231 ALA B O 1
ATOM 5213 N N . VAL B 1 232 ? 3.879 9.75 11.898 1 95.5 232 VAL B N 1
ATOM 5214 C CA . VAL B 1 232 ? 2.658 9.266 12.531 1 95.5 232 VAL B CA 1
ATOM 5215 C C . VAL B 1 232 ? 1.715 10.43 12.805 1 95.5 232 VAL B C 1
ATOM 5217 O O . VAL B 1 232 ? 0.517 10.352 12.523 1 95.5 232 VAL B O 1
ATOM 5220 N N . PHE B 1 233 ? 2.254 11.469 13.32 1 95.69 233 PHE B N 1
ATOM 5221 C CA . PHE B 1 233 ? 1.474 12.648 13.688 1 95.69 233 PHE B CA 1
ATOM 5222 C C . PHE B 1 233 ? 0.807 13.258 12.461 1 95.69 233 PHE B C 1
ATOM 5224 O O . PHE B 1 233 ? -0.394 13.531 12.469 1 95.69 233 PHE B O 1
ATOM 5231 N N . CYS B 1 234 ? 1.564 13.477 11.383 1 96.06 234 CYS B N 1
ATOM 5232 C CA . CYS B 1 234 ? 1.037 14.141 10.195 1 96.06 234 CYS B CA 1
ATOM 5233 C C . CYS B 1 234 ? -0.121 13.352 9.594 1 96.06 234 CYS B C 1
ATOM 5235 O O . CYS B 1 234 ? -1.115 13.938 9.156 1 96.06 234 CYS B O 1
ATOM 5237 N N . SER B 1 235 ? 0.005 12.062 9.578 1 92 235 SER B N 1
ATOM 5238 C CA . SER B 1 235 ? -1.041 11.211 9.008 1 92 235 SER B CA 1
ATOM 5239 C C . SER B 1 235 ? -2.326 11.297 9.82 1 92 235 SER B C 1
ATOM 5241 O O . SER B 1 235 ? -3.422 11.359 9.266 1 92 235 SER B O 1
ATOM 5243 N N . ASN B 1 236 ? -2.213 11.422 11.109 1 92.31 236 ASN B N 1
ATOM 5244 C CA . ASN B 1 236 ? -3.383 11.445 11.977 1 92.31 236 ASN B CA 1
ATOM 5245 C C . ASN B 1 236 ? -3.908 12.867 12.172 1 92.31 236 ASN B C 1
ATOM 5247 O O . ASN B 1 236 ? -5.094 13.062 12.438 1 92.31 236 ASN B O 1
ATOM 5251 N N . ALA B 1 237 ? -3.037 13.805 12.039 1 95.31 237 ALA B N 1
ATOM 5252 C CA . ALA B 1 237 ? -3.385 15.195 12.32 1 95.31 237 ALA B CA 1
ATOM 5253 C C . ALA B 1 237 ? -4.422 15.711 11.328 1 95.31 237 ALA B C 1
ATOM 5255 O O . ALA B 1 237 ? -5.367 16.406 11.711 1 95.31 237 ALA B O 1
ATOM 5256 N N . ILE B 1 238 ? -4.25 15.383 10.078 1 95.31 238 ILE B N 1
ATOM 5257 C CA . ILE B 1 238 ? -5.199 15.797 9.055 1 95.31 238 ILE B CA 1
ATOM 5258 C C . ILE B 1 238 ? -6.547 15.125 9.297 1 95.31 238 ILE B C 1
ATOM 5260 O O . ILE B 1 238 ? -7.598 15.75 9.133 1 95.31 238 ILE B O 1
ATOM 5264 N N . ASN B 1 239 ? -6.523 13.906 9.781 1 91.44 239 ASN B N 1
ATOM 5265 C CA . ASN B 1 239 ? -7.723 13.117 10.031 1 91.44 239 ASN B CA 1
ATOM 5266 C C . ASN B 1 239 ? -8.516 13.656 11.219 1 91.44 239 ASN B C 1
ATOM 5268 O O . ASN B 1 239 ? -9.742 13.57 11.242 1 91.44 239 ASN B O 1
ATOM 5272 N N . ILE B 1 240 ? -7.84 14.172 12.18 1 90.38 240 ILE B N 1
ATOM 5273 C CA . ILE B 1 240 ? -8.492 14.648 13.398 1 90.38 240 ILE B CA 1
ATOM 5274 C C . ILE B 1 240 ? -9.062 16.047 13.164 1 90.38 240 ILE B C 1
ATOM 5276 O O . ILE B 1 240 ? -10.07 16.422 13.773 1 90.38 240 ILE B O 1
ATOM 5280 N N . HIS B 1 241 ? -8.406 16.812 12.375 1 93.81 241 HIS B N 1
ATOM 5281 C CA . HIS B 1 241 ? -8.898 18.125 12.008 1 93.81 241 HIS B CA 1
ATOM 5282 C C . HIS B 1 241 ? -9.859 18.047 10.82 1 93.81 241 HIS B C 1
ATOM 5284 O O . HIS B 1 241 ? -9.531 18.5 9.719 1 93.81 241 HIS B O 1
ATOM 5290 N N . ALA B 1 242 ? -11.047 17.5 11.086 1 91.62 242 ALA B N 1
ATOM 5291 C CA . ALA B 1 242 ? -12.047 17.172 10.078 1 91.62 242 ALA B CA 1
ATOM 5292 C C . ALA B 1 242 ? -13.453 17.484 10.578 1 91.62 242 ALA B C 1
ATOM 5294 O O . ALA B 1 242 ? -13.625 17.984 11.695 1 91.62 242 ALA B O 1
ATOM 5295 N N . GLY B 1 243 ? -14.445 17.266 9.633 1 89.69 243 GLY B N 1
ATOM 5296 C CA . GLY B 1 243 ? -15.82 17.391 10.094 1 89.69 243 GLY B CA 1
ATOM 5297 C C . GLY B 1 243 ? -16.688 18.219 9.164 1 89.69 243 GLY B C 1
ATOM 5298 O O . GLY B 1 243 ? -17.922 18.203 9.273 1 89.69 243 GLY B O 1
ATOM 5299 N N . ILE B 1 244 ? -16.047 18.891 8.359 1 92.56 244 ILE B N 1
ATOM 5300 C CA . ILE B 1 244 ? -16.828 19.656 7.395 1 92.56 244 ILE B CA 1
ATOM 5301 C C . ILE B 1 244 ? -16.266 19.438 5.992 1 92.56 244 ILE B C 1
ATOM 5303 O O . ILE B 1 244 ? -15.102 19.078 5.828 1 92.56 244 ILE B O 1
ATOM 5307 N N . ASN B 1 245 ? -17.094 19.734 4.992 1 92.88 245 ASN B N 1
ATOM 5308 C CA . ASN B 1 245 ? -16.719 19.484 3.602 1 92.88 245 ASN B CA 1
ATOM 5309 C C . ASN B 1 245 ? -15.555 20.375 3.164 1 92.88 245 ASN B C 1
ATOM 5311 O O . ASN B 1 245 ? -15.578 21.594 3.385 1 92.88 245 ASN B O 1
ATOM 5315 N N . GLY B 1 246 ? -14.531 19.75 2.67 1 94.56 246 GLY B N 1
ATOM 5316 C CA . GLY B 1 246 ? -13.453 20.484 2.037 1 94.56 246 GLY B CA 1
ATOM 5317 C C . GLY B 1 246 ? -12.289 20.766 2.969 1 94.56 246 GLY B C 1
ATOM 5318 O O . GLY B 1 246 ? -11.195 21.109 2.52 1 94.56 246 GLY B O 1
ATOM 5319 N N . LEU B 1 247 ? -12.461 20.594 4.219 1 95.94 247 LEU B N 1
ATOM 5320 C CA . LEU B 1 247 ? -11.453 21.031 5.18 1 95.94 247 LEU B CA 1
ATOM 5321 C C . LEU B 1 247 ? -10.219 20.141 5.121 1 95.94 247 LEU B C 1
ATOM 5323 O O . LEU B 1 247 ? -9.086 20.625 5.109 1 95.94 247 LEU B O 1
ATOM 5327 N N . GLU B 1 248 ? -10.43 18.828 5.086 1 97.25 248 GLU B N 1
ATOM 5328 C CA . GLU B 1 248 ? -9.305 17.891 5.082 1 97.25 248 GLU B CA 1
ATOM 5329 C C . GLU B 1 248 ? -8.414 18.109 3.863 1 97.25 248 GLU B C 1
ATOM 5331 O O . GLU B 1 248 ? -7.191 18.219 3.992 1 97.25 248 GLU B O 1
ATOM 5336 N N . VAL B 1 249 ? -9.016 18.25 2.744 1 97.5 249 VAL B N 1
ATOM 5337 C CA . VAL B 1 249 ? -8.258 18.453 1.516 1 97.5 249 VAL B CA 1
ATOM 5338 C C . VAL B 1 249 ? -7.699 19.875 1.476 1 97.5 249 VAL B C 1
ATOM 5340 O O . VAL B 1 249 ? -6.547 20.078 1.091 1 97.5 249 VAL B O 1
ATOM 5343 N N . GLY B 1 250 ? -8.523 20.797 1.888 1 95.88 250 GLY B N 1
ATOM 5344 C CA . GLY B 1 250 ? -8.117 22.203 1.864 1 95.88 250 GLY B CA 1
ATOM 5345 C C . GLY B 1 250 ? -6.91 22.484 2.738 1 95.88 250 GLY B C 1
ATOM 5346 O O . GLY B 1 250 ? -5.965 23.141 2.303 1 95.88 250 GLY B O 1
ATOM 5347 N N . GLN B 1 251 ? -6.953 22.031 3.959 1 96.62 251 GLN B N 1
ATOM 5348 C CA . GLN B 1 251 ? -5.816 22.281 4.848 1 96.62 251 GLN B CA 1
ATOM 5349 C C . GLN B 1 251 ? -4.543 21.656 4.285 1 96.62 251 GLN B C 1
ATOM 5351 O O . GLN B 1 251 ? -3.459 22.234 4.402 1 96.62 251 GLN B O 1
ATOM 5356 N N . ALA B 1 252 ? -4.664 20.469 3.695 1 97.62 252 ALA B N 1
ATOM 5357 C CA . ALA B 1 252 ? -3.514 19.797 3.111 1 97.62 252 ALA B CA 1
ATOM 5358 C C . ALA B 1 252 ? -2.945 20.578 1.937 1 97.62 252 ALA B C 1
ATOM 5360 O O . ALA B 1 252 ? -1.727 20.641 1.755 1 97.62 252 ALA B O 1
ATOM 5361 N N . ILE B 1 253 ? -3.812 21.141 1.128 1 95.94 253 ILE B N 1
ATOM 5362 C CA . ILE B 1 253 ? -3.383 21.953 -0.005 1 95.94 253 ILE B CA 1
ATOM 5363 C C . ILE B 1 253 ? -2.615 23.172 0.496 1 95.94 253 ILE B C 1
ATOM 5365 O O . ILE B 1 253 ? -1.553 23.516 -0.033 1 95.94 253 ILE B O 1
ATOM 5369 N N . VAL B 1 254 ? -3.139 23.797 1.504 1 95.38 254 VAL B N 1
ATOM 5370 C CA . VAL B 1 254 ? -2.484 24.984 2.039 1 95.38 254 VAL B CA 1
ATOM 5371 C C . VAL B 1 254 ? -1.097 24.625 2.564 1 95.38 254 VAL B C 1
ATOM 5373 O O . VAL B 1 254 ? -0.111 25.297 2.246 1 95.38 254 VAL B O 1
ATOM 5376 N N . ILE B 1 255 ? -1.025 23.594 3.318 1 96.88 255 ILE B N 1
ATOM 5377 C CA . ILE B 1 255 ? 0.26 23.141 3.85 1 96.88 255 ILE B CA 1
ATOM 5378 C C . ILE B 1 255 ? 1.185 22.75 2.701 1 96.88 255 ILE B C 1
ATOM 5380 O O . ILE B 1 255 ? 2.369 23.094 2.703 1 96.88 255 ILE B O 1
ATOM 5384 N N . GLY B 1 256 ? 0.643 22.031 1.737 1 96.38 256 GLY B N 1
ATOM 5385 C CA . GLY B 1 256 ? 1.422 21.641 0.569 1 96.38 256 GLY B CA 1
ATOM 5386 C C . GLY B 1 256 ? 1.985 22.844 -0.182 1 96.38 256 GLY B C 1
ATOM 5387 O O . GLY B 1 256 ? 3.121 22.797 -0.658 1 96.38 256 GLY B O 1
ATOM 5388 N N . CYS B 1 257 ? 1.216 23.859 -0.31 1 93.12 257 CYS B N 1
ATOM 5389 C CA . CYS B 1 257 ? 1.683 25.078 -0.952 1 93.12 257 CYS B CA 1
ATOM 5390 C C . CYS B 1 257 ? 2.809 25.719 -0.15 1 93.12 257 CYS B C 1
ATOM 5392 O O . CYS B 1 257 ? 3.783 26.203 -0.722 1 93.12 257 CYS B O 1
ATOM 5394 N N . ALA B 1 258 ? 2.631 25.75 1.116 1 93.56 258 ALA B N 1
ATOM 5395 C CA . ALA B 1 258 ? 3.695 26.281 1.966 1 93.56 258 ALA B CA 1
ATOM 5396 C C . ALA B 1 258 ? 4.988 25.484 1.782 1 93.56 258 ALA B C 1
ATOM 5398 O O . ALA B 1 258 ? 6.074 26.078 1.708 1 93.56 258 ALA B O 1
ATOM 5399 N N . VAL B 1 259 ? 4.887 24.188 1.689 1 94.25 259 VAL B N 1
ATOM 5400 C CA . VAL B 1 259 ? 6.031 23.312 1.478 1 94.25 259 VAL B CA 1
ATOM 5401 C C . VAL B 1 259 ? 6.664 23.594 0.118 1 94.25 259 VAL B C 1
ATOM 5403 O O . VAL B 1 259 ? 7.887 23.688 0.002 1 94.25 259 VAL B O 1
ATOM 5406 N N . ALA B 1 260 ? 5.809 23.703 -0.883 1 92.31 260 ALA B N 1
ATOM 5407 C CA . ALA B 1 260 ? 6.309 24.016 -2.217 1 92.31 260 ALA B CA 1
ATOM 5408 C C . ALA B 1 260 ? 7.062 25.344 -2.219 1 92.31 260 ALA B C 1
ATOM 5410 O O . ALA B 1 260 ? 8.133 25.453 -2.818 1 92.31 260 ALA B O 1
ATOM 5411 N N . LEU B 1 261 ? 6.543 26.312 -1.525 1 89.06 261 LEU B N 1
ATOM 5412 C CA . LEU B 1 261 ? 7.184 27.625 -1.443 1 89.06 261 LEU B CA 1
ATOM 5413 C C . LEU B 1 261 ? 8.492 27.547 -0.673 1 89.06 261 LEU B C 1
ATOM 5415 O O . LEU B 1 261 ? 9.477 28.203 -1.033 1 89.06 261 LEU B O 1
ATOM 5419 N N . HIS B 1 262 ? 8.508 26.797 0.351 1 88.81 262 HIS B N 1
ATOM 5420 C CA . HIS B 1 262 ? 9.734 26.578 1.117 1 88.81 262 HIS B CA 1
ATOM 5421 C C . HIS B 1 262 ? 10.836 25.984 0.243 1 88.81 262 HIS B C 1
ATOM 5423 O O . HIS B 1 262 ? 11.977 26.438 0.287 1 88.81 262 HIS B O 1
ATOM 5429 N N . ASN B 1 263 ? 10.492 24.969 -0.487 1 89.44 263 ASN B N 1
ATOM 5430 C CA . ASN B 1 263 ? 11.453 24.344 -1.387 1 89.44 263 ASN B CA 1
ATOM 5431 C C . ASN B 1 263 ? 11.938 25.312 -2.461 1 89.44 263 ASN B C 1
ATOM 5433 O O . ASN B 1 263 ? 13.133 25.359 -2.764 1 89.44 263 ASN B O 1
ATOM 5437 N N . ALA B 1 264 ? 11.031 26.062 -2.957 1 84.94 264 ALA B N 1
ATOM 5438 C CA . ALA B 1 264 ? 11.375 27.047 -3.98 1 84.94 264 ALA B CA 1
ATOM 5439 C C . ALA B 1 264 ? 12.32 28.109 -3.424 1 84.94 264 ALA B C 1
ATOM 5441 O O . ALA B 1 264 ? 13.266 28.516 -4.098 1 84.94 264 ALA B O 1
ATOM 5442 N N . ALA B 1 265 ? 12.07 28.547 -2.275 1 83.69 265 ALA B N 1
ATOM 5443 C CA . ALA B 1 265 ? 12.906 29.562 -1.641 1 83.69 265 ALA B CA 1
ATOM 5444 C C . ALA B 1 265 ? 14.328 29.062 -1.444 1 83.69 265 ALA B C 1
ATOM 5446 O O . ALA B 1 265 ? 15.289 29.797 -1.641 1 83.69 265 ALA B O 1
ATOM 5447 N N . HIS B 1 266 ? 14.469 27.859 -1.105 1 83.69 266 HIS B N 1
ATOM 5448 C CA . HIS B 1 266 ? 15.797 27.281 -0.919 1 83.69 266 HIS B CA 1
ATOM 5449 C C . HIS B 1 266 ? 16.516 27.109 -2.254 1 83.69 266 HIS B C 1
ATOM 5451 O O . HIS B 1 266 ? 17.719 27.312 -2.346 1 83.69 266 HIS B O 1
ATOM 5457 N N . LEU B 1 267 ? 15.805 26.719 -3.203 1 83.19 267 LEU B N 1
ATOM 5458 C CA . LEU B 1 267 ? 16.391 26.531 -4.523 1 83.19 267 LEU B CA 1
ATOM 5459 C C . LEU B 1 267 ? 16.844 27.859 -5.113 1 83.19 267 LEU B C 1
ATOM 5461 O O . LEU B 1 267 ? 17.797 27.906 -5.887 1 83.19 267 LEU B O 1
ATOM 5465 N N . ARG B 1 268 ? 16.25 28.938 -4.648 1 78.69 268 ARG B N 1
ATOM 5466 C CA . ARG B 1 268 ? 16.594 30.281 -5.117 1 78.69 268 ARG B CA 1
ATOM 5467 C C . ARG B 1 268 ? 17.766 30.844 -4.324 1 78.69 268 ARG B C 1
ATOM 5469 O O . ARG B 1 268 ? 18.375 31.828 -4.746 1 78.69 268 ARG B O 1
ATOM 5476 N N . GLY B 1 269 ? 18.062 30.219 -3.297 1 73.94 269 GLY B N 1
ATOM 5477 C CA . GLY B 1 269 ? 19.172 30.688 -2.482 1 73.94 269 GLY B CA 1
ATOM 5478 C C . GLY B 1 269 ? 18.781 31.797 -1.52 1 73.94 269 GLY B C 1
ATOM 5479 O O . GLY B 1 269 ? 19.609 32.594 -1.109 1 73.94 269 GLY B O 1
ATOM 5480 N N . TRP B 1 270 ? 17.531 31.938 -1.364 1 67.19 270 TRP B N 1
ATOM 5481 C CA . TRP B 1 270 ? 17.078 33 -0.461 1 67.19 270 TRP B CA 1
ATOM 5482 C C . TRP B 1 270 ? 17.625 32.781 0.943 1 67.19 270 TRP B C 1
ATOM 5484 O O . TRP B 1 270 ? 17.812 33.75 1.693 1 67.19 270 TRP B O 1
ATOM 5494 N N . PHE B 1 271 ? 17.906 31.469 1.129 1 62.72 271 PHE B N 1
ATOM 5495 C CA . PHE B 1 271 ? 18.438 31.156 2.449 1 62.72 271 PHE B CA 1
ATOM 5496 C C . PHE B 1 271 ? 19.906 30.781 2.367 1 62.72 271 PHE B C 1
ATOM 5498 O O . PHE B 1 271 ? 20.266 29.609 2.465 1 62.72 271 PHE B O 1
ATOM 5505 N N . ALA B 1 272 ? 20.672 31.578 1.766 1 56.31 272 ALA B N 1
ATOM 5506 C CA . ALA B 1 272 ? 22.094 31.359 1.548 1 56.31 272 ALA B CA 1
ATOM 5507 C C . ALA B 1 272 ? 22.812 31.031 2.857 1 56.31 272 ALA B C 1
ATOM 5509 O O . ALA B 1 272 ? 23.234 31.922 3.588 1 56.31 272 ALA B O 1
ATOM 5510 N N . LEU B 1 273 ? 22.375 29.969 3.453 1 56.94 273 LEU B N 1
ATOM 5511 C CA . LEU B 1 273 ? 23.141 29.531 4.617 1 56.94 273 LEU B CA 1
ATOM 5512 C C . LEU B 1 273 ? 24.344 28.688 4.195 1 56.94 273 LEU B C 1
ATOM 5514 O O . LEU B 1 273 ? 24.281 28 3.178 1 56.94 273 LEU B O 1
ATOM 5518 N N . PRO B 1 274 ? 25.438 29.094 4.82 1 59.28 274 PRO B N 1
ATOM 5519 C CA . PRO B 1 274 ? 26.578 28.219 4.547 1 59.28 274 PRO B CA 1
ATOM 5520 C C . PRO B 1 274 ? 26.297 26.75 4.84 1 59.28 274 PRO B C 1
ATOM 5522 O O . PRO B 1 274 ? 25.859 26.406 5.945 1 59.28 274 PRO B O 1
ATOM 5525 N N . VAL B 1 275 ? 26.062 26.094 3.812 1 66.44 275 VAL B N 1
ATOM 5526 C CA . VAL B 1 275 ? 25.828 24.672 4 1 66.44 275 VAL B CA 1
ATOM 5527 C C . VAL B 1 275 ? 27.031 23.875 3.49 1 66.44 275 VAL B C 1
ATOM 5529 O O . VAL B 1 275 ? 27.75 24.328 2.605 1 66.44 275 VAL B O 1
ATOM 5532 N N . ALA B 1 276 ? 27.328 22.828 4.148 1 66.56 276 ALA B N 1
ATOM 5533 C CA . ALA B 1 276 ? 28.469 21.969 3.842 1 66.56 276 ALA B CA 1
ATOM 5534 C C . ALA B 1 276 ? 28.375 21.406 2.424 1 66.56 276 ALA B C 1
ATOM 5536 O O . ALA B 1 276 ? 29.391 21.312 1.722 1 66.56 276 ALA B O 1
ATOM 5537 N N . ASP B 1 277 ? 27.188 21.141 1.933 1 81.06 277 ASP B N 1
ATOM 5538 C CA . ASP B 1 277 ? 27 20.531 0.618 1 81.06 277 ASP B CA 1
ATOM 5539 C C . ASP B 1 277 ? 25.797 21.141 -0.108 1 81.06 277 ASP B C 1
ATOM 5541 O O . ASP B 1 277 ? 24.719 20.562 -0.115 1 81.06 277 ASP B O 1
ATOM 5545 N N . PRO B 1 278 ? 26.078 22.25 -0.704 1 80.06 278 PRO B N 1
ATOM 5546 C CA . PRO B 1 278 ? 24.984 22.969 -1.369 1 80.06 278 PRO B CA 1
ATOM 5547 C C . PRO B 1 278 ? 24.312 22.156 -2.467 1 80.06 278 PRO B C 1
ATOM 5549 O O . PRO B 1 278 ? 23.109 22.297 -2.695 1 80.06 278 PRO B O 1
ATOM 5552 N N . GLU B 1 279 ? 25.094 21.328 -3.121 1 82.81 279 GLU B N 1
ATOM 5553 C CA . GLU B 1 279 ? 24.531 20.516 -4.199 1 82.81 279 GLU B CA 1
ATOM 5554 C C . GLU B 1 279 ? 23.562 19.469 -3.66 1 82.81 279 GLU B C 1
ATOM 5556 O O . GLU B 1 279 ? 22.516 19.219 -4.262 1 82.81 279 GLU B O 1
ATOM 5561 N N . ARG B 1 280 ? 23.938 18.938 -2.598 1 85.12 280 ARG B N 1
ATOM 5562 C CA . ARG B 1 280 ? 23.062 17.953 -1.974 1 85.12 280 ARG B CA 1
ATOM 5563 C C . ARG B 1 280 ? 21.781 18.594 -1.458 1 85.12 280 ARG B C 1
ATOM 5565 O O . ARG B 1 280 ? 20.688 18.016 -1.572 1 85.12 280 ARG B O 1
ATOM 5572 N N . LEU B 1 281 ? 21.953 19.734 -0.894 1 85 281 LEU B N 1
ATOM 5573 C CA . LEU B 1 281 ? 20.797 20.484 -0.408 1 85 281 LEU B CA 1
ATOM 5574 C C . LEU B 1 281 ? 19.828 20.797 -1.548 1 85 281 LEU B C 1
ATOM 5576 O O . LEU B 1 281 ? 18.609 20.641 -1.397 1 85 281 LEU B O 1
ATOM 5580 N N . ARG B 1 282 ? 20.391 21.172 -2.576 1 85.56 282 ARG B N 1
ATOM 5581 C CA . ARG B 1 282 ? 19.594 21.484 -3.762 1 85.56 282 ARG B CA 1
ATOM 5582 C C . ARG B 1 282 ? 18.859 20.234 -4.254 1 85.56 282 ARG B C 1
ATOM 5584 O O . ARG B 1 282 ? 17.672 20.297 -4.578 1 85.56 282 ARG B O 1
ATOM 5591 N N . ALA B 1 283 ? 19.562 19.141 -4.301 1 88.69 283 ALA B N 1
ATOM 5592 C CA . ALA B 1 283 ? 18.984 17.891 -4.762 1 88.69 283 ALA B CA 1
ATOM 5593 C C . ALA B 1 283 ? 17.844 17.453 -3.855 1 88.69 283 ALA B C 1
ATOM 5595 O O . ALA B 1 283 ? 16.828 16.938 -4.332 1 88.69 283 ALA B O 1
ATOM 5596 N N . ASN B 1 284 ? 18 17.703 -2.59 1 91.12 284 ASN B N 1
ATOM 5597 C CA . ASN B 1 284 ? 16.969 17.344 -1.627 1 91.12 284 ASN B CA 1
ATOM 5598 C C . ASN B 1 284 ? 15.688 18.156 -1.835 1 91.12 284 ASN B C 1
ATOM 5600 O O . ASN B 1 284 ? 14.586 17.594 -1.825 1 91.12 284 ASN B O 1
ATOM 5604 N N . HIS B 1 285 ? 15.859 19.391 -2.016 1 90.56 285 HIS B N 1
ATOM 5605 C CA . HIS B 1 285 ? 14.703 20.25 -2.201 1 90.56 285 HIS B CA 1
ATOM 5606 C C . HIS B 1 285 ? 14.023 19.984 -3.541 1 90.56 285 HIS B C 1
ATOM 5608 O O . HIS B 1 285 ? 12.797 20.078 -3.652 1 90.56 285 HIS B O 1
ATOM 5614 N N . LEU B 1 286 ? 14.82 19.719 -4.543 1 90.62 286 LEU B N 1
ATOM 5615 C CA . LEU B 1 286 ? 14.25 19.344 -5.832 1 90.62 286 LEU B CA 1
ATOM 5616 C C . LEU B 1 286 ? 13.438 18.047 -5.711 1 90.62 286 LEU B C 1
ATOM 5618 O O . LEU B 1 286 ? 12.359 17.938 -6.293 1 90.62 286 LEU B O 1
ATOM 5622 N N . PHE B 1 287 ? 13.953 17.141 -4.984 1 93.94 287 PHE B N 1
ATOM 5623 C CA . PHE B 1 287 ? 13.25 15.883 -4.785 1 93.94 287 PHE B CA 1
ATOM 5624 C C . PHE B 1 287 ? 11.945 16.109 -4.023 1 93.94 287 PHE B C 1
ATOM 5626 O O . PHE B 1 287 ? 10.922 15.492 -4.34 1 93.94 287 PHE B O 1
ATOM 5633 N N . SER B 1 288 ? 12.023 16.922 -3.023 1 95.44 288 SER B N 1
ATOM 5634 C CA . SER B 1 288 ? 10.812 17.266 -2.289 1 95.44 288 SER B CA 1
ATOM 5635 C C . SER B 1 288 ? 9.734 17.828 -3.221 1 95.44 288 SER B C 1
ATOM 5637 O O . SER B 1 288 ? 8.555 17.5 -3.082 1 95.44 288 SER B O 1
ATOM 5639 N N . LEU B 1 289 ? 10.133 18.594 -4.156 1 93.5 289 LEU B N 1
ATOM 5640 C CA . LEU B 1 289 ? 9.18 19.141 -5.121 1 93.5 289 LEU B CA 1
ATOM 5641 C C . LEU B 1 289 ? 8.625 18.047 -6.02 1 93.5 289 LEU B C 1
ATOM 5643 O O . LEU B 1 289 ? 7.469 18.094 -6.434 1 93.5 289 LEU B O 1
ATOM 5647 N N . ASP B 1 290 ? 9.438 17.047 -6.336 1 95.19 290 ASP B N 1
ATOM 5648 C CA . ASP B 1 290 ? 8.969 15.906 -7.117 1 95.19 290 ASP B CA 1
ATOM 5649 C C . ASP B 1 290 ? 7.766 15.242 -6.445 1 95.19 290 ASP B C 1
ATOM 5651 O O . ASP B 1 290 ? 6.891 14.703 -7.121 1 95.19 290 ASP B O 1
ATOM 5655 N N . LEU B 1 291 ? 7.789 15.281 -5.176 1 97.75 291 LEU B N 1
ATOM 5656 C CA . LEU B 1 291 ? 6.746 14.602 -4.414 1 97.75 291 LEU B CA 1
ATOM 5657 C C . LEU B 1 291 ? 5.531 15.508 -4.227 1 97.75 291 LEU B C 1
ATOM 5659 O O . LEU B 1 291 ? 4.395 15.047 -4.336 1 97.75 291 LEU B O 1
ATOM 5663 N N . ILE B 1 292 ? 5.766 16.781 -4 1 97.12 292 ILE B N 1
ATOM 5664 C CA . ILE B 1 292 ? 4.719 17.656 -3.494 1 97.12 292 ILE B CA 1
ATOM 5665 C C . ILE B 1 292 ? 3.891 18.203 -4.656 1 97.12 292 ILE B C 1
ATOM 5667 O O . ILE B 1 292 ? 2.678 18.391 -4.531 1 97.12 292 ILE B O 1
ATOM 5671 N N . VAL B 1 293 ? 4.488 18.422 -5.789 1 94.69 293 VAL B N 1
ATOM 5672 C CA . VAL B 1 293 ? 3.771 19.031 -6.906 1 94.69 293 VAL B CA 1
ATOM 5673 C C . VAL B 1 293 ? 2.668 18.094 -7.383 1 94.69 293 VAL B C 1
ATOM 5675 O O . VAL B 1 293 ? 1.506 18.5 -7.488 1 94.69 293 VAL B O 1
ATOM 5678 N N . PRO B 1 294 ? 2.951 16.844 -7.641 1 96.44 294 PRO B N 1
ATOM 5679 C CA . PRO B 1 294 ? 1.845 15.961 -8.008 1 96.44 294 PRO B CA 1
ATOM 5680 C C . PRO B 1 294 ? 0.835 15.773 -6.879 1 96.44 294 PRO B C 1
ATOM 5682 O O . PRO B 1 294 ? -0.355 15.578 -7.133 1 96.44 294 PRO B O 1
ATOM 5685 N N . PHE B 1 295 ? 1.272 15.82 -5.66 1 97.94 295 PHE B N 1
ATOM 5686 C CA . PHE B 1 295 ? 0.361 15.758 -4.523 1 97.94 295 PHE B CA 1
ATOM 5687 C C . PHE B 1 295 ? -0.628 16.922 -4.559 1 97.94 295 PHE B C 1
ATOM 5689 O O . PHE B 1 295 ? -1.831 16.719 -4.375 1 97.94 295 PHE B O 1
ATOM 5696 N N . LEU B 1 296 ? -0.085 18.094 -4.785 1 96.44 296 LEU B N 1
ATOM 5697 C CA . LEU B 1 296 ? -0.936 19.281 -4.887 1 96.44 296 LEU B CA 1
ATOM 5698 C C . LEU B 1 296 ? -1.899 19.156 -6.062 1 96.44 296 LEU B C 1
ATOM 5700 O O . LEU B 1 296 ? -3.074 19.5 -5.949 1 96.44 296 LEU B O 1
ATOM 5704 N N . ALA B 1 297 ? -1.403 18.641 -7.152 1 94.88 297 ALA B N 1
ATOM 5705 C CA . ALA B 1 297 ? -2.244 18.469 -8.336 1 94.88 297 ALA B CA 1
ATOM 5706 C C . ALA B 1 297 ? -3.4 17.516 -8.047 1 94.88 297 ALA B C 1
ATOM 5708 O O . ALA B 1 297 ? -4.555 17.828 -8.352 1 94.88 297 ALA B O 1
ATOM 5709 N N . THR B 1 298 ? -3.092 16.422 -7.477 1 97.19 298 THR B N 1
ATOM 5710 C CA . THR B 1 298 ? -4.113 15.422 -7.188 1 97.19 298 THR B CA 1
ATOM 5711 C C . THR B 1 298 ? -5.09 15.938 -6.137 1 97.19 298 THR B C 1
ATOM 5713 O O . THR B 1 298 ? -6.297 15.719 -6.242 1 97.19 298 THR B O 1
ATOM 5716 N N . SER B 1 299 ? -4.609 16.594 -5.125 1 97.31 299 SER B N 1
ATOM 5717 C CA . SER B 1 299 ? -5.449 17.141 -4.062 1 97.31 299 SER B CA 1
ATOM 5718 C C . SER B 1 299 ? -6.355 18.25 -4.59 1 97.31 299 SER B C 1
ATOM 5720 O O . SER B 1 299 ? -7.512 18.359 -4.176 1 97.31 299 SER B O 1
ATOM 5722 N N . ALA B 1 300 ? -5.797 19.062 -5.465 1 94.44 300 ALA B N 1
ATOM 5723 C CA . ALA B 1 300 ? -6.613 20.109 -6.066 1 94.44 300 ALA B CA 1
ATOM 5724 C C . ALA B 1 300 ? -7.781 19.516 -6.852 1 94.44 300 ALA B C 1
ATOM 5726 O O . ALA B 1 300 ? -8.914 20.016 -6.758 1 94.44 300 ALA B O 1
ATOM 5727 N N . ALA B 1 301 ? -7.512 18.516 -7.59 1 95.25 301 ALA B N 1
ATOM 5728 C CA . ALA B 1 301 ? -8.578 17.859 -8.344 1 95.25 301 ALA B CA 1
ATOM 5729 C C . ALA B 1 301 ? -9.617 17.25 -7.41 1 95.25 301 ALA B C 1
ATOM 5731 O O . ALA B 1 301 ? -10.82 17.375 -7.652 1 95.25 301 ALA B O 1
ATOM 5732 N N . LEU B 1 302 ? -9.172 16.578 -6.395 1 97.06 302 LEU B N 1
ATOM 5733 C CA . LEU B 1 302 ? -10.078 16.016 -5.402 1 97.06 302 LEU B CA 1
ATOM 5734 C C . LEU B 1 302 ? -10.898 17.109 -4.73 1 97.06 302 LEU B C 1
ATOM 5736 O O . LEU B 1 302 ? -12.078 16.906 -4.43 1 97.06 302 LEU B O 1
ATOM 5740 N N . PHE B 1 303 ? -10.258 18.219 -4.496 1 95.38 303 PHE B N 1
ATOM 5741 C CA . PHE B 1 303 ? -10.898 19.344 -3.834 1 95.38 303 PHE B CA 1
ATOM 5742 C C . PHE B 1 303 ? -12.078 19.844 -4.648 1 95.38 303 PHE B C 1
ATOM 5744 O O . PHE B 1 303 ? -13.094 20.266 -4.09 1 95.38 303 PHE B O 1
ATOM 5751 N N . VAL B 1 304 ? -12.016 19.797 -5.926 1 92.69 304 VAL B N 1
ATOM 5752 C CA . VAL B 1 304 ? -13.109 20.203 -6.809 1 92.69 304 VAL B CA 1
ATOM 5753 C C . VAL B 1 304 ? -14.359 19.406 -6.488 1 92.69 304 VAL B C 1
ATOM 5755 O O . VAL B 1 304 ? -15.469 19.938 -6.457 1 92.69 304 VAL B O 1
ATOM 5758 N N . HIS B 1 305 ? -14.211 18.156 -6.188 1 93.44 305 HIS B N 1
ATOM 5759 C CA . HIS B 1 305 ? -15.336 17.266 -5.918 1 93.44 305 HIS B CA 1
ATOM 5760 C C . HIS B 1 305 ? -15.734 17.312 -4.445 1 93.44 305 HIS B C 1
ATOM 5762 O O . HIS B 1 305 ? -16.875 17 -4.094 1 93.44 305 HIS B O 1
ATOM 5768 N N . ASN B 1 306 ? -14.773 17.703 -3.631 1 94.88 306 ASN B N 1
ATOM 5769 C CA . ASN B 1 306 ? -14.969 17.609 -2.189 1 94.88 306 ASN B CA 1
ATOM 5770 C C . ASN B 1 306 ? -15.383 18.938 -1.589 1 94.88 306 ASN B C 1
ATOM 5772 O O . ASN B 1 306 ? -15.867 19 -0.455 1 94.88 306 ASN B O 1
ATOM 5776 N N . TRP B 1 307 ? -15.289 19.953 -2.361 1 90.94 307 TRP B N 1
ATOM 5777 C CA . TRP B 1 307 ? -15.703 21.266 -1.893 1 90.94 307 TRP B CA 1
ATOM 5778 C C . TRP B 1 307 ? -17.203 21.297 -1.59 1 90.94 307 TRP B C 1
ATOM 5780 O O . TRP B 1 307 ? -17.969 20.5 -2.146 1 90.94 307 TRP B O 1
ATOM 5790 N N . TYR B 1 308 ? -17.641 22.219 -0.724 1 83.81 308 TYR B N 1
ATOM 5791 C CA . TYR B 1 308 ? -19.016 22.359 -0.28 1 83.81 308 TYR B CA 1
ATOM 5792 C C . TYR B 1 308 ? -19.922 22.766 -1.435 1 83.81 308 TYR B C 1
ATOM 5794 O O . TYR B 1 308 ? -19.656 23.75 -2.125 1 83.81 308 TYR B O 1
ATOM 5802 N N . PRO B 1 309 ? -21.109 22.047 -1.609 1 87.31 309 PRO B N 1
ATOM 5803 C CA . PRO B 1 309 ? -21.484 20.75 -1.018 1 87.31 309 PRO B CA 1
ATOM 5804 C C . PRO B 1 309 ? -20.734 19.578 -1.646 1 87.31 309 PRO B C 1
ATOM 5806 O O . PRO B 1 309 ? -20.641 19.484 -2.873 1 87.31 309 PRO B O 1
ATOM 5809 N N . SER B 1 310 ? -20.25 18.734 -0.827 1 90.75 310 SER B N 1
ATOM 5810 C CA . SER B 1 310 ? -19.344 17.672 -1.282 1 90.75 310 SER B CA 1
ATOM 5811 C C . SER B 1 310 ? -20.062 16.656 -2.154 1 90.75 310 SER B C 1
ATOM 5813 O O . SER B 1 310 ? -21.141 16.188 -1.798 1 90.75 310 SER B O 1
ATOM 5815 N N . ALA B 1 311 ? -19.438 16.359 -3.23 1 92.12 311 ALA B N 1
ATOM 5816 C CA . ALA B 1 311 ? -19.906 15.266 -4.074 1 92.12 311 ALA B CA 1
ATOM 5817 C C . ALA B 1 311 ? -19.312 13.93 -3.631 1 92.12 311 ALA B C 1
ATOM 5819 O O . ALA B 1 311 ? -19.891 12.875 -3.895 1 92.12 311 ALA B O 1
ATOM 5820 N N . VAL B 1 312 ? -18.203 13.992 -2.98 1 95.31 312 VAL B N 1
ATOM 5821 C CA . VAL B 1 312 ? -17.531 12.789 -2.504 1 95.31 312 VAL B CA 1
ATOM 5822 C C . VAL B 1 312 ? -16.891 13.062 -1.151 1 95.31 312 VAL B C 1
ATOM 5824 O O . VAL B 1 312 ? -16.438 14.188 -0.883 1 95.31 312 VAL B O 1
ATOM 5827 N N . PHE B 1 313 ? -16.859 12.102 -0.326 1 96 313 PHE B N 1
ATOM 5828 C CA . PHE B 1 313 ? -16.078 12.156 0.908 1 96 313 PHE B CA 1
ATOM 5829 C C . PHE B 1 313 ? -14.719 11.492 0.726 1 96 313 PHE B C 1
ATOM 5831 O O . PHE B 1 313 ? -14.602 10.5 0.006 1 96 313 PHE B O 1
ATOM 5838 N N . VAL B 1 314 ? -13.742 12 1.346 1 97.12 314 VAL B N 1
ATOM 5839 C CA . VAL B 1 314 ? -12.367 11.633 1.029 1 97.12 314 VAL B CA 1
ATOM 5840 C C . VAL B 1 314 ? -11.953 10.422 1.86 1 97.12 314 VAL B C 1
ATOM 5842 O O . VAL B 1 314 ? -11.117 9.625 1.429 1 97.12 314 VAL B O 1
ATOM 5845 N N . GLY B 1 315 ? -12.484 10.258 3.08 1 96.25 315 GLY B N 1
ATOM 5846 C CA . GLY B 1 315 ? -12.211 9.117 3.949 1 96.25 315 GLY B CA 1
ATOM 5847 C C . GLY B 1 315 ? -10.875 9.219 4.656 1 96.25 315 GLY B C 1
ATOM 5848 O O . GLY B 1 315 ? -10.102 10.148 4.41 1 96.25 315 GLY B O 1
ATOM 5849 N N . ASP B 1 316 ? -10.602 8.234 5.508 1 96.38 316 ASP B N 1
ATOM 5850 C CA . ASP B 1 316 ? -9.305 8.109 6.172 1 96.38 316 ASP B CA 1
ATOM 5851 C C . ASP B 1 316 ? -8.188 7.891 5.156 1 96.38 316 ASP B C 1
ATOM 5853 O O . ASP B 1 316 ? -7.047 8.297 5.383 1 96.38 316 ASP B O 1
ATOM 5857 N N . THR B 1 317 ? -8.539 7.324 4.059 1 98.25 317 THR B N 1
ATOM 5858 C CA . THR B 1 317 ? -7.582 7.031 2.996 1 98.25 317 THR B CA 1
ATOM 5859 C C . THR B 1 317 ? -6.844 8.297 2.572 1 98.25 317 THR B C 1
ATOM 5861 O O . THR B 1 317 ? -5.609 8.32 2.551 1 98.25 317 THR B O 1
ATOM 5864 N N . TYR B 1 318 ? -7.59 9.344 2.301 1 98.5 318 TYR B N 1
ATOM 5865 C CA . TYR B 1 318 ? -6.941 10.57 1.86 1 98.5 318 TYR B CA 1
ATOM 5866 C C . TYR B 1 318 ? -6.109 11.18 2.984 1 98.5 318 TYR B C 1
ATOM 5868 O O . TYR B 1 318 ? -5.004 11.672 2.75 1 98.5 318 TYR B O 1
ATOM 5876 N N . CYS B 1 319 ? -6.672 11.195 4.184 1 98 319 CYS B N 1
ATOM 5877 C CA . CYS B 1 319 ? -5.996 11.852 5.297 1 98 319 CYS B CA 1
ATOM 5878 C C . CYS B 1 319 ? -4.652 11.195 5.586 1 98 319 CYS B C 1
ATOM 5880 O O . CYS B 1 319 ? -3.645 11.883 5.758 1 98 319 CYS B O 1
ATOM 5882 N N . TYR B 1 320 ? -4.617 9.867 5.582 1 98.06 320 TYR B N 1
ATOM 5883 C CA . TYR B 1 320 ? -3.367 9.141 5.793 1 98.06 320 TYR B CA 1
ATOM 5884 C C . TYR B 1 320 ? -2.406 9.359 4.633 1 98.06 320 TYR B C 1
ATOM 5886 O O . TYR B 1 320 ? -1.206 9.555 4.84 1 98.06 320 TYR B O 1
ATOM 5894 N N . PHE B 1 321 ? -2.953 9.383 3.426 1 98.69 321 PHE B N 1
ATOM 5895 C CA . PHE B 1 321 ? -2.186 9.656 2.217 1 98.69 321 PHE B CA 1
ATOM 5896 C C . PHE B 1 321 ? -1.566 11.047 2.271 1 98.69 321 PHE B C 1
ATOM 5898 O O . PHE B 1 321 ? -0.36 11.203 2.074 1 98.69 321 PHE B O 1
ATOM 5905 N N . ALA B 1 322 ? -2.342 12.039 2.598 1 98.75 322 ALA B N 1
ATOM 5906 C CA . ALA B 1 322 ? -1.894 13.422 2.613 1 98.75 322 ALA B CA 1
ATOM 5907 C C . ALA B 1 322 ? -0.834 13.648 3.689 1 98.75 322 ALA B C 1
ATOM 5909 O O . ALA B 1 322 ? 0.22 14.227 3.42 1 98.75 322 ALA B O 1
ATOM 5910 N N . GLY B 1 323 ? -1.176 13.172 4.859 1 98.44 323 GLY B N 1
ATOM 5911 C CA . GLY B 1 323 ? -0.214 13.32 5.938 1 98.44 323 GLY B CA 1
ATOM 5912 C C . GLY B 1 323 ? 1.137 12.711 5.625 1 98.44 323 GLY B C 1
ATOM 5913 O O . GLY B 1 323 ? 2.176 13.32 5.875 1 98.44 323 GLY B O 1
ATOM 5914 N N . MET B 1 324 ? 1.134 11.516 5.043 1 98.44 324 MET B N 1
ATOM 5915 C CA . MET B 1 324 ? 2.391 10.836 4.738 1 98.44 324 MET B CA 1
ATOM 5916 C C . MET B 1 324 ? 3.131 11.547 3.611 1 98.44 324 MET B C 1
ATOM 5918 O O . MET B 1 324 ? 4.359 11.625 3.621 1 98.44 324 MET B O 1
ATOM 5922 N N . CYS B 1 325 ? 2.408 12.047 2.619 1 98.69 325 CYS B N 1
ATOM 5923 C CA . CYS B 1 325 ? 3.047 12.773 1.528 1 98.69 325 CYS B CA 1
ATOM 5924 C C . CYS B 1 325 ? 3.814 13.977 2.055 1 98.69 325 CYS B C 1
ATOM 5926 O O . CYS B 1 325 ? 4.957 14.219 1.657 1 98.69 325 CYS B O 1
ATOM 5928 N N . LEU B 1 326 ? 3.209 14.68 2.945 1 98.69 326 LEU B N 1
ATOM 5929 C CA . LEU B 1 326 ? 3.855 15.859 3.512 1 98.69 326 LEU B CA 1
ATOM 5930 C C . LEU B 1 326 ? 5.039 15.461 4.391 1 98.69 326 LEU B C 1
ATOM 5932 O O . LEU B 1 326 ? 6.105 16.078 4.312 1 98.69 326 LEU B O 1
ATOM 5936 N N . ALA B 1 327 ? 4.855 14.414 5.125 1 98.5 327 ALA B N 1
ATOM 5937 C CA . ALA B 1 327 ? 5.922 13.945 6.012 1 98.5 327 ALA B CA 1
ATOM 5938 C C . ALA B 1 327 ? 7.113 13.43 5.211 1 98.5 327 ALA B C 1
ATOM 5940 O O . ALA B 1 327 ? 8.258 13.758 5.516 1 98.5 327 ALA B O 1
ATOM 5941 N N . MET B 1 328 ? 6.828 12.609 4.195 1 98.38 328 MET B N 1
ATOM 5942 C CA . MET B 1 328 ? 7.938 12.016 3.455 1 98.38 328 MET B CA 1
ATOM 5943 C C . MET B 1 328 ? 8.711 13.078 2.686 1 98.38 328 MET B C 1
ATOM 5945 O O . MET B 1 328 ? 9.93 12.984 2.545 1 98.38 328 MET B O 1
ATOM 5949 N N . ALA B 1 329 ? 8.023 14.117 2.18 1 98.12 329 ALA B N 1
ATOM 5950 C CA . ALA B 1 329 ? 8.703 15.227 1.517 1 98.12 329 ALA B CA 1
ATOM 5951 C C . ALA B 1 329 ? 9.641 15.945 2.479 1 98.12 329 ALA B C 1
ATOM 5953 O O . ALA B 1 329 ? 10.781 16.25 2.125 1 98.12 329 ALA B O 1
ATOM 5954 N N . ALA B 1 330 ? 9.211 16.172 3.662 1 97.19 330 ALA B N 1
ATOM 5955 C CA . ALA B 1 330 ? 9.992 16.906 4.652 1 97.19 330 ALA B CA 1
ATOM 5956 C C . ALA B 1 330 ? 11.172 16.078 5.148 1 97.19 330 ALA B C 1
ATOM 5958 O O . ALA B 1 330 ? 12.273 16.594 5.316 1 97.19 330 ALA B O 1
ATOM 5959 N N . ILE B 1 331 ? 10.945 14.828 5.367 1 96.38 331 ILE B N 1
ATOM 5960 C CA . ILE B 1 331 ? 11.969 13.945 5.906 1 96.38 331 ILE B CA 1
ATOM 5961 C C . ILE B 1 331 ? 13.078 13.742 4.867 1 96.38 331 ILE B C 1
ATOM 5963 O O . ILE B 1 331 ? 14.258 13.922 5.168 1 96.38 331 ILE B O 1
ATOM 5967 N N . LEU B 1 332 ? 12.719 13.453 3.646 1 95.75 332 LEU B N 1
ATOM 5968 C CA . LEU B 1 332 ? 13.703 13.211 2.6 1 95.75 332 LEU B CA 1
ATOM 5969 C C . LEU B 1 332 ? 14.281 14.523 2.082 1 95.75 332 LEU B C 1
ATOM 5971 O O . LEU B 1 332 ? 15.375 14.539 1.503 1 95.75 332 LEU B O 1
ATOM 5975 N N . GLY B 1 333 ? 13.531 15.625 2.295 1 94.38 333 GLY B N 1
ATOM 5976 C CA . GLY B 1 333 ? 14.023 16.953 1.956 1 94.38 333 GLY B CA 1
ATOM 5977 C C . GLY B 1 333 ? 14.82 17.594 3.074 1 94.38 333 GLY B C 1
ATOM 5978 O O . GLY B 1 333 ? 15.383 18.672 2.898 1 94.38 333 GLY B O 1
ATOM 5979 N N . HIS B 1 334 ? 14.859 17.047 4.219 1 91.69 334 HIS B N 1
ATOM 5980 C CA . HIS B 1 334 ? 15.648 17.438 5.379 1 91.69 334 HIS B CA 1
ATOM 5981 C C . HIS B 1 334 ? 15.148 18.766 5.957 1 91.69 334 HIS B C 1
ATOM 5983 O O . HIS B 1 334 ? 15.945 19.672 6.227 1 91.69 334 HIS B O 1
ATOM 5989 N N . TYR B 1 335 ? 13.891 18.875 6.164 1 90.88 335 TYR B N 1
ATOM 5990 C CA . TYR B 1 335 ? 13.312 20.047 6.805 1 90.88 335 TYR B CA 1
ATOM 5991 C C . TYR B 1 335 ? 12.125 19.656 7.676 1 90.88 335 TYR B C 1
ATOM 5993 O O . TYR B 1 335 ? 11.109 20.359 7.699 1 90.88 335 TYR B O 1
ATOM 6001 N N . SER B 1 336 ? 12.172 18.562 8.359 1 93.62 336 SER B N 1
ATOM 6002 C CA . SER B 1 336 ? 11.102 18.016 9.188 1 93.62 336 SER B CA 1
ATOM 6003 C C . SER B 1 336 ? 10.672 19 10.266 1 93.62 336 SER B C 1
ATOM 6005 O O . SER B 1 336 ? 9.5 19.062 10.625 1 93.62 336 SER B O 1
ATOM 6007 N N . GLU B 1 337 ? 11.586 19.797 10.82 1 89.19 337 GLU B N 1
ATOM 6008 C CA . GLU B 1 337 ? 11.242 20.781 11.844 1 89.19 337 GLU B CA 1
ATOM 6009 C C . GLU B 1 337 ? 10.352 21.875 11.281 1 89.19 337 GLU B C 1
ATOM 6011 O O . GLU B 1 337 ? 9.406 22.312 11.945 1 89.19 337 GLU B O 1
ATOM 6016 N N . THR B 1 338 ? 10.742 22.297 10.07 1 91.5 338 THR B N 1
ATOM 6017 C CA . THR B 1 338 ? 9.93 23.328 9.414 1 91.5 338 THR B CA 1
ATOM 6018 C C . THR B 1 338 ? 8.523 22.812 9.141 1 91.5 338 THR B C 1
ATOM 6020 O O . THR B 1 338 ? 7.547 23.547 9.297 1 91.5 338 THR B O 1
ATOM 6023 N N . LEU B 1 339 ? 8.391 21.578 8.766 1 96.06 339 LEU B N 1
ATOM 6024 C CA . LEU B 1 339 ? 7.078 21.016 8.508 1 96.06 339 LEU B CA 1
ATOM 6025 C C . LEU B 1 339 ? 6.211 21.047 9.766 1 96.06 339 LEU B C 1
ATOM 6027 O O . LEU B 1 339 ? 5.016 21.359 9.688 1 96.06 339 LEU B O 1
ATOM 6031 N N . LEU B 1 340 ? 6.84 20.688 10.859 1 94.81 340 LEU B N 1
ATOM 6032 C CA . LEU B 1 340 ? 6.086 20.703 12.109 1 94.81 340 LEU B CA 1
ATOM 6033 C C . LEU B 1 340 ? 5.48 22.078 12.375 1 94.81 340 LEU B C 1
ATOM 6035 O O . LEU B 1 340 ? 4.355 22.172 12.859 1 94.81 340 LEU B O 1
ATOM 6039 N N . LEU B 1 341 ? 6.184 23.125 12.008 1 93.56 341 LEU B N 1
ATOM 6040 C CA . LEU B 1 341 ? 5.684 24.484 12.188 1 93.56 341 LEU B CA 1
ATOM 6041 C C . LEU B 1 341 ? 4.5 24.75 11.266 1 93.56 341 LEU B C 1
ATOM 6043 O O . LEU B 1 341 ? 3.582 25.484 11.625 1 93.56 341 LEU B O 1
ATOM 6047 N N . PHE B 1 342 ? 4.547 24.156 10.086 1 97 342 PHE B N 1
ATOM 6048 C CA . PHE B 1 342 ? 3.436 24.344 9.164 1 97 342 PHE B CA 1
ATOM 6049 C C . PHE B 1 342 ? 2.182 23.641 9.68 1 97 342 PHE B C 1
ATOM 6051 O O . PHE B 1 342 ? 1.071 23.953 9.242 1 97 342 PHE B O 1
ATOM 6058 N N . PHE B 1 343 ? 2.361 22.703 10.641 1 98 343 PHE B N 1
ATOM 6059 C CA . PHE B 1 343 ? 1.257 21.938 11.195 1 98 343 PHE B CA 1
ATOM 6060 C C . PHE B 1 343 ? 0.794 22.516 12.523 1 98 343 PHE B C 1
ATOM 6062 O O . PHE B 1 343 ? 0.135 21.844 13.312 1 98 343 PHE B O 1
ATOM 6069 N N . VAL B 1 344 ? 1.024 23.75 12.797 1 96.25 344 VAL B N 1
ATOM 6070 C CA . VAL B 1 344 ? 0.743 24.375 14.086 1 96.25 344 VAL B CA 1
ATOM 6071 C C . VAL B 1 344 ? -0.748 24.25 14.398 1 96.25 344 VAL B C 1
ATOM 6073 O O . VAL B 1 344 ? -1.128 23.875 15.508 1 96.25 344 VAL B O 1
ATOM 6076 N N . PRO B 1 345 ? -1.692 24.609 13.469 1 97.56 345 PRO B N 1
ATOM 6077 C CA . PRO B 1 345 ? -3.109 24.438 13.805 1 97.56 345 PRO B CA 1
ATOM 6078 C C . PRO B 1 345 ? -3.457 23 14.18 1 97.56 345 PRO B C 1
ATOM 6080 O O . PRO B 1 345 ? -4.254 22.766 15.094 1 97.56 345 PRO B O 1
ATOM 6083 N N . GLN B 1 346 ? -2.875 22.062 13.516 1 97.81 346 GLN B N 1
ATOM 6084 C CA . GLN B 1 346 ? -3.135 20.656 13.797 1 97.81 346 GLN B CA 1
ATOM 6085 C C . GLN B 1 346 ? -2.551 20.234 15.141 1 97.81 346 GLN B C 1
ATOM 6087 O O . GLN B 1 346 ? -3.131 19.406 15.852 1 97.81 346 GLN B O 1
ATOM 6092 N N . VAL B 1 347 ? -1.354 20.766 15.445 1 96.44 347 VAL B N 1
ATOM 6093 C CA . VAL B 1 347 ? -0.761 20.5 16.75 1 96.44 347 VAL B CA 1
ATOM 6094 C C . VAL B 1 347 ? -1.684 21.031 17.859 1 96.44 347 VAL B C 1
ATOM 6096 O O . VAL B 1 347 ? -1.961 20.328 18.828 1 96.44 347 VAL B O 1
ATOM 6099 N N . PHE B 1 348 ? -2.146 22.219 17.656 1 96.62 348 PHE B N 1
ATOM 6100 C CA . PHE B 1 348 ? -3.07 22.812 18.625 1 96.62 348 PHE B CA 1
ATOM 6101 C C . PHE B 1 348 ? -4.34 21.969 18.734 1 96.62 348 PHE B C 1
ATOM 6103 O O . PHE B 1 348 ? -4.812 21.703 19.844 1 96.62 348 PHE B O 1
ATOM 6110 N N . ASN B 1 349 ? -4.918 21.656 17.625 1 96.81 349 ASN B N 1
ATOM 6111 C CA . ASN B 1 349 ? -6.121 20.828 17.609 1 96.81 349 ASN B CA 1
ATOM 6112 C C . ASN B 1 349 ? -5.91 19.531 18.375 1 96.81 349 ASN B C 1
ATOM 6114 O O . ASN B 1 349 ? -6.789 19.078 19.109 1 96.81 349 ASN B O 1
ATOM 6118 N N . PHE B 1 350 ? -4.766 18.922 18.109 1 94.75 350 PHE B N 1
ATOM 6119 C CA . PHE B 1 350 ? -4.43 17.656 18.766 1 94.75 350 PHE B CA 1
ATOM 6120 C C . PHE B 1 350 ? -4.344 17.844 20.281 1 94.75 350 PHE B C 1
ATOM 6122 O O . PHE B 1 350 ? -4.934 17.062 21.031 1 94.75 350 PHE B O 1
ATOM 6129 N N . LEU B 1 351 ? -3.629 18.828 20.703 1 95 351 LEU B N 1
ATOM 6130 C CA . LEU B 1 351 ? -3.455 19.094 22.125 1 95 351 LEU B CA 1
ATOM 6131 C C . LEU B 1 351 ? -4.793 19.422 22.781 1 95 351 LEU B C 1
ATOM 6133 O O . LEU B 1 351 ? -5.07 18.969 23.891 1 95 351 LEU B O 1
ATOM 6137 N N . TYR B 1 352 ? -5.594 20.172 22.062 1 94.75 352 TYR B N 1
ATOM 6138 C CA . TYR B 1 352 ? -6.914 20.531 22.562 1 94.75 352 TYR B CA 1
ATOM 6139 C C . TYR B 1 352 ? -7.809 19.312 22.672 1 94.75 352 TYR B C 1
ATOM 6141 O O . TYR B 1 352 ? -8.633 19.219 23.594 1 94.75 352 TYR B O 1
ATOM 6149 N N . SER B 1 353 ? -7.605 18.359 21.812 1 93.44 353 SER B N 1
ATOM 6150 C CA . SER B 1 353 ? -8.43 17.156 21.75 1 93.44 353 SER B CA 1
ATOM 6151 C C . SER B 1 353 ? -7.883 16.062 22.672 1 93.44 353 SER B C 1
ATOM 6153 O O . SER B 1 353 ? -8.562 15.07 22.938 1 93.44 353 SER B O 1
ATOM 6155 N N . LEU B 1 354 ? -6.703 16.219 23.172 1 90.94 354 LEU B N 1
ATOM 6156 C CA . LEU B 1 354 ? -5.938 15.172 23.844 1 90.94 354 LEU B CA 1
ATOM 6157 C C . LEU B 1 354 ? -6.707 14.594 25.016 1 90.94 354 LEU B C 1
ATOM 6159 O O . LEU B 1 354 ? -6.762 13.375 25.203 1 90.94 354 LEU B O 1
ATOM 6163 N N . PRO B 1 355 ? -7.352 15.398 25.875 1 91.19 355 PRO B N 1
ATOM 6164 C CA . PRO B 1 355 ? -8.102 14.836 27 1 91.19 355 PRO B CA 1
ATOM 6165 C C . PRO B 1 355 ? -9.195 13.875 26.562 1 91.19 355 PRO B C 1
ATOM 6167 O O . PRO B 1 355 ? -9.484 12.898 27.266 1 91.19 355 PRO B O 1
ATOM 6170 N N . GLN B 1 356 ? -9.766 14.109 25.469 1 89.56 356 GLN B N 1
ATOM 6171 C CA . GLN B 1 356 ? -10.828 13.25 24.938 1 89.56 356 GLN B CA 1
ATOM 6172 C C . GLN B 1 356 ? -10.242 12.023 24.25 1 89.56 356 GLN B C 1
ATOM 6174 O O . GLN B 1 356 ? -10.766 10.914 24.391 1 89.56 356 GLN B O 1
ATOM 6179 N N . LEU B 1 357 ? -9.164 12.25 23.625 1 82.81 357 LEU B N 1
ATOM 6180 C CA . LEU B 1 357 ? -8.531 11.156 22.891 1 82.81 357 LEU B CA 1
ATOM 6181 C C . LEU B 1 357 ? -7.926 10.141 23.859 1 82.81 357 LEU B C 1
ATOM 6183 O O . LEU B 1 357 ? -7.871 8.945 23.547 1 82.81 357 LEU B O 1
ATOM 6187 N N . LEU B 1 358 ? -7.523 10.602 25.062 1 84.44 358 LEU B N 1
ATOM 6188 C CA . LEU B 1 358 ? -6.934 9.727 26.078 1 84.44 358 LEU B CA 1
ATOM 6189 C C . LEU B 1 358 ? -8.008 9.117 26.969 1 84.44 358 LEU B C 1
ATOM 6191 O O . LEU B 1 358 ? -7.715 8.281 27.828 1 84.44 358 LEU B O 1
ATOM 6195 N N . GLY B 1 359 ? -9.203 9.57 26.844 1 83.88 359 GLY B N 1
ATOM 6196 C CA . GLY B 1 359 ? -10.32 9.023 27.594 1 83.88 359 GLY B CA 1
ATOM 6197 C C . GLY B 1 359 ? -10.508 9.672 28.953 1 83.88 359 GLY B C 1
ATOM 6198 O O . GLY B 1 359 ? -11.234 9.156 29.797 1 83.88 359 GLY B O 1
ATOM 6199 N N . ILE B 1 360 ? -9.828 10.75 29.172 1 88.56 360 ILE B N 1
ATOM 6200 C CA . ILE B 1 360 ? -10 11.477 30.422 1 88.56 360 ILE B CA 1
ATOM 6201 C C . ILE B 1 360 ? -11.383 12.125 30.453 1 88.56 360 ILE B C 1
ATOM 6203 O O . ILE B 1 360 ? -12.055 12.117 31.484 1 88.56 360 ILE B O 1
ATOM 6207 N N . ILE B 1 361 ? -11.75 12.641 29.266 1 89.19 361 ILE B N 1
ATOM 6208 C CA . ILE B 1 361 ? -13.086 13.164 29.016 1 89.19 361 ILE B CA 1
ATOM 6209 C C . ILE B 1 361 ? -13.781 12.305 27.969 1 89.19 361 ILE B C 1
ATOM 6211 O O . ILE B 1 361 ? -13.133 11.789 27.047 1 89.19 361 ILE B O 1
ATOM 6215 N N . ARG B 1 362 ? -15.031 12.148 28.141 1 86.69 362 ARG B N 1
ATOM 6216 C CA . ARG B 1 362 ? -15.797 11.359 27.188 1 86.69 362 ARG B CA 1
ATOM 6217 C C . ARG B 1 362 ? -15.664 11.922 25.781 1 86.69 362 ARG B C 1
ATOM 6219 O O . ARG B 1 362 ? -15.805 13.125 25.578 1 86.69 362 ARG B O 1
ATOM 6226 N N . CYS B 1 363 ? -15.273 11.086 24.875 1 83.06 363 CYS B N 1
ATOM 6227 C CA . CYS B 1 363 ? -15.109 11.477 23.484 1 83.06 363 CYS B CA 1
ATOM 6228 C C . CYS B 1 363 ? -16.297 11.008 22.641 1 83.06 363 CYS B C 1
ATOM 6230 O O . CYS B 1 363 ? -16.5 9.812 22.453 1 83.06 363 CYS B O 1
ATOM 6232 N N . PRO B 1 364 ? -17.062 11.922 22.203 1 78.5 364 PRO B N 1
ATOM 6233 C CA . PRO B 1 364 ? -18.156 11.508 21.328 1 78.5 364 PRO B CA 1
ATOM 6234 C C . PRO B 1 364 ? -17.672 10.883 20.016 1 78.5 364 PRO B C 1
ATOM 6236 O O . PRO B 1 364 ? -16.531 11.117 19.609 1 78.5 364 PRO B O 1
ATOM 6239 N N . ARG B 1 365 ? -18.484 10.078 19.391 1 72.19 365 ARG B N 1
ATOM 6240 C CA . ARG B 1 365 ? -18.141 9.406 18.156 1 72.19 365 ARG B CA 1
ATOM 6241 C C . ARG B 1 365 ? -17.859 10.414 17.047 1 72.19 365 ARG B C 1
ATOM 6243 O O . ARG B 1 365 ? -16.938 10.242 16.25 1 72.19 365 ARG B O 1
ATOM 6250 N N . HIS B 1 366 ? -18.812 11.391 17.094 1 76.75 366 HIS B N 1
ATOM 6251 C CA . HIS B 1 366 ? -18.656 12.445 16.109 1 76.75 366 HIS B CA 1
ATOM 6252 C C . HIS B 1 366 ? -18.562 13.82 16.766 1 76.75 366 HIS B C 1
ATOM 6254 O O . HIS B 1 366 ? -19.484 14.227 17.484 1 76.75 366 HIS B O 1
ATOM 6260 N N . ARG B 1 367 ? -17.5 14.438 16.656 1 86.31 367 ARG B N 1
ATOM 6261 C CA . ARG B 1 367 ? -17.281 15.75 17.25 1 86.31 367 ARG B CA 1
ATOM 6262 C C . ARG B 1 367 ? -17.609 16.859 16.266 1 86.31 367 ARG B C 1
ATOM 6264 O O . ARG B 1 367 ? -16.812 17.797 16.094 1 86.31 367 ARG B O 1
ATOM 6271 N N . LEU B 1 368 ? -18.797 16.75 15.711 1 89.38 368 LEU B N 1
ATOM 6272 C CA . LEU B 1 368 ? -19.266 17.703 14.711 1 89.38 368 LEU B CA 1
ATOM 6273 C C . LEU B 1 368 ? -19.953 18.891 15.367 1 89.38 368 LEU B C 1
ATOM 6275 O O . LEU B 1 368 ? -20.438 18.781 16.5 1 89.38 368 LEU B O 1
ATOM 6279 N N . PRO B 1 369 ? -19.938 20.031 14.703 1 93 369 PRO B N 1
ATOM 6280 C CA . PRO B 1 369 ? -20.781 21.125 15.172 1 93 369 PRO B CA 1
ATOM 6281 C C . PRO B 1 369 ? -22.281 20.844 14.984 1 93 369 PRO B C 1
ATOM 6283 O O . PRO B 1 369 ? -22.641 19.844 14.359 1 93 369 PRO B O 1
ATOM 6286 N N . ARG B 1 370 ? -23.047 21.641 15.602 1 91.5 370 ARG B N 1
ATOM 6287 C CA . ARG B 1 370 ? -24.5 21.484 15.5 1 91.5 370 ARG B CA 1
ATOM 6288 C C . ARG B 1 370 ? -25.078 22.391 14.422 1 91.5 370 ARG B C 1
ATOM 6290 O O . ARG B 1 370 ? -24.781 23.594 14.391 1 91.5 370 ARG B O 1
ATOM 6297 N N . LEU B 1 371 ? -25.844 21.797 13.602 1 90.62 371 LEU B N 1
ATOM 6298 C CA . LEU B 1 371 ? -26.531 22.562 12.57 1 90.62 371 LEU B CA 1
ATOM 6299 C C . LEU B 1 371 ? -27.844 23.141 13.094 1 90.62 371 LEU B C 1
ATOM 6301 O O . LEU B 1 371 ? -28.672 22.406 13.617 1 90.62 371 LEU B O 1
ATOM 6305 N N . ASN B 1 372 ? -27.969 24.391 13 1 91.62 372 ASN B N 1
ATOM 6306 C CA . ASN B 1 372 ? -29.25 25.047 13.281 1 91.62 372 ASN B CA 1
ATOM 6307 C C . ASN B 1 372 ? -30.141 25.078 12.047 1 91.62 372 ASN B C 1
ATOM 6309 O O . ASN B 1 372 ? -29.859 25.812 11.094 1 91.62 372 ASN B O 1
ATOM 6313 N N . PRO B 1 373 ? -31.156 24.375 12.102 1 87.38 373 PRO B N 1
ATOM 6314 C CA . PRO B 1 373 ? -32 24.297 10.914 1 87.38 373 PRO B CA 1
ATOM 6315 C C . PRO B 1 373 ? -32.656 25.625 10.539 1 87.38 373 PRO B C 1
ATOM 6317 O O . PRO B 1 373 ? -32.969 25.859 9.367 1 87.38 373 PRO B O 1
ATOM 6320 N N . LYS B 1 374 ? -32.812 26.531 11.461 1 88.62 374 LYS B N 1
ATOM 6321 C CA . LYS B 1 374 ? -33.469 27.812 11.203 1 88.62 374 LYS B CA 1
ATOM 6322 C C . LYS B 1 374 ? -32.5 28.781 10.508 1 88.62 374 LYS B C 1
ATOM 6324 O O . LYS B 1 374 ? -32.875 29.406 9.516 1 88.62 374 LYS B O 1
ATOM 6329 N N . THR B 1 375 ? -31.328 28.844 11 1 91.25 375 THR B N 1
ATOM 6330 C CA . THR B 1 375 ? -30.375 29.797 10.469 1 91.25 375 THR B CA 1
ATOM 6331 C C . THR B 1 375 ? -29.5 29.156 9.398 1 91.25 375 THR B C 1
ATOM 6333 O O . THR B 1 375 ? -28.828 29.859 8.641 1 91.25 375 THR B O 1
ATOM 6336 N N . ARG B 1 376 ? -29.5 27.797 9.414 1 88.38 376 ARG B N 1
ATOM 6337 C CA . ARG B 1 376 ? -28.672 27.016 8.516 1 88.38 376 ARG B CA 1
ATOM 6338 C C . ARG B 1 376 ? -27.188 27.25 8.797 1 88.38 376 ARG B C 1
ATOM 6340 O O . ARG B 1 376 ? -26.359 27.203 7.883 1 88.38 376 ARG B O 1
ATOM 6347 N N . LYS B 1 377 ? -26.938 27.719 9.969 1 94.06 377 LYS B N 1
ATOM 6348 C CA . LYS B 1 377 ? -25.562 27.938 10.398 1 94.06 377 LYS B CA 1
ATOM 6349 C C . LYS B 1 377 ? -25.125 26.875 11.391 1 94.06 377 LYS B C 1
ATOM 6351 O O . LYS B 1 377 ? -25.969 26.234 12.031 1 94.06 377 LYS B O 1
ATOM 6356 N N . LEU B 1 378 ? -23.844 26.656 11.422 1 95.06 378 LEU B N 1
ATOM 6357 C CA . LEU B 1 378 ? -23.25 25.734 12.383 1 95.06 378 LEU B CA 1
ATOM 6358 C C . LEU B 1 378 ? -22.938 26.438 13.695 1 95.06 378 LEU B C 1
ATOM 6360 O O . LEU B 1 378 ? -22.469 27.578 13.703 1 95.06 378 LEU B O 1
ATOM 6364 N N . GLU B 1 379 ? -23.281 25.75 14.75 1 96.19 379 GLU B N 1
ATOM 6365 C CA . GLU B 1 379 ? -23.031 26.266 16.094 1 96.19 379 GLU B CA 1
ATOM 6366 C C . GLU B 1 379 ? -22.047 25.359 16.844 1 96.19 379 GLU B C 1
ATOM 6368 O O . GLU B 1 379 ? -22.094 24.141 16.719 1 96.19 379 GLU B O 1
ATOM 6373 N N . GLY B 1 380 ? -21.172 26 17.562 1 95.25 380 GLY B N 1
ATOM 6374 C CA . GLY B 1 380 ? -20.156 25.25 18.297 1 95.25 380 GLY B CA 1
ATOM 6375 C C . GLY B 1 380 ? -20.719 24.5 19.484 1 95.25 380 GLY B C 1
ATOM 6376 O O . GLY B 1 380 ? -21.625 24.984 20.172 1 95.25 380 GLY B O 1
ATOM 6377 N N . VAL B 1 381 ? -20.188 23.328 19.656 1 94.62 381 VAL B N 1
ATOM 6378 C CA . VAL B 1 381 ? -20.531 22.516 20.812 1 94.62 381 VAL B CA 1
ATOM 6379 C C . VAL B 1 381 ? -19.359 22.453 21.781 1 94.62 381 VAL B C 1
ATOM 6381 O O . VAL B 1 381 ? -18.344 21.812 21.484 1 94.62 381 VAL B O 1
ATOM 6384 N N . PRO B 1 382 ? -19.453 22.969 22.906 1 92.06 382 PRO B N 1
ATOM 6385 C CA . PRO B 1 382 ? -18.328 23.078 23.828 1 92.06 382 PRO B CA 1
ATOM 6386 C C . PRO B 1 382 ? -17.75 21.719 24.219 1 92.06 382 PRO B C 1
ATOM 6388 O O . PRO B 1 382 ? -16.547 21.594 24.469 1 92.06 382 PRO B O 1
ATOM 6391 N N . SER B 1 383 ? -18.547 20.703 24.203 1 92.06 383 SER B N 1
ATOM 6392 C CA . SER B 1 383 ? -18.078 19.391 24.625 1 92.06 383 SER B CA 1
ATOM 6393 C C . SER B 1 383 ? -17.266 18.703 23.531 1 92.06 383 SER B C 1
ATOM 6395 O O . SER B 1 383 ? -16.594 17.703 23.781 1 92.06 383 SER B O 1
ATOM 6397 N N . HIS B 1 384 ? -17.359 19.234 22.391 1 93.62 384 HIS B N 1
ATOM 6398 C CA . HIS B 1 384 ? -16.531 18.734 21.297 1 93.62 384 HIS B CA 1
ATOM 6399 C C . HIS B 1 384 ? -15.211 19.5 21.203 1 93.62 384 HIS B C 1
ATOM 6401 O O . HIS B 1 384 ? -15.117 20.531 20.531 1 93.62 384 HIS B O 1
ATOM 6407 N N . MET B 1 385 ? -14.25 19.031 21.781 1 93.19 385 MET B N 1
ATOM 6408 C CA . MET B 1 385 ? -12.984 19.719 21.984 1 93.19 385 MET B CA 1
ATOM 6409 C C . MET B 1 385 ? -12.094 19.594 20.75 1 93.19 385 MET B C 1
ATOM 6411 O O . MET B 1 385 ? -11.039 18.953 20.797 1 93.19 385 MET B O 1
ATOM 6415 N N . ASN B 1 386 ? -12.414 20.219 19.688 1 94.81 386 ASN B N 1
ATOM 6416 C CA . ASN B 1 386 ? -11.578 20.328 18.5 1 94.81 386 ASN B CA 1
ATOM 6417 C C . ASN B 1 386 ? -11.57 21.75 17.953 1 94.81 386 ASN B C 1
ATOM 6419 O O . ASN B 1 386 ? -12.336 22.609 18.406 1 94.81 386 ASN B O 1
ATOM 6423 N N . LEU B 1 387 ? -10.719 22.016 17.156 1 96.25 387 LEU B N 1
ATOM 6424 C CA . LEU B 1 387 ? -10.461 23.375 16.656 1 96.25 387 LEU B CA 1
ATOM 6425 C C . LEU B 1 387 ? -11.68 23.922 15.93 1 96.25 387 LEU B C 1
ATOM 6427 O O . LEU B 1 387 ? -11.977 25.125 16.031 1 96.25 387 LEU B O 1
ATOM 6431 N N . LEU B 1 388 ? -12.406 23.078 15.203 1 95.19 388 LEU B N 1
ATOM 6432 C CA . LEU B 1 388 ? -13.609 23.484 14.469 1 95.19 388 LEU B CA 1
ATOM 6433 C C . LEU B 1 388 ? -14.641 24.094 15.414 1 95.19 388 LEU B C 1
ATOM 6435 O O . LEU B 1 388 ? -15.133 25.188 15.164 1 95.19 388 LEU B O 1
ATOM 6439 N N . ASN B 1 389 ? -14.977 23.422 16.438 1 95.81 389 ASN B N 1
ATOM 6440 C CA . ASN B 1 389 ? -15.945 23.891 17.422 1 95.81 389 ASN B CA 1
ATOM 6441 C C . ASN B 1 389 ? -15.422 25.109 18.188 1 95.81 389 ASN B C 1
ATOM 6443 O O . ASN B 1 389 ? -16.188 26.016 18.531 1 95.81 389 ASN B O 1
ATOM 6447 N N . LEU B 1 390 ? -14.164 25.109 18.469 1 96.81 390 LEU B N 1
ATOM 6448 C CA . LEU B 1 390 ? -13.57 26.234 19.188 1 96.81 390 LEU B CA 1
ATOM 6449 C C . LEU B 1 390 ? -13.711 27.531 18.391 1 96.81 390 LEU B C 1
ATOM 6451 O O . LEU B 1 390 ? -14.031 28.578 18.969 1 96.81 390 LEU B O 1
ATOM 6455 N N . VAL B 1 391 ? -13.461 27.5 17.156 1 97.19 391 VAL B N 1
ATOM 6456 C CA . VAL B 1 391 ? -13.578 28.672 16.281 1 97.19 391 VAL B CA 1
ATOM 6457 C C . VAL B 1 391 ? -15.023 29.172 16.281 1 97.19 391 VAL B C 1
ATOM 6459 O O . VAL B 1 391 ? -15.266 30.375 16.344 1 97.19 391 VAL B O 1
ATOM 6462 N N . LEU B 1 392 ? -15.992 28.25 16.234 1 96.94 392 LEU B N 1
ATOM 6463 C CA . LEU B 1 392 ? -17.406 28.625 16.266 1 96.94 392 LEU B CA 1
ATOM 6464 C C . LEU B 1 392 ? -17.781 29.234 17.609 1 96.94 392 LEU B C 1
ATOM 6466 O O . LEU B 1 392 ? -18.594 30.156 17.656 1 96.94 392 LEU B O 1
ATOM 6470 N N . LEU B 1 393 ? -17.203 28.75 18.641 1 96.75 393 LEU B N 1
ATOM 6471 C CA . LEU B 1 393 ? -17.484 29.266 19.984 1 96.75 393 LEU B CA 1
ATOM 6472 C C . LEU B 1 393 ? -16.906 30.656 20.156 1 96.75 393 LEU B C 1
ATOM 6474 O O . LEU B 1 393 ? -17.484 31.5 20.844 1 96.75 393 LEU B O 1
ATOM 6478 N N . LEU B 1 394 ? -15.789 30.922 19.562 1 96.75 394 LEU B N 1
ATOM 6479 C CA . LEU B 1 394 ? -15.094 32.188 19.719 1 96.75 394 LEU B CA 1
ATOM 6480 C C . LEU B 1 394 ? -15.633 33.219 18.734 1 96.75 394 LEU B C 1
ATOM 6482 O O . LEU B 1 394 ? -15.75 34.406 19.078 1 96.75 394 LEU B O 1
ATOM 6486 N N . CYS B 1 395 ? -15.969 32.781 17.5 1 96.88 395 CYS B N 1
ATOM 6487 C CA . CYS B 1 395 ? -16.297 33.75 16.453 1 96.88 395 CYS B CA 1
ATOM 6488 C C . CYS B 1 395 ? -17.797 33.781 16.188 1 96.88 395 CYS B C 1
ATOM 6490 O O . CYS B 1 395 ? -18.297 34.656 15.492 1 96.88 395 CYS B O 1
ATOM 6492 N N . GLY B 1 396 ? -18.547 32.781 16.688 1 96 396 GLY B N 1
ATOM 6493 C CA . GLY B 1 396 ? -19.984 32.719 16.469 1 96 396 GLY B CA 1
ATOM 6494 C C . GLY B 1 396 ? -20.391 31.781 15.352 1 96 396 GLY B C 1
ATOM 6495 O O . GLY B 1 396 ? -19.516 31.219 14.672 1 96 396 GLY B O 1
ATOM 6496 N N . PRO B 1 397 ? -21.641 31.609 15.172 1 96.56 397 PRO B N 1
ATOM 6497 C CA . PRO B 1 397 ? -22.156 30.672 14.164 1 96.56 397 PRO B CA 1
ATOM 6498 C C . PRO B 1 397 ? -21.781 31.094 12.742 1 96.56 397 PRO B C 1
ATOM 6500 O O . PRO B 1 397 ? -21.781 32.281 12.422 1 96.56 397 PRO B O 1
ATOM 6503 N N . MET B 1 398 ? -21.469 30.156 11.93 1 96.19 398 MET B N 1
ATOM 6504 C CA . MET B 1 398 ? -21.078 30.359 10.539 1 96.19 398 MET B CA 1
ATOM 6505 C C . MET B 1 398 ? -21.672 29.266 9.641 1 96.19 398 MET B C 1
ATOM 6507 O O . MET B 1 398 ? -22.031 28.188 10.125 1 96.19 398 MET B O 1
ATOM 6511 N N . THR B 1 399 ? -21.812 29.641 8.383 1 93.69 399 THR B N 1
ATOM 6512 C CA . THR B 1 399 ? -22.141 28.594 7.426 1 93.69 399 THR B CA 1
ATOM 6513 C C . THR B 1 399 ? -20.953 27.641 7.266 1 93.69 399 THR B C 1
ATOM 6515 O O . THR B 1 399 ? -19.828 27.984 7.609 1 93.69 399 THR B O 1
ATOM 6518 N N . GLU B 1 400 ? -21.203 26.516 6.828 1 92.88 400 GLU B N 1
ATOM 6519 C CA . GLU B 1 400 ? -20.156 25.516 6.625 1 92.88 400 GLU B CA 1
ATOM 6520 C C . GLU B 1 400 ? -19.062 26.047 5.711 1 92.88 400 GLU B C 1
ATOM 6522 O O . GLU B 1 400 ? -17.875 25.875 5.984 1 92.88 400 GLU B O 1
ATOM 6527 N N . ARG B 1 401 ? -19.453 26.656 4.66 1 91.56 401 ARG B N 1
ATOM 6528 C CA . ARG B 1 401 ? -18.516 27.234 3.707 1 91.56 401 ARG B CA 1
ATOM 6529 C C . ARG B 1 401 ? -17.641 28.297 4.367 1 91.56 401 ARG B C 1
ATOM 6531 O O . ARG B 1 401 ? -16.422 28.328 4.164 1 91.56 401 ARG B O 1
ATOM 6538 N N . GLN B 1 402 ? -18.25 29.156 5.113 1 93.88 402 GLN B N 1
ATOM 6539 C CA . GLN B 1 402 ? -17.531 30.219 5.801 1 93.88 402 GLN B CA 1
ATOM 6540 C C . GLN B 1 402 ? -16.531 29.656 6.809 1 93.88 402 GLN B C 1
ATOM 6542 O O . GLN B 1 402 ? -15.406 30.141 6.902 1 93.88 402 GLN B O 1
ATOM 6547 N N . LEU B 1 403 ? -17.016 28.734 7.527 1 95.19 403 LEU B N 1
ATOM 6548 C CA . LEU B 1 403 ? -16.156 28.109 8.523 1 95.19 403 LEU B CA 1
ATOM 6549 C C . LEU B 1 403 ? -14.938 27.484 7.871 1 95.19 403 LEU B C 1
ATOM 6551 O O . LEU B 1 403 ? -13.82 27.625 8.367 1 95.19 403 LEU B O 1
ATOM 6555 N N . CYS B 1 404 ? -15.164 26.766 6.805 1 94.56 404 CYS B N 1
ATOM 6556 C CA . CYS B 1 404 ? -14.07 26.125 6.07 1 94.56 404 CYS B CA 1
ATOM 6557 C C . CYS B 1 404 ? -13.047 27.172 5.621 1 94.56 404 CYS B C 1
ATOM 6559 O O . CYS B 1 404 ? -11.844 26.953 5.777 1 94.56 404 CYS B O 1
ATOM 6561 N N . LEU B 1 405 ? -13.492 28.266 5.113 1 93.81 405 LEU B N 1
ATOM 6562 C CA . LEU B 1 405 ? -12.617 29.328 4.641 1 93.81 405 LEU B CA 1
ATOM 6563 C C . LEU B 1 405 ? -11.828 29.938 5.793 1 93.81 405 LEU B C 1
ATOM 6565 O O . LEU B 1 405 ? -10.633 30.203 5.66 1 93.81 405 LEU B O 1
ATOM 6569 N N . VAL B 1 406 ? -12.508 30.188 6.875 1 96 406 VAL B N 1
ATOM 6570 C CA . VAL B 1 406 ? -11.859 30.781 8.039 1 96 406 VAL B CA 1
ATOM 6571 C C . VAL B 1 406 ? -10.734 29.859 8.523 1 96 406 VAL B C 1
ATOM 6573 O O . VAL B 1 406 ? -9.641 30.328 8.836 1 96 406 VAL B O 1
ATOM 6576 N N . LEU B 1 407 ? -10.984 28.641 8.555 1 96.56 407 LEU B N 1
ATOM 6577 C CA . LEU B 1 407 ? -10 27.672 9.031 1 96.56 407 LEU B CA 1
ATOM 6578 C C . LEU B 1 407 ? -8.828 27.562 8.055 1 96.56 407 LEU B C 1
ATOM 6580 O O . LEU B 1 407 ? -7.68 27.406 8.461 1 96.56 407 LEU B O 1
ATOM 6584 N N . MET B 1 408 ? -9.078 27.641 6.773 1 95.19 408 MET B N 1
ATOM 6585 C CA . MET B 1 408 ? -8.016 27.594 5.773 1 95.19 408 MET B CA 1
ATOM 6586 C C . MET B 1 408 ? -7.156 28.859 5.836 1 95.19 408 MET B C 1
ATOM 6588 O O . MET B 1 408 ? -5.941 28.797 5.652 1 95.19 408 MET B O 1
ATOM 6592 N N . ILE B 1 409 ? -7.828 29.953 6.066 1 95.12 409 ILE B N 1
ATOM 6593 C CA . ILE B 1 409 ? -7.094 31.203 6.223 1 95.12 409 ILE B CA 1
ATOM 6594 C C . ILE B 1 409 ? -6.219 31.141 7.473 1 95.12 409 ILE B C 1
ATOM 6596 O O . ILE B 1 409 ? -5.062 31.578 7.449 1 95.12 409 ILE B O 1
ATOM 6600 N N . LEU B 1 410 ? -6.809 30.625 8.508 1 96.5 410 LEU B N 1
ATOM 6601 C CA . LEU B 1 410 ? -6.016 30.422 9.719 1 96.5 410 LEU B CA 1
ATOM 6602 C C . LEU B 1 410 ? -4.797 29.547 9.43 1 96.5 410 LEU B C 1
ATOM 6604 O O . LEU B 1 410 ? -3.693 29.844 9.891 1 96.5 410 LEU B O 1
ATOM 6608 N N . GLN B 1 411 ? -4.957 28.453 8.695 1 96.88 411 GLN B N 1
ATOM 6609 C CA . GLN B 1 411 ? -3.861 27.578 8.289 1 96.88 411 GLN B CA 1
ATOM 6610 C C . GLN B 1 411 ? -2.805 28.344 7.5 1 96.88 411 GLN B C 1
ATOM 6612 O O . GLN B 1 411 ? -1.606 28.188 7.742 1 96.88 411 GLN B O 1
ATOM 6617 N N . ALA B 1 412 ? -3.242 29.188 6.582 1 95.06 412 ALA B N 1
ATOM 6618 C CA . ALA B 1 412 ? -2.328 29.953 5.746 1 95.06 412 ALA B CA 1
ATOM 6619 C C . ALA B 1 412 ? -1.537 30.953 6.578 1 95.06 412 ALA B C 1
ATOM 6621 O O . ALA B 1 412 ? -0.334 31.141 6.371 1 95.06 412 ALA B O 1
ATOM 6622 N N . LEU B 1 413 ? -2.186 31.594 7.48 1 95.88 413 LEU B N 1
ATOM 6623 C CA . LEU B 1 413 ? -1.534 32.562 8.344 1 95.88 413 LEU B CA 1
ATOM 6624 C C . LEU B 1 413 ? -0.49 31.906 9.234 1 95.88 413 LEU B C 1
ATOM 6626 O O . LEU B 1 413 ? 0.605 32.438 9.414 1 95.88 413 LEU B O 1
ATOM 6630 N N . CYS B 1 414 ? -0.878 30.797 9.742 1 96 414 CYS B N 1
ATOM 6631 C CA . CYS B 1 414 ? 0.067 30.078 10.586 1 96 414 CYS B CA 1
ATOM 6632 C C . CYS B 1 414 ? 1.278 29.625 9.781 1 96 414 CYS B C 1
ATOM 6634 O O . CYS B 1 414 ? 2.406 29.656 10.273 1 96 414 CYS B O 1
ATOM 6636 N N . CYS B 1 415 ? 1.08 29.141 8.57 1 95.19 415 CYS B N 1
ATOM 6637 C CA . CYS B 1 415 ? 2.193 28.766 7.707 1 95.19 415 CYS B CA 1
ATOM 6638 C C . CYS B 1 415 ? 3.092 29.953 7.414 1 95.19 415 CYS B C 1
ATOM 6640 O O . CYS B 1 415 ? 4.316 29.844 7.438 1 95.19 415 CYS B O 1
ATOM 6642 N N . ALA B 1 416 ? 2.492 31.125 7.188 1 92.12 416 ALA B N 1
ATOM 6643 C CA . ALA B 1 416 ? 3.248 32.344 6.926 1 92.12 416 ALA B CA 1
ATOM 6644 C C . ALA B 1 416 ? 4.066 32.75 8.148 1 92.12 416 ALA B C 1
ATOM 6646 O O . ALA B 1 416 ? 5.234 33.125 8.023 1 92.12 416 ALA B O 1
ATOM 6647 N N . LEU B 1 417 ? 3.451 32.688 9.25 1 91.19 417 LEU B N 1
ATOM 6648 C CA . LEU B 1 417 ? 4.137 33.031 10.492 1 91.19 417 LEU B CA 1
ATOM 6649 C C . LEU B 1 417 ? 5.285 32.062 10.766 1 91.19 417 LEU B C 1
ATOM 6651 O O . LEU B 1 417 ? 6.348 32.469 11.234 1 91.19 417 LEU B O 1
ATOM 6655 N N . ALA B 1 418 ? 5 30.812 10.508 1 88.31 418 ALA B N 1
ATOM 6656 C CA . ALA B 1 418 ? 6.035 29.797 10.688 1 88.31 418 ALA B CA 1
ATOM 6657 C C . ALA B 1 418 ? 7.242 30.078 9.797 1 88.31 418 ALA B C 1
ATOM 6659 O O . ALA B 1 418 ? 8.391 29.953 10.234 1 88.31 418 ALA B O 1
ATOM 6660 N N . TYR B 1 419 ? 6.992 30.391 8.641 1 82.75 419 TYR B N 1
ATOM 6661 C CA . TYR B 1 419 ? 8.062 30.719 7.703 1 82.75 419 TYR B CA 1
ATOM 6662 C C . TYR B 1 419 ? 8.836 31.953 8.148 1 82.75 419 TYR B C 1
ATOM 6664 O O . TYR B 1 419 ? 10.062 31.984 8.039 1 82.75 419 TYR B O 1
ATOM 6672 N N . GLY B 1 420 ? 8.148 33 8.633 1 80.19 420 GLY B N 1
ATOM 6673 C CA . GLY B 1 420 ? 8.781 34.188 9.188 1 80.19 420 GLY B CA 1
ATOM 6674 C C . GLY B 1 420 ? 9.664 33.875 10.383 1 80.19 420 GLY B C 1
ATOM 6675 O O . GLY B 1 420 ? 10.781 34.406 10.484 1 80.19 420 GLY B O 1
ATOM 6676 N N . LEU B 1 421 ? 9.117 33.062 11.203 1 79.69 421 LEU B N 1
ATOM 6677 C CA . LEU B 1 421 ? 9.875 32.656 12.383 1 79.69 421 LEU B CA 1
ATOM 6678 C C . LEU B 1 421 ? 11.141 31.906 12 1 79.69 421 LEU B C 1
ATOM 6680 O O . LEU B 1 421 ? 12.195 32.094 12.602 1 79.69 421 LEU B O 1
ATOM 6684 N N . ARG B 1 422 ? 11.078 31 11.047 1 77.5 422 ARG B N 1
ATOM 6685 C CA . ARG B 1 422 ? 12.234 30.234 10.586 1 77.5 422 ARG B CA 1
ATOM 6686 C C . ARG B 1 422 ? 13.305 31.156 10.008 1 77.5 422 ARG B C 1
ATOM 6688 O O . ARG B 1 422 ? 14.492 30.984 10.281 1 77.5 422 ARG B O 1
ATOM 6695 N N . MET B 1 423 ? 12.875 32.094 9.273 1 72.88 423 MET B N 1
ATOM 6696 C CA . MET B 1 423 ? 13.812 33.031 8.672 1 72.88 423 MET B CA 1
ATOM 6697 C C . MET B 1 423 ? 14.469 33.906 9.734 1 72.88 423 MET B C 1
ATOM 6699 O O . MET B 1 423 ? 15.656 34.219 9.641 1 72.88 423 MET B O 1
ATOM 6703 N N . TYR B 1 424 ? 13.664 34.188 10.672 1 70.81 424 TYR B N 1
ATOM 6704 C CA . TYR B 1 424 ? 14.195 35 11.766 1 70.81 424 TYR B CA 1
ATOM 6705 C C . TYR B 1 424 ? 15.25 34.219 12.547 1 70.81 424 TYR B C 1
ATOM 6707 O O . TYR B 1 424 ? 16.312 34.75 12.859 1 70.81 424 TYR B O 1
ATOM 6715 N N . VAL B 1 425 ? 14.93 33 12.805 1 67.31 425 VAL B N 1
ATOM 6716 C CA . VAL B 1 425 ? 15.859 32.188 13.578 1 67.31 425 VAL B CA 1
ATOM 6717 C C . VAL B 1 425 ? 17.125 31.938 12.766 1 67.31 425 VAL B C 1
ATOM 6719 O O . VAL B 1 425 ? 18.234 32 13.297 1 67.31 425 VAL B O 1
ATOM 6722 N N . LEU B 1 426 ? 17.016 31.641 11.523 1 64.69 426 LEU B N 1
ATOM 6723 C CA . LEU B 1 426 ? 18.172 31.375 10.664 1 64.69 426 LEU B CA 1
ATOM 6724 C C . LEU B 1 426 ? 19.031 32.625 10.508 1 64.69 426 LEU B C 1
ATOM 6726 O O . LEU B 1 426 ? 20.266 32.531 10.516 1 64.69 426 LEU B O 1
ATOM 6730 N N . ARG B 1 427 ? 18.391 33.719 10.375 1 61.47 427 ARG B N 1
ATOM 6731 C CA . ARG B 1 427 ? 19.125 34.969 10.242 1 61.47 427 ARG B CA 1
ATOM 6732 C C . ARG B 1 427 ? 19.828 35.344 11.547 1 61.47 427 ARG B C 1
ATOM 6734 O O . ARG B 1 427 ? 20.922 35.906 11.531 1 61.47 427 ARG B O 1
ATOM 6741 N N . SER B 1 428 ? 19.094 35 12.5 1 56.56 428 SER B N 1
ATOM 6742 C CA . SER B 1 428 ? 19.703 35.312 13.789 1 56.56 428 SER B CA 1
ATOM 6743 C C . SER B 1 428 ? 20.938 34.438 14.016 1 56.56 428 SER B C 1
ATOM 6745 O O . SER B 1 428 ? 21.875 34.844 14.711 1 56.56 428 SER B O 1
ATOM 6747 N N . VAL B 1 429 ? 20.875 33.281 13.359 1 51.88 429 VAL B N 1
ATOM 6748 C CA . VAL B 1 429 ? 22.016 32.375 13.477 1 51.88 429 VAL B CA 1
ATOM 6749 C C . VAL B 1 429 ? 23.109 32.812 12.508 1 51.88 429 VAL B C 1
ATOM 6751 O O . VAL B 1 429 ? 24.297 32.75 12.836 1 51.88 429 VAL B O 1
ATOM 6754 N N . ALA B 1 430 ? 22.766 33.125 11.234 1 45.38 430 ALA B N 1
ATOM 6755 C CA . ALA B 1 430 ? 23.766 33.625 10.281 1 45.38 430 ALA B CA 1
ATOM 6756 C C . ALA B 1 430 ? 24.438 34.875 10.805 1 45.38 430 ALA B C 1
ATOM 6758 O O . ALA B 1 430 ? 25.625 35.094 10.562 1 45.38 430 ALA B O 1
ATOM 6759 N N . TRP B 1 431 ? 23.688 35.688 11.414 1 37.56 431 TRP B N 1
ATOM 6760 C CA . TRP B 1 431 ? 24.312 36.906 11.984 1 37.56 431 TRP B CA 1
ATOM 6761 C C . TRP B 1 431 ? 25.344 36.531 13.039 1 37.56 431 TRP B C 1
ATOM 6763 O O . TRP B 1 431 ? 26.328 37.219 13.242 1 37.56 431 TRP B O 1
ATOM 6773 N N . PHE B 1 432 ? 25.078 35.531 13.656 1 35.06 432 PHE B N 1
ATOM 6774 C CA . PHE B 1 432 ? 26.062 35.219 14.68 1 35.06 432 PHE B CA 1
ATOM 6775 C C . PHE B 1 432 ? 27.156 34.312 14.125 1 35.06 432 PHE B C 1
ATOM 6777 O O . PHE B 1 432 ? 28.078 33.938 14.852 1 35.06 432 PHE B O 1
ATOM 6784 N N . ALA B 1 433 ? 27.109 33.781 12.906 1 33.56 433 ALA B N 1
ATOM 6785 C CA . ALA B 1 433 ? 28.328 33.188 12.352 1 33.56 433 ALA B CA 1
ATOM 6786 C C . ALA B 1 433 ? 29.219 34.281 11.734 1 33.56 433 ALA B C 1
ATOM 6788 O O . ALA B 1 433 ? 28.719 35.25 11.164 1 33.56 433 ALA B O 1
#

pLDDT: mean 83.49, std 17.48, range [20.53, 98.75]